Protein AF-A0A8S1EXY4-F1 (afdb_monomer_lite)

Secondary structure (DSSP, 8-state):
---------HHHHHHHHTTS--S-SHHHHHHHHHHHHHHHHHHHHHHTTSS--SSGGGTS-TTSGGGTS---HHHHHHHHHHHHHHHHHHHHHHHHTTT--EEEEET-TT--HHHHHHHTT---SEEEEEE-HHHHHHHHHHHH---SS--GGGGSSSPPEEETTTEEEETTEEEEE--TT-HHHHHHHHHHTT--TTS-EEEEEES-GGGS-HHHHHHHHHHHHHH-SSEEEEEEEE--TTSHHHHHHHHHHHTTT---TTGGGSS-HHHHHHHHHHTT-S--EEEEHHHIIIIIS-HHHHHHHTTTS--S-HHHHHHHHHTEEEEE---TTHHHHHHHHHHHHHHHHHHHHHHHHHH-------------------------TT-EEEEE--TTPPPEEEEE-SS-EEPPHHHHHHHTT-EEEE-TTSS-EEEES-SSPP---SS---TTS--TTGGG--GGGSTTEEEE-BTTSSEEE-SS-SS-EE-HHHHHHHHHHHHHHHHTT--PPP----SSSTTTEEE---TT---EEEEEEETTTEEEEEEE--S-TTS--EEE-----TT--EEEEEE--SSTT-EEEEEEE-SSSS-EEEEEEESS--TT-SEEESTT--SS-------SS-EEEEEEEB---TTS-EEEEEEHHHHHHHHHTTTS------------HHHHHT--TTS---B-S-EEETTTTEEEPTTB--HHHHHHHHHHHHHHHHHH--HHHHHHHHHHTGGGGSBGGGTSSEEEETTEEEE-SS--SS----HHHHHHHHHHHHHHHT---TT--HHHHHHHHHHHHHHHHHHHHHHHHGGGGB-SSSBEEESHHHHTT---EEPPHHHHHHHHHHHHHHHHHHT-HHHHHHHHHHHHHHTT--PPP-

InterPro domains:
  IPR007213 Methyltransferase Ppm1/Ppm2/Tcmp [PF04072] (31-223)
  IPR008928 Six-hairpin glycosidase superfamily [SSF48208] (681-889)
  IPR010598 D-glucuronyl C5-epimerase, C-terminal [PF06662] (687-883)
  IPR029063 S-adenosyl-L-methionine-dependent methyltransferase superfamily [G3DSA:3.40.50.150] (10-330)
  IPR029063 S-adenosyl-L-methionine-dependent methyltransferase superfamily [SSF53335] (30-325)
  IPR039721 D-glucuronyl C5-epimerase [PTHR13174] (680-894)
  IPR059154 D-glucuronyl C5-epimerase, beta-sandwich domain [PF21174] (550-673)

Foldseek 3Di:
DDDDDDDDDVVVVVVVVVQDDDDDDLQQVLVLVVLQVLLLLLVLLCVLPLDDDQQSVLVHDPVDCVNVVDDDLLSSVVSSLLVQVLLVVVLVLCVVVVQQEEEEEEQCQLDDSLLVCLVVVRHHQAYEYEHALVRQLSNVCSQPDDDPTDRSQVSAPAGWDQDPSSWIDRRRYIYHHDDLLSVVRVVVRVVVNVDDLATAYEYEYEQPLQQDALVSSLVSLLVSLVSHPHYKYKYKHFALCPDPVNVVVQVVSVVSSHHRNHVVLRNHPVSVVCSNVSSPQDDKDKAQSVCSLVPVDDVVSSVVSCQSAPDPPVVVSSVVSRGMIIMIRDDPCPCVVVVVVVVVVVVVVVVVVVVVVVDDDDDDDDDDDDDDDDDDDDDDDPDDPAWDWDWDDDPNDDIDIWIDGPPDIGDDVSCVCVVQVKDWDADPVRPDIGIFSAPDDFDAAPDQDD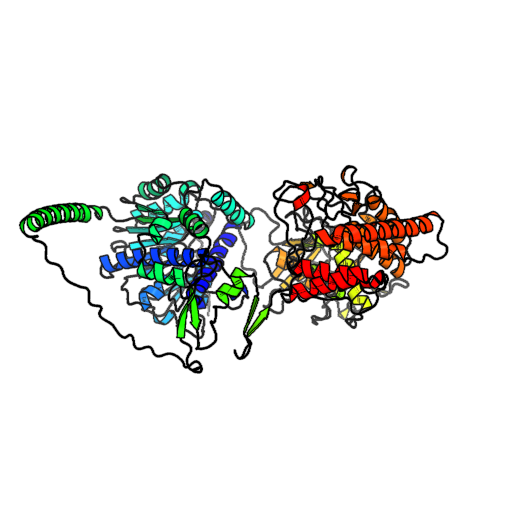LLAQPFPLLPDDLLFPLQFLAQFQAFRFTWGCPPHVQTHDDLLSRLSQQRNQSHVVRVVPDDDDDDDADLDPVQKDFFPDPPWDWDWDWDQDPPPGTDIDIDTDLDPVGPGMDGDDDPDPSPQKDKDKDAAQDQSDWDWDWDADPVDRAIEIEIEHCDDPVSDQKDWPVPPDPDDPDPDPDDDRYTYMYGNHHDDHRDIDIGIDRNFSRVQSNVSNPDDDGDDDDDHRRLVCLLVQQDPQLFNWAQAKDADDNNPWIDHGRAGFLLSLLSNLSSLLNVCVVPVDCSSLVSNLSSCRLLVDALVRRGQWAADPNQIFGARGRTVVGWAFQLSRLSSLNSLVSLLPRDDPPDDPSSVVSSVVSVVSSVSSVVSCVVCVVVQAPQQFGARTDVCVVVVHDTRGDRSVVLSSNLHSLSSVCSNVVDVVSVVVSVSSVVSSRVHGHDDD

Organism: NCBI:txid2654633

Structure (mmCIF, N/CA/C/O backbone):
data_AF-A0A8S1EXY4-F1
#
_entry.id   AF-A0A8S1EXY4-F1
#
loop_
_atom_site.group_PDB
_atom_site.id
_atom_site.type_symbol
_atom_site.label_atom_id
_atom_site.label_alt_id
_atom_site.label_comp_id
_atom_site.label_asym_id
_atom_site.label_entity_id
_atom_site.label_seq_id
_atom_site.pdbx_PDB_ins_code
_atom_site.Cartn_x
_atom_site.Cartn_y
_atom_site.Cartn_z
_atom_site.occupancy
_atom_site.B_iso_or_equiv
_atom_site.auth_seq_id
_atom_site.auth_comp_id
_atom_site.auth_asym_id
_atom_site.auth_atom_id
_atom_site.pdbx_PDB_model_num
ATOM 1 N N . MET A 1 1 ? -16.371 -53.276 -13.896 1.00 28.59 1 MET A N 1
ATOM 2 C CA . MET A 1 1 ? -17.686 -53.850 -14.242 1.00 28.59 1 MET A CA 1
ATOM 3 C C . MET A 1 1 ? -18.201 -53.093 -15.449 1.00 28.59 1 MET A C 1
ATOM 5 O O . MET A 1 1 ? -17.710 -51.994 -15.691 1.00 28.59 1 MET A O 1
ATOM 9 N N . ASP A 1 2 ? -19.076 -53.732 -16.213 1.00 23.34 2 ASP A N 1
ATOM 10 C CA . ASP A 1 2 ? -19.430 -53.358 -17.586 1.00 23.34 2 ASP A CA 1
ATOM 11 C C . ASP A 1 2 ? -20.397 -52.153 -17.701 1.00 23.34 2 ASP A C 1
ATOM 13 O O . ASP A 1 2 ? -20.794 -51.614 -16.664 1.00 23.34 2 ASP A O 1
ATOM 17 N N . PRO A 1 3 ? -20.666 -51.647 -18.929 1.00 52.69 3 PRO A N 1
ATOM 18 C CA . PRO A 1 3 ? -21.204 -50.305 -19.153 1.00 52.69 3 PRO A CA 1
ATOM 19 C C . PRO A 1 3 ? -22.740 -50.308 -19.341 1.00 52.69 3 PRO A C 1
ATOM 21 O O . PRO A 1 3 ? -23.441 -50.926 -18.551 1.00 52.69 3 PRO A O 1
ATOM 24 N N . GLU A 1 4 ? -23.239 -49.615 -20.377 1.00 23.91 4 GLU A N 1
ATOM 25 C CA . GLU A 1 4 ? -24.650 -49.268 -20.649 1.00 23.91 4 GLU A CA 1
ATOM 26 C C . GLU A 1 4 ? -25.223 -48.144 -19.746 1.00 23.91 4 GLU A C 1
ATOM 28 O O . GLU A 1 4 ? -24.930 -48.061 -18.559 1.00 23.91 4 GLU A O 1
ATOM 33 N N . ALA A 1 5 ? -26.016 -47.187 -20.248 1.00 26.75 5 ALA A N 1
ATOM 34 C CA . ALA A 1 5 ? -26.291 -46.833 -21.645 1.00 26.75 5 ALA A CA 1
ATOM 35 C C . ALA A 1 5 ? -26.596 -45.331 -21.819 1.00 26.75 5 ALA A C 1
ATOM 37 O O . ALA A 1 5 ? -26.887 -44.595 -20.877 1.00 26.75 5 ALA A O 1
ATOM 38 N N . LEU A 1 6 ? -26.542 -44.913 -23.083 1.00 37.78 6 LEU A N 1
ATOM 39 C CA . LEU A 1 6 ? -27.040 -43.647 -23.614 1.00 37.78 6 LEU A CA 1
ATOM 40 C C . LEU A 1 6 ? -28.484 -43.344 -23.164 1.00 37.78 6 LEU A C 1
ATOM 42 O O . LEU A 1 6 ? -29.362 -44.191 -23.296 1.00 37.78 6 LEU A O 1
ATOM 46 N N . SER A 1 7 ? -28.758 -42.089 -22.797 1.00 27.55 7 SER A N 1
ATOM 47 C CA . SER A 1 7 ? -30.064 -41.466 -23.061 1.00 27.55 7 SER A CA 1
ATOM 48 C C . SER A 1 7 ? -29.831 -40.135 -23.776 1.00 27.55 7 SER A C 1
ATOM 50 O O . SER A 1 7 ? -29.040 -39.302 -23.334 1.00 27.55 7 SER A O 1
ATOM 52 N N . SER A 1 8 ? -30.439 -39.981 -24.950 1.00 34.66 8 SER A N 1
ATOM 53 C CA . SER A 1 8 ? -30.186 -38.876 -25.875 1.00 34.66 8 SER A CA 1
ATOM 54 C C . SER A 1 8 ? -31.342 -37.876 -25.867 1.00 34.66 8 SER A C 1
ATOM 56 O O . SER A 1 8 ? -32.177 -37.897 -26.767 1.00 34.66 8 SER A O 1
ATOM 58 N N . ASP A 1 9 ? -31.366 -36.985 -24.874 1.00 32.50 9 ASP A N 1
ATOM 59 C CA . ASP A 1 9 ? -32.339 -35.887 -24.778 1.00 32.50 9 ASP A CA 1
ATOM 60 C C . ASP A 1 9 ? -31.664 -34.520 -24.980 1.00 32.50 9 ASP A C 1
ATOM 62 O O . ASP A 1 9 ? -31.332 -33.798 -24.035 1.00 32.50 9 ASP A O 1
ATOM 66 N N . SER A 1 10 ? -31.480 -34.130 -26.245 1.00 36.34 10 SER A N 1
ATOM 67 C CA . SER A 1 10 ? -30.944 -32.810 -26.623 1.00 36.34 10 SER A CA 1
ATOM 68 C C . SER A 1 10 ? -31.797 -31.644 -26.098 1.00 36.34 10 SER A C 1
ATOM 70 O O . SER A 1 10 ? -31.257 -30.594 -25.754 1.00 36.34 10 SER A O 1
ATOM 72 N N . PHE A 1 11 ? -33.107 -31.854 -25.929 1.00 29.30 11 PHE A N 1
ATOM 73 C CA . PHE A 1 11 ? -34.044 -30.877 -25.360 1.00 29.30 11 PHE A CA 1
ATOM 74 C C . PHE A 1 11 ? -33.700 -30.463 -23.917 1.00 29.30 11 PHE A C 1
ATOM 76 O O . PHE A 1 11 ? -33.928 -29.319 -23.509 1.00 29.30 11 PHE A O 1
ATOM 83 N N . VAL A 1 12 ? -33.116 -31.373 -23.129 1.00 35.31 12 VAL A N 1
ATOM 84 C CA . VAL A 1 12 ? -32.694 -31.080 -21.751 1.00 35.31 12 VAL A CA 1
ATOM 85 C C . VAL A 1 12 ? -31.445 -30.191 -21.747 1.00 35.31 12 VAL A C 1
ATOM 87 O O . VAL A 1 12 ? -31.316 -29.332 -20.876 1.00 35.31 12 VAL A O 1
ATOM 90 N N . ALA A 1 13 ? -30.563 -30.314 -22.746 1.00 33.91 13 ALA A N 1
ATOM 91 C CA . ALA A 1 13 ? -29.361 -29.489 -22.856 1.00 33.91 13 ALA A CA 1
ATOM 92 C C . ALA A 1 13 ? -29.685 -28.005 -23.126 1.00 33.91 13 ALA A C 1
ATOM 94 O O . ALA A 1 13 ? -29.167 -27.141 -22.419 1.00 33.91 13 ALA A O 1
ATOM 95 N N . GLU A 1 14 ? -30.587 -27.689 -24.063 1.00 30.53 14 GLU A N 1
ATOM 96 C CA . GLU A 1 14 ? -31.008 -26.296 -24.326 1.00 30.53 14 GLU A CA 1
ATOM 97 C C . GLU A 1 14 ? -31.791 -25.681 -23.150 1.00 30.53 14 GLU A C 1
ATOM 99 O O . GLU A 1 14 ? -31.593 -24.513 -22.794 1.00 30.53 14 GLU A O 1
ATOM 104 N N . THR A 1 15 ? -32.612 -26.487 -22.469 1.00 29.80 15 THR A N 1
ATOM 105 C CA . THR A 1 15 ? -33.349 -26.067 -21.261 1.00 29.80 15 THR A CA 1
ATOM 106 C C . THR A 1 15 ? -32.416 -25.826 -20.056 1.00 29.80 15 THR A C 1
ATOM 108 O O . THR A 1 15 ? -32.739 -25.061 -19.144 1.00 29.80 15 THR A O 1
ATOM 111 N N . ILE A 1 16 ? -31.226 -26.440 -20.044 1.00 34.97 16 ILE A N 1
ATOM 112 C CA . ILE A 1 16 ? -30.160 -26.161 -19.069 1.00 34.97 16 ILE A CA 1
ATOM 113 C C . ILE A 1 16 ? -29.315 -24.949 -19.497 1.00 34.97 16 ILE A C 1
ATOM 115 O O . ILE A 1 16 ? -28.945 -24.144 -18.640 1.00 34.97 16 ILE A O 1
ATOM 119 N N . ALA A 1 17 ? -29.041 -24.775 -20.794 1.00 29.47 17 ALA A N 1
ATOM 120 C CA . ALA A 1 17 ? -28.277 -23.641 -21.320 1.00 29.47 17 ALA A CA 1
ATOM 121 C C . ALA A 1 17 ? -28.959 -22.294 -21.019 1.00 29.47 17 ALA A C 1
ATOM 123 O O . ALA A 1 17 ? -28.324 -21.371 -20.511 1.00 29.47 17 ALA A O 1
ATOM 124 N N . THR A 1 18 ? -30.278 -22.213 -21.212 1.00 27.94 18 THR A N 1
ATOM 125 C CA . THR A 1 18 ? -31.092 -21.024 -20.884 1.00 27.94 18 THR A CA 1
ATOM 126 C C . THR A 1 18 ? -31.191 -20.713 -19.383 1.00 27.94 18 THR A C 1
ATOM 128 O O . THR A 1 18 ? -31.652 -19.635 -19.012 1.00 27.94 18 THR A O 1
ATOM 131 N N . ARG A 1 19 ? -30.721 -21.602 -18.495 1.00 31.19 19 ARG A N 1
ATOM 132 C CA . ARG A 1 19 ? -30.735 -21.410 -17.033 1.00 31.19 19 ARG A CA 1
ATOM 133 C C . ARG A 1 19 ? -29.434 -20.860 -16.436 1.00 31.19 19 ARG A C 1
ATOM 135 O O . ARG A 1 19 ? -29.333 -20.802 -15.211 1.00 31.19 19 ARG A O 1
ATOM 142 N N . ARG A 1 20 ? -28.432 -20.450 -17.232 1.00 32.50 20 ARG A N 1
ATOM 143 C CA . ARG A 1 20 ? -27.153 -19.941 -16.690 1.00 32.50 20 ARG A CA 1
ATOM 144 C C . ARG A 1 20 ? -26.691 -18.582 -17.233 1.00 32.50 20 ARG A C 1
ATOM 146 O O . ARG A 1 20 ? -25.946 -18.506 -18.198 1.00 32.50 20 ARG A O 1
ATOM 153 N N . ARG A 1 21 ? -26.990 -17.558 -16.419 1.00 33.47 21 ARG A N 1
ATOM 154 C CA . ARG A 1 21 ? -26.231 -16.304 -16.215 1.00 33.47 21 ARG A CA 1
ATOM 155 C C . ARG A 1 21 ? -26.119 -15.328 -17.394 1.00 33.47 21 ARG A C 1
ATOM 157 O O . ARG A 1 21 ? -25.139 -15.310 -18.130 1.00 33.47 21 ARG A O 1
ATOM 164 N N . SER A 1 22 ? -27.030 -14.361 -17.410 1.00 30.09 22 SER A N 1
ATOM 165 C CA . SER A 1 22 ? -26.742 -13.010 -17.903 1.00 30.09 22 SER A CA 1
ATOM 166 C C . SER A 1 22 ? -25.924 -12.203 -16.876 1.00 30.09 22 SER A C 1
ATOM 168 O O . SER A 1 22 ? -26.263 -12.223 -15.694 1.00 30.09 22 SER A O 1
ATOM 170 N N . SER A 1 23 ? -24.949 -11.418 -17.358 1.00 29.41 23 SER A N 1
ATOM 171 C CA . SER A 1 23 ? -24.176 -10.353 -16.667 1.00 29.41 23 SER A CA 1
ATOM 172 C C . SER A 1 23 ? -23.249 -10.714 -15.480 1.00 29.41 23 SER A C 1
ATOM 174 O O . SER A 1 23 ? -23.621 -11.476 -14.601 1.00 29.41 23 SER A O 1
ATOM 176 N N . SER A 1 24 ? -22.052 -10.099 -15.534 1.00 33.56 24 SER A N 1
ATOM 177 C CA . SER A 1 24 ? -20.897 -9.991 -14.605 1.00 33.56 24 SER A CA 1
ATOM 178 C C . SER A 1 24 ? -20.463 -11.165 -13.697 1.00 33.56 24 SER A C 1
ATOM 180 O O . SER A 1 24 ? -21.239 -11.889 -13.088 1.00 33.56 24 SER A O 1
ATOM 182 N N . VAL A 1 25 ? -19.134 -11.349 -13.612 1.00 38.47 25 VAL A N 1
ATOM 183 C CA . VAL A 1 25 ? -18.454 -12.399 -12.813 1.00 38.47 25 VAL A CA 1
ATOM 184 C C . VAL A 1 25 ? -17.293 -11.837 -11.969 1.00 38.47 25 VAL A C 1
ATOM 186 O O . VAL A 1 25 ? -16.884 -12.463 -10.994 1.00 38.47 25 VAL A O 1
ATOM 189 N N . SER A 1 26 ? -16.777 -10.646 -12.297 1.00 37.62 26 SER A N 1
ATOM 190 C CA . SER A 1 26 ? -15.794 -9.908 -11.486 1.00 37.62 26 SER A CA 1
ATOM 191 C C . SER A 1 26 ? -16.332 -9.580 -10.094 1.00 37.62 26 SER A C 1
ATOM 193 O O . SER A 1 26 ? -15.683 -9.834 -9.079 1.00 37.62 26 SER A O 1
ATOM 195 N N . ASP A 1 27 ? -17.546 -9.042 -10.077 1.00 56.22 27 ASP A N 1
ATOM 196 C CA . ASP A 1 27 ? -18.149 -8.373 -8.927 1.00 56.22 27 ASP A CA 1
ATOM 197 C C . ASP A 1 27 ? -18.480 -9.408 -7.839 1.00 56.22 27 ASP A C 1
ATOM 199 O O . ASP A 1 27 ? -18.211 -9.190 -6.659 1.00 56.22 27 ASP A O 1
ATOM 203 N N . ASP A 1 28 ? -18.942 -10.593 -8.259 1.00 74.25 28 ASP A N 1
ATOM 204 C CA . ASP A 1 28 ? -19.215 -11.757 -7.410 1.00 74.25 28 ASP A CA 1
ATOM 205 C C . ASP A 1 28 ? -18.019 -12.150 -6.535 1.00 74.25 28 ASP A C 1
ATOM 207 O O . ASP A 1 28 ? -18.210 -12.484 -5.366 1.00 74.25 28 ASP A O 1
ATOM 211 N N . TYR A 1 29 ? -16.787 -12.122 -7.061 1.00 73.25 29 TYR A N 1
ATOM 212 C CA . TYR A 1 29 ? -15.611 -12.493 -6.265 1.00 73.25 29 TYR A CA 1
ATOM 213 C C . TYR A 1 29 ? -15.289 -11.425 -5.217 1.00 73.25 29 TYR A C 1
ATOM 215 O O . TYR A 1 29 ? -15.037 -11.752 -4.057 1.00 73.25 29 TYR A O 1
ATOM 223 N N . SER A 1 30 ? -15.354 -10.147 -5.593 1.00 75.06 30 SER A N 1
ATOM 224 C CA . SER A 1 30 ? -15.135 -9.036 -4.664 1.00 75.06 30 SER A CA 1
ATOM 225 C C . SER A 1 30 ? -16.217 -8.956 -3.579 1.00 75.06 30 SER A C 1
ATOM 227 O O . SER A 1 30 ? -15.886 -8.706 -2.419 1.00 75.06 30 SER A O 1
ATOM 229 N N . VAL A 1 31 ? -17.478 -9.257 -3.912 1.00 77.12 31 VAL A N 1
ATOM 230 C CA . VAL A 1 31 ? -18.577 -9.427 -2.945 1.00 77.12 31 VAL A CA 1
ATOM 231 C C . VAL A 1 31 ? -18.302 -10.611 -2.013 1.00 77.12 31 VAL A C 1
ATOM 233 O O . VAL A 1 31 ? -18.328 -10.445 -0.800 1.00 77.12 31 VAL A O 1
ATOM 236 N N . GLN A 1 32 ? -17.923 -11.783 -2.534 1.00 82.88 32 GLN A N 1
ATOM 237 C CA . GLN A 1 32 ? -17.590 -12.953 -1.702 1.00 82.88 32 GLN A CA 1
ATOM 238 C C . GLN A 1 32 ? -16.401 -12.724 -0.753 1.00 82.88 32 GLN A C 1
ATOM 240 O O . GLN A 1 32 ? -16.276 -13.429 0.246 1.00 82.88 32 GLN A O 1
ATOM 245 N N . ARG A 1 33 ? -15.530 -11.740 -1.015 1.00 80.62 33 ARG A N 1
ATOM 246 C CA . ARG A 1 33 ? -14.445 -11.358 -0.093 1.00 80.62 33 ARG A CA 1
ATOM 247 C C . ARG A 1 33 ? -14.911 -10.516 1.097 1.00 80.62 33 ARG A C 1
ATOM 249 O O . ARG A 1 33 ? -14.178 -10.451 2.082 1.00 80.62 33 ARG A O 1
ATOM 256 N N . THR A 1 34 ? -16.097 -9.900 1.061 1.00 82.50 34 THR A N 1
ATOM 257 C CA . THR A 1 34 ? -16.617 -9.156 2.226 1.00 82.50 34 THR A CA 1
ATOM 258 C C . THR A 1 34 ? -17.014 -10.088 3.371 1.00 82.50 34 THR A C 1
ATOM 260 O O . THR A 1 34 ? -16.920 -9.685 4.528 1.00 82.50 34 THR A O 1
ATOM 263 N N . ASN A 1 35 ? -17.332 -11.355 3.074 1.00 89.25 35 ASN A N 1
ATOM 264 C CA . ASN A 1 35 ? -17.459 -12.424 4.067 1.00 89.25 35 ASN A CA 1
ATOM 265 C C . ASN A 1 35 ? -16.204 -12.556 4.940 1.00 89.25 35 ASN A C 1
ATOM 267 O O . ASN A 1 35 ? -16.295 -12.599 6.166 1.00 89.25 35 ASN A O 1
ATOM 271 N N . ASP A 1 36 ? -15.035 -12.632 4.303 1.00 85.06 36 ASP A N 1
ATOM 272 C CA . ASP A 1 36 ? -13.772 -12.912 4.986 1.00 85.06 36 ASP A CA 1
ATOM 273 C C . ASP A 1 36 ? -13.381 -11.699 5.875 1.00 85.06 36 ASP A C 1
ATOM 275 O O . ASP A 1 36 ? -12.981 -11.877 7.028 1.00 85.06 36 ASP A O 1
ATOM 279 N N . ASP A 1 37 ? -13.626 -10.464 5.402 1.00 83.00 37 ASP A N 1
ATOM 280 C CA . ASP A 1 37 ? -13.520 -9.221 6.195 1.00 83.00 37 ASP A CA 1
ATOM 281 C C . ASP A 1 37 ? -14.490 -9.207 7.399 1.00 83.00 37 ASP A C 1
ATOM 283 O O . ASP A 1 37 ? -14.082 -8.924 8.530 1.00 83.00 37 ASP A O 1
ATOM 287 N N . ALA A 1 38 ? -15.774 -9.509 7.172 1.00 88.81 38 ALA A N 1
ATOM 288 C CA . ALA A 1 38 ? -16.819 -9.475 8.197 1.00 88.81 38 ALA A CA 1
ATOM 289 C C . ALA A 1 38 ? -16.607 -10.544 9.279 1.00 88.81 38 ALA A C 1
ATOM 291 O O . ALA A 1 38 ? -16.761 -10.258 10.467 1.00 88.81 38 ALA A O 1
ATOM 292 N N . THR A 1 39 ? -16.184 -11.747 8.881 1.00 91.81 39 THR A N 1
ATOM 293 C CA . THR A 1 39 ? -15.820 -12.848 9.787 1.00 91.81 39 THR A CA 1
ATOM 294 C C . THR A 1 39 ? -14.647 -12.444 10.679 1.00 91.81 39 THR A C 1
ATOM 296 O O . THR A 1 39 ? -14.706 -12.623 11.895 1.00 91.81 39 THR A O 1
ATOM 299 N N . GLN A 1 40 ? -13.607 -11.820 10.110 1.00 89.38 40 GLN A N 1
ATOM 300 C CA . GLN A 1 40 ? -12.449 -11.361 10.881 1.00 89.38 40 GLN A CA 1
ATOM 301 C C . GLN A 1 40 ? -12.815 -10.236 11.869 1.00 89.38 40 GLN A C 1
ATOM 303 O O . GLN A 1 40 ? -12.287 -10.207 12.980 1.00 89.38 40 GLN A O 1
ATOM 308 N N . CYS A 1 41 ? -13.737 -9.335 11.511 1.00 89.19 41 CYS A N 1
ATOM 309 C CA . CYS A 1 41 ? -14.261 -8.321 12.435 1.00 89.19 41 CYS A CA 1
ATOM 310 C C . CYS A 1 41 ? -15.151 -8.923 13.539 1.00 89.19 41 CYS A C 1
ATOM 312 O O . CYS A 1 41 ? -15.021 -8.525 14.698 1.00 89.19 41 CYS A O 1
ATOM 314 N N . LYS A 1 42 ? -16.002 -9.911 13.217 1.00 92.62 42 LYS A N 1
ATOM 315 C CA . LYS A 1 42 ? -16.802 -10.653 14.208 1.00 92.62 42 LYS A CA 1
ATOM 316 C C . LYS A 1 42 ? -15.901 -11.395 15.206 1.00 92.62 42 LYS A C 1
ATOM 318 O O . LYS A 1 42 ? -16.105 -11.237 16.406 1.00 92.62 42 LYS A O 1
ATOM 323 N N . TYR A 1 43 ? -14.860 -12.090 14.738 1.00 92.00 43 TYR A N 1
ATOM 324 C CA . TYR A 1 43 ? -13.856 -12.749 15.590 1.00 92.00 43 TYR A CA 1
ATOM 325 C C . TYR A 1 43 ? -13.068 -11.760 16.460 1.00 92.00 43 TYR A C 1
ATOM 327 O O . TYR A 1 43 ? -12.944 -11.994 17.658 1.00 92.00 43 TYR A O 1
ATOM 335 N N . TYR A 1 44 ? -12.609 -10.624 15.918 1.00 90.19 44 TYR A N 1
ATOM 336 C CA . TYR A 1 44 ? -11.904 -9.602 16.710 1.00 90.19 44 TYR A CA 1
ATOM 337 C C . TYR A 1 44 ? -12.765 -9.069 17.866 1.00 90.19 44 TYR A C 1
ATOM 339 O O . TYR A 1 44 ? -12.294 -8.958 18.996 1.00 90.19 44 TYR A O 1
ATOM 347 N N . ALA A 1 45 ? -14.051 -8.797 17.616 1.00 91.75 45 ALA A N 1
ATOM 348 C CA . ALA A 1 45 ? -14.979 -8.371 18.663 1.00 91.75 45 ALA A CA 1
ATOM 349 C C . ALA A 1 45 ? -15.164 -9.448 19.758 1.00 91.75 45 ALA A C 1
ATOM 351 O O . ALA A 1 45 ? -15.278 -9.114 20.938 1.00 91.75 45 ALA A O 1
ATOM 352 N N . VAL A 1 46 ? -15.130 -10.734 19.397 1.00 92.69 46 VAL A N 1
ATOM 353 C CA . VAL A 1 46 ? -15.206 -11.859 20.347 1.00 92.69 46 VAL A CA 1
ATOM 354 C C . VAL A 1 46 ? -13.908 -12.017 21.143 1.00 92.69 46 VAL A C 1
ATOM 356 O O . VAL A 1 46 ? -13.969 -12.107 22.365 1.00 92.69 46 VAL A O 1
ATOM 359 N N . GLN A 1 47 ? -12.734 -11.926 20.503 1.00 90.75 47 GLN A N 1
ATOM 360 C CA . GLN A 1 47 ? -11.430 -11.884 21.191 1.00 90.75 47 GLN A CA 1
ATOM 361 C C . GLN A 1 47 ? -11.325 -10.721 22.192 1.00 90.75 47 GLN A C 1
ATOM 363 O O . GLN A 1 47 ? -10.614 -10.813 23.189 1.00 90.75 47 GLN A O 1
ATOM 368 N N . LYS A 1 48 ? -12.037 -9.621 21.931 1.00 89.62 48 LYS A N 1
ATOM 369 C CA . LYS A 1 48 ? -12.152 -8.458 22.821 1.00 89.62 48 LYS A CA 1
ATOM 370 C C . LYS A 1 48 ? -13.230 -8.595 23.902 1.00 89.62 48 LYS A C 1
ATOM 372 O O . LYS A 1 48 ? -13.335 -7.717 24.747 1.00 89.62 48 LYS A O 1
ATOM 377 N N . GLY A 1 49 ? -14.033 -9.659 23.899 1.00 92.81 49 GLY A N 1
ATOM 378 C CA . GLY A 1 49 ? -15.086 -9.881 24.894 1.00 92.81 49 GLY A CA 1
ATOM 379 C C . GLY A 1 49 ? -16.362 -9.052 24.689 1.00 92.81 49 GLY A C 1
ATOM 380 O O . GLY A 1 49 ? -17.179 -8.958 25.609 1.00 92.81 49 GLY A O 1
ATOM 381 N N . TYR A 1 50 ? -16.585 -8.464 23.503 1.00 92.94 50 TYR A N 1
ATOM 382 C CA . TYR A 1 50 ? -17.845 -7.764 23.203 1.00 92.94 50 TYR A CA 1
ATOM 383 C C . TYR A 1 50 ? -19.048 -8.703 23.334 1.00 92.94 50 TYR A C 1
ATOM 385 O O . TYR A 1 50 ? -20.070 -8.338 23.912 1.00 92.94 50 TYR A O 1
ATOM 393 N N . TYR A 1 51 ? -18.917 -9.931 22.838 1.00 93.94 51 TYR A N 1
ATOM 394 C CA . TYR A 1 51 ? -19.878 -11.013 23.025 1.00 93.94 51 TYR A CA 1
ATOM 395 C C . TYR A 1 51 ? -19.157 -12.361 22.986 1.00 93.94 51 TYR A C 1
ATOM 397 O O . TYR A 1 51 ? -18.038 -12.457 22.485 1.00 93.94 51 TYR A O 1
ATOM 405 N N . LYS A 1 52 ? -19.806 -13.399 23.517 1.00 92.94 52 LYS A N 1
ATOM 406 C CA . LYS A 1 52 ? -19.303 -14.773 23.485 1.00 92.94 52 LYS A CA 1
ATOM 407 C C . LYS A 1 52 ? -19.701 -15.472 22.177 1.00 92.94 52 LYS A C 1
ATOM 409 O O . LYS A 1 52 ? -20.872 -15.441 21.798 1.00 92.94 52 LYS A O 1
ATOM 414 N N . ASP A 1 53 ? -18.740 -16.135 21.538 1.00 94.50 53 ASP A N 1
ATOM 415 C CA . ASP A 1 53 ? -18.936 -17.041 20.402 1.00 94.50 53 ASP A CA 1
ATOM 416 C C . ASP A 1 53 ? -17.784 -18.057 20.361 1.00 94.50 53 ASP A C 1
ATOM 418 O O . ASP A 1 53 ? -16.665 -17.718 19.983 1.00 94.50 53 ASP A O 1
ATOM 422 N N . ASP A 1 54 ? -18.053 -19.305 20.744 1.00 93.19 54 ASP A N 1
ATOM 423 C CA . ASP A 1 54 ? -17.011 -20.338 20.818 1.00 93.19 54 ASP A CA 1
ATOM 424 C C . ASP A 1 54 ? -16.717 -21.001 19.450 1.00 93.19 54 ASP A C 1
ATOM 426 O O . ASP A 1 54 ? -15.947 -21.959 19.373 1.00 93.19 54 ASP A O 1
ATOM 430 N N . PHE A 1 55 ? -17.338 -20.526 18.360 1.00 93.06 55 PHE A N 1
ATOM 431 C CA . PHE A 1 55 ? -17.279 -21.146 17.030 1.00 93.06 55 PHE A CA 1
ATOM 432 C C . PHE A 1 55 ? -16.630 -20.252 15.967 1.00 93.06 55 PHE A C 1
ATOM 434 O O . PHE A 1 55 ? -15.999 -20.782 15.053 1.00 93.06 55 PHE A O 1
ATOM 441 N N . ILE A 1 56 ? -16.737 -18.922 16.065 1.00 93.06 56 ILE A N 1
ATOM 442 C CA . ILE A 1 56 ? -16.262 -17.982 15.025 1.00 93.06 56 ILE A CA 1
ATOM 443 C C . ILE A 1 56 ? -14.763 -18.125 14.695 1.00 93.06 56 ILE A C 1
ATOM 445 O O . ILE A 1 56 ? -14.370 -17.985 13.537 1.00 93.06 56 ILE A O 1
ATOM 449 N N . GLU A 1 57 ? -13.926 -18.488 15.673 1.00 90.44 57 GLU A N 1
ATOM 450 C CA . GLU A 1 57 ? -12.481 -18.712 15.488 1.00 90.44 57 GLU A CA 1
ATOM 451 C C . GLU A 1 57 ? -12.171 -19.774 14.422 1.00 90.44 57 GLU A C 1
ATOM 453 O O . GLU A 1 57 ? -11.224 -19.638 13.649 1.00 90.44 57 GLU A O 1
ATOM 458 N N . ARG A 1 58 ? -13.016 -20.805 14.322 1.00 88.56 58 ARG A N 1
ATOM 459 C CA . ARG A 1 58 ? -12.898 -21.892 13.339 1.00 88.56 58 ARG A CA 1
ATOM 460 C C . ARG A 1 58 ? -13.046 -21.406 11.895 1.00 88.56 58 ARG A C 1
ATOM 462 O O . ARG A 1 58 ? -12.550 -22.066 10.978 1.00 88.56 58 ARG A O 1
ATOM 469 N N . PHE A 1 59 ? -13.730 -20.281 11.700 1.00 89.88 59 PHE A N 1
ATOM 470 C CA . PHE A 1 59 ? -14.013 -19.661 10.407 1.00 89.88 59 PHE A CA 1
ATOM 471 C C . PHE A 1 59 ? -13.113 -18.449 10.107 1.00 89.88 59 PHE A C 1
ATOM 473 O O . PHE A 1 59 ? -12.934 -18.095 8.942 1.00 89.88 59 PHE A O 1
ATOM 480 N N . ALA A 1 60 ? -12.518 -17.835 11.133 1.00 86.19 60 ALA A N 1
ATOM 481 C CA . ALA A 1 60 ? -11.555 -16.745 10.999 1.00 86.19 60 ALA A CA 1
ATOM 482 C C . ALA A 1 60 ? -10.173 -17.226 10.508 1.00 86.19 60 ALA A C 1
ATOM 484 O O . ALA A 1 60 ? -9.821 -18.403 10.609 1.00 86.19 60 ALA A O 1
ATOM 485 N N . ASN A 1 61 ? -9.356 -16.308 9.974 1.00 68.62 61 ASN A N 1
ATOM 486 C CA . ASN A 1 61 ? -8.055 -16.652 9.393 1.00 68.62 61 ASN A CA 1
ATOM 487 C C . ASN A 1 61 ? -6.882 -16.315 10.330 1.00 68.62 61 ASN A C 1
ATOM 489 O O . ASN A 1 61 ? -6.162 -15.327 10.145 1.00 68.62 61 ASN A O 1
ATOM 493 N N . THR A 1 62 ? -6.664 -17.192 11.311 1.00 57.06 62 THR A N 1
ATOM 494 C CA . THR A 1 62 ? -5.575 -17.102 12.298 1.00 57.06 62 THR A CA 1
ATOM 495 C C . THR A 1 62 ? -4.165 -17.206 11.705 1.00 57.06 62 THR A C 1
ATOM 497 O O . THR A 1 62 ? -3.213 -16.795 12.361 1.00 57.06 62 THR A O 1
ATOM 500 N N . SER A 1 63 ? -3.991 -17.672 10.458 1.00 42.66 63 SER A N 1
ATOM 501 C CA . SER A 1 63 ? -2.678 -17.679 9.789 1.00 42.66 63 SER A CA 1
ATOM 502 C C . SER A 1 63 ? -2.313 -16.339 9.134 1.00 42.66 63 SER A C 1
ATOM 504 O O . SER A 1 63 ? -1.342 -16.265 8.381 1.00 42.66 63 SER A O 1
ATOM 506 N N . SER A 1 64 ? -3.099 -15.285 9.367 1.00 41.59 64 SER A N 1
ATOM 507 C CA . SER A 1 64 ? -2.817 -13.930 8.897 1.00 41.59 64 SER A CA 1
ATOM 508 C C . SER A 1 64 ? -2.493 -12.999 10.069 1.00 41.59 64 SER A C 1
ATOM 510 O O . SER A 1 64 ? -3.234 -12.932 11.048 1.00 41.59 64 SER A O 1
ATOM 512 N N . ASN A 1 65 ? -1.447 -12.175 9.935 1.00 38.25 65 ASN A N 1
ATOM 513 C CA . ASN A 1 65 ? -1.139 -11.099 10.893 1.00 38.25 65 ASN A CA 1
ATOM 514 C C . ASN A 1 65 ? -2.247 -10.019 10.984 1.00 38.25 65 ASN A C 1
ATOM 516 O O . ASN A 1 65 ? -2.100 -9.047 11.719 1.00 38.25 65 ASN A O 1
ATOM 520 N N . MET A 1 66 ? -3.377 -10.175 10.280 1.00 41.00 66 MET A N 1
ATOM 521 C CA . MET A 1 66 ? -4.560 -9.329 10.456 1.00 41.00 66 MET A CA 1
ATOM 522 C C . MET A 1 66 ? -5.314 -9.605 11.768 1.00 41.00 66 MET A C 1
ATOM 524 O O . MET A 1 66 ? -6.140 -8.790 12.173 1.00 41.00 66 MET A O 1
ATOM 528 N N . ALA A 1 67 ? -5.002 -10.697 12.476 1.00 38.78 67 ALA A N 1
ATOM 529 C CA . ALA A 1 67 ? -5.403 -10.862 13.875 1.00 38.78 67 ALA A CA 1
ATOM 530 C C . ALA A 1 67 ? -4.758 -9.795 14.792 1.00 38.78 67 ALA A C 1
ATOM 532 O O . ALA A 1 67 ? -5.386 -9.334 15.741 1.00 38.78 67 ALA A O 1
ATOM 533 N N . GLU A 1 68 ? -3.541 -9.337 14.470 1.00 39.19 68 GLU A N 1
ATOM 534 C CA . GLU A 1 68 ? -2.829 -8.288 15.220 1.00 39.19 68 GLU A CA 1
ATOM 535 C C . GLU A 1 68 ? -3.135 -6.863 14.715 1.00 39.19 68 GLU A C 1
ATOM 537 O O . GLU A 1 68 ? -2.828 -5.882 15.399 1.00 39.19 68 GLU A O 1
ATOM 542 N N . THR A 1 69 ? -3.760 -6.699 13.539 1.00 47.41 69 THR A N 1
ATOM 543 C CA . THR A 1 69 ? -4.132 -5.363 13.043 1.00 47.41 69 THR A CA 1
ATOM 544 C C . THR A 1 69 ? -5.298 -4.792 13.844 1.00 47.41 69 THR A C 1
ATOM 546 O O . THR A 1 69 ? -6.456 -5.135 13.602 1.00 47.41 69 THR A O 1
ATOM 549 N N . ARG A 1 70 ? -4.973 -3.887 14.778 1.00 53.62 70 ARG A N 1
ATOM 550 C CA . ARG A 1 70 ? -5.906 -3.058 15.561 1.00 53.62 70 ARG A CA 1
ATOM 551 C C . ARG A 1 70 ? -7.072 -2.570 14.692 1.00 53.62 70 ARG A C 1
ATOM 553 O O . ARG A 1 70 ? -6.874 -1.743 13.804 1.00 53.62 70 ARG A O 1
ATOM 560 N N . ARG A 1 71 ? -8.284 -3.052 14.979 1.00 72.50 71 ARG A N 1
ATOM 561 C CA . ARG A 1 71 ? -9.525 -2.434 14.493 1.00 72.50 71 ARG A CA 1
ATOM 562 C C . ARG A 1 71 ? -9.880 -1.255 15.405 1.00 72.50 71 ARG A C 1
ATOM 564 O O . ARG A 1 71 ? -9.419 -1.191 16.545 1.00 72.50 71 ARG A O 1
ATOM 571 N N . PHE A 1 72 ? -10.649 -0.303 14.890 1.00 81.75 72 PHE A N 1
ATOM 572 C CA . PHE A 1 72 ? -11.117 0.832 15.683 1.00 81.75 72 PHE A CA 1
ATOM 573 C C . PHE A 1 72 ? -12.361 0.437 16.516 1.00 81.75 72 PHE A C 1
ATOM 575 O O . PHE A 1 72 ? -13.169 -0.360 16.022 1.00 81.75 72 PHE A O 1
ATOM 582 N N . PRO A 1 73 ? -12.535 0.938 17.759 1.00 86.62 73 PRO A N 1
ATOM 583 C CA . PRO A 1 73 ? -13.597 0.493 18.673 1.00 86.62 73 PRO A CA 1
ATOM 584 C C . PRO A 1 73 ? -15.022 0.632 18.129 1.00 86.62 73 PRO A C 1
ATOM 586 O O . PRO A 1 73 ? -15.882 -0.198 18.419 1.00 86.62 73 PRO A O 1
ATOM 589 N N . GLU A 1 74 ? -15.290 1.656 17.322 1.00 88.00 74 GLU A N 1
ATOM 590 C CA . GLU A 1 74 ? -16.579 1.886 16.674 1.00 88.00 74 GLU A CA 1
ATOM 591 C C . GLU A 1 74 ? -16.926 0.790 15.656 1.00 88.00 74 GLU A C 1
ATOM 593 O O . GLU A 1 74 ? -18.089 0.406 15.543 1.00 88.00 74 GLU A O 1
ATOM 598 N N . ILE A 1 75 ? -15.923 0.187 15.004 1.00 88.25 75 ILE A N 1
ATOM 599 C CA . ILE A 1 75 ? -16.112 -0.995 14.153 1.00 88.25 75 ILE A CA 1
ATOM 600 C C . ILE A 1 75 ? -16.456 -2.215 15.019 1.00 88.25 75 ILE A C 1
ATOM 602 O O . ILE A 1 75 ? -17.425 -2.913 14.717 1.00 88.25 75 ILE A O 1
ATOM 606 N N . SER A 1 76 ? -15.723 -2.450 16.116 1.00 91.06 76 SER A N 1
ATOM 607 C CA . SER A 1 76 ? -16.013 -3.539 17.067 1.00 91.06 76 SER A CA 1
ATOM 608 C C . SER A 1 76 ? -17.444 -3.433 17.625 1.00 91.06 76 SER A C 1
ATOM 610 O O . SER A 1 76 ? -18.195 -4.411 17.615 1.00 91.06 76 SER A O 1
ATOM 612 N N . MET A 1 77 ? -17.857 -2.228 18.035 1.00 91.25 77 MET A N 1
ATOM 613 C CA . MET A 1 77 ? -19.205 -1.938 18.538 1.00 91.25 77 MET A CA 1
ATOM 614 C C . MET A 1 77 ? -20.287 -2.031 17.460 1.00 91.25 77 MET A C 1
ATOM 616 O O . MET A 1 77 ? -21.361 -2.567 17.733 1.00 91.25 77 MET A O 1
ATOM 620 N N . GLY A 1 78 ? -20.012 -1.579 16.234 1.00 91.94 78 GLY A N 1
ATOM 621 C CA . GLY A 1 78 ? -20.918 -1.737 15.097 1.00 91.94 78 GLY A CA 1
ATOM 622 C C . GLY A 1 78 ? -21.192 -3.210 14.780 1.00 91.94 78 GLY A C 1
ATOM 623 O O . GLY A 1 78 ? -22.350 -3.604 14.635 1.00 91.94 78 GLY A O 1
ATOM 624 N N . TYR A 1 79 ? -20.149 -4.050 14.760 1.00 92.31 79 TYR A N 1
ATOM 625 C CA . TYR A 1 79 ? -20.290 -5.498 14.565 1.00 92.31 79 TYR A CA 1
ATOM 626 C C . TYR A 1 79 ? -20.976 -6.202 15.743 1.00 92.31 79 TYR A C 1
ATOM 628 O O . TYR A 1 79 ? -21.797 -7.089 15.509 1.00 92.31 79 TYR A O 1
ATOM 636 N N . TRP A 1 80 ? -20.717 -5.793 16.989 1.00 94.00 80 TRP A N 1
ATOM 637 C CA . TRP A 1 80 ? -21.472 -6.270 18.155 1.00 94.00 80 TRP A CA 1
ATOM 638 C C . TRP A 1 80 ? -22.967 -5.938 18.033 1.00 94.00 80 TRP A C 1
ATOM 640 O O . TRP A 1 80 ? -23.803 -6.835 18.132 1.00 94.00 80 TRP A O 1
ATOM 650 N N . ALA A 1 81 ? -23.309 -4.680 17.736 1.00 93.75 81 ALA A N 1
ATOM 651 C CA . ALA A 1 81 ? -24.693 -4.215 17.646 1.00 93.75 81 ALA A CA 1
ATOM 652 C C . ALA A 1 81 ? -25.466 -4.904 16.508 1.00 93.75 81 ALA A C 1
ATOM 654 O O . ALA A 1 81 ? -26.581 -5.379 16.721 1.00 93.75 81 ALA A O 1
ATOM 655 N N . ARG A 1 82 ? -24.838 -5.015 15.327 1.00 92.75 82 ARG A N 1
ATOM 656 C CA . ARG A 1 82 ? -25.289 -5.800 14.160 1.00 92.75 82 ARG A CA 1
ATOM 657 C C . ARG A 1 82 ? -25.607 -7.245 14.548 1.00 92.75 82 ARG A C 1
ATOM 659 O O . ARG A 1 82 ? -26.721 -7.713 14.329 1.00 92.75 82 ARG A O 1
ATOM 666 N N . THR A 1 83 ? -24.658 -7.921 15.194 1.00 93.69 83 THR A N 1
ATOM 667 C CA . THR A 1 83 ? -24.800 -9.330 15.590 1.00 93.69 83 THR A CA 1
ATOM 668 C C . THR A 1 83 ? -25.915 -9.514 16.624 1.00 93.69 83 THR A C 1
ATOM 670 O O . THR A 1 83 ? -26.730 -10.429 16.496 1.00 93.69 83 THR A O 1
ATOM 673 N N . LYS A 1 84 ? -25.997 -8.624 17.624 1.00 94.19 84 LYS A N 1
ATOM 674 C CA . LYS A 1 84 ? -26.955 -8.738 18.730 1.00 94.19 84 LYS A CA 1
ATOM 675 C C . LYS A 1 84 ? -28.388 -8.360 18.362 1.00 94.19 84 LYS A C 1
ATOM 677 O O . LYS A 1 84 ? -29.300 -8.953 18.932 1.00 94.19 84 LYS A O 1
ATOM 682 N N . ILE A 1 85 ? -28.628 -7.449 17.410 1.00 92.81 85 ILE A N 1
ATOM 683 C CA . ILE A 1 85 ? -30.007 -7.139 16.984 1.00 92.81 85 ILE A CA 1
ATOM 684 C C . ILE A 1 85 ? -30.616 -8.260 16.129 1.00 92.81 85 ILE A C 1
ATOM 686 O O . ILE A 1 85 ? -31.769 -8.633 16.345 1.00 92.81 85 ILE A O 1
ATOM 690 N N . VAL A 1 86 ? -29.827 -8.863 15.230 1.00 93.69 86 VAL A N 1
ATOM 691 C CA . VAL A 1 86 ? -30.255 -10.019 14.421 1.00 93.69 86 VAL A CA 1
ATOM 692 C C . VAL A 1 86 ? -30.533 -11.232 15.313 1.00 93.69 86 VAL A C 1
ATOM 694 O O . VAL A 1 86 ? -31.581 -11.868 15.196 1.00 93.69 86 VAL A O 1
ATOM 697 N N . GLU A 1 87 ? -29.637 -11.515 16.261 1.00 94.56 87 GLU A N 1
ATOM 698 C CA . GLU A 1 87 ? -29.820 -12.556 17.279 1.00 94.56 87 GLU A CA 1
ATOM 699 C C . GLU A 1 87 ? -31.075 -12.304 18.128 1.00 94.56 87 GLU A C 1
ATOM 701 O O . GLU A 1 87 ? -31.899 -13.206 18.266 1.00 94.56 87 GLU A O 1
ATOM 706 N N . LYS A 1 88 ? -31.282 -11.073 18.624 1.00 92.69 88 LYS A N 1
ATOM 707 C CA . LYS A 1 88 ? -32.450 -10.711 19.439 1.00 92.69 88 LYS A CA 1
ATOM 708 C C . LYS A 1 88 ? -33.771 -10.973 18.718 1.00 92.69 88 LYS A C 1
ATOM 710 O O . LYS A 1 88 ? -34.611 -11.688 19.260 1.00 92.69 88 LYS A O 1
ATOM 715 N N . PHE A 1 89 ? -33.959 -10.442 17.508 1.00 91.81 89 PHE A N 1
ATOM 716 C CA . PHE A 1 89 ? -35.211 -10.650 16.771 1.00 91.81 89 PHE A CA 1
ATOM 717 C C . PHE A 1 89 ? -35.424 -12.122 16.386 1.00 91.81 89 PHE A C 1
ATOM 719 O O . PHE A 1 89 ? -36.554 -12.610 16.433 1.00 91.81 89 PHE A O 1
ATOM 726 N N . THR A 1 90 ? -34.350 -12.865 16.101 1.00 93.12 90 THR A N 1
ATOM 727 C CA . THR A 1 90 ? -34.426 -14.314 15.849 1.00 93.12 90 THR A CA 1
ATOM 728 C C . THR A 1 90 ? -34.890 -15.081 17.091 1.00 93.12 90 THR A C 1
ATOM 730 O O . THR A 1 90 ? -35.816 -15.888 17.009 1.00 93.12 90 THR A O 1
ATOM 733 N N . VAL A 1 91 ? -34.310 -14.793 18.260 1.00 93.44 91 VAL A N 1
ATOM 734 C CA . VAL A 1 91 ? -34.679 -15.411 19.545 1.00 93.44 91 VAL A CA 1
ATOM 735 C C . VAL A 1 91 ? -36.110 -15.047 19.957 1.00 93.44 91 VAL A C 1
ATOM 737 O O . VAL A 1 91 ? -36.879 -15.923 20.355 1.00 93.44 91 VAL A O 1
ATOM 740 N N . GLU A 1 92 ? -36.520 -13.784 19.814 1.00 91.44 92 GLU A N 1
ATOM 741 C CA . GLU A 1 92 ? -37.903 -13.363 20.077 1.00 91.44 92 GLU A CA 1
ATOM 742 C C . GLU A 1 92 ? -38.907 -14.068 19.145 1.00 91.44 92 GLU A C 1
ATOM 744 O O . GLU A 1 92 ? -39.990 -14.459 19.591 1.00 91.44 92 GLU A O 1
ATOM 749 N N . TYR A 1 93 ? -38.540 -14.312 17.881 1.00 91.25 93 TYR A N 1
ATOM 750 C CA . TYR A 1 93 ? -39.357 -15.077 16.937 1.00 91.25 93 TYR A CA 1
ATOM 751 C C . TYR A 1 93 ? -39.459 -16.564 17.313 1.00 91.25 93 TYR A C 1
ATOM 753 O O . TYR A 1 93 ? -40.568 -17.101 17.333 1.00 91.25 93 TYR A O 1
ATOM 761 N N . LEU A 1 94 ? -38.348 -17.226 17.662 1.00 92.50 94 LEU A N 1
ATOM 762 C CA . LEU A 1 94 ? -38.356 -18.625 18.116 1.00 92.50 94 LEU A CA 1
ATOM 763 C C . LEU A 1 94 ? -39.220 -18.799 19.373 1.00 92.50 94 LEU A C 1
ATOM 765 O O . LEU A 1 94 ? -40.140 -19.624 19.392 1.00 92.50 94 LEU A O 1
ATOM 769 N N . ARG A 1 95 ? -38.986 -17.976 20.405 1.00 91.62 95 ARG A N 1
ATOM 770 C CA . ARG A 1 95 ? -39.708 -18.035 21.688 1.00 91.62 95 ARG A CA 1
ATOM 771 C C . ARG A 1 95 ? -41.211 -17.799 21.523 1.00 91.62 95 ARG A C 1
ATOM 773 O O . ARG A 1 95 ? -42.009 -18.494 22.150 1.00 91.62 95 ARG A O 1
ATOM 780 N N . LYS A 1 96 ? -41.614 -16.888 20.628 1.00 88.62 96 LYS A N 1
ATOM 781 C CA . LYS A 1 96 ? -43.021 -16.608 20.279 1.00 88.62 96 LYS A CA 1
ATOM 782 C C . LYS A 1 96 ? -43.787 -17.831 19.755 1.00 88.62 96 LYS A C 1
ATOM 784 O O . LYS A 1 96 ? -45.002 -17.889 19.941 1.00 88.62 96 LYS A O 1
ATOM 789 N N . TYR A 1 97 ? -43.103 -18.788 19.128 1.00 91.06 97 TYR A N 1
ATOM 790 C CA . TYR A 1 97 ? -43.684 -20.047 18.642 1.00 91.06 97 TYR A CA 1
ATOM 791 C C . TYR A 1 97 ? -43.192 -21.274 19.429 1.00 91.06 97 TYR A C 1
ATOM 793 O O . TYR A 1 97 ? -43.288 -22.400 18.944 1.00 91.06 97 TYR A O 1
ATOM 801 N N . SER A 1 98 ? -42.654 -21.067 20.638 1.00 89.44 98 SER A N 1
ATOM 802 C CA . SER A 1 98 ? -42.128 -22.123 21.520 1.00 89.44 98 SER A CA 1
ATOM 803 C C . SER A 1 98 ? -41.086 -23.036 20.847 1.00 89.44 98 SER A C 1
ATOM 805 O O . SER A 1 98 ? -40.979 -24.218 21.168 1.00 89.44 98 SER A O 1
ATOM 807 N N . GLY A 1 99 ? -40.331 -22.483 19.895 1.00 83.31 99 GLY A N 1
ATOM 808 C CA . GLY A 1 99 ? -39.337 -23.184 19.084 1.00 83.31 99 GLY A CA 1
ATOM 809 C C . GLY A 1 99 ? -39.881 -23.977 17.892 1.00 83.31 99 GLY A C 1
ATOM 810 O O . GLY A 1 99 ? -39.093 -24.510 17.114 1.00 83.31 99 GLY A O 1
ATOM 811 N N . ASN A 1 100 ? -41.200 -24.020 17.675 1.00 91.88 100 ASN A N 1
ATOM 812 C CA . ASN A 1 100 ? -41.794 -24.603 16.468 1.00 91.88 100 ASN A CA 1
ATOM 813 C C . ASN A 1 100 ? -41.773 -23.599 15.297 1.00 91.88 100 ASN A C 1
ATOM 815 O O . ASN A 1 100 ? -42.812 -23.156 14.805 1.00 91.88 100 ASN A O 1
ATOM 819 N N . ALA A 1 101 ? -40.567 -23.179 14.915 1.00 94.81 101 ALA A N 1
ATOM 820 C CA . ALA A 1 101 ? -40.308 -22.188 13.877 1.00 94.81 101 ALA A CA 1
ATOM 821 C C . ALA A 1 101 ? -39.001 -22.493 13.127 1.00 94.81 101 ALA A C 1
ATOM 823 O O . ALA A 1 101 ? -38.103 -23.150 13.656 1.00 94.81 101 ALA A O 1
ATOM 824 N N . GLN A 1 102 ? -38.900 -22.011 11.890 1.00 96.62 102 GLN A N 1
ATOM 825 C CA . GLN A 1 102 ? -37.762 -22.217 10.992 1.00 96.62 102 GLN A CA 1
ATOM 826 C C . GLN A 1 102 ? -37.006 -20.902 10.761 1.00 96.62 102 GLN A C 1
ATOM 828 O O . GLN A 1 102 ? -37.607 -19.828 10.769 1.00 96.62 102 GLN A O 1
ATOM 833 N N . ILE A 1 103 ? -35.702 -20.987 10.513 1.00 98.00 103 ILE A N 1
ATOM 834 C CA . ILE A 1 103 ? -34.832 -19.849 10.189 1.00 98.00 103 ILE A CA 1
ATOM 835 C C . ILE A 1 103 ? -34.198 -20.092 8.818 1.00 98.00 103 ILE A C 1
ATOM 837 O O . ILE A 1 103 ? -33.737 -21.200 8.545 1.00 98.00 103 ILE A O 1
ATOM 841 N N . VAL A 1 104 ? -34.149 -19.062 7.971 1.00 98.12 104 VAL A N 1
ATOM 842 C CA . VAL A 1 104 ? -33.453 -19.095 6.676 1.00 98.12 104 VAL A CA 1
ATOM 843 C C . VAL A 1 104 ? -32.527 -17.881 6.557 1.00 98.12 104 VAL A C 1
ATOM 845 O O . VAL A 1 104 ? -32.985 -16.753 6.384 1.00 98.12 104 VAL A O 1
ATOM 848 N N . SER A 1 105 ? -31.219 -18.115 6.651 1.00 98.06 105 SER A N 1
ATOM 849 C CA . SER A 1 105 ? -30.170 -17.107 6.487 1.00 98.06 105 SER A CA 1
ATOM 850 C C . SER A 1 105 ? -29.753 -17.011 5.018 1.00 98.06 105 SER A C 1
ATOM 852 O O . SER A 1 105 ? -29.268 -17.984 4.437 1.00 98.06 105 SER A O 1
ATOM 854 N N . LEU A 1 106 ? -29.978 -15.847 4.411 1.00 97.69 106 LEU A N 1
ATOM 855 C CA . LEU A 1 106 ? -29.700 -15.539 3.009 1.00 97.69 106 LEU A CA 1
ATOM 856 C C . LEU A 1 106 ? -28.390 -14.750 2.922 1.00 97.69 106 LEU A C 1
ATOM 858 O O . LEU A 1 106 ? -28.264 -13.719 3.578 1.00 97.69 106 LEU A O 1
ATOM 862 N N . GLY A 1 107 ? -27.440 -15.222 2.110 1.00 95.31 107 GLY A N 1
ATOM 863 C CA . GLY A 1 107 ? -26.062 -14.719 2.069 1.00 95.31 107 GLY A CA 1
ATOM 864 C C . GLY A 1 107 ? -25.375 -14.907 3.421 1.00 95.31 107 GLY A C 1
ATOM 865 O O . GLY A 1 107 ? -24.900 -13.947 4.024 1.00 95.31 107 GLY A O 1
ATOM 866 N N . CYS A 1 108 ? -25.422 -16.136 3.942 1.00 94.25 108 CYS A N 1
ATOM 867 C CA . CYS A 1 108 ? -25.059 -16.445 5.324 1.00 94.25 108 CYS A CA 1
ATOM 868 C C . CYS A 1 108 ? -23.588 -16.179 5.680 1.00 94.25 108 CYS A C 1
ATOM 870 O O . CYS A 1 108 ? -23.248 -16.131 6.866 1.00 94.25 108 CYS A O 1
ATOM 872 N N . GLY A 1 109 ? -22.697 -16.107 4.684 1.00 94.69 109 GLY A N 1
ATOM 873 C CA . GLY A 1 109 ? -21.258 -16.083 4.900 1.00 94.69 109 GLY A CA 1
ATOM 874 C C . GLY A 1 109 ? -20.806 -17.193 5.855 1.00 94.69 109 GLY A C 1
ATOM 875 O O . GLY A 1 109 ? -21.363 -18.296 5.877 1.00 94.69 109 GLY A O 1
ATOM 876 N N . PHE A 1 110 ? -19.838 -16.888 6.715 1.00 94.75 110 PHE A N 1
ATOM 877 C CA . PHE A 1 110 ? -19.431 -17.734 7.835 1.00 94.75 110 PHE A CA 1
ATOM 878 C C . PHE A 1 110 ? -20.073 -17.322 9.169 1.00 94.75 110 PHE A C 1
ATOM 880 O O . PHE A 1 110 ? -19.465 -17.517 10.220 1.00 94.75 110 PHE A O 1
ATOM 887 N N . ASP A 1 111 ? -21.294 -16.771 9.159 1.00 94.38 111 ASP A N 1
ATOM 888 C CA . ASP A 1 111 ? -21.990 -16.487 10.418 1.00 94.38 111 ASP A CA 1
ATOM 889 C C . ASP A 1 111 ? -22.246 -17.767 11.237 1.00 94.38 111 ASP A C 1
ATOM 891 O O . ASP A 1 111 ? -22.344 -18.877 10.703 1.00 94.38 111 ASP A O 1
ATOM 895 N N . THR A 1 112 ? -22.314 -17.597 12.553 1.00 95.88 112 THR A N 1
ATOM 896 C CA . THR A 1 112 ? -22.320 -18.648 13.572 1.00 95.88 112 THR A CA 1
ATOM 897 C C . THR A 1 112 ? -23.656 -18.807 14.297 1.00 95.88 112 THR A C 1
ATOM 899 O O . THR A 1 112 ? -23.755 -19.641 15.201 1.00 95.88 112 THR A O 1
ATOM 902 N N . LEU A 1 113 ? -24.681 -18.013 13.951 1.00 96.31 113 LEU A N 1
ATOM 903 C CA . LEU A 1 113 ? -25.935 -17.902 14.704 1.00 96.31 113 LEU A CA 1
ATOM 904 C C . LEU A 1 113 ? -26.583 -19.260 15.013 1.00 96.31 113 LEU A C 1
ATOM 906 O O . LEU A 1 113 ? -27.058 -19.440 16.130 1.00 96.31 113 LEU A O 1
ATOM 910 N N . PHE A 1 114 ? -26.542 -20.233 14.094 1.00 96.75 114 PHE A N 1
ATOM 911 C CA . PHE A 1 114 ? -27.026 -21.593 14.365 1.00 96.75 114 PHE A CA 1
ATOM 912 C C . PHE A 1 114 ? -26.362 -22.220 15.604 1.00 96.75 114 PHE A C 1
ATOM 914 O O . PHE A 1 114 ? -27.060 -22.634 16.530 1.00 96.75 114 PHE A O 1
ATOM 921 N N . TRP A 1 115 ? -25.026 -22.255 15.660 1.00 95.94 115 TRP A N 1
ATOM 922 C CA . TRP A 1 115 ? -24.303 -22.864 16.780 1.00 95.94 115 TRP A CA 1
ATOM 923 C C . TRP A 1 115 ? -24.454 -22.053 18.068 1.00 95.94 115 TRP A C 1
ATOM 925 O O . TRP A 1 115 ? -24.528 -22.643 19.142 1.00 95.94 115 TRP A O 1
ATOM 935 N N . ARG A 1 116 ? -24.594 -20.721 17.983 1.00 95.25 116 ARG A N 1
ATOM 936 C CA . ARG A 1 116 ? -24.883 -19.869 19.152 1.00 95.25 116 ARG A CA 1
ATOM 937 C C . ARG A 1 116 ? -26.287 -20.104 19.727 1.00 95.25 116 ARG A C 1
ATOM 939 O O . ARG A 1 116 ? -26.435 -20.161 20.947 1.00 95.25 116 ARG A O 1
ATOM 946 N N . LEU A 1 117 ? -27.301 -20.307 18.882 1.00 95.19 117 LEU A N 1
ATOM 947 C CA . LEU A 1 117 ? -28.659 -20.682 19.308 1.00 95.19 117 LEU A CA 1
ATOM 948 C C . LEU A 1 117 ? -28.692 -22.102 19.896 1.00 95.19 117 LEU A C 1
ATOM 950 O O . LEU A 1 117 ? -29.213 -22.308 20.990 1.00 95.19 117 LEU A O 1
ATOM 954 N N . ALA A 1 118 ? -28.068 -23.071 19.221 1.00 93.50 118 ALA A N 1
ATOM 955 C CA . ALA A 1 118 ? -28.006 -24.452 19.693 1.00 93.50 118 ALA A CA 1
ATOM 956 C C . ALA A 1 118 ? -27.240 -24.582 21.027 1.00 93.50 118 ALA A C 1
ATOM 958 O O . ALA A 1 118 ? -27.704 -25.267 21.936 1.00 93.50 118 ALA A O 1
ATOM 959 N N . ALA A 1 119 ? -26.113 -23.877 21.189 1.00 92.25 119 ALA A N 1
ATOM 960 C CA . ALA A 1 119 ? -25.329 -23.872 22.428 1.00 92.25 119 ALA A CA 1
ATOM 961 C C . ALA A 1 119 ? -26.004 -23.119 23.593 1.00 92.25 119 ALA A C 1
ATOM 963 O O . ALA A 1 119 ? -25.682 -23.387 24.748 1.00 92.25 119 ALA A O 1
ATOM 964 N N . SER A 1 120 ? -26.942 -22.206 23.316 1.00 91.19 120 SER A N 1
ATOM 965 C CA . SER A 1 120 ? -27.775 -21.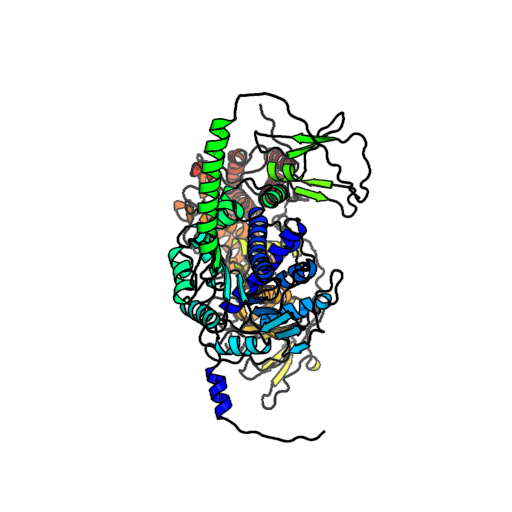551 24.341 1.00 91.19 120 SER A CA 1
ATOM 966 C C . SER A 1 120 ? -29.078 -22.307 24.649 1.00 91.19 120 SER A C 1
ATOM 968 O O . SER A 1 120 ? -29.835 -21.888 25.522 1.00 91.19 120 SER A O 1
ATOM 970 N N . GLY A 1 121 ? -29.328 -23.441 23.983 1.00 91.06 121 GLY A N 1
ATOM 971 C CA . GLY A 1 121 ? -30.501 -24.290 24.213 1.00 91.06 121 GLY A CA 1
ATOM 972 C C . GLY A 1 121 ? -31.800 -23.780 23.579 1.00 91.06 121 GLY A C 1
ATOM 973 O O . GLY A 1 121 ? -32.872 -24.311 23.885 1.00 91.06 121 GLY A O 1
ATOM 974 N N . GLU A 1 122 ? -31.733 -22.779 22.695 1.00 92.06 122 GLU A N 1
ATOM 975 C CA . GLU A 1 122 ? -32.903 -22.290 21.962 1.00 92.06 122 GLU A CA 1
ATOM 976 C C . GLU A 1 122 ? -33.421 -23.359 20.994 1.00 92.06 122 GLU A C 1
ATOM 978 O O . GLU A 1 122 ? -32.685 -23.915 20.174 1.00 92.06 122 GLU A O 1
ATOM 983 N N . LYS A 1 123 ? -34.721 -23.651 21.083 1.00 91.69 123 LYS A N 1
ATOM 984 C CA . LYS A 1 123 ? -35.370 -24.660 20.239 1.00 91.69 123 LYS A CA 1
ATOM 985 C C . LYS A 1 123 ? -35.776 -24.043 18.905 1.00 91.69 123 LYS A C 1
ATOM 987 O O . LYS A 1 123 ? -36.333 -22.950 18.866 1.00 91.69 123 LYS A O 1
ATOM 992 N N . LEU A 1 124 ? -35.533 -24.773 17.822 1.00 94.62 124 LEU A N 1
ATOM 993 C CA . LEU A 1 124 ? -35.902 -24.410 16.455 1.00 94.62 124 LEU A CA 1
ATOM 994 C C . LEU A 1 124 ? -36.195 -25.681 15.648 1.00 94.62 124 LEU A C 1
ATOM 996 O O . LEU A 1 124 ? -35.588 -26.722 15.901 1.00 94.62 124 LEU A O 1
ATOM 1000 N N . ALA A 1 125 ? -37.107 -25.602 14.679 1.00 94.94 125 ALA A N 1
ATOM 1001 C CA . ALA A 1 125 ? -37.487 -26.741 13.845 1.00 94.94 125 ALA A CA 1
ATOM 1002 C C . ALA A 1 125 ? -36.428 -27.028 12.767 1.00 94.94 125 ALA A C 1
ATOM 1004 O O . ALA A 1 125 ? -35.963 -28.159 12.640 1.00 94.94 125 ALA A O 1
ATOM 1005 N N . LYS A 1 126 ? -36.021 -25.993 12.016 1.00 96.25 126 LYS A N 1
ATOM 1006 C CA . LYS A 1 126 ? -34.929 -26.046 11.028 1.00 96.25 126 LYS A CA 1
ATOM 1007 C C . LYS A 1 126 ? -34.185 -24.719 10.927 1.00 96.25 126 LYS A C 1
ATOM 1009 O O . LYS A 1 126 ? -34.802 -23.659 11.011 1.00 96.25 126 LYS A O 1
ATOM 1014 N N . PHE A 1 127 ? -32.883 -24.791 10.680 1.00 98.12 127 PHE A N 1
ATOM 1015 C CA . PHE A 1 127 ? -32.028 -23.671 10.302 1.00 98.12 127 PHE A CA 1
ATOM 1016 C C . PHE A 1 127 ? -31.454 -23.962 8.914 1.00 98.12 127 PHE A C 1
ATOM 1018 O O . PHE A 1 127 ? -30.832 -25.004 8.707 1.00 98.12 127 PHE A O 1
ATOM 1025 N N . VAL A 1 128 ? -31.683 -23.066 7.959 1.00 98.44 128 VAL A N 1
ATOM 1026 C CA . VAL A 1 128 ? -31.169 -23.177 6.591 1.00 98.44 128 VAL A CA 1
ATOM 1027 C C . VAL A 1 128 ? -30.268 -21.992 6.297 1.00 98.44 128 VAL A C 1
ATOM 1029 O O . VAL A 1 128 ? -30.635 -20.848 6.545 1.00 98.44 128 VAL A O 1
ATOM 1032 N N . GLU A 1 129 ? -29.103 -22.263 5.735 1.00 98.25 129 GLU A N 1
ATOM 1033 C CA . GLU A 1 129 ? -28.153 -21.267 5.267 1.00 98.25 129 GLU A CA 1
ATOM 1034 C C . GLU A 1 129 ? -27.992 -21.357 3.751 1.00 98.25 129 GLU A C 1
ATOM 1036 O O . GLU A 1 129 ? -27.864 -22.448 3.192 1.00 98.25 129 GLU A O 1
ATOM 1041 N N . VAL A 1 130 ? -28.007 -20.206 3.081 1.00 97.88 130 VAL A N 1
ATOM 1042 C CA . VAL A 1 130 ? -27.893 -20.106 1.624 1.00 97.88 130 VAL A CA 1
ATOM 1043 C C . VAL A 1 130 ? -26.861 -19.047 1.265 1.00 97.88 130 VAL A C 1
ATOM 1045 O O . VAL A 1 130 ? -26.950 -17.912 1.727 1.00 97.88 130 VAL A O 1
ATOM 1048 N N . ASP A 1 131 ? -25.901 -19.401 0.418 1.00 97.06 131 ASP A N 1
ATOM 1049 C CA . ASP A 1 131 ? -24.889 -18.489 -0.129 1.00 97.06 131 ASP A CA 1
ATOM 1050 C C . ASP A 1 131 ? -24.410 -19.021 -1.491 1.00 97.06 131 ASP A C 1
ATOM 1052 O O . ASP A 1 131 ? -24.795 -20.116 -1.912 1.00 97.06 131 ASP A O 1
ATOM 1056 N N . PHE A 1 132 ? -23.526 -18.298 -2.177 1.00 94.12 132 PHE A N 1
ATOM 1057 C CA . PHE A 1 132 ? -22.839 -18.810 -3.355 1.00 94.12 132 PHE A CA 1
ATOM 1058 C C . PHE A 1 132 ? -22.169 -20.158 -3.055 1.00 94.12 132 PHE A C 1
ATOM 1060 O O . PHE A 1 132 ? -21.491 -20.325 -2.040 1.00 94.12 132 PHE A O 1
ATOM 1067 N N . SER A 1 133 ? -22.267 -21.102 -3.999 1.00 92.38 133 SER A N 1
ATOM 1068 C CA . SER A 1 133 ? -21.683 -22.451 -3.876 1.00 92.38 133 SER A CA 1
ATOM 1069 C C . SER A 1 133 ? -20.192 -22.458 -3.495 1.00 92.38 133 SER A C 1
ATOM 1071 O O . SER A 1 133 ? -19.712 -23.411 -2.887 1.00 92.38 133 SER A O 1
ATOM 1073 N N . SER A 1 134 ? -19.442 -21.412 -3.846 1.00 89.81 134 SER A N 1
ATOM 1074 C CA . SER A 1 134 ? -18.042 -21.190 -3.462 1.00 89.81 134 SER A CA 1
ATOM 1075 C C . SER A 1 134 ? -17.866 -20.857 -1.975 1.00 89.81 134 SER A C 1
ATOM 1077 O O . SER A 1 134 ? -16.935 -21.367 -1.350 1.00 89.81 134 SER A O 1
ATOM 1079 N N . VAL A 1 135 ? -18.754 -20.045 -1.397 1.00 92.81 135 VAL A N 1
ATOM 1080 C CA . VAL A 1 135 ? -18.759 -19.681 0.030 1.00 92.81 135 VAL A CA 1
ATOM 1081 C C . VAL A 1 135 ? -19.230 -20.863 0.869 1.00 92.81 135 VAL A C 1
ATOM 1083 O O . VAL A 1 135 ? -18.544 -21.237 1.821 1.00 92.81 135 VAL A O 1
ATOM 1086 N N . THR A 1 136 ? -20.314 -21.537 0.475 1.00 96.00 136 THR A N 1
ATOM 1087 C CA . THR A 1 136 ? -20.789 -22.732 1.191 1.00 96.00 136 THR A CA 1
ATOM 1088 C C . THR A 1 136 ? -19.753 -23.862 1.149 1.00 96.00 136 THR A C 1
ATOM 1090 O O . THR A 1 136 ? -19.433 -24.431 2.193 1.00 96.00 136 THR A O 1
ATOM 1093 N N . SER A 1 137 ? -19.095 -24.094 0.002 1.00 93.00 137 SER A N 1
ATOM 1094 C CA . SER A 1 137 ? -17.958 -25.030 -0.111 1.00 93.00 137 SER A CA 1
ATOM 1095 C C . SER A 1 137 ? -16.791 -24.684 0.824 1.00 93.00 137 SER A C 1
ATOM 1097 O O . SER A 1 137 ? -16.134 -25.592 1.336 1.00 93.00 137 SER A O 1
ATOM 1099 N N . LYS A 1 138 ? -16.495 -23.392 1.059 1.00 93.19 138 LYS A N 1
ATOM 1100 C CA . LYS A 1 138 ? -15.519 -22.988 2.088 1.00 93.19 138 LYS A CA 1
ATOM 1101 C C . LYS A 1 138 ? -16.068 -23.324 3.485 1.00 93.19 138 LYS A C 1
ATOM 1103 O O . LYS A 1 138 ? -15.392 -24.036 4.225 1.00 93.19 138 LYS A O 1
ATOM 1108 N N . LYS A 1 139 ? -17.285 -22.883 3.835 1.00 95.44 139 LYS A N 1
ATOM 1109 C CA . LYS A 1 139 ? -17.889 -23.070 5.173 1.00 95.44 139 LYS A CA 1
ATOM 1110 C C . LYS A 1 139 ? -17.947 -24.549 5.579 1.00 95.44 139 LYS A C 1
ATOM 1112 O O . LYS A 1 139 ? -17.535 -24.880 6.687 1.00 95.44 139 LYS A O 1
ATOM 1117 N N . ILE A 1 140 ? -18.316 -25.447 4.660 1.00 96.12 140 ILE A N 1
ATOM 1118 C CA . ILE A 1 140 ? -18.291 -26.909 4.859 1.00 96.12 140 ILE A CA 1
ATOM 1119 C C . ILE A 1 140 ? -16.893 -27.401 5.264 1.00 96.12 140 ILE A C 1
ATOM 1121 O O . ILE A 1 140 ? -16.765 -28.176 6.210 1.00 96.12 140 ILE A O 1
ATOM 1125 N N . ARG A 1 141 ? -15.822 -26.925 4.612 1.00 92.75 141 ARG A N 1
ATOM 1126 C CA . ARG A 1 141 ? -14.442 -27.301 4.979 1.00 92.75 141 ARG A CA 1
ATOM 1127 C C . ARG A 1 141 ? -14.067 -26.814 6.379 1.00 92.75 141 ARG A C 1
ATOM 1129 O O . ARG A 1 141 ? -13.379 -27.541 7.084 1.00 92.75 141 ARG A O 1
ATOM 1136 N N . HIS A 1 142 ? -14.524 -25.632 6.799 1.00 92.06 142 HIS A N 1
ATOM 1137 C CA . HIS A 1 142 ? -14.293 -25.122 8.157 1.00 92.06 142 HIS A CA 1
ATOM 1138 C C . HIS A 1 142 ? -15.079 -25.911 9.223 1.00 92.06 142 HIS A C 1
ATOM 1140 O O . HIS A 1 142 ? -14.506 -26.262 10.257 1.00 92.06 142 HIS A O 1
ATOM 1146 N N . ILE A 1 143 ? -16.344 -26.261 8.949 1.00 93.25 143 ILE A N 1
ATOM 1147 C CA . ILE A 1 143 ? -17.180 -27.127 9.805 1.00 93.25 143 ILE A CA 1
ATOM 1148 C C . ILE A 1 143 ? -16.503 -28.490 10.019 1.00 93.25 143 ILE A C 1
ATOM 1150 O O . ILE A 1 143 ? -16.361 -28.933 11.155 1.00 93.25 143 ILE A O 1
ATOM 1154 N N . MET A 1 144 ? -16.051 -29.130 8.936 1.00 90.50 144 MET A N 1
ATOM 1155 C CA . MET A 1 144 ? -15.539 -30.508 8.947 1.00 90.50 144 MET A CA 1
ATOM 1156 C C . MET A 1 144 ? -14.053 -30.641 9.331 1.00 90.50 144 MET A C 1
ATOM 1158 O O . MET A 1 144 ? -13.540 -31.758 9.406 1.00 90.50 144 MET A O 1
ATOM 1162 N N . LYS A 1 145 ? -13.325 -29.536 9.540 1.00 86.12 145 LYS A N 1
ATOM 1163 C CA . LYS A 1 145 ? -11.882 -29.555 9.836 1.00 86.12 145 LYS A CA 1
ATOM 1164 C C . LYS A 1 145 ? -11.605 -30.015 11.280 1.00 86.12 145 LYS A C 1
ATOM 1166 O O . LYS A 1 145 ? -12.069 -29.357 12.211 1.00 86.12 145 LYS A O 1
ATOM 1171 N N . PRO A 1 146 ? -10.766 -31.040 11.521 1.00 78.31 146 PRO A N 1
ATOM 1172 C CA . PRO A 1 146 ? -10.256 -31.325 12.862 1.00 78.31 146 PRO A CA 1
ATOM 1173 C C . PRO A 1 146 ? -9.438 -30.140 13.397 1.00 78.31 146 PRO A C 1
ATOM 1175 O O . PRO A 1 146 ? -8.528 -29.652 12.723 1.00 78.31 146 PRO A O 1
ATOM 1178 N N . ALA A 1 147 ? -9.778 -29.652 14.591 1.00 74.81 147 ALA A N 1
ATOM 1179 C CA . ALA A 1 147 ? -9.099 -28.540 15.257 1.00 74.81 147 ALA A CA 1
ATOM 1180 C C . ALA A 1 147 ? -9.387 -28.559 16.765 1.00 74.81 147 ALA A C 1
ATOM 1182 O O . ALA A 1 147 ? -10.437 -29.052 17.179 1.00 74.81 147 ALA A O 1
ATOM 1183 N N . ASN A 1 148 ? -8.483 -27.976 17.555 1.00 65.12 148 ASN A N 1
ATOM 1184 C CA . ASN A 1 148 ? -8.701 -27.718 18.979 1.00 65.12 148 ASN A CA 1
ATOM 1185 C C . ASN A 1 148 ? -9.821 -26.674 19.155 1.00 65.12 148 ASN A C 1
ATOM 1187 O O . ASN A 1 148 ? -9.920 -25.746 18.355 1.00 65.12 148 ASN A O 1
ATOM 1191 N N . GLY A 1 149 ? -10.644 -26.825 20.195 1.00 75.25 149 GLY A N 1
ATOM 1192 C CA . GLY A 1 149 ? -11.847 -26.014 20.429 1.00 75.25 149 GLY A CA 1
ATOM 1193 C C . GLY A 1 149 ? -13.149 -26.788 20.160 1.00 75.25 149 GLY A C 1
ATOM 1194 O O . GLY A 1 149 ? -13.105 -27.995 19.902 1.00 75.25 149 GLY A O 1
ATOM 1195 N N . PRO A 1 150 ? -14.322 -26.135 20.235 1.00 84.00 150 PRO A N 1
ATOM 1196 C CA . PRO A 1 150 ? -15.606 -26.794 20.022 1.00 84.00 150 PRO A CA 1
ATOM 1197 C C . PRO A 1 150 ? -15.747 -27.378 18.619 1.00 84.00 150 PRO A C 1
ATOM 1199 O O . PRO A 1 150 ? -15.334 -26.788 17.617 1.00 84.00 150 PRO A O 1
ATOM 1202 N N . ASP A 1 151 ? -16.372 -28.547 18.560 1.00 88.81 151 ASP A N 1
ATOM 1203 C CA . ASP A 1 151 ? -16.716 -29.254 17.332 1.00 88.81 151 ASP A CA 1
ATOM 1204 C C . ASP A 1 151 ? -18.151 -28.866 16.922 1.00 88.81 151 ASP A C 1
ATOM 1206 O O . ASP A 1 151 ? -19.094 -29.253 17.621 1.00 88.81 151 ASP A O 1
ATOM 1210 N N . PRO A 1 152 ? -18.353 -28.114 15.819 1.00 90.25 152 PRO A N 1
ATOM 1211 C CA . PRO A 1 152 ? -19.676 -27.644 15.417 1.00 90.25 152 PRO A CA 1
ATOM 1212 C C . PRO A 1 152 ? -20.598 -28.789 14.985 1.00 90.25 152 PRO A C 1
ATOM 1214 O O . PRO A 1 152 ? -21.816 -28.620 14.979 1.00 90.25 152 PRO A O 1
ATOM 1217 N N . THR A 1 153 ? -20.039 -29.955 14.636 1.00 91.44 153 THR A N 1
ATOM 1218 C CA . THR A 1 153 ? -20.823 -31.109 14.180 1.00 91.44 153 THR A CA 1
ATOM 1219 C C . THR A 1 153 ? -21.585 -31.793 15.317 1.00 91.44 153 THR A C 1
ATOM 1221 O O . THR A 1 153 ? -22.594 -32.445 15.067 1.00 91.44 153 THR A O 1
ATOM 1224 N N . LYS A 1 154 ? -21.175 -31.575 16.577 1.00 91.00 154 LYS A N 1
ATOM 1225 C CA . LYS A 1 154 ? -21.842 -32.114 17.778 1.00 91.00 154 LYS A CA 1
ATOM 1226 C C . LYS A 1 154 ? -23.163 -31.422 18.130 1.00 91.00 154 LYS A C 1
ATOM 1228 O O . LYS A 1 154 ? -23.874 -31.912 19.000 1.00 91.00 154 LYS A O 1
ATOM 1233 N N . LEU A 1 155 ? -23.478 -30.294 17.488 1.00 92.25 155 LEU A N 1
ATOM 1234 C CA . LEU A 1 155 ? -24.734 -29.555 17.676 1.00 92.25 155 LEU A CA 1
ATOM 1235 C C . LEU A 1 155 ? -25.767 -29.822 16.565 1.00 92.25 155 LEU A C 1
ATOM 1237 O O . LEU A 1 155 ? -26.862 -29.262 16.599 1.00 92.25 155 LEU A O 1
ATOM 1241 N N . PHE A 1 156 ? -25.442 -30.676 15.592 1.00 94.12 156 PHE A N 1
ATOM 1242 C CA . PHE A 1 156 ? -26.404 -31.175 14.612 1.00 94.12 156 PHE A CA 1
ATOM 1243 C C . PHE A 1 156 ? -27.214 -32.343 15.190 1.00 94.12 156 PHE A C 1
ATOM 1245 O O . PHE A 1 156 ? -26.685 -33.155 15.949 1.00 94.12 156 PHE A O 1
ATOM 1252 N N . THR A 1 157 ? -28.487 -32.473 14.806 1.00 92.25 157 THR A N 1
ATOM 1253 C CA . THR A 1 157 ? -29.322 -33.611 15.244 1.00 92.25 157 THR A CA 1
ATOM 1254 C C . THR A 1 157 ? -29.019 -34.911 14.495 1.00 92.25 157 THR A C 1
ATOM 1256 O O . THR A 1 157 ? -29.404 -35.983 14.953 1.00 92.25 157 THR A O 1
ATOM 1259 N N . GLU A 1 158 ? -28.341 -34.834 13.348 1.00 94.25 158 GLU A N 1
ATOM 1260 C CA . GLU A 1 158 ? -27.942 -35.979 12.523 1.00 94.25 158 GLU A CA 1
ATOM 1261 C C . GLU A 1 158 ? -26.494 -35.815 12.035 1.00 94.25 158 GLU A C 1
ATOM 1263 O O . GLU A 1 158 ? -25.926 -34.722 12.067 1.00 94.25 158 GLU A O 1
ATOM 1268 N N . LYS A 1 159 ? -25.881 -36.901 11.548 1.00 92.19 159 LYS A N 1
ATOM 1269 C CA . LYS A 1 159 ? -24.536 -36.839 10.954 1.00 92.19 159 LYS A CA 1
ATOM 1270 C C . LYS A 1 159 ? -24.565 -36.018 9.652 1.00 92.19 159 LYS A C 1
ATOM 1272 O O . LYS A 1 159 ? -25.445 -36.264 8.829 1.00 92.19 159 LYS A O 1
ATOM 1277 N N . PRO A 1 160 ? -23.601 -35.107 9.417 1.00 94.31 160 PRO A N 1
ATOM 1278 C CA . PRO A 1 160 ? -23.604 -34.253 8.234 1.00 94.31 160 PRO A CA 1
ATOM 1279 C C . PRO A 1 160 ? -23.360 -35.051 6.944 1.00 94.31 160 PRO A C 1
ATOM 1281 O O . PRO A 1 160 ? -22.287 -35.622 6.742 1.00 94.31 160 PRO A O 1
ATOM 1284 N N . ALA A 1 161 ? -24.346 -35.044 6.049 1.00 94.56 161 ALA A N 1
ATOM 1285 C CA . ALA A 1 161 ? -24.252 -35.555 4.688 1.00 94.56 161 ALA A CA 1
ATOM 1286 C C . ALA A 1 161 ? -23.904 -34.409 3.725 1.00 94.56 161 ALA A C 1
ATOM 1288 O O . ALA A 1 161 ? -24.624 -33.414 3.653 1.00 94.56 161 ALA A O 1
ATOM 1289 N N . ILE A 1 162 ? -22.800 -34.544 2.984 1.00 94.12 162 ILE A N 1
ATOM 1290 C CA . ILE A 1 162 ? -22.308 -33.523 2.045 1.00 94.12 162 ILE A CA 1
ATOM 1291 C C . ILE A 1 162 ? -22.705 -33.907 0.619 1.00 94.12 162 ILE A C 1
ATOM 1293 O O . ILE A 1 162 ? -22.377 -34.997 0.152 1.00 94.12 162 ILE A O 1
ATOM 1297 N N . VAL A 1 163 ? -23.361 -32.992 -0.094 1.00 89.38 163 VAL A N 1
ATOM 1298 C CA . VAL A 1 163 ? -23.850 -33.186 -1.465 1.00 89.38 163 VAL A CA 1
ATOM 1299 C C . VAL A 1 163 ? -23.167 -32.182 -2.398 1.00 89.38 163 VAL A C 1
ATOM 1301 O O . VAL A 1 163 ? -23.047 -30.998 -2.090 1.00 89.38 163 VAL A O 1
ATOM 1304 N N . GLN A 1 164 ? -22.649 -32.665 -3.535 1.00 80.75 164 GLN A N 1
ATOM 1305 C CA . GLN A 1 164 ? -21.961 -31.865 -4.574 1.00 80.75 164 GLN A CA 1
ATOM 1306 C C . GLN A 1 164 ? -20.764 -31.004 -4.087 1.00 80.75 164 GLN A C 1
ATOM 1308 O O . GLN A 1 164 ? -20.244 -30.184 -4.842 1.00 80.75 164 GLN A O 1
ATOM 1313 N N . HIS A 1 165 ? -20.292 -31.217 -2.852 1.00 83.44 165 HIS A N 1
ATOM 1314 C CA . HIS A 1 165 ? -19.301 -30.417 -2.108 1.00 83.44 165 HIS A CA 1
ATOM 1315 C C . HIS A 1 165 ? -19.708 -28.971 -1.756 1.00 83.44 165 HIS A C 1
ATOM 1317 O O . HIS A 1 165 ? -18.982 -28.331 -0.995 1.00 83.44 165 HIS A O 1
ATOM 1323 N N . SER A 1 166 ? -20.845 -28.473 -2.256 1.00 89.19 166 SER A N 1
ATOM 1324 C CA . SER A 1 166 ? -21.410 -27.154 -1.931 1.00 89.19 166 SER A CA 1
ATOM 1325 C C . SER A 1 166 ? -22.520 -27.200 -0.885 1.00 89.19 166 SER A C 1
ATOM 1327 O O . SER A 1 166 ? -22.832 -26.160 -0.308 1.00 89.19 166 SER A O 1
ATOM 1329 N N . ASP A 1 167 ? -23.132 -28.364 -0.665 1.00 96.62 167 ASP A N 1
ATOM 1330 C CA . ASP A 1 167 ? -24.317 -28.511 0.174 1.00 96.62 167 ASP A CA 1
ATOM 1331 C C . ASP A 1 167 ? -24.021 -29.470 1.340 1.00 96.62 167 ASP A C 1
ATOM 1333 O O . ASP A 1 167 ? -23.276 -30.441 1.182 1.00 96.62 167 ASP A O 1
ATOM 1337 N N . LEU A 1 168 ? -24.605 -29.215 2.510 1.00 97.19 168 LEU A N 1
ATOM 1338 C CA . LEU A 1 168 ? -24.504 -30.043 3.710 1.00 97.19 168 LEU A CA 1
ATOM 1339 C C . LEU A 1 168 ? -25.864 -30.095 4.410 1.00 97.19 168 LEU A C 1
ATOM 1341 O O . LEU A 1 168 ? -26.465 -29.059 4.686 1.00 97.19 168 LEU A O 1
ATOM 1345 N N . HIS A 1 169 ? -26.317 -31.303 4.739 1.00 97.56 169 HIS A N 1
ATOM 1346 C CA . HIS A 1 169 ? -27.563 -31.562 5.460 1.00 97.56 169 HIS A CA 1
ATOM 1347 C C . HIS A 1 169 ? -27.264 -32.379 6.722 1.00 97.56 169 HIS A C 1
ATOM 1349 O O . HIS A 1 169 ? -26.566 -33.390 6.646 1.00 97.56 169 HIS A O 1
ATOM 1355 N N . ALA A 1 170 ? -27.760 -31.943 7.878 1.00 95.62 170 ALA A N 1
ATOM 1356 C CA . ALA A 1 170 ? -27.475 -32.548 9.180 1.00 95.62 170 ALA A CA 1
ATOM 1357 C C . ALA A 1 170 ? -28.715 -32.484 10.100 1.00 95.62 170 ALA A C 1
ATOM 1359 O O . ALA A 1 170 ? -28.689 -31.919 11.196 1.00 95.62 170 ALA A O 1
ATOM 1360 N N . GLY A 1 171 ? -29.838 -33.025 9.615 1.00 93.62 171 GLY A N 1
ATOM 1361 C CA . GLY A 1 171 ? -31.127 -33.040 10.309 1.00 93.62 171 GLY A CA 1
ATOM 1362 C C . GLY A 1 171 ? -31.781 -31.661 10.407 1.00 93.62 171 GLY A C 1
ATOM 1363 O O . GLY A 1 171 ? -32.478 -31.222 9.485 1.00 93.62 171 GLY A O 1
ATOM 1364 N N . ASN A 1 172 ? -31.586 -30.974 11.535 1.00 93.12 172 ASN A N 1
ATOM 1365 C CA . ASN A 1 172 ? -32.134 -29.637 11.776 1.00 93.12 172 ASN A CA 1
ATOM 1366 C C . ASN A 1 172 ? -31.322 -28.500 11.125 1.00 93.12 172 ASN A C 1
ATOM 1368 O O . ASN A 1 172 ? -31.873 -27.414 10.952 1.00 93.12 172 ASN A O 1
ATOM 1372 N N . TYR A 1 173 ? -30.063 -28.732 10.740 1.00 97.75 173 TYR A N 1
ATOM 1373 C CA . TYR A 1 173 ? -29.221 -27.763 10.028 1.00 97.75 173 TYR A CA 1
ATOM 1374 C C . TYR A 1 173 ? -29.039 -28.146 8.555 1.00 97.75 173 TYR A C 1
ATOM 1376 O O . TYR A 1 173 ? -28.737 -29.299 8.237 1.00 97.75 173 TYR A O 1
ATOM 1384 N N . HIS A 1 174 ? -29.181 -27.165 7.663 1.00 98.19 174 HIS A N 1
ATOM 1385 C CA . HIS A 1 174 ? -28.894 -27.288 6.232 1.00 98.19 174 HIS A CA 1
ATOM 1386 C C . HIS A 1 174 ? -28.096 -26.077 5.749 1.00 98.19 174 HIS A C 1
ATOM 1388 O O . HIS A 1 174 ? -28.380 -24.949 6.138 1.00 98.19 174 HIS A O 1
ATOM 1394 N N . LEU A 1 175 ? -27.150 -26.302 4.848 1.00 98.25 175 LEU A N 1
ATOM 1395 C CA . LEU A 1 175 ? -26.340 -25.283 4.186 1.00 98.25 175 LEU A CA 1
ATOM 1396 C C . LEU A 1 175 ? -26.311 -25.625 2.696 1.00 98.25 175 LEU A C 1
ATOM 1398 O O . LEU A 1 175 ? -25.872 -26.717 2.350 1.00 98.25 175 LEU A O 1
ATOM 1402 N N . VAL A 1 176 ? -26.790 -24.744 1.815 1.00 97.75 176 VAL A N 1
ATOM 1403 C CA . VAL A 1 176 ? -26.946 -25.046 0.377 1.00 97.75 176 VAL A CA 1
ATOM 1404 C C . VAL A 1 176 ? -26.389 -23.945 -0.521 1.00 97.75 176 VAL A C 1
ATOM 1406 O O . VAL A 1 176 ? -26.631 -22.758 -0.308 1.00 97.75 176 VAL A O 1
ATOM 1409 N N . GLY A 1 177 ? -25.643 -24.344 -1.553 1.00 96.56 177 GLY A N 1
ATOM 1410 C CA . GLY A 1 177 ? -25.058 -23.418 -2.521 1.00 96.56 177 GLY A CA 1
ATOM 1411 C C . GLY A 1 177 ? -26.065 -22.975 -3.585 1.00 96.56 177 GLY A C 1
ATOM 1412 O O . GLY A 1 177 ? -26.463 -23.800 -4.408 1.00 96.56 177 GLY A O 1
ATOM 1413 N N . ALA A 1 178 ? -26.433 -21.691 -3.613 1.00 94.81 178 ALA A N 1
ATOM 1414 C CA . ALA A 1 178 ? -27.306 -21.092 -4.628 1.00 94.81 178 ALA A CA 1
ATOM 1415 C C . ALA A 1 178 ? -27.017 -19.594 -4.844 1.00 94.81 178 ALA A C 1
ATOM 1417 O O . ALA A 1 178 ? -26.786 -18.848 -3.895 1.00 94.81 178 ALA A O 1
ATOM 1418 N N . ASP A 1 179 ? -27.096 -19.127 -6.091 1.00 92.69 179 ASP A N 1
ATOM 1419 C CA . ASP A 1 179 ? -27.126 -17.689 -6.395 1.00 92.69 179 ASP A CA 1
ATOM 1420 C C . ASP A 1 179 ? -28.532 -17.119 -6.126 1.00 92.69 179 ASP A C 1
ATOM 1422 O O . ASP A 1 179 ? -29.500 -17.480 -6.798 1.00 92.69 179 ASP A O 1
ATOM 1426 N N . LEU A 1 180 ? -28.654 -16.200 -5.161 1.00 94.38 180 LEU A N 1
ATOM 1427 C CA . LEU A 1 180 ? -29.930 -15.576 -4.781 1.00 94.38 180 LEU A CA 1
ATOM 1428 C C . LEU A 1 180 ? -30.579 -14.750 -5.908 1.00 94.38 180 LEU A C 1
ATOM 1430 O O . LEU A 1 180 ? -31.776 -14.475 -5.856 1.00 94.38 180 LEU A O 1
ATOM 1434 N N . ARG A 1 181 ? -29.819 -14.368 -6.943 1.00 92.12 181 ARG A N 1
ATOM 1435 C CA . ARG A 1 181 ? -30.333 -13.694 -8.150 1.00 92.12 181 ARG A CA 1
ATOM 1436 C C . ARG A 1 181 ? -30.988 -14.679 -9.127 1.00 92.12 181 ARG A C 1
ATOM 1438 O O . ARG A 1 181 ? -31.676 -14.249 -10.045 1.00 92.12 181 ARG A O 1
ATOM 1445 N N . GLN A 1 182 ? -30.771 -15.983 -8.949 1.00 92.12 182 GLN A N 1
ATOM 1446 C CA . GLN A 1 182 ? -31.263 -17.054 -9.813 1.00 92.12 182 GLN A CA 1
ATOM 1447 C C . GLN A 1 182 ? -32.385 -17.822 -9.100 1.00 92.12 182 GLN A C 1
ATOM 1449 O O . GLN A 1 182 ? -32.191 -18.945 -8.639 1.00 92.12 182 GLN A O 1
ATOM 1454 N N . LEU A 1 183 ? -33.583 -17.230 -9.011 1.00 92.38 183 LEU A N 1
ATOM 1455 C CA . LEU A 1 183 ? -34.695 -17.760 -8.195 1.00 92.38 183 LEU A CA 1
ATOM 1456 C C . LEU A 1 183 ? -35.055 -19.230 -8.486 1.00 92.38 183 LEU A C 1
ATOM 1458 O O . LEU A 1 183 ? -35.401 -19.975 -7.573 1.00 92.38 183 LEU A O 1
ATOM 1462 N N . ASN A 1 184 ? -34.906 -19.682 -9.735 1.00 91.75 184 ASN A N 1
ATOM 1463 C CA . ASN A 1 184 ? -35.078 -21.092 -10.103 1.00 91.75 184 ASN A CA 1
ATOM 1464 C C . ASN A 1 184 ? -34.054 -22.022 -9.419 1.00 91.75 184 ASN A C 1
ATOM 1466 O O . ASN A 1 184 ? -34.425 -23.096 -8.952 1.00 91.75 184 ASN A O 1
ATOM 1470 N N . GLU A 1 185 ? -32.780 -21.625 -9.351 1.00 91.38 185 GLU A N 1
ATOM 1471 C CA . GLU A 1 185 ? -31.721 -22.370 -8.652 1.00 91.38 185 GLU A CA 1
ATOM 1472 C C . GLU A 1 185 ? -31.946 -22.316 -7.136 1.00 91.38 185 GLU A C 1
ATOM 1474 O O . GLU A 1 185 ? -31.945 -23.354 -6.471 1.00 91.38 185 GLU A O 1
ATOM 1479 N N . PHE A 1 186 ? -32.242 -21.121 -6.616 1.00 94.56 186 PHE A N 1
ATOM 1480 C CA . PHE A 1 186 ? -32.568 -20.884 -5.212 1.00 94.56 186 PHE A CA 1
ATOM 1481 C C . PHE A 1 186 ? -33.725 -21.762 -4.719 1.00 94.56 186 PHE A C 1
ATOM 1483 O O . PHE A 1 186 ? -33.562 -22.469 -3.731 1.00 94.56 186 PHE A O 1
ATOM 1490 N N . HIS A 1 187 ? -34.870 -21.792 -5.409 1.00 93.62 187 HIS A N 1
ATOM 1491 C CA . HIS A 1 187 ? -36.004 -22.623 -4.995 1.00 93.62 187 HIS A CA 1
ATOM 1492 C C . HIS A 1 187 ? -35.717 -24.125 -5.108 1.00 93.62 187 HIS A C 1
ATOM 1494 O O . HIS A 1 187 ? -36.146 -24.882 -4.238 1.00 93.62 187 HIS A O 1
ATOM 1500 N N . VAL A 1 188 ? -34.983 -24.573 -6.135 1.00 92.81 188 VAL A N 1
ATOM 1501 C CA . VAL A 1 188 ? -34.578 -25.985 -6.259 1.00 92.81 188 VAL A CA 1
ATOM 1502 C C . VAL A 1 188 ? -33.706 -26.400 -5.072 1.00 92.81 188 VAL A C 1
ATOM 1504 O O . VAL A 1 188 ? -33.995 -27.417 -4.446 1.00 92.81 188 VAL A O 1
ATOM 1507 N N . LYS A 1 189 ? -32.703 -25.590 -4.711 1.00 93.62 189 LYS A N 1
ATOM 1508 C CA . LYS A 1 189 ? -31.830 -25.827 -3.550 1.00 93.62 189 LYS A CA 1
ATOM 1509 C C . LYS A 1 189 ? -32.590 -25.711 -2.223 1.00 93.62 189 LYS A C 1
ATOM 1511 O O . LYS A 1 189 ? -32.469 -26.583 -1.376 1.00 93.62 189 LYS A O 1
ATOM 1516 N N . LEU A 1 190 ? -33.451 -24.708 -2.053 1.00 94.25 190 LEU A N 1
ATOM 1517 C CA . LEU A 1 190 ? -34.249 -24.521 -0.834 1.00 94.25 190 LEU A CA 1
ATOM 1518 C C . LEU A 1 190 ? -35.231 -25.682 -0.585 1.00 94.25 190 LEU A C 1
ATOM 1520 O O . LEU A 1 190 ? -35.477 -26.047 0.565 1.00 94.25 190 LEU A O 1
ATOM 1524 N N . ASN A 1 191 ? -35.772 -26.290 -1.647 1.00 93.50 191 ASN A N 1
ATOM 1525 C CA . ASN A 1 191 ? -36.637 -27.463 -1.525 1.00 93.50 191 ASN A CA 1
ATOM 1526 C C . ASN A 1 191 ? -35.875 -28.705 -1.006 1.00 93.50 191 ASN A C 1
ATOM 1528 O O . ASN A 1 191 ? -36.487 -29.504 -0.299 1.00 93.50 191 ASN A O 1
ATOM 1532 N N . THR A 1 192 ? -34.563 -28.871 -1.265 1.00 94.69 192 THR A N 1
ATOM 1533 C CA . THR A 1 192 ? -33.797 -30.030 -0.738 1.00 94.69 192 THR A CA 1
ATOM 1534 C C . THR A 1 192 ? -33.667 -30.006 0.788 1.00 94.69 192 THR A C 1
ATOM 1536 O O . THR A 1 192 ? -33.594 -31.057 1.424 1.00 94.69 192 THR A O 1
ATOM 1539 N N . CYS A 1 193 ? -33.746 -28.822 1.402 1.00 95.31 193 CYS A N 1
ATOM 1540 C CA . CYS A 1 193 ? -33.785 -28.650 2.856 1.00 95.31 193 CYS A CA 1
ATOM 1541 C C . CYS A 1 193 ? -35.090 -29.161 3.499 1.00 95.31 193 CYS A C 1
ATOM 1543 O O . CYS A 1 193 ? -35.179 -29.234 4.728 1.00 95.31 193 CYS A O 1
ATOM 1545 N N . ASN A 1 194 ? -36.108 -29.524 2.703 1.00 93.88 194 ASN A N 1
ATOM 1546 C CA . ASN A 1 194 ? -37.409 -30.026 3.160 1.00 93.88 194 ASN A CA 1
ATOM 1547 C C . ASN A 1 194 ? -38.055 -29.114 4.230 1.00 93.88 194 ASN A C 1
ATOM 1549 O O . ASN A 1 194 ? -38.402 -29.574 5.321 1.00 93.88 194 ASN A O 1
ATOM 1553 N N . LEU A 1 195 ? -38.131 -27.806 3.959 1.00 94.69 195 LEU A N 1
ATOM 1554 C CA . LEU A 1 195 ? -38.802 -26.828 4.826 1.00 94.69 195 LEU A CA 1
ATOM 1555 C C . LEU A 1 195 ? -40.327 -26.997 4.776 1.00 94.69 195 LEU A C 1
ATOM 1557 O O . LEU A 1 195 ? -40.911 -27.085 3.694 1.00 94.69 195 LEU A O 1
ATOM 1561 N N . ASP A 1 196 ? -40.980 -26.959 5.937 1.00 94.44 196 ASP A N 1
ATOM 1562 C CA . ASP A 1 196 ? -42.440 -26.945 6.023 1.00 94.44 196 ASP A CA 1
ATOM 1563 C C . ASP A 1 196 ? -42.959 -25.520 5.773 1.00 94.44 196 ASP A C 1
ATOM 1565 O O . ASP A 1 196 ? -42.762 -24.610 6.579 1.00 94.44 196 ASP A O 1
ATOM 1569 N N . LYS A 1 197 ? -43.644 -25.315 4.645 1.00 92.62 197 LYS A N 1
ATOM 1570 C CA . LYS A 1 197 ? -44.194 -24.011 4.229 1.00 92.62 197 LYS A CA 1
ATOM 1571 C C . LYS A 1 197 ? -45.389 -23.542 5.075 1.00 92.62 197 LYS A C 1
ATOM 1573 O O . LYS A 1 197 ? -45.829 -22.396 4.940 1.00 92.62 197 LYS A O 1
ATOM 1578 N N . SER A 1 198 ? -45.920 -24.405 5.944 1.00 92.56 198 SER A N 1
ATOM 1579 C CA . SER A 1 198 ? -46.967 -24.080 6.914 1.00 92.56 198 SER A CA 1
ATOM 1580 C C . SER A 1 198 ? -46.419 -23.538 8.241 1.00 92.56 198 SER A C 1
ATOM 1582 O O . SER A 1 198 ? -47.134 -22.787 8.914 1.00 92.56 198 SER A O 1
ATOM 1584 N N . LEU A 1 199 ? -45.164 -23.858 8.593 1.00 94.31 199 LEU A N 1
ATOM 1585 C CA . LEU A 1 199 ? -44.532 -23.407 9.834 1.00 94.31 199 LEU A CA 1
ATOM 1586 C C . LEU A 1 199 ? -44.107 -21.927 9.781 1.00 94.31 199 LEU A C 1
ATOM 1588 O O . LEU A 1 199 ? -43.693 -21.428 8.726 1.00 94.31 199 LEU A O 1
ATOM 1592 N N . PRO A 1 200 ? -44.140 -21.217 10.928 1.00 94.75 200 PRO A N 1
ATOM 1593 C CA . PRO A 1 200 ? -43.558 -19.887 11.055 1.00 94.75 200 PRO A CA 1
ATOM 1594 C C . PRO A 1 200 ? -42.084 -19.889 10.649 1.00 94.75 200 PRO A C 1
ATOM 1596 O O . PRO A 1 200 ? -41.287 -20.645 11.201 1.00 94.75 200 PRO A O 1
ATOM 1599 N N . THR A 1 201 ? -41.723 -19.048 9.685 1.00 95.75 201 THR A N 1
ATOM 1600 C CA . THR A 1 201 ? -40.370 -18.970 9.129 1.00 95.75 201 THR A CA 1
ATOM 1601 C C . THR A 1 201 ? -39.857 -17.532 9.179 1.00 95.75 201 THR A C 1
ATOM 1603 O O . THR A 1 201 ? -40.546 -16.608 8.741 1.00 95.75 201 THR A O 1
ATOM 1606 N N . ILE A 1 202 ? -38.655 -17.328 9.720 1.00 95.94 202 ILE A N 1
ATOM 1607 C CA . ILE A 1 202 ? -37.970 -16.030 9.737 1.00 95.94 202 ILE A CA 1
ATOM 1608 C C . ILE A 1 202 ? -36.784 -16.042 8.770 1.00 95.94 202 ILE A C 1
ATOM 1610 O O . ILE A 1 202 ? -35.931 -16.928 8.811 1.00 95.94 202 ILE A O 1
ATOM 1614 N N . PHE A 1 203 ? -36.755 -15.051 7.886 1.00 97.38 203 PHE A N 1
ATOM 1615 C CA . PHE A 1 203 ? -35.678 -14.825 6.930 1.00 97.38 203 PHE A CA 1
ATOM 1616 C C . PHE A 1 203 ? -34.698 -13.793 7.481 1.00 97.38 203 PHE A C 1
ATOM 1618 O O . PHE A 1 203 ? -35.115 -12.809 8.092 1.00 97.38 203 PHE A O 1
ATOM 1625 N N . ILE A 1 204 ? -33.405 -14.010 7.258 1.00 97.50 204 ILE A N 1
ATOM 1626 C CA . ILE A 1 204 ? -32.330 -13.113 7.692 1.00 97.50 204 ILE A CA 1
ATOM 1627 C C . ILE A 1 204 ? -31.505 -12.715 6.467 1.00 97.50 204 ILE A C 1
ATOM 1629 O O . ILE A 1 204 ? -31.154 -13.578 5.664 1.00 97.50 204 ILE A O 1
ATOM 1633 N N . ALA A 1 205 ? -31.172 -11.431 6.340 1.00 95.69 205 ALA A N 1
ATOM 1634 C CA . ALA A 1 205 ? -30.183 -10.928 5.386 1.00 95.69 205 ALA A CA 1
ATOM 1635 C C . ALA A 1 205 ? -29.253 -9.913 6.072 1.00 95.69 205 ALA A C 1
ATOM 1637 O O . ALA A 1 205 ? -29.720 -9.023 6.785 1.00 95.69 205 ALA A O 1
ATOM 1638 N N . GLU A 1 206 ? -27.939 -10.034 5.861 1.00 93.12 206 GLU A N 1
ATOM 1639 C CA . GLU A 1 206 ? -26.930 -9.211 6.547 1.00 93.12 206 GLU A CA 1
ATOM 1640 C C . GLU A 1 206 ? -25.961 -8.569 5.529 1.00 93.12 206 GLU A C 1
ATOM 1642 O O . GLU A 1 206 ? -24.937 -9.136 5.162 1.00 93.12 206 GLU A O 1
ATOM 1647 N N . CYS A 1 207 ? -26.307 -7.371 5.048 1.00 91.94 207 CYS A N 1
ATOM 1648 C CA . CYS A 1 207 ? -25.704 -6.650 3.917 1.00 91.94 207 CYS A CA 1
ATOM 1649 C C . CYS A 1 207 ? -25.843 -7.362 2.557 1.00 91.94 207 CYS A C 1
ATOM 1651 O O . CYS A 1 207 ? -24.982 -7.208 1.700 1.00 91.94 207 CYS A O 1
ATOM 1653 N N . VAL A 1 208 ? -26.917 -8.127 2.332 1.00 93.88 208 VAL A N 1
ATOM 1654 C CA . VAL A 1 208 ? -27.048 -8.988 1.135 1.00 93.88 208 VAL A CA 1
ATOM 1655 C C . VAL A 1 208 ? -27.916 -8.370 0.040 1.00 93.88 208 VAL A C 1
ATOM 1657 O O . VAL A 1 208 ? -27.520 -8.353 -1.126 1.00 93.88 208 VAL A O 1
ATOM 1660 N N . LEU A 1 209 ? -29.077 -7.805 0.392 1.00 94.31 209 LEU A N 1
ATOM 1661 C CA . LEU A 1 209 ? -30.016 -7.253 -0.596 1.00 94.31 209 LEU A CA 1
ATOM 1662 C C . LEU A 1 209 ? -29.462 -6.010 -1.322 1.00 94.31 209 LEU A C 1
ATOM 1664 O O . LEU A 1 209 ? -29.936 -5.676 -2.406 1.00 94.31 209 LEU A O 1
ATOM 1668 N N . VAL A 1 210 ? -28.441 -5.355 -0.767 1.00 92.25 210 VAL A N 1
ATOM 1669 C CA . VAL A 1 210 ? -27.722 -4.214 -1.360 1.00 92.25 210 VAL A CA 1
ATOM 1670 C C . VAL A 1 210 ? -26.794 -4.609 -2.526 1.00 92.25 210 VAL A C 1
ATOM 1672 O O . VAL A 1 210 ? -26.512 -3.780 -3.390 1.00 92.25 210 VAL A O 1
ATOM 1675 N N . TYR A 1 211 ? -26.344 -5.870 -2.602 1.00 90.56 211 TYR A N 1
ATOM 1676 C CA . TYR A 1 211 ? -25.539 -6.385 -3.725 1.00 90.56 211 TYR A CA 1
ATOM 1677 C C . TYR A 1 211 ? -26.394 -6.817 -4.927 1.00 90.56 211 TYR A C 1
ATOM 1679 O O . TYR A 1 211 ? -25.876 -7.054 -6.016 1.00 90.56 211 TYR A O 1
ATOM 1687 N N . MET A 1 212 ? -27.709 -6.935 -4.746 1.00 91.94 212 MET A N 1
ATOM 1688 C CA . MET A 1 212 ? -28.659 -7.324 -5.787 1.00 91.94 212 MET A CA 1
ATOM 1689 C C . MET A 1 212 ? -29.327 -6.084 -6.381 1.00 91.94 212 MET A C 1
ATOM 1691 O O . MET A 1 212 ? -29.557 -5.106 -5.675 1.00 91.94 212 MET A O 1
ATOM 1695 N N . SER A 1 213 ? -29.710 -6.125 -7.661 1.00 92.25 213 SER A N 1
ATOM 1696 C CA . SER A 1 213 ? -30.543 -5.063 -8.238 1.00 92.25 213 SER A CA 1
ATOM 1697 C C . SER A 1 213 ? -31.866 -4.920 -7.467 1.00 92.25 213 SER A C 1
ATOM 1699 O O . SER A 1 213 ? -32.367 -5.877 -6.860 1.00 92.25 213 SER A O 1
ATOM 1701 N N . ALA A 1 214 ? -32.468 -3.728 -7.514 1.00 90.69 214 ALA A N 1
ATOM 1702 C CA . ALA A 1 214 ? -33.776 -3.486 -6.902 1.00 90.69 214 ALA A CA 1
ATOM 1703 C C . ALA A 1 214 ? -34.851 -4.477 -7.400 1.00 90.69 214 ALA A C 1
ATOM 1705 O O . ALA A 1 214 ? -35.672 -4.923 -6.605 1.00 90.69 214 ALA A O 1
ATOM 1706 N N . GLN A 1 215 ? -34.785 -4.884 -8.674 1.00 92.00 215 GLN A N 1
ATOM 1707 C CA . GLN A 1 215 ? -35.672 -5.895 -9.255 1.00 92.00 215 GLN A CA 1
ATOM 1708 C C . GLN A 1 215 ? -35.413 -7.290 -8.664 1.00 92.00 215 GLN A C 1
ATOM 1710 O O . GLN A 1 215 ? -36.294 -7.846 -8.017 1.00 92.00 215 GLN A O 1
ATOM 1715 N N . ASN A 1 216 ? -34.188 -7.820 -8.780 1.00 93.56 216 ASN A N 1
ATOM 1716 C CA . ASN A 1 216 ? -33.867 -9.182 -8.330 1.00 93.56 216 ASN A CA 1
ATOM 1717 C C . ASN A 1 216 ? -34.123 -9.368 -6.823 1.00 93.56 216 ASN A C 1
ATOM 1719 O O . ASN A 1 216 ? -34.507 -10.449 -6.382 1.00 93.56 216 ASN A O 1
ATOM 1723 N N . SER A 1 217 ? -33.903 -8.317 -6.024 1.00 94.69 217 SER A N 1
ATOM 1724 C CA . SER A 1 217 ? -34.202 -8.334 -4.587 1.00 94.69 217 SER A CA 1
ATOM 1725 C C . SER A 1 217 ? -35.702 -8.237 -4.283 1.00 94.69 217 SER A C 1
ATOM 1727 O O . SER A 1 217 ? -36.160 -8.916 -3.367 1.00 94.69 217 SER A O 1
ATOM 1729 N N . ALA A 1 218 ? -36.485 -7.469 -5.049 1.00 93.62 218 ALA A N 1
ATOM 1730 C CA . ALA A 1 218 ? -37.943 -7.451 -4.919 1.00 93.62 218 ALA A CA 1
ATOM 1731 C C . ALA A 1 218 ? -38.572 -8.802 -5.308 1.00 93.62 218 ALA A C 1
ATOM 1733 O O . ALA A 1 218 ? -39.432 -9.301 -4.582 1.00 93.62 218 ALA A O 1
ATOM 1734 N N . ASP A 1 219 ? -38.102 -9.428 -6.391 1.00 95.12 219 ASP A N 1
ATOM 1735 C CA . ASP A 1 219 ? -38.587 -10.740 -6.833 1.00 95.12 219 ASP A CA 1
ATOM 1736 C C . ASP A 1 219 ? -38.227 -11.848 -5.830 1.00 95.12 219 ASP A C 1
ATOM 1738 O O . ASP A 1 219 ? -39.073 -12.685 -5.512 1.00 95.12 219 ASP A O 1
ATOM 1742 N N . LEU A 1 220 ? -37.017 -11.815 -5.248 1.00 96.38 220 LEU A N 1
ATOM 1743 C CA . LEU A 1 220 ? -36.638 -12.704 -4.144 1.00 96.38 220 LEU A CA 1
ATOM 1744 C C . LEU A 1 220 ? -37.580 -12.530 -2.946 1.00 96.38 220 LEU A C 1
ATOM 1746 O O . LEU A 1 220 ? -38.178 -13.507 -2.496 1.00 96.38 220 LEU A O 1
ATOM 1750 N N . LEU A 1 221 ? -37.750 -11.298 -2.454 1.00 95.88 221 LEU A N 1
ATOM 1751 C CA . LEU A 1 221 ? -38.617 -10.999 -1.310 1.00 95.88 221 LEU A CA 1
ATOM 1752 C C . LEU A 1 221 ? -40.065 -11.454 -1.549 1.00 95.88 221 LEU A C 1
ATOM 1754 O O . LEU A 1 221 ? -40.669 -12.060 -0.663 1.00 95.88 221 LEU A O 1
ATOM 1758 N N . LYS A 1 222 ? -40.595 -11.219 -2.753 1.00 95.12 222 LYS A N 1
ATOM 1759 C CA . LYS A 1 222 ? -41.939 -11.644 -3.153 1.00 95.12 222 LYS A CA 1
ATOM 1760 C C . LYS A 1 222 ? -42.057 -13.170 -3.200 1.00 95.12 222 LYS A C 1
ATOM 1762 O O . LYS A 1 222 ? -42.990 -13.728 -2.632 1.00 95.12 222 LYS A O 1
ATOM 1767 N N . SER A 1 223 ? -41.084 -13.857 -3.800 1.00 95.38 223 SER A N 1
ATOM 1768 C CA . SER A 1 223 ? -41.084 -15.324 -3.873 1.00 95.38 223 SER A CA 1
ATOM 1769 C C . SER A 1 223 ? -41.102 -15.989 -2.488 1.00 95.38 223 SER A C 1
ATOM 1771 O O . SER A 1 223 ? -41.667 -17.067 -2.322 1.00 95.38 223 SER A O 1
ATOM 1773 N N . LEU A 1 224 ? -40.523 -15.333 -1.476 1.00 94.12 224 LEU A N 1
ATOM 1774 C CA . LEU A 1 224 ? -40.494 -15.811 -0.095 1.00 94.12 224 LEU A CA 1
ATOM 1775 C C . LEU A 1 224 ? -41.800 -15.540 0.662 1.00 94.12 224 LEU A C 1
ATOM 1777 O O . LEU A 1 224 ? -42.239 -16.405 1.422 1.00 94.12 224 LEU A O 1
ATOM 1781 N N . SER A 1 225 ? -42.438 -14.386 0.448 1.00 92.81 225 SER A N 1
ATOM 1782 C CA . SER A 1 225 ? -43.731 -14.068 1.071 1.00 92.81 225 SER A CA 1
ATOM 1783 C C . SER A 1 225 ? -44.889 -14.873 0.466 1.00 92.81 225 SER A C 1
ATOM 1785 O O . SER A 1 225 ? -45.821 -15.237 1.181 1.00 92.81 225 SER A O 1
ATOM 1787 N N . GLU A 1 226 ? -44.809 -15.220 -0.823 1.00 92.56 226 GLU A N 1
ATOM 1788 C CA . GLU A 1 226 ? -45.774 -16.092 -1.505 1.00 92.56 226 GLU A CA 1
ATOM 1789 C C . GLU A 1 226 ? -45.566 -17.582 -1.164 1.00 92.56 226 GLU A C 1
ATOM 1791 O O . GLU A 1 226 ? -46.532 -18.344 -1.115 1.00 92.56 226 GLU A O 1
ATOM 1796 N N . ALA A 1 227 ? -44.329 -18.017 -0.883 1.00 90.88 227 ALA A N 1
ATOM 1797 C CA . ALA A 1 227 ? -44.019 -19.425 -0.612 1.00 90.88 227 ALA A CA 1
ATOM 1798 C C . ALA A 1 227 ? -44.298 -19.902 0.827 1.00 90.88 227 ALA A C 1
ATOM 1800 O O . ALA A 1 227 ? -44.369 -21.115 1.037 1.00 90.88 227 ALA A O 1
ATOM 1801 N N . PHE A 1 228 ? -44.435 -19.007 1.815 1.00 91.00 228 PHE A N 1
ATOM 1802 C CA . PHE A 1 228 ? -44.572 -19.370 3.234 1.00 91.00 228 PHE A CA 1
ATOM 1803 C C . PHE A 1 228 ? -45.805 -18.732 3.879 1.00 91.00 228 PHE A C 1
ATOM 1805 O O . PHE A 1 228 ? -45.957 -17.514 3.904 1.00 91.00 228 PHE A O 1
ATOM 1812 N N . LYS A 1 229 ? -46.661 -19.554 4.503 1.00 86.38 229 LYS A N 1
ATOM 1813 C CA . LYS A 1 229 ? -47.928 -19.107 5.118 1.00 86.38 229 LYS A CA 1
ATOM 1814 C C . LYS A 1 229 ? -47.737 -18.076 6.241 1.00 86.38 229 LYS A C 1
ATOM 1816 O O . LYS A 1 229 ? -48.633 -17.274 6.499 1.00 86.38 229 LYS A O 1
ATOM 1821 N N . THR A 1 230 ? -46.597 -18.134 6.927 1.00 89.12 230 THR A N 1
ATOM 1822 C CA . THR A 1 230 ? -46.240 -17.256 8.046 1.00 89.12 230 THR A CA 1
ATOM 1823 C C . THR A 1 230 ? -44.760 -16.894 7.953 1.00 89.12 230 THR A C 1
ATOM 1825 O O . THR A 1 230 ? -43.910 -17.601 8.487 1.00 89.12 230 THR A O 1
ATOM 1828 N N . CYS A 1 231 ? -44.446 -15.788 7.280 1.00 89.38 231 CYS A N 1
ATOM 1829 C CA . CYS A 1 231 ? -43.089 -15.258 7.160 1.00 89.38 231 CYS A CA 1
ATOM 1830 C C . CYS A 1 231 ? -42.856 -14.031 8.066 1.00 89.38 231 CYS A C 1
ATOM 1832 O O . CYS A 1 231 ? -43.770 -13.243 8.313 1.00 89.38 231 CYS A O 1
ATOM 1834 N N . ALA A 1 232 ? -41.617 -13.845 8.515 1.00 92.25 232 ALA A N 1
ATOM 1835 C CA . ALA A 1 232 ? -41.062 -12.553 8.932 1.00 92.25 232 ALA A CA 1
ATOM 1836 C C . ALA A 1 232 ? -39.673 -12.377 8.308 1.00 92.25 232 ALA A C 1
ATOM 1838 O O . ALA A 1 232 ? -39.090 -13.346 7.822 1.00 92.25 232 ALA A O 1
ATOM 1839 N N . PHE A 1 233 ? -39.146 -11.157 8.320 1.00 94.62 233 PHE A N 1
ATOM 1840 C CA . PHE A 1 233 ? -37.849 -10.838 7.731 1.00 94.62 233 PHE A CA 1
ATOM 1841 C C . PHE A 1 233 ? -37.077 -9.893 8.657 1.00 94.62 233 PHE A C 1
ATOM 1843 O O . PHE A 1 233 ? -37.651 -8.927 9.154 1.00 94.62 233 PHE A O 1
ATOM 1850 N N . VAL A 1 234 ? -35.789 -10.169 8.864 1.00 95.12 234 VAL A N 1
ATOM 1851 C CA . VAL A 1 234 ? -34.830 -9.281 9.532 1.00 95.12 234 VAL A CA 1
ATOM 1852 C C . VAL A 1 234 ? -33.724 -8.951 8.540 1.00 95.12 234 VAL A C 1
ATOM 1854 O O . VAL A 1 234 ? -32.983 -9.830 8.103 1.00 95.12 234 VAL A O 1
ATOM 1857 N N . ASN A 1 235 ? -33.620 -7.681 8.167 1.00 94.69 235 ASN A N 1
ATOM 1858 C CA . ASN A 1 235 ? -32.644 -7.205 7.191 1.00 94.69 235 ASN A CA 1
ATOM 1859 C C . ASN A 1 235 ? -31.743 -6.155 7.840 1.00 94.69 235 ASN A C 1
ATOM 1861 O O . ASN A 1 235 ? -32.238 -5.133 8.306 1.00 94.69 235 ASN A O 1
ATOM 1865 N N . TYR A 1 236 ? -30.436 -6.396 7.876 1.00 94.50 236 TYR A N 1
ATOM 1866 C CA . TYR A 1 236 ? -29.443 -5.388 8.242 1.00 94.50 236 TYR A CA 1
ATOM 1867 C C . TYR A 1 236 ? -28.736 -4.934 6.965 1.00 94.50 236 TYR A C 1
ATOM 1869 O O . TYR A 1 236 ? -28.051 -5.740 6.345 1.00 94.50 236 TYR A O 1
ATOM 1877 N N . GLU A 1 237 ? -28.871 -3.674 6.554 1.00 92.00 237 GLU A N 1
ATOM 1878 C CA . GLU A 1 237 ? -28.136 -3.136 5.398 1.00 92.00 237 GLU A CA 1
ATOM 1879 C C . GLU A 1 237 ? -27.901 -1.621 5.514 1.00 92.00 237 GLU A C 1
ATOM 1881 O O . GLU A 1 237 ? -28.323 -0.975 6.478 1.00 92.00 237 GLU A O 1
ATOM 1886 N N . GLN A 1 238 ? -27.172 -1.070 4.543 1.00 90.69 238 GLN A N 1
ATOM 1887 C CA . GLN A 1 238 ? -26.849 0.349 4.424 1.00 90.69 238 GLN A CA 1
ATOM 1888 C C . GLN A 1 238 ? -28.112 1.227 4.379 1.00 90.69 238 GLN A C 1
ATOM 1890 O O . GLN A 1 238 ? -29.192 0.783 3.981 1.00 90.69 238 GLN A O 1
ATOM 1895 N N . PHE A 1 239 ? -27.973 2.486 4.792 1.00 87.94 239 PHE A N 1
ATOM 1896 C CA . PHE A 1 239 ? -29.092 3.394 5.029 1.00 87.94 239 PHE A CA 1
ATOM 1897 C C . PHE A 1 239 ? -28.702 4.870 4.833 1.00 87.94 239 PHE A C 1
ATOM 1899 O O . PHE A 1 239 ? -27.537 5.224 4.998 1.00 87.94 239 PHE A O 1
ATOM 1906 N N . ARG A 1 240 ? -29.676 5.722 4.473 1.00 84.62 240 ARG A N 1
ATOM 1907 C CA . ARG A 1 240 ? -29.520 7.169 4.192 1.00 84.62 240 ARG A CA 1
ATOM 1908 C C . ARG A 1 240 ? -28.426 7.492 3.175 1.00 84.62 240 ARG A C 1
ATOM 1910 O O . ARG A 1 240 ? -27.616 8.400 3.344 1.00 84.62 240 ARG A O 1
ATOM 1917 N N . THR A 1 241 ? -28.429 6.734 2.086 1.00 79.75 241 THR A N 1
ATOM 1918 C CA . THR A 1 241 ? -27.328 6.624 1.124 1.00 79.75 241 THR A CA 1
ATOM 1919 C C . THR A 1 241 ? -27.208 7.786 0.124 1.00 79.75 241 THR A C 1
ATOM 1921 O O . THR A 1 241 ? -27.017 7.571 -1.068 1.00 79.75 241 THR A O 1
ATOM 1924 N N . SER A 1 242 ? -27.331 9.029 0.600 1.00 77.38 242 SER A N 1
ATOM 1925 C CA . SER A 1 242 ? -27.292 10.268 -0.202 1.00 77.38 242 SER A CA 1
ATOM 1926 C C . SER A 1 242 ? -26.206 11.268 0.235 1.00 77.38 242 SER A C 1
ATOM 1928 O O . SER A 1 242 ? -26.059 12.343 -0.355 1.00 77.38 242 SER A O 1
ATOM 1930 N N . ASP A 1 243 ? -25.451 10.962 1.289 1.00 80.75 243 ASP A N 1
ATOM 1931 C CA . ASP A 1 243 ? -24.563 11.897 1.986 1.00 80.75 243 ASP A CA 1
ATOM 1932 C C . ASP A 1 243 ? -23.072 11.782 1.561 1.00 80.75 243 ASP A C 1
ATOM 1934 O O . ASP A 1 243 ? -22.718 11.101 0.593 1.00 80.75 243 ASP A O 1
ATOM 1938 N N . SER A 1 244 ? -22.172 12.497 2.248 1.00 78.62 244 SER A N 1
ATOM 1939 C CA . SER A 1 244 ? -20.724 12.425 2.006 1.00 78.62 244 SER A CA 1
ATOM 1940 C C . SER A 1 244 ? -20.079 11.129 2.510 1.00 78.62 244 SER A C 1
ATOM 1942 O O . SER A 1 244 ? -19.189 10.620 1.827 1.00 78.62 244 SER A O 1
ATOM 1944 N N . PHE A 1 245 ? -20.522 10.568 3.640 1.00 80.69 245 PHE A N 1
ATOM 1945 C CA . PHE A 1 245 ? -20.084 9.261 4.141 1.00 80.69 245 PHE A CA 1
ATOM 1946 C C . PHE A 1 245 ? -20.365 8.171 3.107 1.00 80.69 245 PHE A C 1
ATOM 1948 O O . PHE A 1 245 ? -19.482 7.381 2.775 1.00 80.69 245 PHE A O 1
ATOM 1955 N N . THR A 1 246 ? -21.561 8.184 2.521 1.00 80.12 246 THR A N 1
ATOM 1956 C CA . THR A 1 246 ? -21.981 7.226 1.499 1.00 80.12 246 THR A CA 1
ATOM 1957 C C . THR A 1 246 ? -21.131 7.342 0.243 1.00 80.12 246 THR A C 1
ATOM 1959 O O . THR A 1 246 ? -20.592 6.334 -0.199 1.00 80.12 246 THR A O 1
ATOM 1962 N N . ARG A 1 247 ? -20.891 8.553 -0.280 1.00 82.81 247 ARG A N 1
ATOM 1963 C CA . ARG A 1 247 ? -20.003 8.738 -1.446 1.00 82.81 247 ARG A CA 1
ATOM 1964 C C . ARG A 1 247 ? -18.573 8.243 -1.190 1.00 82.81 247 ARG A C 1
ATOM 1966 O O . ARG A 1 247 ? -17.929 7.730 -2.104 1.00 82.81 247 ARG A O 1
ATOM 1973 N N . VAL A 1 248 ? -18.073 8.364 0.043 1.00 80.88 248 VAL A N 1
ATOM 1974 C CA . VAL A 1 248 ? -16.775 7.797 0.448 1.00 80.88 248 VAL A CA 1
ATOM 1975 C C . VAL A 1 248 ? -16.843 6.268 0.553 1.00 80.88 248 VAL A C 1
ATOM 1977 O O . VAL A 1 248 ? -15.942 5.591 0.063 1.00 80.88 248 VAL A O 1
ATOM 1980 N N . MET A 1 249 ? -17.910 5.705 1.125 1.00 82.88 249 MET A N 1
ATOM 1981 C CA . MET A 1 249 ? -18.143 4.258 1.206 1.00 82.88 249 MET A CA 1
ATOM 1982 C C . MET A 1 249 ? -18.259 3.617 -0.185 1.00 82.88 249 MET A C 1
ATOM 1984 O O . MET A 1 249 ? -17.560 2.644 -0.458 1.00 82.88 249 MET A O 1
ATOM 1988 N N . GLU A 1 250 ? -19.095 4.165 -1.069 1.00 82.50 250 GLU A N 1
ATOM 1989 C CA . GLU A 1 250 ? -19.255 3.715 -2.455 1.00 82.50 250 GLU A CA 1
ATOM 1990 C C . GLU A 1 250 ? -17.932 3.746 -3.206 1.00 82.50 250 GLU A C 1
ATOM 1992 O O . GLU A 1 250 ? -17.581 2.762 -3.851 1.00 82.50 250 GLU A O 1
ATOM 1997 N N . LYS A 1 251 ? -17.162 4.835 -3.083 1.00 79.56 251 LYS A N 1
ATOM 1998 C CA . LYS A 1 251 ? -15.840 4.916 -3.702 1.00 79.56 251 LYS A CA 1
ATOM 1999 C C . LYS A 1 251 ? -14.895 3.850 -3.142 1.00 79.56 251 LYS A C 1
ATOM 2001 O O . LYS A 1 251 ? -14.302 3.109 -3.915 1.00 79.56 251 LYS A O 1
ATOM 2006 N N . ASN A 1 252 ? -14.793 3.720 -1.819 1.00 75.81 252 ASN A N 1
ATOM 2007 C CA . ASN A 1 252 ? -13.914 2.740 -1.170 1.00 75.81 252 ASN A CA 1
ATOM 2008 C C . ASN A 1 252 ? -14.285 1.280 -1.505 1.00 75.81 252 ASN A C 1
ATOM 2010 O O . ASN A 1 252 ? -13.431 0.396 -1.434 1.00 75.81 252 ASN A O 1
ATOM 2014 N N . LEU A 1 253 ? -15.548 1.011 -1.848 1.00 77.94 253 LEU A N 1
ATOM 2015 C CA . LEU A 1 253 ? -16.027 -0.291 -2.316 1.00 77.94 253 LEU A CA 1
ATOM 2016 C C . LEU A 1 253 ? -15.818 -0.467 -3.830 1.00 77.94 253 LEU A C 1
ATOM 2018 O O . LEU A 1 253 ? -15.336 -1.516 -4.254 1.00 77.94 253 LEU A O 1
ATOM 2022 N N . GLY A 1 254 ? -16.065 0.566 -4.638 1.00 76.06 254 GLY A N 1
ATOM 2023 C CA . GLY A 1 254 ? -15.803 0.583 -6.080 1.00 76.06 254 GLY A CA 1
ATOM 2024 C C . GLY A 1 254 ? -14.317 0.443 -6.423 1.00 76.06 254 GLY A C 1
ATOM 2025 O O . GLY A 1 254 ? -13.967 -0.355 -7.289 1.00 76.06 254 GLY A O 1
ATOM 2026 N N . ASP A 1 255 ? -13.431 1.092 -5.662 1.00 68.75 255 ASP A N 1
ATOM 2027 C CA . ASP A 1 255 ? -11.967 0.933 -5.734 1.00 68.75 255 ASP A CA 1
ATOM 2028 C C . ASP A 1 255 ? -11.517 -0.512 -5.381 1.00 68.75 255 ASP A C 1
ATOM 2030 O O . ASP A 1 255 ? -10.390 -0.910 -5.679 1.00 68.75 255 ASP A O 1
ATOM 2034 N N . ARG A 1 256 ? -12.404 -1.327 -4.780 1.00 67.62 256 ARG A N 1
ATOM 2035 C CA . ARG A 1 256 ? -12.239 -2.773 -4.514 1.00 67.62 256 ARG A CA 1
ATOM 2036 C C . ARG A 1 256 ? -13.020 -3.677 -5.492 1.00 67.62 256 ARG A C 1
ATOM 2038 O O . ARG A 1 256 ? -13.024 -4.898 -5.316 1.00 67.62 256 ARG A O 1
ATOM 2045 N N . GLY A 1 257 ? -13.704 -3.116 -6.492 1.00 74.94 257 GLY A N 1
ATOM 2046 C CA . GLY A 1 257 ? -14.576 -3.854 -7.417 1.00 74.94 257 GLY A CA 1
ATOM 2047 C C . GLY A 1 257 ? -15.872 -4.383 -6.784 1.00 74.94 257 GLY A C 1
ATOM 2048 O O . GLY A 1 257 ? -16.391 -5.404 -7.221 1.00 74.94 257 GLY A O 1
ATOM 2049 N N . ILE A 1 258 ? -16.368 -3.743 -5.720 1.00 80.44 258 ILE A N 1
ATOM 2050 C CA . ILE A 1 258 ? -17.623 -4.095 -5.042 1.00 80.44 258 ILE A CA 1
ATOM 2051 C C . ILE A 1 258 ? -18.689 -3.072 -5.446 1.00 80.44 258 ILE A C 1
ATOM 2053 O O . ILE A 1 258 ? -18.621 -1.911 -5.045 1.00 80.44 258 ILE A O 1
ATOM 2057 N N . HIS A 1 259 ? -19.690 -3.508 -6.210 1.00 84.50 259 HIS A N 1
ATOM 2058 C CA . HIS A 1 259 ? -20.783 -2.654 -6.677 1.00 84.50 259 HIS A CA 1
ATOM 2059 C C . HIS A 1 259 ? -22.078 -2.909 -5.892 1.00 84.50 259 HIS A C 1
ATOM 2061 O O . HIS A 1 259 ? -22.520 -4.044 -5.719 1.00 84.50 259 HIS A O 1
ATOM 2067 N N . LEU A 1 260 ? -22.692 -1.832 -5.395 1.00 88.62 260 LEU A N 1
ATOM 2068 C CA . LEU A 1 260 ? -23.895 -1.873 -4.561 1.00 88.62 260 LEU A CA 1
ATOM 2069 C C . LEU A 1 260 ? -25.157 -1.668 -5.417 1.00 88.62 260 LEU A C 1
ATOM 2071 O O . LEU A 1 260 ? -25.811 -0.631 -5.356 1.00 88.62 260 LEU A O 1
ATOM 2075 N N . HIS A 1 261 ? -25.497 -2.657 -6.249 1.00 88.56 261 HIS A N 1
ATOM 2076 C CA . HIS A 1 261 ? -26.601 -2.573 -7.223 1.00 88.56 261 HIS A CA 1
ATOM 2077 C C . HIS A 1 261 ? -27.994 -2.284 -6.619 1.00 88.56 261 HIS A C 1
ATOM 2079 O O . HIS A 1 261 ? -28.910 -1.893 -7.346 1.00 88.56 261 HIS A O 1
ATOM 2085 N N . GLY A 1 262 ? -28.166 -2.478 -5.311 1.00 89.31 262 GLY A N 1
ATOM 2086 C CA . GLY A 1 262 ? -29.399 -2.208 -4.572 1.00 89.31 262 GLY A CA 1
ATOM 2087 C C . GLY A 1 262 ? -29.422 -0.863 -3.842 1.00 89.31 262 GLY A C 1
ATOM 2088 O O . GLY A 1 262 ? -30.459 -0.526 -3.274 1.00 89.31 262 GLY A O 1
ATOM 2089 N N . LEU A 1 263 ? -28.328 -0.086 -3.853 1.00 88.81 263 LEU A N 1
ATOM 2090 C CA . LEU A 1 263 ? -28.141 1.084 -2.977 1.00 88.81 263 LEU A CA 1
ATOM 2091 C C . LEU A 1 263 ? -29.231 2.155 -3.122 1.00 88.81 263 LEU A C 1
ATOM 2093 O O . LEU A 1 263 ? -29.593 2.798 -2.144 1.00 88.81 263 LEU A O 1
ATOM 2097 N N . GLN A 1 264 ? -29.831 2.289 -4.307 1.00 87.94 264 GLN A N 1
ATOM 2098 C CA . GLN A 1 264 ? -30.953 3.206 -4.535 1.00 87.94 264 GLN A CA 1
ATOM 2099 C C . GLN A 1 264 ? -32.193 2.914 -3.664 1.00 87.94 264 GLN A C 1
ATOM 2101 O O . GLN A 1 264 ? -33.074 3.762 -3.542 1.00 87.94 264 GLN A O 1
ATOM 2106 N N . MET A 1 265 ? -32.294 1.716 -3.070 1.00 89.50 265 MET A N 1
ATOM 2107 C CA . MET A 1 265 ? -33.355 1.342 -2.123 1.00 89.50 265 MET A CA 1
ATOM 2108 C C . MET A 1 265 ? -33.019 1.721 -0.673 1.00 89.50 265 MET A C 1
ATOM 2110 O O . MET A 1 265 ? -33.923 1.789 0.154 1.00 89.50 265 MET A O 1
ATOM 2114 N N . CYS A 1 266 ? -31.747 1.998 -0.375 1.00 89.94 266 CYS A N 1
ATOM 2115 C CA . CYS A 1 266 ? -31.228 2.338 0.952 1.00 89.94 266 CYS A CA 1
ATOM 2116 C C . CYS A 1 266 ? -31.336 3.837 1.295 1.00 89.94 266 CYS A C 1
ATOM 2118 O O . CYS A 1 266 ? -31.061 4.223 2.431 1.00 89.94 266 CYS A O 1
ATOM 2120 N N . GLU A 1 267 ? -31.729 4.689 0.341 1.00 88.00 267 GLU A N 1
ATOM 2121 C CA . GLU A 1 267 ? -31.706 6.154 0.496 1.00 88.00 267 GLU A CA 1
ATOM 2122 C C . GLU A 1 267 ? -32.612 6.682 1.619 1.00 88.00 267 GLU A C 1
ATOM 2124 O O . GLU A 1 267 ? -32.282 7.699 2.225 1.00 88.00 267 GLU A O 1
ATOM 2129 N N . SER A 1 268 ? -33.740 6.024 1.916 1.00 88.56 268 SER A N 1
ATOM 2130 C CA . SER A 1 268 ? -34.677 6.485 2.950 1.00 88.56 268 SER A CA 1
ATOM 2131 C C . SER A 1 268 ? -35.532 5.367 3.556 1.00 88.56 268 SER A C 1
ATOM 2133 O O . SER A 1 268 ? -35.656 4.272 2.994 1.00 88.56 268 SER A O 1
ATOM 2135 N N . ASP A 1 269 ? -36.162 5.668 4.698 1.00 87.31 269 ASP A N 1
ATOM 2136 C CA . ASP A 1 269 ? -37.141 4.802 5.362 1.00 87.31 269 ASP A CA 1
ATOM 2137 C C . ASP A 1 269 ? -38.288 4.410 4.413 1.00 87.31 269 ASP A C 1
ATOM 2139 O O . ASP A 1 269 ? -38.695 3.249 4.365 1.00 87.31 269 ASP A O 1
ATOM 2143 N N . GLU A 1 270 ? -38.792 5.352 3.608 1.00 91.00 270 GLU A N 1
ATOM 2144 C CA . GLU A 1 270 ? -39.908 5.128 2.685 1.00 91.00 270 GLU A CA 1
ATOM 2145 C C . GLU A 1 270 ? -39.552 4.128 1.587 1.00 91.00 270 GLU A C 1
ATOM 2147 O O . GLU A 1 270 ? -40.367 3.253 1.286 1.00 91.00 270 GLU A O 1
ATOM 2152 N N . LYS A 1 271 ? -38.347 4.216 1.003 1.00 91.00 271 LYS A N 1
ATOM 2153 C CA . LYS A 1 271 ? -37.909 3.274 -0.040 1.00 91.00 271 LYS A CA 1
ATOM 2154 C C . LYS A 1 271 ? -37.765 1.857 0.505 1.00 91.00 271 LYS A C 1
ATOM 2156 O O . LYS A 1 271 ? -38.217 0.913 -0.145 1.00 91.00 271 LYS A O 1
ATOM 2161 N N . GLN A 1 272 ? -37.220 1.710 1.712 1.00 90.00 272 GLN A N 1
ATOM 2162 C CA . GLN A 1 272 ? -37.119 0.413 2.378 1.00 90.00 272 GLN A CA 1
ATOM 2163 C C . GLN A 1 272 ? -38.495 -0.156 2.754 1.00 90.00 272 GLN A C 1
ATOM 2165 O O . GLN A 1 272 ? -38.800 -1.310 2.454 1.00 90.00 272 GLN A O 1
ATOM 2170 N N . ILE A 1 273 ? -39.383 0.662 3.326 1.00 91.31 273 ILE A N 1
ATOM 2171 C CA . ILE A 1 273 ? -40.766 0.261 3.624 1.00 91.31 273 ILE A CA 1
ATOM 2172 C C . ILE A 1 273 ? -41.508 -0.147 2.343 1.00 91.31 273 ILE A C 1
ATOM 2174 O O . ILE A 1 273 ? -42.253 -1.130 2.357 1.00 91.31 273 ILE A O 1
ATOM 2178 N N . LEU A 1 274 ? -41.300 0.570 1.235 1.00 91.69 274 LEU A N 1
ATOM 2179 C CA . LEU A 1 274 ? -41.896 0.257 -0.061 1.00 91.69 274 LEU A CA 1
ATOM 2180 C C . LEU A 1 274 ? -41.375 -1.076 -0.614 1.00 91.69 274 LEU A C 1
ATOM 2182 O O . LEU A 1 274 ? -42.197 -1.895 -1.011 1.00 91.69 274 LEU A O 1
ATOM 2186 N N . ARG A 1 275 ? -40.055 -1.323 -0.564 1.00 92.00 275 ARG A N 1
ATOM 2187 C CA . ARG A 1 275 ? -39.385 -2.564 -1.014 1.00 92.00 275 ARG A CA 1
ATOM 2188 C C . ARG A 1 275 ? -40.045 -3.822 -0.444 1.00 92.00 275 ARG A C 1
ATOM 2190 O O . ARG A 1 275 ? -40.355 -4.751 -1.182 1.00 92.00 275 ARG A O 1
ATOM 2197 N N . PHE A 1 276 ? -40.290 -3.836 0.865 1.00 93.00 276 PHE A N 1
ATOM 2198 C CA . PHE A 1 276 ? -40.922 -4.973 1.537 1.00 93.00 276 PHE A CA 1
ATOM 2199 C C . PHE A 1 276 ? -42.449 -4.994 1.348 1.00 93.00 276 PHE A C 1
ATOM 2201 O O . PHE A 1 276 ? -43.022 -6.067 1.158 1.00 93.00 276 PHE A O 1
ATOM 2208 N N . LYS A 1 277 ? -43.130 -3.839 1.328 1.00 90.88 277 LYS A N 1
ATOM 2209 C CA . LYS A 1 277 ? -44.592 -3.797 1.127 1.00 90.88 277 LYS A CA 1
ATOM 2210 C C . LYS A 1 277 ? -45.039 -4.215 -0.271 1.00 90.88 277 LYS A C 1
ATOM 2212 O O . LYS A 1 277 ? -46.041 -4.918 -0.387 1.00 90.88 277 LYS A O 1
ATOM 2217 N N . THR A 1 278 ? -44.322 -3.824 -1.326 1.00 91.75 278 THR A N 1
ATOM 2218 C CA . THR A 1 278 ? -44.628 -4.273 -2.698 1.00 91.75 278 THR A CA 1
ATOM 2219 C C . THR A 1 278 ? -44.350 -5.764 -2.878 1.00 91.75 278 THR A C 1
ATOM 2221 O O . THR A 1 278 ? -45.089 -6.437 -3.591 1.00 91.75 278 THR A O 1
ATOM 2224 N N . ALA A 1 279 ? -43.373 -6.305 -2.145 1.00 92.12 279 ALA A N 1
ATOM 2225 C CA . ALA A 1 279 ? -43.116 -7.737 -2.014 1.00 92.12 279 ALA A CA 1
ATOM 2226 C C . ALA A 1 279 ? -44.104 -8.483 -1.081 1.00 92.12 279 ALA A C 1
ATOM 2228 O O . ALA A 1 279 ? -43.839 -9.615 -0.685 1.00 92.12 279 ALA A O 1
ATOM 2229 N N . GLY A 1 280 ? -45.242 -7.882 -0.710 1.00 88.69 280 GLY A N 1
ATOM 2230 C CA . GLY A 1 280 ? -46.343 -8.545 0.006 1.00 88.69 280 GLY A CA 1
ATOM 2231 C C . GLY A 1 280 ? -46.269 -8.525 1.539 1.00 88.69 280 GLY A C 1
ATOM 2232 O O . GLY A 1 280 ? -47.225 -8.947 2.200 1.00 88.69 280 GLY A O 1
ATOM 2233 N N . PHE A 1 281 ? -45.191 -8.006 2.134 1.00 88.56 281 PHE A N 1
ATOM 2234 C CA . PHE A 1 281 ? -45.063 -7.917 3.590 1.00 88.56 281 PHE A CA 1
ATOM 2235 C C . PHE A 1 281 ? -45.907 -6.767 4.171 1.00 88.56 281 PHE A C 1
ATOM 2237 O O . PHE A 1 281 ? -45.953 -5.661 3.641 1.00 88.56 281 PHE A O 1
ATOM 2244 N N . SER A 1 282 ? -46.614 -7.012 5.277 1.00 81.12 282 SER A N 1
ATOM 2245 C CA . SER A 1 282 ? -47.717 -6.138 5.714 1.00 81.12 282 SER A CA 1
ATOM 2246 C C . SER A 1 282 ? -47.351 -5.014 6.682 1.00 81.12 282 SER A C 1
ATOM 2248 O O . SER A 1 282 ? -47.847 -3.895 6.550 1.00 81.12 282 SER A O 1
ATOM 2250 N N . GLU A 1 283 ? -46.537 -5.320 7.691 1.00 83.62 283 GLU A N 1
ATOM 2251 C CA . GLU A 1 283 ? -46.026 -4.358 8.666 1.00 83.62 283 GLU A CA 1
ATOM 2252 C C . GLU A 1 283 ? -44.504 -4.373 8.503 1.00 83.62 283 GLU A C 1
ATOM 2254 O O . GLU A 1 283 ? -43.906 -5.441 8.428 1.00 83.62 283 GLU A O 1
ATOM 2259 N N . VAL A 1 284 ? -43.896 -3.195 8.374 1.00 88.06 284 VAL A N 1
ATOM 2260 C CA . VAL A 1 284 ? -42.454 -3.020 8.162 1.00 88.06 284 VAL A CA 1
ATOM 2261 C C . VAL A 1 284 ? -42.020 -1.885 9.078 1.00 88.06 284 VAL A C 1
ATOM 2263 O O . VAL A 1 284 ? -42.588 -0.792 8.999 1.00 88.06 284 VAL A O 1
ATOM 2266 N N . GLY A 1 285 ? -41.074 -2.158 9.970 1.00 87.81 285 GLY A N 1
ATOM 2267 C CA . GLY A 1 285 ? -40.430 -1.179 10.836 1.00 87.81 285 GLY A CA 1
ATOM 2268 C C . GLY A 1 285 ? -38.964 -1.046 10.450 1.00 87.81 285 GLY A C 1
ATOM 2269 O O . GLY A 1 285 ? -38.251 -2.043 10.411 1.00 87.81 285 GLY A O 1
ATOM 2270 N N . VAL A 1 286 ? -38.520 0.176 10.168 1.00 89.50 286 VAL A N 1
ATOM 2271 C CA . VAL A 1 286 ? -37.112 0.491 9.900 1.00 89.50 286 VAL A CA 1
ATOM 2272 C C . VAL A 1 286 ? -36.534 1.164 11.142 1.00 89.50 286 VAL A C 1
ATOM 2274 O O . VAL A 1 286 ? -37.166 2.039 11.740 1.00 89.50 286 VAL A O 1
ATOM 2277 N N . TYR A 1 287 ? -35.348 0.724 11.555 1.00 89.75 287 TYR A N 1
ATOM 2278 C CA . TYR A 1 287 ? -34.650 1.210 12.737 1.00 89.75 287 TYR A CA 1
ATOM 2279 C C . TYR A 1 287 ? -33.205 1.568 12.382 1.00 89.75 287 TYR A C 1
ATOM 2281 O O . TYR A 1 287 ? -32.365 0.693 12.186 1.00 89.75 287 TYR A O 1
ATOM 2289 N N . ASP A 1 288 ? -32.915 2.868 12.346 1.00 88.38 288 ASP A N 1
ATOM 2290 C CA . ASP A 1 288 ? -31.560 3.435 12.414 1.00 88.38 288 ASP A CA 1
ATOM 2291 C C . ASP A 1 288 ? -30.745 2.738 13.519 1.00 88.38 288 ASP A C 1
ATOM 2293 O O . ASP A 1 288 ? -31.243 2.565 14.641 1.00 88.38 288 ASP A O 1
ATOM 2297 N N . MET A 1 289 ? -29.504 2.326 13.244 1.00 93.19 289 MET A N 1
ATOM 2298 C CA . MET A 1 289 ? -28.742 1.554 14.228 1.00 93.19 289 MET A CA 1
ATOM 2299 C C . MET A 1 289 ? -28.374 2.359 15.491 1.00 93.19 289 MET A C 1
ATOM 2301 O O . MET A 1 289 ? -28.098 1.748 16.524 1.00 93.19 289 MET A O 1
ATOM 2305 N N . ASN A 1 290 ? -28.475 3.696 15.494 1.00 92.06 290 ASN A N 1
ATOM 2306 C CA . ASN A 1 290 ? -28.441 4.494 16.728 1.00 92.06 290 ASN A CA 1
ATOM 2307 C C . ASN A 1 290 ? -29.665 4.234 17.608 1.00 92.06 290 ASN A C 1
ATOM 2309 O O . ASN A 1 290 ? -29.545 4.154 18.829 1.00 92.06 290 ASN A O 1
ATOM 2313 N N . VAL A 1 291 ? -30.852 4.093 17.010 1.00 91.12 291 VAL A N 1
ATOM 2314 C CA . VAL A 1 291 ? -32.082 3.737 17.733 1.00 91.12 291 VAL A CA 1
ATOM 2315 C C . VAL A 1 291 ? -31.981 2.304 18.252 1.00 91.12 291 VAL A C 1
ATOM 2317 O O . VAL A 1 291 ? -32.370 2.044 19.390 1.00 91.12 291 VAL A O 1
ATOM 2320 N N . VAL A 1 292 ? -31.390 1.397 17.470 1.00 90.25 292 VAL A N 1
ATOM 2321 C CA . VAL A 1 292 ? -31.086 0.030 17.917 1.00 90.25 292 VAL A CA 1
ATOM 2322 C C . VAL A 1 292 ? -30.173 0.048 19.147 1.00 90.25 292 VAL A C 1
ATOM 2324 O O . VAL A 1 292 ? -30.548 -0.476 20.197 1.00 90.25 292 VAL A O 1
ATOM 2327 N N . PHE A 1 293 ? -29.017 0.709 19.049 1.00 91.00 293 PHE A N 1
ATOM 2328 C CA . PHE A 1 293 ? -28.003 0.779 20.104 1.00 91.00 293 PHE A CA 1
ATOM 2329 C C . PHE A 1 293 ? -28.522 1.465 21.378 1.00 91.00 293 PHE A C 1
ATOM 2331 O O . PHE A 1 293 ? -28.366 0.936 22.475 1.00 91.00 293 PHE A O 1
ATOM 2338 N N . LYS A 1 294 ? -29.199 2.613 21.241 1.00 89.88 294 LYS A N 1
ATOM 2339 C CA . LYS A 1 294 ? -29.656 3.445 22.369 1.00 89.88 294 LYS A CA 1
ATOM 2340 C C . LYS A 1 294 ? -31.002 3.011 22.979 1.00 89.88 294 LYS A C 1
ATOM 2342 O O . LYS A 1 294 ? -31.389 3.582 23.996 1.00 89.88 294 LYS A O 1
ATOM 2347 N N . LYS A 1 295 ? -31.776 2.107 22.345 1.00 89.69 295 LYS A N 1
ATOM 2348 C CA . LYS A 1 295 ? -33.156 1.772 22.791 1.00 89.69 295 LYS A CA 1
ATOM 2349 C C . LYS A 1 295 ? -33.624 0.321 22.614 1.00 89.69 295 LYS A C 1
ATOM 2351 O O . LYS A 1 295 ? -34.579 -0.052 23.291 1.00 89.69 295 LYS A O 1
ATOM 2356 N N . LEU A 1 296 ? -33.049 -0.480 21.708 1.00 88.19 296 LEU A N 1
ATOM 2357 C CA . LEU A 1 296 ? -33.527 -1.854 21.440 1.00 88.19 296 LEU A CA 1
ATOM 2358 C C . LEU A 1 296 ? -32.594 -2.945 21.975 1.00 88.19 296 LEU A C 1
ATOM 2360 O O . LEU A 1 296 ? -33.078 -4.018 22.343 1.00 88.19 296 LEU A O 1
ATOM 2364 N N . LEU A 1 297 ? -31.287 -2.689 22.036 1.00 92.12 297 LEU A N 1
ATOM 2365 C CA . LEU A 1 297 ? -30.329 -3.563 22.716 1.00 92.12 297 LEU A CA 1
ATOM 2366 C C . LEU A 1 297 ? -30.420 -3.395 24.240 1.00 92.12 297 LEU A C 1
ATOM 2368 O O . LEU A 1 297 ? -30.887 -2.368 24.738 1.00 92.12 297 LEU A O 1
ATOM 2372 N N . ASP A 1 298 ? -29.988 -4.416 24.978 1.00 90.31 298 ASP A N 1
ATOM 2373 C CA . ASP A 1 298 ? -29.936 -4.372 26.441 1.00 90.31 298 ASP A CA 1
ATOM 2374 C C . ASP A 1 298 ? -28.949 -3.288 26.892 1.00 90.31 298 ASP A C 1
ATOM 2376 O O . ASP A 1 298 ? -27.774 -3.314 26.524 1.00 90.31 298 ASP A O 1
ATOM 2380 N N . GLN A 1 299 ? -29.431 -2.310 27.659 1.00 92.56 299 GLN A N 1
ATOM 2381 C CA . GLN A 1 299 ? -28.610 -1.168 28.051 1.00 92.56 299 GLN A CA 1
ATOM 2382 C C . GLN A 1 299 ? -27.562 -1.529 29.117 1.00 92.56 299 GLN A C 1
ATOM 2384 O O . GLN A 1 299 ? -26.541 -0.852 29.195 1.00 92.56 299 GLN A O 1
ATOM 2389 N N . SER A 1 300 ? -27.742 -2.618 29.875 1.00 92.25 300 SER A N 1
ATOM 2390 C CA . SER A 1 300 ? -26.690 -3.136 30.763 1.00 92.25 300 SER A CA 1
ATOM 2391 C C . SER A 1 300 ? -25.500 -3.661 29.952 1.00 92.25 300 SER A C 1
ATOM 2393 O O . SER A 1 300 ? -24.354 -3.305 30.230 1.00 92.25 300 SER A O 1
ATOM 2395 N N . GLU A 1 301 ? -25.771 -4.388 28.865 1.00 91.06 301 GLU A N 1
ATOM 2396 C CA . GLU A 1 301 ? -24.757 -4.838 27.910 1.00 91.06 301 GLU A CA 1
ATOM 2397 C C . GLU A 1 301 ? -24.145 -3.676 27.117 1.00 91.06 301 GLU A C 1
ATOM 2399 O O . GLU A 1 301 ? -22.935 -3.674 26.904 1.00 91.06 301 GLU A O 1
ATOM 2404 N N . VAL A 1 302 ? -24.922 -2.652 26.734 1.00 90.19 302 VAL A N 1
ATOM 2405 C CA . VAL A 1 302 ? -24.382 -1.416 26.127 1.00 90.19 302 VAL A CA 1
ATOM 2406 C C . VAL A 1 302 ? -23.397 -0.726 27.080 1.00 90.19 302 VAL A C 1
ATOM 2408 O O . VAL A 1 302 ? -22.307 -0.334 26.661 1.00 90.19 302 VAL A O 1
ATOM 2411 N N . GLU A 1 303 ? -23.726 -0.611 28.368 1.00 88.94 303 GLU A N 1
ATOM 2412 C CA . GLU A 1 303 ? -22.813 -0.048 29.368 1.00 88.94 303 GLU A CA 1
ATOM 2413 C C . GLU A 1 303 ? -21.677 -0.999 29.773 1.00 88.94 303 GLU A C 1
ATOM 2415 O O . GLU A 1 303 ? -20.683 -0.535 30.332 1.00 88.94 303 GLU A O 1
ATOM 2420 N N . ARG A 1 304 ? -21.760 -2.306 29.492 1.00 92.81 304 ARG A N 1
ATOM 2421 C CA . ARG A 1 304 ? -20.611 -3.221 29.583 1.00 92.81 304 ARG A CA 1
ATOM 2422 C C . ARG A 1 304 ? -19.674 -3.019 28.395 1.00 92.81 304 ARG A C 1
ATOM 2424 O O . ARG A 1 304 ? -18.487 -2.778 28.594 1.00 92.81 304 ARG A O 1
ATOM 2431 N N . ILE A 1 305 ? -20.185 -3.058 27.165 1.00 90.06 305 ILE A N 1
ATOM 2432 C CA . ILE A 1 305 ? -19.351 -3.009 25.955 1.00 90.06 305 ILE A CA 1
ATOM 2433 C C . ILE A 1 305 ? -18.703 -1.641 25.705 1.00 90.06 305 ILE A C 1
ATOM 2435 O O . ILE A 1 305 ? -17.575 -1.594 25.215 1.00 90.06 305 ILE A O 1
ATOM 2439 N N . LYS A 1 306 ? -19.326 -0.538 26.148 1.00 84.94 306 LYS A N 1
ATOM 2440 C CA . LYS A 1 306 ? -18.694 0.798 26.200 1.00 84.94 306 LYS A CA 1
ATOM 2441 C C . LYS A 1 306 ? -17.435 0.863 27.080 1.00 84.94 306 LYS A C 1
ATOM 2443 O O . LYS A 1 306 ? -16.644 1.789 26.920 1.00 84.94 306 LYS A O 1
ATOM 2448 N N . LYS A 1 307 ? -17.250 -0.081 28.013 1.00 86.12 307 LYS A N 1
ATOM 2449 C CA . LYS A 1 307 ? -16.097 -0.140 28.933 1.00 86.12 307 LYS A CA 1
ATOM 2450 C C . LYS A 1 307 ? -14.962 -1.043 28.430 1.00 86.12 307 LYS A C 1
ATOM 2452 O O . LYS A 1 307 ? -13.901 -1.045 29.042 1.00 86.12 307 LYS A O 1
ATOM 2457 N N . ILE A 1 308 ? -15.165 -1.793 27.340 1.00 86.75 308 ILE A N 1
ATOM 2458 C CA . ILE A 1 308 ? -14.174 -2.748 26.808 1.00 86.75 308 ILE A CA 1
ATOM 2459 C C . ILE A 1 308 ? -13.046 -2.025 26.065 1.00 86.75 308 ILE A C 1
ATOM 2461 O O . ILE A 1 308 ? -11.872 -2.214 26.377 1.00 86.75 308 ILE A O 1
ATOM 2465 N N . GLU A 1 309 ? -13.388 -1.184 25.087 1.00 81.50 309 GLU A N 1
ATOM 2466 C CA . GLU A 1 309 ? -12.422 -0.357 24.360 1.00 81.50 309 GLU A CA 1
ATOM 2467 C C . GLU A 1 309 ? -12.873 1.108 24.404 1.00 81.50 309 GLU A C 1
ATOM 2469 O O . GLU A 1 309 ? -13.984 1.439 23.989 1.00 81.50 309 GLU A O 1
ATOM 2474 N N . LEU A 1 310 ? -12.008 1.995 24.910 1.00 69.44 310 LEU A N 1
ATOM 2475 C CA . LEU A 1 310 ? -12.308 3.422 25.047 1.00 69.44 310 LEU A CA 1
ATOM 2476 C C . LEU A 1 310 ? -12.496 4.082 23.672 1.00 69.44 310 LEU A C 1
ATOM 2478 O O . LEU A 1 310 ? -11.524 4.275 22.930 1.00 69.44 310 LEU A O 1
ATOM 2482 N N . LEU A 1 311 ? -13.738 4.463 23.371 1.00 71.19 311 LEU A N 1
ATOM 2483 C CA . LEU A 1 311 ? -14.097 5.347 22.265 1.00 71.19 311 LEU A CA 1
ATOM 2484 C C . L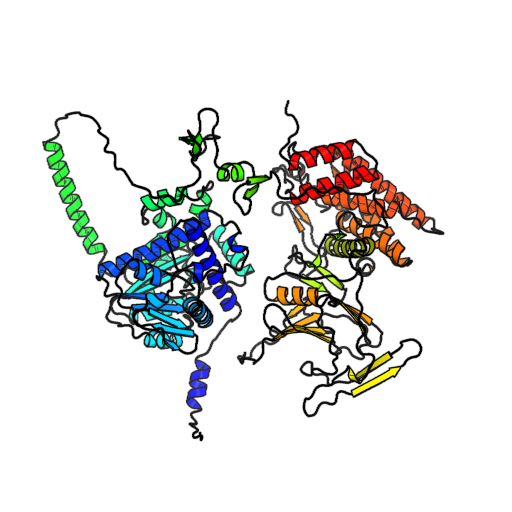EU A 1 311 ? -14.129 6.806 22.749 1.00 71.19 311 LEU A C 1
ATOM 2486 O O . LEU A 1 311 ? -14.846 7.151 23.700 1.00 71.19 311 LEU A O 1
ATOM 2490 N N . ASP A 1 312 ? -13.357 7.649 22.065 1.00 50.75 312 ASP A N 1
ATOM 2491 C CA . ASP A 1 312 ? -13.255 9.082 22.369 1.00 50.75 312 ASP A CA 1
ATOM 2492 C C . ASP A 1 312 ? -14.223 9.853 21.466 1.00 50.75 312 ASP A C 1
ATOM 2494 O O . ASP A 1 312 ? -15.066 10.587 21.970 1.00 50.75 312 ASP A O 1
ATOM 2498 N N . GLU A 1 313 ? -14.166 9.578 20.159 1.00 70.62 313 GLU A N 1
ATOM 2499 C CA . GLU A 1 313 ? -15.045 10.116 19.116 1.00 70.62 313 GLU A CA 1
ATOM 2500 C C . GLU A 1 313 ? -16.337 9.284 19.034 1.00 70.62 313 GLU A C 1
ATOM 2502 O O . GLU A 1 313 ? -16.471 8.358 18.229 1.00 70.62 313 GLU A O 1
ATOM 2507 N N . ILE A 1 314 ? -17.300 9.590 19.909 1.00 78.44 314 ILE A N 1
ATOM 2508 C CA . ILE A 1 314 ? -18.637 8.968 19.895 1.00 78.44 314 ILE A CA 1
ATOM 2509 C C . ILE A 1 314 ? -19.346 9.275 18.569 1.00 78.44 314 ILE A C 1
ATOM 2511 O O . ILE A 1 314 ? -20.056 8.433 18.027 1.00 78.44 314 ILE A O 1
ATOM 2515 N N . GLU A 1 315 ? -19.074 10.448 18.014 1.00 82.00 315 GLU A N 1
ATOM 2516 C CA . GLU A 1 315 ? -19.576 10.985 16.758 1.00 82.00 315 GLU A CA 1
ATOM 2517 C C . GLU A 1 315 ? -19.276 10.056 15.571 1.00 82.00 315 GLU A C 1
ATOM 2519 O O . GLU A 1 315 ? -20.138 9.891 14.710 1.00 82.00 315 GLU A O 1
ATOM 2524 N N . LEU A 1 316 ? -18.117 9.378 15.547 1.00 79.81 316 LEU A N 1
ATOM 2525 C CA . LEU A 1 316 ? -17.802 8.380 14.515 1.00 79.81 316 LEU A CA 1
ATOM 2526 C C . LEU A 1 316 ? -18.660 7.118 14.641 1.00 79.81 316 LEU A C 1
ATOM 2528 O O . LEU A 1 316 ? -19.100 6.578 13.627 1.00 79.81 316 LEU A O 1
ATOM 2532 N N . LEU A 1 317 ? -18.940 6.654 15.865 1.00 85.19 317 LEU A N 1
ATOM 2533 C CA . LEU A 1 317 ? -19.868 5.540 16.075 1.00 85.19 317 LEU A CA 1
ATOM 2534 C C . LEU A 1 317 ? -21.298 5.952 15.713 1.00 85.19 317 LEU A C 1
ATOM 2536 O O . LEU A 1 317 ? -21.990 5.188 15.049 1.00 85.19 317 LEU A O 1
ATOM 2540 N N . GLU A 1 318 ? -21.743 7.149 16.092 1.00 87.81 318 GLU A N 1
ATOM 2541 C CA . GLU A 1 318 ? -23.089 7.619 15.753 1.00 87.81 318 GLU A CA 1
ATOM 2542 C C . GLU A 1 318 ? -23.259 7.838 14.244 1.00 87.81 318 GLU A C 1
ATOM 2544 O O . GLU A 1 318 ? -24.285 7.439 13.688 1.00 87.81 318 GLU A O 1
ATOM 2549 N N . GLN A 1 319 ? -22.237 8.362 13.555 1.00 85.50 319 GLN A N 1
ATOM 2550 C CA . GLN A 1 319 ? -22.211 8.461 12.095 1.00 85.50 319 GLN A CA 1
ATOM 2551 C C . GLN A 1 319 ? -22.191 7.076 11.434 1.00 85.50 319 GLN A C 1
ATOM 2553 O O . GLN A 1 319 ? -22.954 6.846 10.497 1.00 85.50 319 GLN A O 1
ATOM 2558 N N . LEU A 1 320 ? -21.375 6.134 11.921 1.00 86.81 320 LEU A N 1
ATOM 2559 C CA . LEU A 1 320 ? -21.349 4.761 11.412 1.00 86.81 320 LEU A CA 1
ATOM 2560 C C . LEU A 1 320 ? -22.721 4.091 11.564 1.00 86.81 320 LEU A C 1
ATOM 2562 O O . LEU A 1 320 ? -23.229 3.513 10.608 1.00 86.81 320 LEU A O 1
ATOM 2566 N N . LEU A 1 321 ? -23.344 4.195 12.740 1.00 89.69 321 LEU A N 1
ATOM 2567 C CA . LEU A 1 321 ? -24.659 3.614 13.009 1.00 89.69 321 LEU A CA 1
ATOM 2568 C C . LEU A 1 321 ? -25.791 4.333 12.247 1.00 89.69 321 LEU A C 1
ATOM 2570 O O . LEU A 1 321 ? -26.779 3.692 11.909 1.00 89.69 321 LEU A O 1
ATOM 2574 N N . ALA A 1 322 ? -25.655 5.620 11.912 1.00 86.81 322 ALA A N 1
ATOM 2575 C CA . ALA A 1 322 ? -26.669 6.357 11.146 1.00 86.81 322 ALA A CA 1
ATOM 2576 C C . ALA A 1 322 ? -26.777 5.899 9.678 1.00 86.81 322 ALA A C 1
ATOM 2578 O O . ALA A 1 322 ? -27.822 6.098 9.057 1.00 86.81 322 ALA A O 1
ATOM 2579 N N . HIS A 1 323 ? -25.724 5.269 9.143 1.00 85.75 323 HIS A N 1
ATOM 2580 C CA . HIS A 1 323 ? -25.658 4.769 7.763 1.00 85.75 323 HIS A CA 1
ATOM 2581 C C . HIS A 1 323 ? -25.944 3.266 7.631 1.00 85.75 323 HIS A C 1
ATOM 2583 O O . HIS A 1 323 ? -25.731 2.682 6.568 1.00 85.75 323 HIS A O 1
ATOM 2589 N N . TYR A 1 324 ? -26.467 2.639 8.689 1.00 86.44 324 TYR A N 1
ATOM 2590 C CA . TYR A 1 324 ? -27.034 1.292 8.650 1.00 86.44 324 TYR A CA 1
ATOM 2591 C C . TYR A 1 324 ? -28.398 1.273 9.340 1.00 86.44 324 TYR A C 1
ATOM 2593 O O . TYR A 1 324 ? -28.634 1.972 10.327 1.00 86.44 324 TYR A O 1
ATOM 2601 N N . CYS A 1 325 ? -29.294 0.429 8.844 1.00 85.25 325 CYS A N 1
ATOM 2602 C CA . CYS A 1 325 ? -30.580 0.162 9.472 1.00 85.25 325 CYS A CA 1
ATOM 2603 C C . CYS A 1 325 ? -30.732 -1.329 9.771 1.00 85.25 325 CYS A C 1
ATOM 2605 O O . CYS A 1 325 ? -30.134 -2.180 9.110 1.00 85.25 325 CYS A O 1
ATOM 2607 N N . ASN A 1 326 ? -31.568 -1.639 10.757 1.00 82.62 326 ASN A N 1
ATOM 2608 C CA . ASN A 1 326 ? -32.217 -2.934 10.849 1.00 82.62 326 ASN A CA 1
ATOM 2609 C C . ASN A 1 326 ? -33.702 -2.769 10.501 1.00 82.62 326 ASN A C 1
ATOM 2611 O O . ASN A 1 326 ? -34.372 -1.877 11.023 1.00 82.62 326 ASN A O 1
ATOM 2615 N N . ILE A 1 327 ? -34.204 -3.617 9.612 1.00 76.38 327 ILE A N 1
ATOM 2616 C CA . ILE A 1 327 ? -35.611 -3.681 9.232 1.00 76.38 327 ILE A CA 1
ATOM 2617 C C . ILE A 1 327 ? -36.200 -4.939 9.863 1.00 76.38 327 ILE A C 1
ATOM 2619 O O . ILE A 1 327 ? -35.783 -6.044 9.513 1.00 76.38 327 ILE A O 1
ATOM 2623 N N . ASP A 1 328 ? -37.175 -4.757 10.753 1.00 76.25 328 ASP A N 1
ATOM 2624 C CA . ASP A 1 328 ? -38.046 -5.823 11.254 1.00 76.25 328 ASP A CA 1
ATOM 2625 C C . ASP A 1 328 ? -39.359 -5.809 10.464 1.00 76.25 328 ASP A C 1
ATOM 2627 O O . ASP A 1 328 ? -39.944 -4.757 10.180 1.00 76.25 328 ASP A O 1
ATOM 2631 N N . VAL A 1 329 ? -39.835 -6.997 10.113 1.00 71.25 329 VAL A N 1
ATOM 2632 C CA . VAL A 1 329 ? -41.042 -7.201 9.315 1.00 71.25 329 VAL A CA 1
ATOM 2633 C C . VAL A 1 329 ? -42.026 -8.073 10.105 1.00 71.25 329 VAL A C 1
ATOM 2635 O O . VAL A 1 329 ? -42.134 -9.284 9.867 1.00 71.25 329 VAL A O 1
ATOM 2638 N N . PRO A 1 330 ? -42.739 -7.488 11.089 1.00 64.75 330 PRO A N 1
ATOM 2639 C CA . PRO A 1 330 ? -43.654 -8.226 11.946 1.00 64.75 330 PRO A CA 1
ATOM 2640 C C . PRO A 1 330 ? -44.968 -8.594 11.233 1.00 64.75 330 PRO A C 1
ATOM 2642 O O . PRO A 1 330 ? -45.393 -8.003 10.241 1.00 64.75 330 PRO A O 1
ATOM 2645 N N . MET A 1 331 ? -45.675 -9.588 11.777 1.00 51.97 331 MET A N 1
ATOM 2646 C CA . MET A 1 331 ? -46.993 -9.988 11.262 1.00 51.97 331 MET A CA 1
ATOM 2647 C C . MET A 1 331 ? -48.083 -8.933 11.514 1.00 51.97 331 MET A C 1
ATOM 2649 O O . MET A 1 331 ? -48.050 -8.291 12.564 1.00 51.97 331 MET A O 1
ATOM 2653 N N . LYS A 1 332 ? -49.114 -8.943 10.639 1.00 43.59 332 LYS A N 1
ATOM 2654 C CA . LYS A 1 332 ? -50.431 -8.228 10.589 1.00 43.59 332 LYS A CA 1
ATOM 2655 C C . LYS A 1 332 ? -51.230 -7.992 11.898 1.00 43.59 332 LYS A C 1
ATOM 2657 O O . LYS A 1 332 ? -52.414 -7.648 11.848 1.00 43.59 332 LYS A O 1
ATOM 2662 N N . TRP A 1 333 ? -50.683 -8.297 13.067 1.00 40.97 333 TRP A N 1
ATOM 2663 C CA . TRP A 1 333 ? -51.401 -8.354 14.340 1.00 40.97 333 TRP A CA 1
ATOM 2664 C C . TRP A 1 333 ? -50.637 -7.741 15.520 1.00 40.97 333 TRP A C 1
ATOM 2666 O O . TRP A 1 333 ? -51.234 -7.561 16.587 1.00 40.97 333 TRP A O 1
ATOM 2676 N N . LEU A 1 334 ? -49.342 -7.415 15.381 1.00 40.81 334 LEU A N 1
ATOM 2677 C CA . LEU A 1 334 ? -48.500 -7.085 16.540 1.00 40.81 334 LEU A CA 1
ATOM 2678 C C . LEU A 1 334 ? -48.981 -5.824 17.284 1.00 40.81 334 LEU A C 1
ATOM 2680 O O . LEU A 1 334 ? -49.004 -5.799 18.520 1.00 40.81 334 LEU A O 1
ATOM 2684 N N . ARG A 1 335 ? -49.481 -4.806 16.568 1.00 39.22 335 ARG A N 1
ATOM 2685 C CA . ARG A 1 335 ? -50.016 -3.587 17.205 1.00 39.22 335 ARG A CA 1
ATOM 2686 C C . ARG A 1 335 ? -51.360 -3.763 17.930 1.00 39.22 335 ARG A C 1
ATOM 2688 O O . ARG A 1 335 ? -51.641 -2.968 18.831 1.00 39.22 335 ARG A O 1
ATOM 2695 N N . ARG A 1 336 ? -52.167 -4.803 17.656 1.00 37.34 336 ARG A N 1
ATOM 2696 C CA . ARG A 1 336 ? -53.473 -4.991 18.340 1.00 37.34 336 ARG A CA 1
ATOM 2697 C C . ARG A 1 336 ? -53.343 -5.328 19.831 1.00 37.34 336 ARG A C 1
ATOM 2699 O O . ARG A 1 336 ? -54.197 -4.905 20.610 1.00 37.34 336 ARG A O 1
ATOM 2706 N N . ARG A 1 337 ? -52.261 -5.996 20.262 1.00 38.94 337 ARG A N 1
ATOM 2707 C CA . ARG A 1 337 ? -51.951 -6.146 21.701 1.00 38.94 337 ARG A CA 1
ATOM 2708 C C . ARG A 1 337 ? -51.493 -4.829 22.333 1.00 38.94 337 ARG A C 1
ATOM 2710 O O . ARG A 1 337 ? -51.924 -4.535 23.447 1.00 38.94 337 ARG A O 1
ATOM 2717 N N . SER A 1 338 ? -50.692 -4.031 21.618 1.00 44.47 338 SER A N 1
ATOM 2718 C CA . SER A 1 338 ? -50.143 -2.763 22.125 1.00 44.47 338 SER A CA 1
ATOM 2719 C C . SER A 1 338 ? -51.230 -1.727 22.427 1.00 44.47 338 SER A C 1
ATOM 2721 O O . SER A 1 338 ? -51.204 -1.136 23.498 1.00 44.47 338 SER A O 1
ATOM 2723 N N . VAL A 1 339 ? -52.228 -1.544 21.550 1.00 47.31 339 VAL A N 1
ATOM 2724 C CA . VAL A 1 339 ? -53.303 -0.556 21.790 1.00 47.31 339 VAL A CA 1
ATOM 2725 C C . VAL A 1 339 ? -54.184 -0.951 22.981 1.00 47.31 339 VAL A C 1
ATOM 2727 O O . VAL A 1 339 ? -54.466 -0.105 23.824 1.00 47.31 339 VAL A O 1
ATOM 2730 N N . ARG A 1 340 ? -54.560 -2.233 23.120 1.00 47.56 340 ARG A N 1
ATOM 2731 C CA . ARG A 1 340 ? -55.326 -2.701 24.292 1.00 47.56 340 ARG A CA 1
ATOM 2732 C C . ARG A 1 340 ? -54.530 -2.599 25.594 1.00 47.56 340 ARG A C 1
ATOM 2734 O O . ARG A 1 340 ? -55.086 -2.133 26.580 1.00 47.56 340 ARG A O 1
ATOM 2741 N N . HIS A 1 341 ? -53.244 -2.961 25.600 1.00 50.28 341 HIS A N 1
ATOM 2742 C CA . HIS A 1 341 ? -52.413 -2.796 26.798 1.00 50.28 341 HIS A CA 1
ATOM 2743 C C . HIS A 1 341 ? -52.152 -1.327 27.123 1.00 50.28 341 HIS A C 1
ATOM 2745 O O . HIS A 1 341 ? -52.188 -0.981 28.290 1.00 50.28 341 HIS A O 1
ATOM 2751 N N . LYS A 1 342 ? -51.971 -0.443 26.133 1.00 48.88 342 LYS A N 1
ATOM 2752 C CA . LYS A 1 342 ? -51.838 1.002 26.377 1.00 48.88 342 LYS A CA 1
ATOM 2753 C C . LYS A 1 342 ? -53.129 1.626 26.899 1.00 48.88 342 LYS A C 1
ATOM 2755 O O . LYS A 1 342 ? -53.049 2.439 27.803 1.00 48.88 342 LYS A O 1
ATOM 2760 N N . LEU A 1 343 ? -54.302 1.219 26.411 1.00 56.94 343 LEU A N 1
ATOM 2761 C CA . LEU A 1 343 ? -55.582 1.650 26.986 1.00 56.94 343 LEU A CA 1
ATOM 2762 C C . LEU A 1 343 ? -55.767 1.137 28.422 1.00 56.94 343 LEU A C 1
ATOM 2764 O O . LEU A 1 343 ? -56.179 1.909 29.279 1.00 56.94 343 LEU A O 1
ATOM 2768 N N . LEU A 1 344 ? -55.407 -0.119 28.706 1.00 59.31 344 LEU A N 1
ATOM 2769 C CA . LEU A 1 344 ? -55.452 -0.674 30.065 1.00 59.31 344 LEU A CA 1
ATOM 2770 C C . LEU A 1 344 ? -54.417 -0.036 31.003 1.00 59.31 344 LEU A C 1
ATOM 2772 O O . LEU A 1 344 ? -54.748 0.215 32.152 1.00 59.31 344 LEU A O 1
ATOM 2776 N N . LEU A 1 345 ? -53.209 0.284 30.528 1.00 56.28 345 LEU A N 1
ATOM 2777 C CA . LEU A 1 345 ? -52.194 1.019 31.291 1.00 56.28 345 LEU A CA 1
ATOM 2778 C C . LEU A 1 345 ? -52.586 2.479 31.502 1.00 56.28 345 LEU A C 1
ATOM 2780 O O . LEU A 1 345 ? -52.407 2.973 32.600 1.00 56.28 345 LEU A O 1
ATOM 2784 N N . ILE A 1 346 ? -53.168 3.166 30.516 1.00 68.56 346 ILE A N 1
ATOM 2785 C CA . ILE A 1 346 ? -53.688 4.529 30.705 1.00 68.56 346 ILE A CA 1
ATOM 2786 C C . ILE A 1 346 ? -54.844 4.510 31.711 1.00 68.56 346 ILE A C 1
ATOM 2788 O O . ILE A 1 346 ? -54.860 5.333 32.618 1.00 68.56 346 ILE A O 1
ATOM 2792 N N . LEU A 1 347 ? -55.763 3.543 31.620 1.00 69.88 347 LEU A N 1
ATOM 2793 C CA . LEU A 1 347 ? -56.850 3.386 32.588 1.00 69.88 347 LEU A CA 1
ATOM 2794 C C . LEU A 1 347 ? -56.315 3.051 33.991 1.00 69.88 347 LEU A C 1
ATOM 2796 O O . LEU A 1 347 ? -56.731 3.675 34.960 1.00 69.88 347 LEU A O 1
ATOM 2800 N N . ALA A 1 348 ? -55.351 2.133 34.102 1.00 69.81 348 ALA A N 1
ATOM 2801 C CA . ALA A 1 348 ? -54.700 1.787 35.363 1.00 69.81 348 ALA A CA 1
ATOM 2802 C C . ALA A 1 348 ? -53.895 2.960 35.940 1.00 69.81 348 ALA A C 1
ATOM 2804 O O . ALA A 1 348 ? -53.967 3.194 37.137 1.00 69.81 348 ALA A O 1
ATOM 2805 N N . CYS A 1 349 ? -53.192 3.743 35.119 1.00 67.44 349 CYS A N 1
ATOM 2806 C CA . CYS A 1 349 ? -52.494 4.953 35.548 1.00 67.44 349 CYS A CA 1
ATOM 2807 C C . CYS A 1 349 ? -53.469 6.058 35.967 1.00 67.44 349 CYS A C 1
ATOM 2809 O O . CYS A 1 349 ? -53.182 6.749 36.932 1.00 67.44 349 CYS A O 1
ATOM 2811 N N . VAL A 1 350 ? -54.628 6.214 35.316 1.00 76.56 350 VAL A N 1
ATOM 2812 C CA . VAL A 1 350 ? -55.676 7.158 35.750 1.00 76.56 350 VAL A CA 1
ATOM 2813 C C . VAL A 1 350 ? -56.307 6.711 37.073 1.00 76.56 350 VAL A C 1
ATOM 2815 O O . VAL A 1 350 ? -56.488 7.537 37.963 1.00 76.56 350 VAL A O 1
ATOM 2818 N N . ILE A 1 351 ? -56.573 5.412 37.245 1.00 74.50 351 ILE A N 1
ATOM 2819 C CA . ILE A 1 351 ? -57.062 4.834 38.507 1.00 74.50 351 ILE A CA 1
ATOM 2820 C C . ILE A 1 351 ? -56.013 4.994 39.617 1.00 74.50 351 ILE A C 1
ATOM 2822 O O . ILE A 1 351 ? -56.336 5.488 40.693 1.00 74.50 351 ILE A O 1
ATOM 2826 N N . LEU A 1 352 ? -54.747 4.662 39.354 1.00 64.25 352 LEU A N 1
ATOM 2827 C CA . LEU A 1 352 ? -53.643 4.845 40.299 1.00 64.25 352 LEU A CA 1
ATOM 2828 C C . LEU A 1 352 ? -53.407 6.323 40.621 1.00 64.25 352 LEU A C 1
ATOM 2830 O O . LEU A 1 352 ? -53.165 6.639 41.774 1.00 64.25 352 LEU A O 1
ATOM 2834 N N . PHE A 1 353 ? -53.532 7.243 39.662 1.00 65.19 353 PHE A N 1
ATOM 2835 C CA . PHE A 1 353 ? -53.409 8.682 39.915 1.00 65.19 353 PHE A CA 1
ATOM 2836 C C . PHE A 1 353 ? -54.578 9.213 40.759 1.00 65.19 353 PHE A C 1
ATOM 2838 O O . PHE A 1 353 ? -54.366 10.047 41.637 1.00 65.19 353 PHE A O 1
ATOM 2845 N N . ALA A 1 354 ? -55.794 8.692 40.559 1.00 61.88 354 ALA A N 1
ATOM 2846 C CA . ALA A 1 354 ? -56.950 9.000 41.400 1.00 61.88 354 ALA A CA 1
ATOM 2847 C C . ALA A 1 354 ? -56.798 8.451 42.833 1.00 61.88 354 ALA A C 1
ATOM 2849 O O . ALA A 1 354 ? -57.093 9.169 43.785 1.00 61.88 354 ALA A O 1
ATOM 2850 N N . ILE A 1 355 ? -56.288 7.222 42.994 1.00 63.59 355 ILE A N 1
ATOM 2851 C CA . ILE A 1 355 ? -56.011 6.602 44.302 1.00 63.59 355 ILE A CA 1
ATOM 2852 C C . ILE A 1 355 ? -54.856 7.320 45.016 1.00 63.59 355 ILE A C 1
ATOM 2854 O O . ILE A 1 355 ? -54.979 7.655 46.190 1.00 63.59 355 ILE A O 1
ATOM 2858 N N . ASN A 1 356 ? -53.761 7.618 44.312 1.00 49.97 356 ASN A N 1
ATOM 2859 C CA . ASN A 1 356 ? -52.590 8.308 44.858 1.00 49.97 356 ASN A CA 1
ATOM 2860 C C . ASN A 1 356 ? -52.968 9.711 45.365 1.00 49.97 356 ASN A C 1
ATOM 2862 O O . ASN A 1 356 ? -52.663 10.068 46.501 1.00 49.97 356 ASN A O 1
ATOM 2866 N N . LYS A 1 357 ? -53.767 10.456 44.582 1.00 52.62 357 LYS A N 1
ATOM 2867 C CA . LYS A 1 357 ? -54.346 11.752 44.983 1.00 52.62 357 LYS A CA 1
ATOM 2868 C C . LYS A 1 357 ? -55.270 11.665 46.214 1.00 52.62 357 LYS A C 1
ATOM 2870 O O . LYS A 1 357 ? -55.561 12.697 46.812 1.00 52.62 357 LYS A O 1
ATOM 2875 N N . TYR A 1 358 ? -55.730 10.472 46.593 1.00 51.38 358 TYR A N 1
ATOM 2876 C CA . TYR A 1 358 ? -56.596 10.248 47.754 1.00 51.38 358 TYR A CA 1
ATOM 2877 C C . TYR A 1 358 ? -55.835 9.807 49.021 1.00 51.38 358 TYR A C 1
ATOM 2879 O O . TYR A 1 358 ? -56.411 9.862 50.104 1.00 51.38 358 TYR A O 1
ATOM 2887 N N . TYR A 1 359 ? -54.566 9.378 48.915 1.00 48.59 359 TYR A N 1
ATOM 2888 C CA . TYR A 1 359 ? -53.871 8.679 50.012 1.00 48.59 359 TYR A CA 1
ATOM 2889 C C . TYR A 1 359 ? -52.518 9.250 50.465 1.00 48.59 359 TYR A C 1
ATOM 2891 O O . TYR A 1 359 ? -52.078 8.902 51.560 1.00 48.59 359 TYR A O 1
ATOM 2899 N N . THR A 1 360 ? -51.850 10.129 49.711 1.00 40.25 360 THR A N 1
ATOM 2900 C CA . THR A 1 360 ? -50.548 10.676 50.144 1.00 40.25 360 THR A CA 1
ATOM 2901 C C . THR A 1 360 ? -50.680 11.883 51.078 1.00 40.25 360 THR A C 1
ATOM 2903 O O . THR A 1 360 ? -50.712 13.028 50.624 1.00 40.25 360 THR A O 1
ATOM 2906 N N . GLN A 1 361 ? -50.663 11.634 52.390 1.00 35.78 361 GLN A N 1
ATOM 2907 C CA . GLN A 1 361 ? -49.954 12.527 53.319 1.00 35.78 361 GLN A CA 1
ATOM 2908 C C . GLN A 1 361 ? -48.451 12.174 53.318 1.00 35.78 361 GLN A C 1
ATOM 2910 O O . GLN A 1 361 ? -48.107 11.028 53.019 1.00 35.78 361 GLN A O 1
ATOM 2915 N N . PRO A 1 362 ? -47.546 13.130 53.597 1.00 35.31 362 PRO A N 1
ATOM 2916 C CA . PRO A 1 362 ? -46.108 12.888 53.547 1.00 35.31 362 PRO A CA 1
ATOM 2917 C C . PRO A 1 362 ? -45.594 12.200 54.819 1.00 35.31 362 PRO A C 1
ATOM 2919 O O . PRO A 1 362 ? -45.930 12.606 55.929 1.00 35.31 362 PRO A O 1
ATOM 2922 N N . VAL A 1 363 ? -44.721 11.209 54.639 1.00 30.27 363 VAL A N 1
ATOM 2923 C CA . VAL A 1 363 ? -43.843 10.653 55.679 1.00 30.27 363 VAL A CA 1
ATOM 2924 C C . VAL A 1 363 ? -42.465 10.462 55.048 1.00 30.27 363 VAL A C 1
ATOM 2926 O O . VAL A 1 363 ? -42.356 9.921 53.948 1.00 30.27 363 VAL A O 1
ATOM 2929 N N . GLU A 1 364 ? -41.426 10.939 55.723 1.00 36.81 364 GLU A N 1
ATOM 2930 C CA . GLU A 1 364 ? -40.026 10.721 55.353 1.00 36.81 364 GLU A CA 1
ATOM 2931 C C . GLU A 1 364 ? -39.533 9.402 55.963 1.00 36.81 364 GLU A C 1
ATOM 2933 O O . GLU A 1 364 ? -39.891 9.113 57.100 1.00 36.81 364 GLU A O 1
ATOM 2938 N N . GLN A 1 365 ? -38.676 8.647 55.263 1.00 28.59 365 GLN A N 1
ATOM 2939 C CA . GLN A 1 365 ? -37.409 8.157 55.837 1.00 28.59 365 GLN A CA 1
ATOM 2940 C C . GLN A 1 365 ? -36.527 7.425 54.810 1.00 28.59 365 GLN A C 1
ATOM 2942 O O . GLN A 1 365 ? -36.995 6.592 54.043 1.00 28.59 365 GLN A O 1
ATOM 2947 N N . GLU A 1 366 ? -35.246 7.795 54.862 1.00 27.86 366 GLU A N 1
ATOM 2948 C CA . GLU A 1 366 ? -34.017 6.985 54.808 1.00 27.86 366 GLU A CA 1
ATOM 2949 C C . GLU A 1 366 ? -33.802 5.856 53.780 1.00 27.86 366 GLU A C 1
ATOM 2951 O O . GLU A 1 366 ? -34.661 5.078 53.381 1.00 27.86 366 GLU A O 1
ATOM 2956 N N . SER A 1 367 ? -32.533 5.752 53.392 1.00 33.41 367 SER A N 1
ATOM 2957 C CA . SER A 1 367 ? -31.981 4.788 52.447 1.00 33.41 367 SER A CA 1
ATOM 2958 C C . SER A 1 367 ? -31.184 3.704 53.169 1.00 33.41 367 SER A C 1
ATOM 2960 O O . SER A 1 367 ? -30.422 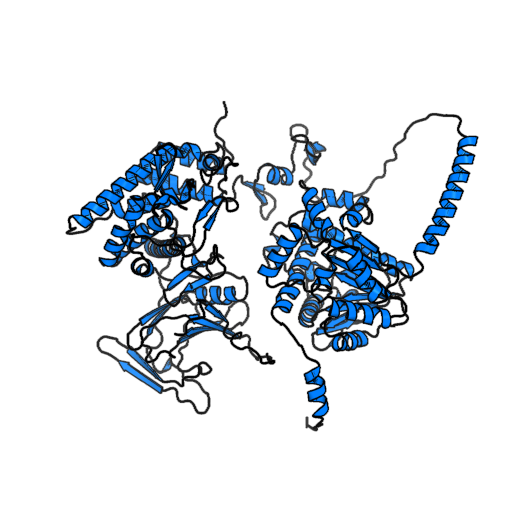4.018 54.082 1.00 33.41 367 SER A O 1
ATOM 2962 N N . ALA A 1 368 ? -31.270 2.464 52.690 1.00 27.72 368 ALA A N 1
ATOM 2963 C CA . ALA A 1 368 ? -30.423 1.354 53.118 1.00 27.72 368 ALA A CA 1
ATOM 2964 C C . ALA A 1 368 ? -29.903 0.598 51.887 1.00 27.72 368 ALA A C 1
ATOM 2966 O O . ALA A 1 368 ? -30.677 0.250 50.993 1.00 27.72 368 ALA A O 1
ATOM 2967 N N . GLU A 1 369 ? -28.594 0.358 51.836 1.00 26.80 369 GLU A N 1
ATOM 2968 C CA . GLU A 1 369 ? -27.960 -0.470 50.807 1.00 26.80 369 GLU A CA 1
ATOM 2969 C C . GLU A 1 369 ? -28.088 -1.960 51.158 1.00 26.80 369 GLU A C 1
ATOM 2971 O O . GLU A 1 369 ? -28.128 -2.333 52.331 1.00 26.80 369 GLU A O 1
ATOM 2976 N N . ILE A 1 370 ? -28.114 -2.827 50.142 1.00 27.55 370 ILE A N 1
ATOM 2977 C CA . ILE A 1 370 ? -27.985 -4.280 50.314 1.00 27.55 370 ILE A CA 1
ATOM 2978 C C . ILE A 1 370 ? -26.850 -4.761 49.413 1.00 27.55 370 ILE A C 1
ATOM 2980 O O . ILE A 1 370 ? -26.895 -4.603 48.193 1.00 27.55 370 ILE A O 1
ATOM 2984 N N . VAL A 1 371 ? -25.829 -5.340 50.041 1.00 27.22 371 VAL A N 1
ATOM 2985 C CA . VAL A 1 371 ? -24.663 -5.943 49.386 1.00 27.22 371 VAL A CA 1
ATOM 2986 C C . VAL A 1 371 ? -25.037 -7.331 48.860 1.00 27.22 371 VAL A C 1
ATOM 2988 O O . VAL A 1 371 ? -25.776 -8.068 49.512 1.00 27.22 371 VAL A O 1
ATOM 2991 N N . VAL A 1 372 ? -24.496 -7.704 47.699 1.00 28.72 372 VAL A N 1
ATOM 2992 C CA . VAL A 1 372 ? -24.529 -9.076 47.175 1.00 28.72 372 VAL A CA 1
ATOM 2993 C C . VAL A 1 372 ? -23.104 -9.466 46.795 1.00 28.72 372 VAL A C 1
ATOM 2995 O O . VAL A 1 372 ? -22.455 -8.763 46.024 1.00 28.72 372 VAL A O 1
ATOM 2998 N N . GLU A 1 373 ? -22.613 -10.567 47.358 1.00 24.59 373 GLU A N 1
ATOM 2999 C CA . GLU A 1 373 ? -21.279 -11.102 47.080 1.00 24.59 373 GLU A CA 1
ATOM 3000 C C . GLU A 1 373 ? -21.300 -11.985 45.820 1.00 24.59 373 GLU A C 1
ATOM 3002 O O . GLU A 1 373 ? -22.105 -12.911 45.718 1.00 24.59 373 GLU A O 1
ATOM 3007 N N . GLU A 1 374 ? -20.380 -11.745 44.881 1.00 28.80 374 GLU A N 1
ATOM 3008 C CA . GLU A 1 374 ? -20.091 -12.665 43.774 1.00 28.80 374 GLU A CA 1
ATOM 3009 C C . GLU A 1 374 ? -18.746 -13.361 44.019 1.00 28.80 374 GLU A C 1
ATOM 3011 O O . GLU A 1 374 ? -17.687 -12.730 44.016 1.00 28.80 374 GLU A O 1
ATOM 3016 N N . THR A 1 375 ? -18.771 -14.681 44.216 1.00 26.56 375 THR A N 1
ATOM 3017 C CA . THR A 1 375 ? -17.558 -15.488 44.397 1.00 26.56 375 THR A CA 1
ATOM 3018 C C . THR A 1 375 ? -16.881 -15.766 43.054 1.00 26.56 375 THR A C 1
ATOM 3020 O O . THR A 1 375 ? -17.324 -16.590 42.254 1.00 26.56 375 THR A O 1
ATOM 3023 N N . LYS A 1 376 ? -15.765 -15.076 42.807 1.00 33.59 376 LYS A N 1
ATOM 3024 C CA . LYS A 1 376 ? -14.842 -15.386 41.710 1.00 33.59 376 LYS A CA 1
ATOM 3025 C C . LYS A 1 376 ? -14.017 -16.640 42.017 1.00 33.59 376 LYS A C 1
ATOM 3027 O O . LYS A 1 376 ? -13.540 -16.797 43.134 1.00 33.59 376 LYS A O 1
ATOM 3032 N N . ASN A 1 377 ? -13.714 -17.418 40.978 1.00 29.22 377 ASN A N 1
ATOM 3033 C CA . ASN A 1 377 ? -12.489 -18.219 40.906 1.00 29.22 377 ASN A CA 1
ATOM 3034 C C . ASN A 1 377 ? -11.616 -17.625 39.791 1.00 29.22 377 ASN A C 1
ATOM 3036 O O . ASN A 1 377 ? -11.972 -17.726 38.616 1.00 29.22 377 ASN A O 1
ATOM 3040 N N . GLU A 1 378 ? -10.503 -16.987 40.151 1.00 33.09 378 GLU A N 1
ATOM 3041 C CA . GLU A 1 378 ? -9.511 -16.466 39.199 1.00 33.09 378 GLU A CA 1
ATOM 3042 C C . GLU A 1 378 ? -8.332 -17.440 39.060 1.00 33.09 378 GLU A C 1
ATOM 3044 O O . GLU A 1 378 ? -8.053 -18.229 39.961 1.00 33.09 378 GLU A O 1
ATOM 3049 N N . CYS A 1 379 ? -7.630 -17.402 37.923 1.00 30.45 379 CYS A N 1
ATOM 3050 C CA . CYS A 1 379 ? -6.290 -17.985 37.852 1.00 30.45 379 CYS A CA 1
ATOM 3051 C C . CYS A 1 379 ? -5.309 -17.018 38.516 1.00 30.45 379 CYS A C 1
ATOM 3053 O O . CYS A 1 379 ? -5.271 -15.843 38.154 1.00 30.45 379 CYS A O 1
ATOM 3055 N N . GLU A 1 380 ? -4.518 -17.531 39.453 1.00 31.70 380 GLU A N 1
ATOM 3056 C CA . GLU A 1 380 ? -3.590 -16.762 40.283 1.00 31.70 380 GLU A CA 1
ATOM 3057 C C . GLU A 1 380 ? -2.567 -15.980 39.438 1.00 31.70 380 GLU A C 1
ATOM 3059 O O . GLU A 1 380 ? -1.634 -16.538 38.857 1.00 31.70 380 GLU A O 1
ATOM 3064 N N . THR A 1 381 ? -2.719 -14.656 39.397 1.00 36.91 381 THR A N 1
ATOM 3065 C CA . THR A 1 381 ? -1.587 -13.742 39.203 1.00 36.91 381 THR A CA 1
ATOM 3066 C C . THR A 1 381 ? -0.849 -13.574 40.533 1.00 36.91 381 THR A C 1
ATOM 3068 O O . THR A 1 381 ? -1.510 -13.620 41.569 1.00 36.91 381 THR A O 1
ATOM 3071 N N . PRO A 1 382 ? 0.475 -13.326 40.548 1.00 37.69 382 PRO A N 1
ATOM 3072 C CA . PRO A 1 382 ? 1.206 -13.119 41.796 1.00 37.69 382 PRO A CA 1
ATOM 3073 C C . PRO A 1 382 ? 0.608 -11.964 42.607 1.00 37.69 382 PRO A C 1
ATOM 3075 O O . PRO A 1 382 ? 0.503 -10.846 42.097 1.00 37.69 382 PRO A O 1
ATOM 3078 N N . GLU A 1 383 ? 0.236 -12.225 43.859 1.00 39.44 383 GLU A N 1
ATOM 3079 C CA . GLU A 1 383 ? -0.213 -11.179 44.776 1.00 39.44 383 GLU A CA 1
ATOM 3080 C C . GLU A 1 383 ? 0.955 -10.235 45.084 1.00 39.44 383 GLU A C 1
ATOM 3082 O O . GLU A 1 383 ? 1.924 -10.606 45.747 1.00 39.44 383 GLU A O 1
ATOM 3087 N N . ILE A 1 384 ? 0.857 -8.998 44.598 1.00 53.12 384 ILE A N 1
ATOM 3088 C CA . ILE A 1 384 ? 1.634 -7.877 45.124 1.00 53.12 384 ILE A CA 1
ATOM 3089 C C . ILE A 1 384 ? 0.771 -7.259 46.231 1.00 53.12 384 ILE A C 1
ATOM 3091 O O . ILE A 1 384 ? -0.334 -6.802 45.918 1.00 53.12 384 ILE A O 1
ATOM 3095 N N . PRO A 1 385 ? 1.223 -7.249 47.499 1.00 53.84 385 PRO A N 1
ATOM 3096 C CA . PRO A 1 385 ? 0.463 -6.652 48.590 1.00 53.84 385 PRO A CA 1
ATOM 3097 C C . PRO A 1 385 ? 0.089 -5.184 48.335 1.00 53.84 385 PRO A C 1
ATOM 3099 O O . PRO A 1 385 ? 0.767 -4.458 47.606 1.00 53.84 385 PRO A O 1
ATOM 3102 N N . ASP A 1 386 ? -1.010 -4.767 48.962 1.00 66.50 386 ASP A N 1
ATOM 3103 C CA . ASP A 1 386 ? -1.459 -3.375 49.092 1.00 66.50 386 ASP A CA 1
ATOM 3104 C C . ASP A 1 386 ? -1.838 -2.624 47.797 1.00 66.50 386 ASP A C 1
ATOM 3106 O O . ASP A 1 386 ? -2.071 -1.416 47.831 1.00 66.50 386 ASP A O 1
ATOM 3110 N N . ILE A 1 387 ? -2.013 -3.312 46.658 1.00 77.62 387 ILE A N 1
ATOM 3111 C CA . ILE A 1 387 ? -2.535 -2.693 45.423 1.00 77.62 387 ILE A CA 1
ATOM 3112 C C . ILE A 1 387 ? -4.077 -2.607 45.428 1.00 77.62 387 ILE A C 1
ATOM 3114 O O . ILE A 1 387 ? -4.792 -3.543 45.069 1.00 77.62 387 ILE A O 1
ATOM 3118 N N . GLN A 1 388 ? -4.603 -1.427 45.753 1.00 86.50 388 GLN A N 1
ATOM 3119 C CA . GLN A 1 388 ? -6.022 -1.064 45.671 1.00 86.50 388 GLN A CA 1
ATOM 3120 C C . GLN A 1 388 ? -6.419 -0.595 44.257 1.00 86.50 388 GLN A C 1
ATOM 3122 O O . GLN A 1 388 ? -5.618 -0.011 43.529 1.00 86.50 388 GLN A O 1
ATOM 3127 N N . THR A 1 389 ? -7.685 -0.778 43.863 1.00 89.50 389 THR A N 1
ATOM 3128 C CA . THR A 1 389 ? -8.233 -0.206 42.612 1.00 89.50 389 THR A CA 1
ATOM 3129 C C . THR A 1 389 ? -8.917 1.134 42.888 1.00 89.50 389 THR A C 1
ATOM 3131 O O . THR A 1 389 ? -9.807 1.210 43.733 1.00 89.50 389 THR A O 1
ATOM 3134 N N . ILE A 1 390 ? -8.557 2.185 42.144 1.00 91.56 390 ILE A N 1
ATOM 3135 C CA . ILE A 1 390 ? -9.110 3.543 42.288 1.00 91.56 390 ILE A CA 1
ATOM 3136 C C . ILE A 1 390 ? -9.640 4.097 40.954 1.00 91.56 390 ILE A C 1
ATOM 3138 O O . ILE A 1 390 ? -9.379 3.553 39.881 1.00 91.56 390 ILE A O 1
ATOM 3142 N N . LYS A 1 391 ? -10.383 5.209 41.002 1.00 91.19 391 LYS A N 1
ATOM 3143 C CA . LYS A 1 391 ? -10.837 5.946 39.809 1.00 91.19 391 LYS A CA 1
ATOM 3144 C C . LYS A 1 391 ? -9.944 7.167 39.578 1.00 91.19 391 LYS A C 1
ATOM 3146 O O . LYS A 1 391 ? -9.961 8.091 40.384 1.00 91.19 391 LYS A O 1
ATOM 3151 N N . CYS A 1 392 ? -9.217 7.189 38.465 1.00 89.31 392 CYS A N 1
ATOM 3152 C CA . CYS A 1 392 ? -8.510 8.373 37.973 1.00 89.31 392 CYS A CA 1
ATOM 3153 C C . CYS A 1 392 ? -9.392 9.188 37.018 1.00 89.31 392 CYS A C 1
ATOM 3155 O O . CYS A 1 392 ? -10.219 8.629 36.301 1.00 89.31 392 CYS A O 1
ATOM 3157 N N . SER A 1 393 ? -9.114 10.485 36.896 1.00 85.75 393 SER A N 1
ATOM 3158 C CA . SER A 1 393 ? -9.521 11.326 35.762 1.00 85.75 393 SER A CA 1
ATOM 3159 C C . SER A 1 393 ? -8.370 12.265 35.399 1.00 85.75 393 SER A C 1
ATOM 3161 O O . SER A 1 393 ? -7.726 12.802 36.296 1.00 85.75 393 SER A O 1
ATOM 3163 N N . ALA A 1 394 ? -8.125 12.479 34.108 1.00 82.56 394 ALA A N 1
ATOM 3164 C CA . ALA A 1 394 ? -7.076 13.364 33.599 1.00 82.56 394 ALA A CA 1
ATOM 3165 C C . ALA A 1 394 ? -7.660 14.308 32.539 1.00 82.56 394 ALA A C 1
ATOM 3167 O O . ALA A 1 394 ? -8.566 13.908 31.811 1.00 82.56 394 ALA A O 1
ATOM 3168 N N . ASP A 1 395 ? -7.159 15.543 32.460 1.00 76.81 395 ASP A N 1
ATOM 3169 C CA . ASP A 1 395 ? -7.555 16.565 31.471 1.00 76.81 395 ASP A CA 1
ATOM 3170 C C . ASP A 1 395 ? -9.081 16.816 31.366 1.00 76.81 395 ASP A C 1
ATOM 3172 O O . ASP A 1 395 ? -9.601 17.096 30.288 1.00 76.81 395 ASP A O 1
ATOM 3176 N N . ASN A 1 396 ? -9.820 16.684 32.478 1.00 74.12 396 ASN A N 1
ATOM 3177 C CA . ASN A 1 396 ? -11.297 16.677 32.542 1.00 74.12 396 ASN A CA 1
ATOM 3178 C C . ASN A 1 396 ? -11.987 15.585 31.687 1.00 74.12 396 ASN A C 1
ATOM 3180 O O . ASN A 1 396 ? -13.194 15.641 31.447 1.00 74.12 396 ASN A O 1
ATOM 3184 N N . GLY A 1 397 ? -11.239 14.574 31.241 1.00 69.69 397 GLY A N 1
ATOM 3185 C CA . GLY A 1 397 ? -11.740 13.412 30.514 1.00 69.69 397 GLY A CA 1
ATOM 3186 C C . GLY A 1 397 ? -12.507 12.411 31.387 1.00 69.69 397 GLY A C 1
ATOM 3187 O O . GLY A 1 397 ? -12.551 12.503 32.616 1.00 69.69 397 GLY A O 1
ATOM 3188 N N . LYS A 1 398 ? -13.111 11.414 30.724 1.00 78.94 398 LYS A N 1
ATOM 3189 C CA . LYS A 1 398 ? -13.900 10.346 31.365 1.00 78.94 398 LYS A CA 1
ATOM 3190 C C . LYS A 1 398 ? -13.067 9.603 32.431 1.00 78.94 398 LYS A C 1
ATOM 3192 O O . LYS A 1 398 ? -11.900 9.306 32.164 1.00 78.94 398 LYS A O 1
ATOM 3197 N N . PRO A 1 399 ? -13.649 9.239 33.592 1.00 83.94 399 PRO A N 1
ATOM 3198 C CA . PRO A 1 399 ? -12.943 8.453 34.598 1.00 83.94 399 PRO A CA 1
ATOM 3199 C C . PRO A 1 399 ? -12.472 7.093 34.071 1.00 83.94 399 PRO A C 1
ATOM 3201 O O . PRO A 1 399 ? -13.191 6.423 33.328 1.00 83.94 399 PRO A O 1
ATOM 3204 N N . MET A 1 400 ? -11.289 6.668 34.508 1.00 87.50 400 MET A N 1
ATOM 3205 C CA . MET A 1 400 ? -10.678 5.377 34.184 1.00 87.50 400 MET A CA 1
ATOM 3206 C C . MET A 1 400 ? -10.307 4.618 35.461 1.00 87.50 400 MET A C 1
ATOM 3208 O O . MET A 1 400 ? -9.980 5.232 36.479 1.00 87.50 400 MET A O 1
ATOM 3212 N N . SER A 1 401 ? -10.323 3.287 35.401 1.00 91.56 401 SER A N 1
ATOM 3213 C CA . SER A 1 401 ? -9.748 2.462 36.464 1.00 91.56 401 SER A CA 1
ATOM 3214 C C . SER A 1 401 ? -8.227 2.611 36.471 1.00 91.56 401 SER A C 1
ATOM 3216 O O . SER A 1 401 ? -7.575 2.463 35.438 1.00 91.56 401 SER A O 1
ATOM 3218 N N . CYS A 1 402 ? -7.697 2.899 37.649 1.00 92.44 402 CYS A N 1
ATOM 3219 C CA . CYS A 1 402 ? -6.285 2.930 37.998 1.00 92.44 402 CYS A CA 1
ATOM 3220 C C . CYS A 1 402 ? -6.052 1.967 39.162 1.00 92.44 402 CYS A C 1
ATOM 3222 O O . CYS A 1 402 ? -6.998 1.546 39.832 1.00 92.44 402 CYS A O 1
ATOM 3224 N N . TRP A 1 403 ? -4.788 1.707 39.463 1.00 93.38 403 TRP A N 1
ATOM 3225 C CA . TRP A 1 403 ? -4.386 1.022 40.685 1.00 93.38 403 TRP A CA 1
ATOM 3226 C C . TRP A 1 403 ? -3.545 1.959 41.550 1.00 93.38 403 TRP A C 1
ATOM 3228 O O . TRP A 1 403 ? -2.964 2.915 41.039 1.00 93.38 403 TRP A O 1
ATOM 3238 N N . LYS A 1 404 ? -3.505 1.722 42.856 1.00 91.06 404 LYS A N 1
ATOM 3239 C CA . LYS A 1 404 ? -2.738 2.502 43.829 1.00 91.06 404 LYS A CA 1
ATOM 3240 C C . LYS A 1 404 ? -2.192 1.564 44.907 1.00 91.06 404 LYS A C 1
ATOM 3242 O O . LYS A 1 404 ? -2.961 0.749 45.400 1.00 91.06 404 LYS A O 1
ATOM 3247 N N . ASN A 1 405 ? -0.938 1.729 45.318 1.00 89.12 405 ASN A N 1
ATOM 3248 C CA . ASN A 1 405 ? -0.454 1.249 46.622 1.00 89.12 405 ASN A CA 1
ATOM 3249 C C . ASN A 1 405 ? -0.156 2.451 47.540 1.00 89.12 405 ASN A C 1
ATOM 3251 O O . ASN A 1 405 ? -0.497 3.581 47.196 1.00 89.12 405 ASN A O 1
ATOM 3255 N N . ASP A 1 406 ? 0.440 2.254 48.714 1.00 83.50 406 ASP A N 1
ATOM 3256 C CA . ASP A 1 406 ? 0.645 3.361 49.662 1.00 83.50 406 ASP A CA 1
ATOM 3257 C C . ASP A 1 406 ? 1.501 4.523 49.113 1.00 83.50 406 ASP A C 1
ATOM 3259 O O . ASP A 1 406 ? 1.285 5.670 49.516 1.00 83.50 406 ASP A O 1
ATOM 3263 N N . GLU A 1 407 ? 2.389 4.260 48.147 1.00 86.88 407 GLU A N 1
ATOM 3264 C CA . GLU A 1 407 ? 3.319 5.244 47.573 1.00 86.88 407 GLU A CA 1
ATOM 3265 C C . GLU A 1 407 ? 2.889 5.769 46.185 1.00 86.88 407 GLU A C 1
ATOM 3267 O O . GLU A 1 407 ? 2.925 6.978 45.947 1.00 86.88 407 GLU A O 1
ATOM 3272 N N . ASP A 1 408 ? 2.446 4.887 45.282 1.00 91.50 408 ASP A N 1
ATOM 3273 C CA . ASP A 1 408 ? 2.333 5.131 43.835 1.00 91.50 408 ASP A CA 1
ATOM 3274 C C . ASP A 1 408 ? 0.909 4.962 43.271 1.00 91.50 408 ASP A C 1
ATOM 3276 O O . ASP A 1 408 ? 0.076 4.218 43.795 1.00 91.50 408 ASP A O 1
ATOM 3280 N N . VAL A 1 409 ? 0.642 5.611 42.127 1.00 91.25 409 VAL A N 1
ATOM 3281 C CA . VAL A 1 409 ? -0.596 5.449 41.338 1.00 91.25 409 VAL A CA 1
ATOM 3282 C C . VAL A 1 409 ? -0.280 4.973 39.919 1.00 91.25 409 VAL A C 1
ATOM 3284 O O . VAL A 1 409 ? 0.334 5.676 39.116 1.00 91.25 409 VAL A O 1
ATOM 3287 N N . PHE A 1 410 ? -0.782 3.790 39.579 1.00 90.69 410 PHE A N 1
ATOM 3288 C CA . PHE A 1 410 ? -0.550 3.101 38.315 1.00 90.69 410 PHE A CA 1
ATOM 3289 C C . PHE A 1 410 ? -1.690 3.366 37.322 1.00 90.69 410 PHE A C 1
ATOM 3291 O O . PHE A 1 410 ? -2.840 2.960 37.522 1.00 90.69 410 PHE A O 1
ATOM 3298 N N . LEU A 1 411 ? -1.352 4.026 36.213 1.00 90.56 411 LEU A N 1
ATOM 3299 C CA . LEU A 1 411 ? -2.254 4.298 35.091 1.00 90.56 411 LEU A CA 1
ATOM 3300 C C . LEU A 1 411 ? -2.222 3.147 34.064 1.00 90.56 411 LEU A C 1
ATOM 3302 O O . LEU A 1 411 ? -1.142 2.644 33.745 1.00 90.56 411 LEU A O 1
ATOM 3306 N N . PRO A 1 412 ? -3.364 2.750 33.472 1.00 89.94 412 PRO A N 1
ATOM 3307 C CA . PRO A 1 412 ? -3.395 1.677 32.481 1.00 89.94 412 PRO A CA 1
ATOM 3308 C C . PRO A 1 412 ? -2.618 2.063 31.214 1.00 89.94 412 PRO A C 1
ATOM 3310 O O . PRO A 1 412 ? -2.879 3.100 30.597 1.00 89.94 412 PRO A O 1
ATOM 3313 N N . PHE A 1 413 ? -1.711 1.194 30.747 1.00 89.62 413 PHE A N 1
ATOM 3314 C CA . PHE A 1 413 ? -0.916 1.484 29.545 1.00 89.62 413 PHE A CA 1
ATOM 3315 C C . PHE A 1 413 ? -1.774 1.699 28.286 1.00 89.62 413 PHE A C 1
ATOM 3317 O O . PHE A 1 413 ? -1.367 2.422 27.382 1.00 89.62 413 PHE A O 1
ATOM 3324 N N . SER A 1 414 ? -2.991 1.149 28.220 1.00 86.12 414 SER A N 1
ATOM 3325 C CA . SER A 1 414 ? -3.944 1.427 27.135 1.00 86.12 414 SER A CA 1
ATOM 3326 C C . SER A 1 414 ? -4.312 2.915 27.021 1.00 86.12 414 SER A C 1
ATOM 3328 O O . SER A 1 414 ? -4.458 3.409 25.901 1.00 86.12 414 SER A O 1
ATOM 3330 N N . TYR A 1 415 ? -4.397 3.637 28.146 1.00 87.69 415 TYR A N 1
ATOM 3331 C CA . TYR A 1 415 ? -4.555 5.092 28.173 1.00 87.69 415 TYR A CA 1
ATOM 3332 C C . TYR A 1 415 ? -3.263 5.792 27.739 1.00 87.69 415 TYR A C 1
ATOM 3334 O O . TYR A 1 415 ? -3.293 6.575 26.793 1.00 87.69 415 TYR A O 1
ATOM 3342 N N . ILE A 1 416 ? -2.121 5.452 28.353 1.00 88.12 416 ILE A N 1
ATOM 3343 C CA . ILE A 1 416 ? -0.801 6.047 28.056 1.00 88.12 416 ILE A CA 1
ATOM 3344 C C . ILE A 1 416 ? -0.483 5.951 26.553 1.00 88.12 416 ILE A C 1
ATOM 3346 O O . ILE A 1 416 ? -0.197 6.955 25.899 1.00 88.12 416 ILE A O 1
ATOM 3350 N N . ARG A 1 417 ? -0.638 4.751 25.980 1.00 85.00 417 ARG A N 1
ATOM 3351 C CA . ARG A 1 417 ? -0.462 4.453 24.553 1.00 85.00 417 ARG A CA 1
ATOM 3352 C C . ARG A 1 417 ? -1.286 5.378 23.653 1.00 85.00 417 ARG A C 1
ATOM 3354 O O . ARG A 1 417 ? -0.801 5.799 22.610 1.00 85.00 417 ARG A O 1
ATOM 3361 N N . LYS A 1 418 ? -2.533 5.671 24.037 1.00 81.31 418 LYS A N 1
ATOM 3362 C CA . LYS A 1 418 ? -3.467 6.489 23.250 1.00 81.31 418 LYS A CA 1
ATOM 3363 C C . LYS A 1 418 ? -3.227 7.990 23.446 1.00 81.31 418 LYS A C 1
ATOM 3365 O O . LYS A 1 418 ? -3.235 8.732 22.473 1.00 81.31 418 LYS A O 1
ATOM 3370 N N . ARG A 1 419 ? -2.980 8.425 24.686 1.00 85.50 419 ARG A N 1
ATOM 3371 C CA . ARG A 1 419 ? -2.812 9.835 25.079 1.00 85.50 419 ARG A CA 1
ATOM 3372 C C . ARG A 1 419 ? -1.518 10.466 24.556 1.00 85.50 419 ARG A C 1
ATOM 3374 O O . ARG A 1 419 ? -1.493 11.683 24.361 1.00 85.50 419 ARG A O 1
ATOM 3381 N N . PHE A 1 420 ? -0.477 9.653 24.352 1.00 85.25 420 PHE A N 1
ATOM 3382 C CA . PHE A 1 420 ? 0.886 10.090 24.020 1.00 85.25 420 PHE A CA 1
ATOM 3383 C C . PHE A 1 420 ? 1.474 9.443 22.742 1.00 85.25 420 PHE A C 1
ATOM 3385 O O . PHE A 1 420 ? 2.675 9.551 22.520 1.00 85.25 420 PHE A O 1
ATOM 3392 N N . ASP A 1 421 ? 0.658 8.753 21.929 1.00 81.88 421 ASP A N 1
ATOM 3393 C CA . ASP A 1 421 ? 1.053 7.986 20.718 1.00 81.88 421 ASP A CA 1
ATOM 3394 C C . ASP A 1 421 ? 2.263 7.042 20.912 1.00 81.88 421 ASP A C 1
ATOM 3396 O O . ASP A 1 421 ? 3.115 6.849 20.043 1.00 81.88 421 ASP A O 1
ATOM 3400 N N . MET A 1 422 ? 2.348 6.436 22.097 1.00 85.81 422 MET A N 1
ATOM 3401 C CA . MET A 1 422 ? 3.416 5.498 22.439 1.00 85.81 422 MET A CA 1
ATOM 3402 C C . MET A 1 422 ? 3.118 4.096 21.889 1.00 85.81 422 MET A C 1
ATOM 3404 O O . MET A 1 422 ? 1.989 3.734 21.553 1.00 85.81 422 MET A O 1
ATOM 3408 N N . SER A 1 423 ? 4.142 3.254 21.840 1.00 84.50 423 SER A N 1
ATOM 3409 C CA . SER A 1 423 ? 4.029 1.816 21.592 1.00 84.50 423 SER A CA 1
ATOM 3410 C C . SER A 1 423 ? 4.579 1.031 22.778 1.00 84.50 423 SER A C 1
ATOM 3412 O O . SER A 1 423 ? 5.349 1.549 23.580 1.00 84.50 423 SER A O 1
ATOM 3414 N N . GLY A 1 424 ? 4.168 -0.224 22.920 1.00 84.75 424 GLY A N 1
ATOM 3415 C CA . GLY A 1 424 ? 4.640 -1.088 23.996 1.00 84.75 424 GLY A CA 1
ATOM 3416 C C . GLY A 1 424 ? 4.449 -2.553 23.642 1.00 84.75 424 GLY A C 1
ATOM 3417 O O . GLY A 1 424 ? 3.579 -2.884 22.829 1.00 84.75 424 GLY A O 1
ATOM 3418 N N . LYS A 1 425 ? 5.289 -3.415 24.209 1.00 85.00 425 LYS A N 1
ATOM 3419 C CA . LYS A 1 425 ? 5.363 -4.835 23.877 1.00 85.00 425 LYS A CA 1
ATOM 3420 C C . LYS A 1 425 ? 5.717 -5.649 25.117 1.00 85.00 425 LYS A C 1
ATOM 3422 O O . LYS A 1 425 ? 6.718 -5.388 25.774 1.00 85.00 425 LYS A O 1
ATOM 3427 N N . LEU A 1 426 ? 4.920 -6.674 25.387 1.00 86.25 426 LEU A N 1
ATOM 3428 C CA . LEU A 1 426 ? 5.216 -7.664 26.415 1.00 86.25 426 LEU A CA 1
ATOM 3429 C C . LEU A 1 426 ? 6.198 -8.718 25.873 1.00 86.25 426 LEU A C 1
ATOM 3431 O O . LEU A 1 426 ? 6.137 -9.096 24.696 1.00 86.25 426 LEU A O 1
ATOM 3435 N N . SER A 1 427 ? 7.108 -9.189 26.722 1.00 84.62 427 SER A N 1
ATOM 3436 C CA . SER A 1 427 ? 7.971 -10.334 26.441 1.00 84.62 427 SER A CA 1
ATOM 3437 C C . SER A 1 427 ? 7.155 -11.633 26.316 1.00 84.62 427 SER A C 1
ATOM 3439 O O . SER A 1 427 ? 5.998 -11.707 26.732 1.00 84.62 427 SER A O 1
ATOM 3441 N N . LYS A 1 428 ? 7.729 -12.678 25.700 1.00 80.81 428 LYS A N 1
ATOM 3442 C CA . LYS A 1 428 ? 7.010 -13.949 25.444 1.00 80.81 428 LYS A CA 1
ATOM 3443 C C . LYS A 1 428 ? 6.631 -14.709 26.720 1.00 80.81 428 LYS A C 1
ATOM 3445 O O . LYS A 1 428 ? 5.725 -15.531 26.696 1.00 80.81 428 LYS A O 1
ATOM 3450 N N . ASP A 1 429 ? 7.375 -14.449 27.779 1.00 84.25 429 ASP A N 1
ATOM 3451 C CA . ASP A 1 429 ? 7.304 -15.000 29.127 1.00 84.25 429 ASP A CA 1
ATOM 3452 C C . ASP A 1 429 ? 6.591 -14.055 30.116 1.00 84.25 429 ASP A C 1
ATOM 3454 O O . ASP A 1 429 ? 6.518 -14.357 31.300 1.00 84.25 429 ASP A O 1
ATOM 3458 N N . ALA A 1 430 ? 6.065 -12.918 29.638 1.00 79.19 430 ALA A N 1
ATOM 3459 C CA . ALA A 1 430 ? 5.343 -11.900 30.409 1.00 79.19 430 ALA A CA 1
ATOM 3460 C C . ALA A 1 430 ? 6.111 -11.205 31.557 1.00 79.19 430 ALA A C 1
ATOM 3462 O O . ALA A 1 430 ? 5.531 -10.375 32.252 1.00 79.19 430 ALA A O 1
ATOM 3463 N N . THR A 1 431 ? 7.409 -11.471 31.722 1.00 86.38 431 THR A N 1
ATOM 3464 C CA . THR A 1 431 ? 8.258 -10.893 32.782 1.00 86.38 431 THR A CA 1
ATOM 3465 C C . THR A 1 431 ? 8.656 -9.433 32.543 1.00 86.38 431 THR A C 1
ATOM 3467 O O . THR A 1 431 ? 8.885 -8.697 33.500 1.00 86.38 431 THR A O 1
ATOM 3470 N N . LEU A 1 432 ? 8.745 -9.001 31.279 1.00 89.00 432 LEU A N 1
ATOM 3471 C CA . LEU A 1 432 ? 9.219 -7.673 30.886 1.00 89.00 432 LEU A CA 1
ATOM 3472 C C . LEU A 1 432 ? 8.222 -6.993 29.942 1.00 89.00 432 LEU A C 1
ATOM 3474 O O . LEU A 1 432 ? 7.820 -7.564 28.927 1.00 89.00 432 LEU A O 1
ATOM 3478 N N . PHE A 1 433 ? 7.885 -5.735 30.230 1.00 89.12 433 PHE A N 1
ATOM 3479 C CA . PHE A 1 433 ? 7.105 -4.879 29.337 1.00 89.12 433 PHE A CA 1
ATOM 3480 C C . PHE A 1 433 ? 7.973 -3.740 28.784 1.00 89.12 433 PHE A C 1
ATOM 3482 O O . PHE A 1 433 ? 8.326 -2.800 29.493 1.00 89.12 433 PHE A O 1
ATOM 3489 N N . GLU A 1 434 ? 8.328 -3.831 27.503 1.00 86.94 434 GLU A N 1
ATOM 3490 C CA . GLU A 1 434 ? 9.111 -2.822 26.789 1.00 86.94 434 GLU A CA 1
ATOM 3491 C C . GLU A 1 434 ? 8.190 -1.665 26.355 1.00 86.94 434 GLU A C 1
ATOM 3493 O O . GLU A 1 434 ? 7.194 -1.897 25.664 1.00 86.94 434 GLU A O 1
ATOM 3498 N N . ILE A 1 435 ? 8.520 -0.418 26.710 1.00 87.25 435 ILE A N 1
ATOM 3499 C CA . ILE A 1 435 ? 7.795 0.792 26.278 1.00 87.25 435 ILE A CA 1
ATOM 3500 C C . ILE A 1 435 ? 8.657 1.587 25.292 1.00 87.25 435 ILE A C 1
ATOM 3502 O O . ILE A 1 435 ? 9.849 1.790 25.512 1.00 87.25 435 ILE A O 1
ATOM 3506 N N . PHE A 1 436 ? 8.038 2.069 24.214 1.00 85.88 436 PHE A N 1
ATOM 3507 C CA . PHE A 1 436 ? 8.690 2.793 23.127 1.00 85.88 436 PHE A CA 1
ATOM 3508 C C . PHE A 1 436 ? 7.945 4.096 22.821 1.00 85.88 436 PHE A C 1
ATOM 3510 O O . PHE A 1 436 ? 6.763 4.087 22.480 1.00 85.88 436 PHE A O 1
ATOM 3517 N N . THR A 1 437 ? 8.642 5.228 22.871 1.00 86.94 437 THR A N 1
ATOM 3518 C CA . THR A 1 437 ? 8.119 6.536 22.430 1.00 86.94 437 THR A CA 1
ATOM 3519 C C . THR A 1 437 ? 8.107 6.715 20.914 1.00 86.94 437 THR A C 1
ATOM 3521 O O . THR A 1 437 ? 7.442 7.612 20.412 1.00 86.94 437 THR A O 1
ATOM 3524 N N . SER A 1 438 ? 8.800 5.848 20.173 1.00 87.19 438 SER A N 1
ATOM 3525 C CA . SER A 1 438 ? 8.804 5.819 18.710 1.00 87.19 438 SER A CA 1
ATOM 3526 C C . SER A 1 438 ? 8.848 4.374 18.199 1.00 87.19 438 SER A C 1
ATOM 3528 O O . SER A 1 438 ? 9.427 3.496 18.835 1.00 87.19 438 SER A O 1
ATOM 3530 N N . TYR A 1 439 ? 8.223 4.098 17.048 1.00 83.00 439 TYR A N 1
ATOM 3531 C CA . TYR A 1 439 ? 8.220 2.753 16.440 1.00 83.00 439 TYR A CA 1
ATOM 3532 C C . TYR A 1 439 ? 9.378 2.514 15.454 1.00 83.00 439 TYR A C 1
ATOM 3534 O O . TYR A 1 439 ? 9.576 1.393 14.981 1.00 83.00 439 TYR A O 1
ATOM 3542 N N . SER A 1 440 ? 10.136 3.560 15.122 1.00 84.19 440 SER A N 1
ATOM 3543 C CA . SER A 1 440 ? 11.232 3.518 14.151 1.00 84.19 440 SER A CA 1
ATOM 3544 C C . SER A 1 440 ? 12.579 3.477 14.856 1.00 84.19 440 SER A C 1
ATOM 3546 O O . SER A 1 440 ? 12.881 4.335 15.679 1.00 84.19 440 SER A O 1
ATOM 3548 N N . LYS A 1 441 ? 13.433 2.515 14.492 1.00 85.62 441 LYS A N 1
ATOM 3549 C CA . LYS A 1 441 ? 14.815 2.481 14.982 1.00 85.62 441 LYS A CA 1
ATOM 3550 C C . LYS A 1 441 ? 15.608 3.634 14.376 1.00 85.62 441 LYS A C 1
ATOM 3552 O O . LYS A 1 441 ? 15.825 3.648 13.163 1.00 85.62 441 LYS A O 1
ATOM 3557 N N . MET A 1 442 ? 16.074 4.550 15.221 1.00 89.12 442 MET A N 1
ATOM 3558 C CA . MET A 1 442 ? 17.034 5.572 14.814 1.00 89.12 442 MET A CA 1
ATOM 3559 C C . MET A 1 442 ? 18.323 4.892 14.346 1.00 89.12 442 MET A C 1
ATOM 3561 O O . MET A 1 442 ? 18.853 4.008 15.019 1.00 89.12 442 MET A O 1
ATOM 3565 N N . ARG A 1 443 ? 18.794 5.279 13.161 1.00 87.62 443 ARG A N 1
ATOM 3566 C CA . ARG A 1 443 ? 20.058 4.829 12.573 1.00 87.62 443 ARG A CA 1
ATOM 3567 C C . ARG A 1 443 ? 20.945 6.042 12.346 1.00 87.62 443 ARG A C 1
ATOM 3569 O O . ARG A 1 443 ? 20.446 7.106 11.988 1.00 87.62 443 ARG A O 1
ATOM 3576 N N . VAL A 1 444 ? 22.247 5.841 12.467 1.00 89.62 444 VAL A N 1
ATOM 3577 C CA . VAL A 1 444 ? 23.282 6.802 12.072 1.00 89.62 444 VAL A CA 1
ATOM 3578 C C . VAL A 1 444 ? 24.177 6.152 11.006 1.00 89.62 444 VAL A C 1
ATOM 3580 O O . VAL A 1 444 ? 24.113 4.932 10.854 1.00 89.62 444 VAL A O 1
ATOM 3583 N N . PRO A 1 445 ? 24.958 6.914 10.223 1.00 88.12 445 PRO A N 1
ATOM 3584 C CA . PRO A 1 445 ? 25.983 6.343 9.353 1.00 88.12 445 PRO A CA 1
ATOM 3585 C C . PRO A 1 445 ? 27.163 5.828 10.188 1.00 88.12 445 PRO A C 1
ATOM 3587 O O . PRO A 1 445 ? 27.692 6.574 11.012 1.00 88.12 445 PRO A O 1
ATOM 3590 N N . ASP A 1 446 ? 27.583 4.585 9.952 1.00 74.88 446 ASP A N 1
ATOM 3591 C CA . ASP A 1 446 ? 28.649 3.923 10.722 1.00 74.88 446 ASP A CA 1
ATOM 3592 C C . ASP A 1 446 ? 30.074 4.368 10.319 1.00 74.88 446 ASP A C 1
ATOM 3594 O O . ASP A 1 446 ? 31.013 4.244 11.102 1.00 74.88 446 ASP A O 1
ATOM 3598 N N . GLU A 1 447 ? 30.244 4.912 9.108 1.00 76.38 447 GLU A N 1
ATOM 3599 C CA . GLU A 1 447 ? 31.537 5.302 8.524 1.00 76.38 447 GLU A CA 1
ATOM 3600 C C . GLU A 1 447 ? 31.509 6.720 7.919 1.00 76.38 447 GLU A C 1
ATOM 3602 O O . GLU A 1 447 ? 30.446 7.308 7.680 1.00 76.38 447 GLU A O 1
ATOM 3607 N N . LYS A 1 448 ? 32.694 7.275 7.616 1.00 84.75 448 LYS A N 1
ATOM 3608 C CA . LYS A 1 448 ? 32.809 8.499 6.807 1.00 84.75 448 LYS A CA 1
ATOM 3609 C C . LYS A 1 448 ? 32.316 8.218 5.387 1.00 84.75 448 LYS A C 1
ATOM 3611 O O . LYS A 1 448 ? 32.713 7.237 4.764 1.00 84.75 448 LYS A O 1
ATOM 3616 N N . TYR A 1 449 ? 31.477 9.105 4.857 1.00 90.88 449 TYR A N 1
ATOM 3617 C CA . TYR A 1 449 ? 30.863 8.890 3.553 1.00 90.88 449 TYR A CA 1
ATOM 3618 C C . TYR A 1 449 ? 31.873 8.877 2.394 1.00 90.88 449 TYR A C 1
ATOM 3620 O O . TYR A 1 449 ? 32.774 9.711 2.318 1.00 90.88 449 TYR A O 1
ATOM 3628 N N . ASN A 1 450 ? 31.656 7.948 1.462 1.00 91.25 450 ASN A N 1
ATOM 3629 C CA . ASN A 1 450 ? 32.361 7.827 0.194 1.00 91.25 450 ASN A CA 1
ATOM 3630 C C . ASN A 1 450 ? 31.332 7.908 -0.959 1.00 91.25 450 ASN A C 1
ATOM 3632 O O . ASN A 1 450 ? 30.528 6.980 -1.094 1.00 91.25 450 ASN A O 1
ATOM 3636 N N . PRO A 1 451 ? 31.372 8.947 -1.818 1.00 91.12 451 PRO A N 1
ATOM 3637 C CA . PRO A 1 451 ? 30.506 9.090 -2.998 1.00 91.12 451 PRO A CA 1
ATOM 3638 C C . PRO A 1 451 ? 30.507 7.911 -3.978 1.00 91.12 451 PRO A C 1
ATOM 3640 O O . PRO A 1 451 ? 29.539 7.704 -4.702 1.00 91.12 451 PRO A O 1
ATOM 3643 N N . LEU A 1 452 ? 31.568 7.098 -4.003 1.00 90.31 452 LEU A N 1
ATOM 3644 C CA . LEU A 1 452 ? 31.657 5.889 -4.833 1.00 90.31 452 LEU A CA 1
ATOM 3645 C C . LEU A 1 452 ? 31.385 4.601 -4.033 1.00 90.31 452 LEU A C 1
ATOM 3647 O O . LEU A 1 452 ? 31.368 3.503 -4.596 1.00 90.31 452 LEU A O 1
ATOM 3651 N N . GLY A 1 453 ? 31.139 4.725 -2.729 1.00 89.94 453 GLY A N 1
ATOM 3652 C CA . GLY A 1 453 ? 30.724 3.653 -1.832 1.00 89.94 453 GLY A CA 1
ATOM 3653 C C . GLY A 1 453 ? 29.203 3.484 -1.744 1.00 89.94 453 GLY A C 1
ATOM 3654 O O . GLY A 1 453 ? 28.431 3.980 -2.574 1.00 89.94 453 GLY A O 1
ATOM 3655 N N . VAL A 1 454 ? 28.789 2.752 -0.707 1.00 90.88 454 VAL A N 1
ATOM 3656 C CA . VAL A 1 454 ? 27.391 2.480 -0.338 1.00 90.88 454 VAL A CA 1
ATOM 3657 C C . VAL A 1 454 ? 26.611 3.796 -0.197 1.00 90.88 454 VAL A C 1
ATOM 3659 O O . VAL A 1 454 ? 27.079 4.736 0.445 1.00 90.88 454 VAL A O 1
ATOM 3662 N N . PHE A 1 455 ? 25.414 3.880 -0.785 1.00 92.88 455 PHE A N 1
ATOM 3663 C CA . PHE A 1 455 ? 24.571 5.073 -0.679 1.00 92.88 455 PHE A CA 1
ATOM 3664 C C . PHE A 1 455 ? 23.800 5.063 0.648 1.00 92.88 455 PHE A C 1
ATOM 3666 O O . PHE A 1 455 ? 22.684 4.543 0.755 1.00 92.88 455 PHE A O 1
ATOM 3673 N N . GLY A 1 456 ? 24.438 5.590 1.692 1.00 89.88 456 GLY A N 1
ATOM 3674 C CA . GLY A 1 456 ? 23.900 5.585 3.048 1.00 89.88 456 GLY A CA 1
ATOM 3675 C C . GLY A 1 456 ? 23.529 4.167 3.501 1.00 89.88 456 GLY A C 1
ATOM 3676 O O . GLY A 1 456 ? 24.322 3.241 3.381 1.00 89.88 456 GLY A O 1
ATOM 3677 N N . HIS A 1 457 ? 22.296 3.969 3.971 1.00 87.88 457 HIS A N 1
ATOM 3678 C CA . HIS A 1 457 ? 21.810 2.658 4.419 1.00 87.88 457 HIS A CA 1
ATOM 3679 C C . HIS A 1 457 ? 21.012 1.874 3.349 1.00 87.88 457 HIS A C 1
ATOM 3681 O O . HIS A 1 457 ? 20.320 0.902 3.682 1.00 87.88 457 HIS A O 1
ATOM 3687 N N . PHE A 1 458 ? 21.080 2.264 2.066 1.00 89.62 458 PHE A N 1
ATOM 3688 C CA . PHE A 1 458 ? 20.238 1.692 1.001 1.00 89.62 458 PHE A CA 1
ATOM 3689 C C . PHE A 1 458 ? 20.532 0.219 0.690 1.00 89.62 458 PHE A C 1
ATOM 3691 O O . PHE A 1 458 ? 19.663 -0.445 0.132 1.00 89.62 458 PHE A O 1
ATOM 3698 N N . ALA A 1 459 ? 21.668 -0.347 1.115 1.00 86.62 459 ALA A N 1
ATOM 3699 C CA . ALA A 1 459 ? 21.883 -1.797 1.032 1.00 86.62 459 ALA A CA 1
ATOM 3700 C C . ALA A 1 459 ? 20.739 -2.596 1.706 1.00 86.62 459 ALA A C 1
ATOM 3702 O O . ALA A 1 459 ? 20.350 -3.669 1.241 1.00 86.62 459 ALA A O 1
ATOM 3703 N N . THR A 1 460 ? 20.145 -2.019 2.761 1.00 86.12 460 THR A N 1
ATOM 3704 C CA . THR A 1 460 ? 19.018 -2.588 3.521 1.00 86.12 460 THR A CA 1
ATOM 3705 C C . THR A 1 460 ? 17.630 -2.289 2.932 1.00 86.12 460 THR A C 1
ATOM 3707 O O . THR A 1 460 ? 16.631 -2.821 3.424 1.00 86.12 460 THR A O 1
ATOM 3710 N N . TYR A 1 461 ? 17.529 -1.444 1.899 1.00 84.69 461 TYR A N 1
ATOM 3711 C CA . TYR A 1 461 ? 16.254 -1.160 1.233 1.00 84.69 461 TYR A CA 1
ATOM 3712 C C . TYR A 1 461 ? 15.801 -2.340 0.375 1.00 84.69 461 TYR A C 1
ATOM 3714 O O . TYR A 1 461 ? 16.586 -3.222 0.043 1.00 84.69 461 TYR A O 1
ATOM 3722 N N . ASN A 1 462 ? 14.500 -2.370 0.087 1.00 84.38 462 ASN A N 1
ATOM 3723 C CA . ASN A 1 462 ? 13.843 -3.328 -0.801 1.00 84.38 462 ASN A CA 1
ATOM 3724 C C . ASN A 1 462 ? 12.736 -2.585 -1.572 1.00 84.38 462 ASN A C 1
ATOM 3726 O O . ASN A 1 462 ? 11.543 -2.722 -1.282 1.00 84.38 462 ASN A O 1
ATOM 3730 N N . VAL A 1 463 ? 13.144 -1.684 -2.469 1.00 87.12 463 VAL A N 1
ATOM 3731 C CA . VAL A 1 463 ? 12.265 -0.794 -3.244 1.00 87.12 463 VAL A CA 1
ATOM 3732 C C . VAL A 1 463 ? 11.203 -1.591 -4.002 1.00 87.12 463 VAL A C 1
ATOM 3734 O O . VAL A 1 463 ? 10.027 -1.244 -3.929 1.00 87.12 463 VAL A O 1
ATOM 3737 N N . GLU A 1 464 ? 11.596 -2.700 -4.627 1.00 81.81 464 GLU A N 1
ATOM 3738 C CA . GLU A 1 464 ? 10.771 -3.613 -5.424 1.00 81.81 464 GLU A CA 1
ATOM 3739 C C . GLU A 1 464 ? 9.597 -4.249 -4.659 1.00 81.81 464 GLU A C 1
ATOM 3741 O O . GLU A 1 464 ? 8.602 -4.651 -5.258 1.00 81.81 464 GLU A O 1
ATOM 3746 N N . ARG A 1 465 ? 9.680 -4.304 -3.321 1.00 80.00 465 ARG A N 1
ATOM 3747 C CA . ARG A 1 465 ? 8.656 -4.908 -2.447 1.00 80.00 465 ARG A CA 1
ATOM 3748 C C . ARG A 1 465 ? 7.621 -3.911 -1.934 1.00 80.00 465 ARG A C 1
ATOM 3750 O O . ARG A 1 465 ? 6.651 -4.320 -1.287 1.00 80.00 465 ARG A O 1
ATOM 3757 N N . ARG A 1 466 ? 7.834 -2.610 -2.161 1.00 81.81 466 ARG A N 1
ATOM 3758 C CA . ARG A 1 466 ? 6.890 -1.554 -1.772 1.00 81.81 466 ARG A CA 1
ATOM 3759 C C . ARG A 1 466 ? 5.583 -1.762 -2.546 1.00 81.81 466 ARG A C 1
ATOM 3761 O O . ARG A 1 466 ? 5.609 -2.057 -3.734 1.00 81.81 466 ARG A O 1
ATOM 3768 N N . GLU A 1 467 ? 4.435 -1.581 -1.896 1.00 74.62 467 GLU A N 1
ATOM 3769 C CA . GLU A 1 467 ? 3.108 -1.818 -2.512 1.00 74.62 467 GLU A CA 1
ATOM 3770 C C . GLU A 1 467 ? 2.850 -0.931 -3.736 1.00 74.62 467 GLU A C 1
ATOM 3772 O O . GLU A 1 467 ? 2.196 -1.347 -4.684 1.00 74.62 467 GLU A O 1
ATOM 3777 N N . ARG A 1 468 ? 3.455 0.261 -3.746 1.00 82.19 468 ARG A N 1
ATOM 3778 C CA . ARG A 1 468 ? 3.458 1.184 -4.883 1.00 82.19 468 ARG A CA 1
ATOM 3779 C C . ARG A 1 468 ? 4.300 0.739 -6.086 1.00 82.19 468 ARG A C 1
ATOM 3781 O O . ARG A 1 468 ? 4.304 1.467 -7.067 1.00 82.19 468 ARG A O 1
ATOM 3788 N N . VAL A 1 469 ? 5.027 -0.383 -6.035 1.00 86.56 469 VAL A N 1
ATOM 3789 C CA . VAL A 1 469 ? 5.743 -0.944 -7.197 1.00 86.56 469 VAL A CA 1
ATOM 3790 C C . VAL A 1 469 ? 4.888 -2.024 -7.845 1.00 86.56 469 VAL A C 1
ATOM 3792 O O . VAL A 1 469 ? 4.745 -3.125 -7.303 1.00 86.56 469 VAL A O 1
ATOM 3795 N N . ARG A 1 470 ? 4.356 -1.719 -9.035 1.00 84.31 470 ARG A N 1
ATOM 3796 C CA . ARG A 1 470 ? 3.514 -2.643 -9.807 1.00 84.31 470 ARG A CA 1
ATOM 3797 C C . ARG A 1 470 ? 4.292 -3.875 -10.262 1.00 84.31 470 ARG A C 1
ATOM 3799 O O . ARG A 1 470 ? 3.790 -4.989 -10.174 1.00 84.31 470 ARG A O 1
ATOM 3806 N N . CYS A 1 471 ? 5.480 -3.625 -10.793 1.00 85.81 471 CYS A N 1
ATOM 3807 C CA . CYS A 1 471 ? 6.300 -4.528 -11.589 1.00 85.81 471 CYS A CA 1
ATOM 3808 C C . CYS A 1 471 ? 7.717 -3.946 -11.671 1.00 85.81 471 CYS A C 1
ATOM 3810 O O . CYS A 1 471 ? 7.892 -2.733 -11.514 1.00 85.81 471 CYS A O 1
ATOM 3812 N N . ILE A 1 472 ? 8.700 -4.782 -11.994 1.00 88.56 472 ILE A N 1
ATOM 3813 C CA . ILE A 1 472 ? 9.877 -4.318 -12.732 1.00 88.56 472 ILE A CA 1
ATOM 3814 C C . ILE A 1 472 ? 9.497 -4.442 -14.206 1.00 88.56 472 ILE A C 1
ATOM 3816 O O . ILE A 1 472 ? 9.110 -5.534 -14.625 1.00 88.56 472 ILE A O 1
ATOM 3820 N N . SER A 1 473 ? 9.517 -3.348 -14.975 1.00 86.62 473 SER A N 1
ATOM 3821 C CA . SER A 1 473 ? 9.194 -3.432 -16.408 1.00 86.62 473 SER A CA 1
ATOM 3822 C C . SER A 1 473 ? 10.160 -4.399 -17.091 1.00 86.62 473 SER A C 1
ATOM 3824 O O . SER A 1 473 ? 11.325 -4.441 -16.705 1.00 86.62 473 SER A O 1
ATOM 3826 N N . ALA A 1 474 ? 9.700 -5.190 -18.059 1.00 84.00 474 ALA A N 1
ATOM 3827 C CA . ALA A 1 474 ? 10.588 -6.039 -18.859 1.00 84.00 474 ALA A CA 1
ATOM 3828 C C . ALA A 1 474 ? 11.048 -5.334 -20.150 1.00 84.00 474 ALA A C 1
ATOM 3830 O O . ALA A 1 474 ? 12.008 -5.752 -20.772 1.00 84.00 474 ALA A O 1
ATOM 3831 N N . GLU A 1 475 ? 10.433 -4.205 -20.503 1.00 81.56 475 GLU A N 1
ATOM 3832 C CA . GLU A 1 475 ? 10.889 -3.300 -21.565 1.00 81.56 475 GLU A CA 1
ATOM 3833 C C . GLU A 1 475 ? 12.086 -2.427 -21.140 1.00 81.56 475 GLU A C 1
ATOM 3835 O O . GLU A 1 475 ? 12.839 -1.977 -21.993 1.00 81.56 475 GLU A O 1
ATOM 3840 N N . THR A 1 476 ? 12.268 -2.170 -19.835 1.00 81.06 476 THR A N 1
ATOM 3841 C CA . THR A 1 476 ? 13.286 -1.216 -19.338 1.00 81.06 476 THR A CA 1
ATOM 3842 C C . THR A 1 476 ? 13.996 -1.624 -18.037 1.00 81.06 476 THR A C 1
ATOM 3844 O O . THR A 1 476 ? 14.680 -0.793 -17.447 1.00 81.06 476 THR A O 1
ATOM 3847 N N . ASP A 1 477 ? 13.752 -2.829 -17.509 1.00 81.56 477 ASP A N 1
ATOM 3848 C CA . ASP A 1 477 ? 14.321 -3.376 -16.255 1.00 81.56 477 ASP A CA 1
ATOM 3849 C C . ASP A 1 477 ? 14.273 -2.463 -15.000 1.00 81.56 477 ASP A C 1
ATOM 3851 O O . ASP A 1 477 ? 15.005 -2.652 -14.027 1.00 81.56 477 ASP A O 1
ATOM 3855 N N . VAL A 1 478 ? 13.353 -1.490 -14.963 1.00 87.50 478 VAL A N 1
ATOM 3856 C CA . VAL A 1 478 ? 13.183 -0.546 -13.839 1.00 87.50 478 VAL A CA 1
ATOM 3857 C C . VAL A 1 478 ? 11.749 -0.536 -13.275 1.00 87.50 478 VAL A C 1
ATOM 3859 O O . VAL A 1 478 ? 10.789 -0.846 -13.991 1.00 87.50 478 VAL A O 1
ATOM 3862 N N . PRO A 1 479 ? 11.558 -0.213 -11.976 1.00 90.88 479 PRO A N 1
ATOM 3863 C CA . PRO A 1 479 ? 10.272 -0.360 -11.292 1.00 90.88 479 PRO A CA 1
ATOM 3864 C C . PRO A 1 479 ? 9.240 0.703 -11.685 1.00 90.88 479 PRO A C 1
ATOM 3866 O O . PRO A 1 479 ? 9.404 1.886 -11.364 1.00 90.88 479 PRO A O 1
ATOM 3869 N N . MET A 1 480 ? 8.105 0.278 -12.247 1.00 88.56 480 MET A N 1
ATOM 3870 C CA . MET A 1 480 ? 6.958 1.171 -12.464 1.00 88.56 480 MET A CA 1
ATOM 3871 C C . MET A 1 480 ? 6.170 1.380 -11.167 1.00 88.56 480 MET A C 1
ATOM 3873 O O . MET A 1 480 ? 5.930 0.448 -10.393 1.00 88.56 480 MET A O 1
ATOM 3877 N N . SER A 1 481 ? 5.764 2.623 -10.924 1.00 88.12 481 SER A N 1
ATOM 3878 C CA . SER A 1 481 ? 5.010 3.047 -9.749 1.00 88.12 481 SER A CA 1
ATOM 3879 C C . SER A 1 481 ? 3.506 3.112 -10.006 1.00 88.12 481 SER A C 1
ATOM 3881 O O . SER A 1 481 ? 3.066 3.322 -11.133 1.00 88.12 481 SER A O 1
ATOM 3883 N N . THR A 1 482 ? 2.727 2.989 -8.936 1.00 84.44 482 THR A N 1
ATOM 3884 C CA . THR A 1 482 ? 1.292 3.319 -8.870 1.00 84.44 482 THR A CA 1
ATOM 3885 C C . THR A 1 482 ? 0.979 4.285 -7.717 1.00 84.44 482 THR A C 1
ATOM 3887 O O . THR A 1 482 ? -0.161 4.390 -7.273 1.00 84.44 482 THR A O 1
ATOM 3890 N N . GLN A 1 483 ? 1.988 5.004 -7.198 1.00 85.25 483 GLN A N 1
ATOM 3891 C CA . GLN A 1 483 ? 1.885 5.785 -5.952 1.00 85.25 483 GLN A CA 1
ATOM 3892 C C . GLN A 1 483 ? 0.790 6.870 -5.963 1.00 85.25 483 GLN A C 1
ATOM 3894 O O . GLN A 1 483 ? 0.201 7.135 -4.915 1.00 85.25 483 GLN A O 1
ATOM 3899 N N . TRP A 1 484 ? 0.519 7.487 -7.117 1.00 85.62 484 TRP A N 1
ATOM 3900 C CA . TRP A 1 484 ? -0.511 8.526 -7.287 1.00 85.62 484 TRP A CA 1
ATOM 3901 C C . TRP A 1 484 ? -1.480 8.266 -8.452 1.00 85.62 484 TRP A C 1
ATOM 3903 O O . TRP A 1 484 ? -2.360 9.082 -8.710 1.00 85.62 484 TRP A O 1
ATOM 3913 N N . ASN A 1 485 ? -1.337 7.143 -9.161 1.00 80.12 485 ASN A N 1
ATOM 3914 C CA . ASN A 1 485 ? -2.178 6.777 -10.303 1.00 80.12 485 ASN A CA 1
ATOM 3915 C C . ASN A 1 485 ? -2.281 5.240 -10.392 1.00 80.12 485 ASN A C 1
ATOM 3917 O O . ASN A 1 485 ? -1.243 4.580 -10.324 1.00 80.12 485 ASN A O 1
ATOM 3921 N N . PRO A 1 486 ? -3.483 4.646 -10.541 1.00 74.00 486 PRO A N 1
ATOM 3922 C CA . PRO A 1 486 ? -3.633 3.197 -10.699 1.00 74.00 486 PRO A CA 1
ATOM 3923 C C . PRO A 1 486 ? -3.072 2.662 -12.029 1.00 74.00 486 PRO A C 1
ATOM 3925 O O . PRO A 1 486 ? -2.707 1.487 -12.099 1.00 74.00 486 PRO A O 1
ATOM 3928 N N . LYS A 1 487 ? -2.960 3.495 -13.077 1.00 78.56 487 LYS A N 1
ATOM 3929 C CA . LYS A 1 487 ? -2.194 3.146 -14.282 1.00 78.56 487 LYS A CA 1
ATOM 3930 C C . LYS A 1 487 ? -0.696 3.211 -13.942 1.00 78.56 487 LYS A C 1
ATOM 3932 O O . LYS A 1 487 ? -0.255 4.264 -13.483 1.00 78.56 487 LYS A O 1
ATOM 3937 N N . PRO A 1 488 ? 0.096 2.147 -14.179 1.00 84.06 488 PRO A N 1
ATOM 3938 C CA . PRO A 1 488 ? 1.526 2.160 -13.882 1.00 84.06 488 PRO A CA 1
ATOM 3939 C C . PRO A 1 488 ? 2.271 3.248 -14.661 1.00 84.06 488 PRO A C 1
ATOM 3941 O O . PRO A 1 488 ? 2.026 3.441 -15.852 1.00 84.06 488 PRO A O 1
ATOM 3944 N N . TYR A 1 489 ? 3.205 3.926 -13.998 1.00 87.00 489 TYR A N 1
ATOM 3945 C CA . TYR A 1 489 ? 4.030 4.983 -14.583 1.00 87.00 489 TYR A CA 1
ATOM 3946 C C . TYR A 1 489 ? 5.469 4.920 -14.068 1.00 87.00 489 TYR A C 1
ATOM 3948 O O . TYR A 1 489 ? 5.724 4.490 -12.943 1.00 87.00 489 TYR A O 1
ATOM 3956 N N . TYR A 1 490 ? 6.432 5.364 -14.870 1.00 92.44 490 TYR A N 1
ATOM 3957 C CA . TYR A 1 490 ? 7.810 5.506 -14.410 1.00 92.44 490 TYR A CA 1
ATOM 3958 C C . TYR A 1 490 ? 7.921 6.682 -13.430 1.00 92.44 490 TYR A C 1
ATOM 3960 O O . TYR A 1 490 ? 7.428 7.775 -13.700 1.00 92.44 490 TYR A O 1
ATOM 3968 N N . TYR A 1 491 ? 8.536 6.449 -12.266 1.00 95.81 491 TYR A N 1
ATOM 3969 C CA . TYR A 1 491 ? 8.712 7.467 -11.226 1.00 95.81 491 TYR A CA 1
ATOM 3970 C C . TYR A 1 491 ? 10.206 7.594 -10.879 1.00 95.81 491 TYR A C 1
ATOM 3972 O O . TYR A 1 491 ? 10.747 6.693 -10.231 1.00 95.81 491 TYR A O 1
ATOM 3980 N N . PRO A 1 492 ? 10.885 8.687 -11.278 1.00 95.81 492 PRO A N 1
ATOM 3981 C CA . PRO A 1 492 ? 12.348 8.788 -11.233 1.00 95.81 492 PRO A CA 1
ATOM 3982 C C . PRO A 1 492 ? 12.976 8.524 -9.859 1.00 95.81 492 PRO A C 1
ATOM 3984 O O . PRO A 1 492 ? 13.948 7.781 -9.767 1.00 95.81 492 PRO A O 1
ATOM 3987 N N . ILE A 1 493 ? 12.379 9.026 -8.770 1.00 95.88 493 ILE A N 1
ATOM 3988 C CA . ILE A 1 493 ? 12.861 8.772 -7.396 1.00 95.88 493 ILE A CA 1
ATOM 3989 C C . ILE A 1 493 ? 12.831 7.276 -7.065 1.00 95.88 493 ILE A C 1
ATOM 3991 O O . ILE A 1 493 ? 13.754 6.754 -6.449 1.00 95.88 493 ILE A O 1
ATOM 3995 N N . GLN A 1 494 ? 11.789 6.557 -7.485 1.00 94.12 494 GLN A N 1
ATOM 3996 C CA . GLN A 1 494 ? 11.676 5.117 -7.253 1.00 94.12 494 GLN A CA 1
ATOM 3997 C C . GLN A 1 494 ? 12.725 4.331 -8.052 1.00 94.12 494 GLN A C 1
ATOM 3999 O O . GLN A 1 494 ? 13.289 3.372 -7.529 1.00 94.12 494 GLN A O 1
ATOM 4004 N N . ILE A 1 495 ? 13.005 4.758 -9.283 1.00 93.38 495 ILE A N 1
ATOM 4005 C CA . ILE A 1 495 ? 13.977 4.133 -10.190 1.00 93.38 495 ILE A CA 1
ATOM 4006 C C . ILE A 1 495 ? 15.411 4.383 -9.703 1.00 93.38 495 ILE A C 1
ATOM 4008 O O . ILE A 1 495 ? 16.191 3.444 -9.561 1.00 93.38 495 ILE A O 1
ATOM 4012 N N . ALA A 1 496 ? 15.743 5.618 -9.333 1.00 95.31 496 ALA A N 1
ATOM 4013 C CA . ALA A 1 496 ? 17.065 5.948 -8.817 1.00 95.31 496 ALA A CA 1
ATOM 4014 C C . ALA A 1 496 ? 17.325 5.318 -7.432 1.00 95.31 496 ALA A C 1
ATOM 4016 O O . ALA A 1 496 ? 18.401 4.771 -7.198 1.00 95.31 496 ALA A O 1
ATOM 4017 N N . GLN A 1 497 ? 16.327 5.272 -6.534 1.00 94.81 497 GLN A N 1
ATOM 4018 C CA . GLN A 1 497 ? 16.444 4.516 -5.274 1.00 94.81 497 GLN A CA 1
ATOM 4019 C C . GLN A 1 497 ? 16.646 3.009 -5.503 1.00 94.81 497 GLN A C 1
ATOM 4021 O O . GLN A 1 497 ? 17.360 2.371 -4.730 1.00 94.81 497 GLN A O 1
ATOM 4026 N N . TYR A 1 498 ? 16.038 2.442 -6.550 1.00 91.56 498 TYR A N 1
ATOM 4027 C CA . TYR A 1 498 ? 16.224 1.044 -6.942 1.00 91.56 498 TYR A CA 1
ATOM 4028 C C . TYR A 1 498 ? 17.657 0.782 -7.431 1.00 91.56 498 TYR A C 1
ATOM 4030 O O . TYR A 1 498 ? 18.316 -0.126 -6.928 1.00 91.56 498 TYR A O 1
ATOM 4038 N N . GLY A 1 499 ? 18.203 1.641 -8.296 1.00 89.81 499 GLY A N 1
ATOM 4039 C CA . GLY A 1 499 ? 19.618 1.568 -8.671 1.00 89.81 499 GLY A CA 1
ATOM 4040 C C . GLY A 1 499 ? 20.556 1.664 -7.458 1.00 89.81 499 GLY A C 1
ATOM 4041 O O . GLY A 1 499 ? 21.423 0.810 -7.260 1.00 89.81 499 GLY A O 1
ATOM 4042 N N . LEU A 1 500 ? 20.339 2.655 -6.587 1.00 92.81 500 LEU A N 1
ATOM 4043 C CA . LEU A 1 500 ? 21.201 2.907 -5.427 1.00 92.81 500 LEU A CA 1
ATOM 4044 C C . LEU A 1 500 ? 21.180 1.775 -4.389 1.00 92.81 500 LEU A C 1
ATOM 4046 O O . LEU A 1 500 ? 22.229 1.504 -3.804 1.00 92.81 500 LEU A O 1
ATOM 4050 N N . GLN A 1 501 ? 20.062 1.062 -4.178 1.00 91.25 501 GLN A N 1
ATOM 4051 C CA . GLN A 1 501 ? 20.069 -0.129 -3.309 1.00 91.25 501 GLN A CA 1
ATOM 4052 C C . GLN A 1 501 ? 20.889 -1.283 -3.903 1.00 91.25 501 GLN A C 1
ATOM 4054 O O . GLN A 1 501 ? 21.619 -1.948 -3.168 1.00 91.25 501 GLN A O 1
ATOM 4059 N N . HIS A 1 502 ? 20.825 -1.507 -5.220 1.00 85.06 502 HIS A N 1
ATOM 4060 C CA . HIS A 1 502 ? 21.532 -2.613 -5.865 1.00 85.06 502 HIS A CA 1
ATOM 4061 C C . HIS A 1 502 ? 23.036 -2.334 -5.962 1.00 85.06 502 HIS A C 1
ATOM 4063 O O . HIS A 1 502 ? 23.827 -3.181 -5.547 1.00 85.06 502 HIS A O 1
ATOM 4069 N N . TYR A 1 503 ? 23.436 -1.110 -6.332 1.00 87.06 503 TYR A N 1
ATOM 4070 C CA . TYR A 1 503 ? 24.828 -0.656 -6.214 1.00 87.06 503 TYR A CA 1
ATOM 4071 C C . TYR A 1 503 ? 25.365 -0.826 -4.784 1.00 87.06 503 TYR A C 1
ATOM 4073 O O . TYR A 1 503 ? 26.448 -1.371 -4.574 1.00 87.06 503 TYR A O 1
ATOM 4081 N N . SER A 1 504 ? 24.578 -0.404 -3.788 1.00 89.62 504 SER A N 1
ATOM 4082 C CA . SER A 1 504 ? 24.947 -0.496 -2.373 1.00 89.62 504 SER A CA 1
ATOM 4083 C C . SER A 1 504 ? 25.194 -1.938 -1.925 1.00 89.62 504 SER A C 1
ATOM 4085 O O . SER A 1 504 ? 26.220 -2.197 -1.308 1.00 89.62 504 SER A O 1
ATOM 4087 N N . ARG A 1 505 ? 24.307 -2.879 -2.282 1.00 85.94 505 ARG A N 1
ATOM 4088 C CA . ARG A 1 505 ? 24.432 -4.316 -1.956 1.00 85.94 505 ARG A CA 1
ATOM 4089 C C . ARG A 1 505 ? 25.656 -4.976 -2.592 1.00 85.94 505 ARG A C 1
ATOM 4091 O O . ARG A 1 505 ? 26.274 -5.837 -1.968 1.00 85.94 505 ARG A O 1
ATOM 4098 N N . ILE A 1 506 ? 25.997 -4.570 -3.818 1.00 82.06 506 ILE A N 1
ATOM 4099 C CA . ILE A 1 506 ? 27.199 -5.029 -4.526 1.00 82.06 506 ILE A CA 1
ATOM 4100 C C . ILE A 1 506 ? 28.452 -4.516 -3.801 1.00 82.06 506 ILE A C 1
ATOM 4102 O O . ILE A 1 506 ? 29.342 -5.302 -3.483 1.00 82.06 506 ILE A O 1
ATOM 4106 N N . LYS A 1 507 ? 28.510 -3.217 -3.469 1.00 84.62 507 LYS A N 1
ATOM 4107 C CA . LYS A 1 507 ? 29.656 -2.630 -2.752 1.00 84.62 507 LYS A CA 1
ATOM 4108 C C . LYS A 1 507 ? 29.805 -3.128 -1.310 1.00 84.62 507 LYS A C 1
ATOM 4110 O O . LYS A 1 507 ? 30.933 -3.229 -0.847 1.00 84.62 507 LYS A O 1
ATOM 4115 N N . SER A 1 508 ? 28.719 -3.489 -0.624 1.00 82.44 508 SER A N 1
ATOM 4116 C CA . SER A 1 508 ? 28.766 -4.086 0.721 1.00 82.44 508 SER A CA 1
ATOM 4117 C C . SER A 1 508 ? 29.043 -5.601 0.728 1.00 82.44 508 SER A C 1
ATOM 4119 O O . SER A 1 508 ? 28.891 -6.241 1.769 1.00 82.44 508 SER A O 1
ATOM 4121 N N . GLY A 1 509 ? 29.402 -6.200 -0.419 1.00 67.56 509 GLY A N 1
ATOM 4122 C CA . GLY A 1 509 ? 29.856 -7.595 -0.536 1.00 67.56 509 GLY A CA 1
ATOM 4123 C C . GLY A 1 509 ? 28.853 -8.654 -0.058 1.00 67.56 509 GLY A C 1
ATOM 4124 O O . GLY A 1 509 ? 29.238 -9.779 0.250 1.00 67.56 509 GLY A O 1
ATOM 4125 N N . SER A 1 510 ? 27.569 -8.305 0.068 1.00 56.78 510 SER A N 1
ATOM 4126 C CA . SER A 1 510 ? 26.658 -8.969 1.017 1.00 56.78 510 SER A CA 1
ATOM 4127 C C . SER A 1 510 ? 26.051 -10.297 0.541 1.00 56.78 510 SER A C 1
ATOM 4129 O O . SER A 1 510 ? 25.140 -10.822 1.182 1.00 56.78 510 SER A O 1
ATOM 4131 N N . ARG A 1 511 ? 26.528 -10.852 -0.578 1.00 56.09 511 ARG A N 1
ATOM 4132 C CA . ARG A 1 511 ? 26.205 -12.207 -1.045 1.00 56.09 511 ARG A CA 1
ATOM 4133 C C . ARG A 1 511 ? 27.314 -12.674 -1.988 1.00 56.09 511 ARG A C 1
ATOM 4135 O O . ARG A 1 511 ? 27.649 -11.963 -2.932 1.00 56.09 511 ARG A O 1
ATOM 4142 N N . LYS A 1 512 ? 27.863 -13.871 -1.768 1.00 58.31 512 LYS A N 1
ATOM 4143 C CA . LYS A 1 512 ? 28.693 -14.537 -2.781 1.00 58.31 512 LYS A CA 1
ATOM 4144 C C . LYS A 1 512 ? 27.747 -15.020 -3.879 1.00 58.31 512 LYS A C 1
ATOM 4146 O O . LYS A 1 512 ? 26.834 -15.783 -3.574 1.00 58.31 512 LYS A O 1
ATOM 4151 N N . MET A 1 513 ? 27.918 -14.549 -5.114 1.00 63.84 513 MET A N 1
ATOM 4152 C CA . MET A 1 513 ? 27.112 -15.047 -6.230 1.00 63.84 513 MET A CA 1
ATOM 4153 C C . MET A 1 513 ? 27.412 -16.532 -6.444 1.00 63.84 513 MET A C 1
ATOM 4155 O O . MET A 1 513 ? 28.571 -16.933 -6.561 1.00 63.84 513 MET A O 1
ATOM 4159 N N . LEU A 1 514 ? 26.352 -17.336 -6.437 1.00 74.12 514 LEU A N 1
ATOM 4160 C CA . LEU A 1 514 ? 26.359 -18.693 -6.960 1.00 74.12 514 LEU A CA 1
ATOM 4161 C C . LEU A 1 514 ? 25.866 -18.603 -8.402 1.00 74.12 514 LEU A C 1
ATOM 4163 O O . LEU A 1 514 ? 24.866 -17.941 -8.668 1.00 74.12 514 LEU A O 1
ATOM 4167 N N . GLU A 1 515 ? 26.573 -19.259 -9.310 1.00 81.75 515 GLU A N 1
ATOM 4168 C CA . GLU A 1 515 ? 26.295 -19.237 -10.741 1.00 81.75 515 GLU A CA 1
ATOM 4169 C C . GLU A 1 515 ? 26.301 -20.678 -11.253 1.00 81.75 515 GLU A C 1
ATOM 4171 O O . GLU A 1 515 ? 27.162 -21.476 -10.872 1.00 81.75 515 GLU A O 1
ATOM 4176 N N . VAL A 1 516 ? 25.306 -21.035 -12.067 1.00 87.31 516 VAL A N 1
ATOM 4177 C CA . VAL A 1 516 ? 25.135 -22.386 -12.614 1.00 87.31 516 VAL A CA 1
ATOM 4178 C C . VAL A 1 516 ? 24.720 -22.264 -14.073 1.00 87.31 516 VAL A C 1
ATOM 4180 O O . VAL A 1 516 ? 23.567 -21.960 -14.376 1.00 87.31 516 VAL A O 1
ATOM 4183 N N . LEU A 1 517 ? 25.665 -22.520 -14.976 1.00 87.44 517 LEU A N 1
ATOM 4184 C CA . LEU A 1 517 ? 25.428 -22.474 -16.414 1.00 87.44 517 LEU A CA 1
ATOM 4185 C C . LEU A 1 517 ? 24.524 -23.639 -16.862 1.00 87.44 517 LEU A C 1
ATOM 4187 O O . LEU A 1 517 ? 24.640 -24.768 -16.369 1.00 87.44 517 LEU A O 1
ATOM 4191 N N . LYS A 1 518 ? 23.607 -23.354 -17.793 1.00 87.88 518 LYS A N 1
ATOM 4192 C CA . LYS A 1 518 ? 22.617 -24.295 -18.339 1.00 87.88 518 LYS A CA 1
ATOM 4193 C C . LYS A 1 518 ? 22.397 -24.043 -19.825 1.00 87.88 518 LYS A C 1
ATOM 4195 O O . LYS A 1 518 ? 22.304 -22.895 -20.239 1.00 87.88 518 LYS A O 1
ATOM 4200 N N . GLY A 1 519 ? 22.239 -25.113 -20.603 1.00 83.25 519 GLY A N 1
ATOM 4201 C CA . GLY A 1 519 ? 21.823 -25.041 -22.006 1.00 83.25 519 GLY A CA 1
ATOM 4202 C C . GLY A 1 519 ? 22.943 -25.203 -23.039 1.00 83.25 519 GLY A C 1
ATOM 4203 O O . GLY A 1 519 ? 22.638 -25.288 -24.224 1.00 83.25 519 GLY A O 1
ATOM 4204 N N . GLU A 1 520 ? 24.210 -25.339 -22.639 1.00 83.38 520 GLU A N 1
ATOM 4205 C CA . GLU A 1 520 ? 25.314 -25.609 -23.583 1.00 83.38 520 GLU A CA 1
ATOM 4206 C C . GLU A 1 520 ? 25.174 -26.963 -24.303 1.00 83.38 520 GLU A C 1
ATOM 4208 O O . GLU A 1 520 ? 25.704 -27.164 -25.395 1.00 83.38 520 GLU A O 1
ATOM 4213 N N . LYS A 1 521 ? 24.516 -27.938 -23.662 1.00 82.31 521 LYS A N 1
ATOM 4214 C CA . LYS A 1 521 ? 24.540 -29.348 -24.074 1.00 82.31 521 LYS A CA 1
ATOM 4215 C C . LYS A 1 521 ? 23.173 -29.784 -24.581 1.00 82.31 521 LYS A C 1
ATOM 4217 O O . LYS A 1 521 ? 22.166 -29.626 -23.894 1.00 82.31 521 LYS A O 1
ATOM 4222 N N . SER A 1 522 ? 23.146 -30.437 -25.741 1.00 79.44 522 SER A N 1
ATOM 4223 C CA . SER A 1 522 ? 21.916 -30.929 -26.382 1.00 79.44 522 SER A CA 1
ATOM 4224 C C . SER A 1 522 ? 21.065 -31.846 -25.493 1.00 79.44 522 SER A C 1
ATOM 4226 O O . SER A 1 522 ? 19.842 -31.830 -25.599 1.00 79.44 522 SER A O 1
ATOM 4228 N N . VAL A 1 523 ? 21.691 -32.586 -24.569 1.00 82.69 523 VAL A N 1
ATOM 4229 C CA . VAL A 1 523 ? 21.019 -33.451 -23.579 1.00 82.69 523 VAL A CA 1
ATOM 4230 C C . VAL A 1 523 ? 20.281 -32.697 -22.463 1.00 82.69 523 VAL A C 1
ATOM 4232 O O . VAL A 1 523 ? 19.446 -33.294 -21.786 1.00 82.69 523 VAL A O 1
ATOM 4235 N N . GLU A 1 524 ? 20.563 -31.407 -22.247 1.00 85.75 524 GLU A N 1
ATOM 4236 C CA . GLU A 1 524 ? 19.833 -30.580 -21.272 1.00 85.75 524 GLU A CA 1
ATOM 4237 C C . GLU A 1 524 ? 18.520 -30.026 -21.848 1.00 85.75 524 GLU A C 1
ATOM 4239 O O . GLU A 1 524 ? 17.574 -29.768 -21.098 1.00 85.75 524 GLU A O 1
ATOM 4244 N N . TRP A 1 525 ? 18.443 -29.891 -23.175 1.00 83.44 525 TRP A N 1
ATOM 4245 C CA . TRP A 1 525 ? 17.276 -29.382 -23.886 1.00 83.44 525 TRP A CA 1
ATOM 4246 C C . TRP A 1 525 ? 16.275 -30.483 -24.233 1.00 83.44 525 TRP A C 1
ATOM 4248 O O . TRP A 1 525 ? 16.615 -31.522 -24.807 1.00 83.44 525 TRP A O 1
ATOM 4258 N N . LYS A 1 526 ? 14.994 -30.187 -24.038 1.00 80.94 526 LYS A N 1
ATOM 4259 C CA . LYS A 1 526 ? 13.868 -30.995 -24.516 1.00 80.94 526 LYS A CA 1
ATOM 4260 C C . LYS A 1 526 ? 13.045 -30.218 -25.542 1.00 80.94 526 LYS A C 1
ATOM 4262 O O . LYS A 1 526 ? 13.128 -28.995 -25.615 1.00 80.94 526 LYS A O 1
ATOM 4267 N N . GLY A 1 527 ? 12.293 -30.954 -26.353 1.00 67.94 527 GLY A N 1
ATOM 4268 C CA . GLY A 1 527 ? 11.246 -30.421 -27.225 1.00 67.94 527 GLY A CA 1
ATOM 4269 C C . GLY A 1 527 ? 9.874 -30.892 -26.745 1.00 67.94 527 GLY A C 1
ATOM 4270 O O . GLY A 1 527 ? 9.788 -31.816 -25.930 1.00 67.94 527 GLY A O 1
ATOM 4271 N N . ALA A 1 528 ? 8.809 -30.265 -27.233 1.00 60.88 528 ALA A N 1
ATOM 4272 C CA . ALA A 1 528 ? 7.446 -30.679 -26.923 1.00 60.88 528 ALA A CA 1
ATOM 4273 C C . ALA A 1 528 ? 7.091 -32.057 -27.515 1.00 60.88 528 ALA A C 1
ATOM 4275 O O . ALA A 1 528 ? 7.582 -32.450 -28.570 1.00 60.88 528 ALA A O 1
ATOM 4276 N N . ALA A 1 529 ? 6.206 -32.783 -26.827 1.00 50.00 529 ALA A N 1
ATOM 4277 C CA . ALA A 1 529 ? 5.745 -34.124 -27.204 1.00 50.00 529 ALA A CA 1
ATOM 4278 C C . ALA A 1 529 ? 4.336 -34.119 -27.841 1.00 50.00 529 ALA A C 1
ATOM 4280 O O . ALA A 1 529 ? 3.599 -35.099 -27.737 1.00 50.00 529 ALA A O 1
ATOM 4281 N N . GLY A 1 530 ? 3.937 -32.999 -28.451 1.00 47.50 530 GLY A N 1
ATOM 4282 C CA . GLY A 1 530 ? 2.675 -32.877 -29.184 1.00 47.50 530 GLY A CA 1
ATOM 4283 C C . GLY A 1 530 ? 2.774 -33.515 -30.570 1.00 47.50 530 GLY A C 1
ATOM 4284 O O . GLY A 1 530 ? 3.783 -33.369 -31.255 1.00 47.50 530 GLY A O 1
ATOM 4285 N N . MET A 1 531 ? 1.732 -34.227 -31.000 1.00 42.44 531 MET A N 1
ATOM 4286 C CA . MET A 1 531 ? 1.698 -34.798 -32.348 1.00 42.44 531 MET A CA 1
ATOM 4287 C C . MET A 1 531 ? 1.571 -33.667 -33.386 1.00 42.44 531 MET A C 1
ATOM 4289 O O . MET A 1 531 ? 0.676 -32.836 -33.270 1.00 42.44 531 MET A O 1
ATOM 4293 N N . HIS A 1 532 ? 2.430 -33.701 -34.412 1.00 45.78 532 HIS A N 1
ATOM 4294 C CA . HIS A 1 532 ? 2.452 -32.842 -35.614 1.00 45.78 532 HIS A CA 1
ATOM 4295 C C . HIS A 1 532 ? 3.173 -31.474 -35.576 1.00 45.78 532 HIS A C 1
ATOM 4297 O O . HIS A 1 532 ? 3.219 -30.835 -36.623 1.00 45.78 532 HIS A O 1
ATOM 4303 N N . GLU A 1 533 ? 3.838 -31.061 -34.489 1.00 51.06 533 GLU A N 1
ATOM 4304 C CA . GLU A 1 533 ? 4.725 -29.874 -34.512 1.00 51.06 533 GLU A CA 1
ATOM 4305 C C . GLU A 1 533 ? 6.193 -30.238 -34.225 1.00 51.06 533 GLU A C 1
ATOM 4307 O O . GLU A 1 533 ? 6.517 -30.834 -33.198 1.00 51.06 533 GLU A O 1
ATOM 4312 N N . THR A 1 534 ? 7.100 -29.880 -35.140 1.00 53.56 534 THR A N 1
ATOM 4313 C CA . THR A 1 534 ? 8.535 -30.203 -35.061 1.00 53.56 534 THR A CA 1
ATOM 4314 C C . THR A 1 534 ? 9.358 -29.045 -34.498 1.00 53.56 534 THR A C 1
ATOM 4316 O O . THR A 1 534 ? 9.615 -28.070 -35.201 1.00 53.56 534 THR A O 1
ATOM 4319 N N . THR A 1 535 ? 9.839 -29.177 -33.260 1.00 63.00 535 THR A N 1
ATOM 4320 C CA . THR A 1 535 ? 10.839 -28.263 -32.680 1.00 63.00 535 THR A CA 1
ATOM 4321 C C . THR A 1 535 ? 12.245 -28.594 -33.200 1.00 63.00 535 THR A C 1
ATOM 4323 O O . THR A 1 535 ? 12.885 -29.530 -32.702 1.00 63.00 535 THR A O 1
ATOM 4326 N N . GLU A 1 536 ? 12.761 -27.822 -34.158 1.00 69.19 536 GLU A N 1
ATOM 4327 C CA . GLU A 1 536 ? 14.156 -27.935 -34.610 1.00 69.19 536 GLU A CA 1
ATOM 4328 C C . GLU A 1 536 ? 15.105 -27.165 -33.675 1.00 69.19 536 GLU A C 1
ATOM 4330 O O . GLU A 1 536 ? 14.776 -26.092 -33.164 1.00 69.19 536 GLU A O 1
ATOM 4335 N N . ARG A 1 537 ? 16.281 -27.750 -33.405 1.00 77.75 537 ARG A N 1
ATOM 4336 C CA . ARG A 1 537 ? 17.301 -27.208 -32.495 1.00 77.75 537 ARG A CA 1
ATOM 4337 C C . ARG A 1 537 ? 18.693 -27.472 -33.062 1.00 77.75 537 ARG A C 1
ATOM 4339 O O . ARG A 1 537 ? 19.158 -28.612 -33.028 1.00 77.75 537 ARG A O 1
ATOM 4346 N N . LEU A 1 538 ? 19.350 -26.430 -33.562 1.00 74.88 538 LEU A N 1
ATOM 4347 C CA . LEU A 1 538 ? 20.689 -26.510 -34.146 1.00 74.88 538 LEU A CA 1
ATOM 4348 C C . LEU A 1 538 ? 21.718 -25.971 -33.149 1.00 74.88 538 LEU A C 1
ATOM 4350 O O . LEU A 1 538 ? 21.711 -24.789 -32.807 1.00 74.88 538 LEU A O 1
ATOM 4354 N N . PHE A 1 539 ? 22.594 -26.861 -32.687 1.00 81.62 539 PHE A N 1
ATOM 4355 C CA . PHE A 1 539 ? 23.676 -26.565 -31.751 1.00 81.62 539 PHE A CA 1
ATOM 4356 C C . PHE A 1 539 ? 24.968 -26.343 -32.530 1.00 81.62 539 PHE A C 1
ATOM 4358 O O . PHE A 1 539 ? 25.402 -27.236 -33.259 1.00 81.62 539 PHE A O 1
ATOM 4365 N N . TYR A 1 540 ? 25.601 -25.188 -32.355 1.00 80.50 540 TYR A N 1
ATOM 4366 C CA . TYR A 1 540 ? 26.909 -24.904 -32.938 1.00 80.50 540 TYR A CA 1
ATOM 4367 C C . TYR A 1 540 ? 27.753 -24.053 -31.991 1.00 80.50 540 TYR A C 1
ATOM 4369 O O . TYR A 1 540 ? 27.254 -23.494 -31.013 1.00 80.50 540 TYR A O 1
ATOM 4377 N N . LYS A 1 541 ? 29.060 -23.999 -32.254 1.00 78.94 541 LYS A N 1
ATOM 4378 C CA . LYS A 1 541 ? 29.977 -23.128 -31.527 1.00 78.94 541 LYS A CA 1
ATOM 4379 C C . LYS A 1 541 ? 30.480 -22.046 -32.473 1.00 78.94 541 LYS A C 1
ATOM 4381 O O . LYS A 1 541 ? 31.080 -22.359 -33.496 1.00 78.94 541 LYS A O 1
ATOM 4386 N N . ASP A 1 542 ? 30.193 -20.811 -32.111 1.00 81.38 542 ASP A N 1
ATOM 4387 C CA . ASP A 1 542 ? 30.681 -19.590 -32.731 1.00 81.38 542 ASP A CA 1
ATOM 4388 C C . ASP A 1 542 ? 32.045 -19.204 -32.123 1.00 81.38 542 ASP A C 1
ATOM 4390 O O . ASP A 1 542 ? 32.340 -19.550 -30.971 1.00 81.38 542 ASP A O 1
ATOM 4394 N N . GLU A 1 543 ? 32.899 -18.532 -32.897 1.00 75.19 543 GLU A N 1
ATOM 4395 C CA . GLU A 1 543 ? 34.253 -18.167 -32.456 1.00 75.19 543 GLU A CA 1
ATOM 4396 C C . GLU A 1 543 ? 34.267 -16.933 -31.539 1.00 75.19 543 GLU A C 1
ATOM 4398 O O . GLU A 1 543 ? 35.107 -16.866 -30.641 1.00 75.19 543 GLU A O 1
ATOM 4403 N N . GLU A 1 544 ? 33.314 -16.007 -31.700 1.00 76.19 544 GLU A N 1
ATOM 4404 C CA . GLU A 1 544 ? 33.173 -14.811 -30.857 1.00 76.19 544 GLU A CA 1
ATOM 4405 C C . GLU A 1 544 ? 32.084 -14.990 -29.788 1.00 76.19 544 GLU A C 1
ATOM 4407 O O . GLU A 1 544 ? 32.259 -14.579 -28.641 1.00 76.19 544 GLU A O 1
ATOM 4412 N N . LEU A 1 545 ? 30.963 -15.628 -30.147 1.00 72.44 545 LEU A N 1
ATOM 4413 C CA . LEU A 1 545 ? 29.758 -15.724 -29.309 1.00 72.44 545 LEU A CA 1
ATOM 4414 C C . LEU A 1 545 ? 29.659 -17.025 -28.490 1.00 72.44 545 LEU A C 1
ATOM 4416 O O . LEU A 1 545 ? 28.758 -17.172 -27.665 1.00 72.44 545 LEU A O 1
ATOM 4420 N N . GLY A 1 546 ? 30.575 -17.979 -28.680 1.00 81.88 546 GLY A N 1
ATOM 4421 C CA . GLY A 1 546 ? 30.622 -19.216 -27.898 1.00 81.88 546 GLY A CA 1
ATOM 4422 C C . GLY A 1 546 ? 29.548 -20.239 -28.288 1.00 81.88 546 GLY A C 1
ATOM 4423 O O . GLY A 1 546 ? 29.344 -20.522 -29.465 1.00 81.88 546 GLY A O 1
ATOM 4424 N N . PHE A 1 547 ? 28.912 -20.892 -27.311 1.00 83.50 547 PHE A N 1
ATOM 4425 C CA . PHE A 1 547 ? 27.925 -21.945 -27.586 1.00 83.50 547 PHE A CA 1
ATOM 4426 C C . PHE A 1 547 ? 26.555 -21.354 -27.930 1.00 83.50 547 PHE A C 1
ATOM 4428 O O . PHE A 1 547 ? 25.899 -20.765 -27.074 1.00 83.50 547 PHE A O 1
ATOM 4435 N N . LEU A 1 548 ? 26.102 -21.569 -29.167 1.00 84.56 548 LEU A N 1
ATOM 4436 C CA . LEU A 1 548 ? 24.824 -21.076 -29.672 1.00 84.56 548 LEU A CA 1
ATOM 4437 C C . LEU A 1 548 ? 23.837 -22.219 -29.940 1.00 84.56 548 LEU A C 1
ATOM 4439 O O . LEU A 1 548 ? 24.195 -23.303 -30.412 1.00 84.56 548 LEU A O 1
ATOM 4443 N N . VAL A 1 549 ? 22.563 -21.944 -29.655 1.00 85.94 549 VAL A N 1
ATOM 4444 C CA . VAL A 1 549 ? 21.435 -22.849 -29.901 1.00 85.94 549 VAL A CA 1
ATOM 4445 C C . VAL A 1 549 ? 20.383 -22.091 -30.702 1.00 85.94 549 VAL A C 1
ATOM 4447 O O . VAL A 1 549 ? 19.658 -21.262 -30.156 1.00 85.94 549 VAL A O 1
ATOM 4450 N N . ASN A 1 550 ? 20.297 -22.363 -32.003 1.00 85.88 550 ASN A N 1
ATOM 4451 C CA . ASN A 1 550 ? 19.199 -21.861 -32.825 1.00 85.88 550 ASN A CA 1
ATOM 4452 C C . ASN A 1 550 ? 17.968 -22.757 -32.609 1.00 85.88 550 ASN A C 1
ATOM 4454 O O . ASN A 1 550 ? 18.086 -23.984 -32.631 1.00 85.88 550 ASN A O 1
ATOM 4458 N N . ILE A 1 551 ? 16.804 -22.151 -32.378 1.00 84.06 551 ILE A N 1
ATOM 4459 C CA . ILE A 1 551 ? 15.553 -22.818 -32.004 1.00 84.06 551 ILE A CA 1
ATOM 4460 C C . ILE A 1 551 ? 14.470 -22.393 -32.995 1.00 84.06 551 ILE A C 1
ATOM 4462 O O . ILE A 1 551 ? 14.228 -21.202 -33.168 1.00 84.06 551 ILE A O 1
ATOM 4466 N N . SER A 1 552 ? 13.795 -23.360 -33.616 1.00 78.38 552 SER A N 1
ATOM 4467 C CA . SER A 1 552 ? 12.631 -23.116 -34.476 1.00 78.38 552 SER A CA 1
ATOM 4468 C C . SER A 1 552 ? 11.416 -23.893 -33.967 1.00 78.38 552 SER A C 1
ATOM 4470 O O . SER A 1 552 ? 11.489 -25.097 -33.719 1.00 78.38 552 SER A O 1
ATOM 4472 N N . THR A 1 553 ? 10.304 -23.181 -33.788 1.00 73.31 553 THR A N 1
ATOM 4473 C CA . THR A 1 553 ? 9.022 -23.660 -33.244 1.00 73.31 553 THR A CA 1
ATOM 4474 C C . THR A 1 553 ? 7.866 -23.044 -34.036 1.00 73.31 553 THR A C 1
ATOM 4476 O O . THR A 1 553 ? 8.055 -22.024 -34.695 1.00 73.31 553 THR A O 1
ATOM 4479 N N . GLY A 1 554 ? 6.664 -23.623 -33.951 1.00 65.19 554 GLY A N 1
ATOM 4480 C CA . GLY A 1 554 ? 5.449 -22.985 -34.474 1.00 65.19 554 GLY A CA 1
ATOM 4481 C C . GLY A 1 554 ? 5.077 -21.703 -33.713 1.00 65.19 554 GLY A C 1
ATOM 4482 O O . GLY A 1 554 ? 5.493 -21.512 -32.570 1.00 65.19 554 GLY A O 1
ATOM 4483 N N . ASP A 1 555 ? 4.262 -20.844 -34.333 1.00 57.97 555 ASP A N 1
ATOM 4484 C CA . ASP A 1 555 ? 3.839 -19.535 -33.794 1.00 57.97 555 ASP A CA 1
ATOM 4485 C C . ASP A 1 555 ? 2.899 -19.608 -32.566 1.00 57.97 555 ASP A C 1
ATOM 4487 O O . ASP A 1 555 ? 2.509 -18.581 -32.006 1.00 57.97 555 ASP A O 1
ATOM 4491 N N . ALA A 1 556 ? 2.482 -20.805 -32.143 1.00 56.38 556 ALA A N 1
ATOM 4492 C CA . ALA A 1 556 ? 1.469 -20.990 -31.110 1.00 56.38 556 ALA A CA 1
ATOM 4493 C C . ALA A 1 556 ? 2.068 -21.050 -29.690 1.00 56.38 556 ALA A C 1
ATOM 4495 O O . ALA A 1 556 ? 2.666 -22.049 -29.294 1.00 56.38 556 ALA A O 1
ATOM 4496 N N . ILE A 1 557 ? 1.790 -20.026 -28.871 1.00 54.44 557 ILE A N 1
ATOM 4497 C CA . ILE A 1 557 ? 2.187 -19.924 -27.443 1.00 54.44 557 ILE A CA 1
ATOM 4498 C C . ILE A 1 557 ? 1.692 -21.121 -26.593 1.00 54.44 557 ILE A C 1
ATOM 4500 O O . ILE A 1 557 ? 2.222 -21.402 -25.521 1.00 54.44 557 ILE A O 1
ATOM 4504 N N . SER A 1 558 ? 0.699 -21.880 -27.072 1.00 53.28 558 SER A N 1
ATOM 4505 C CA . SER A 1 558 ? 0.246 -23.135 -26.455 1.00 53.28 558 SER A CA 1
ATOM 4506 C C . SER A 1 558 ? 1.260 -24.288 -26.521 1.00 53.28 558 SER A C 1
ATOM 4508 O O . SER A 1 558 ? 1.063 -25.295 -25.840 1.00 53.28 558 SER A O 1
ATOM 4510 N N . ASN A 1 559 ? 2.318 -24.179 -27.330 1.00 59.12 559 ASN A N 1
ATOM 4511 C CA . ASN A 1 559 ? 3.388 -25.167 -27.418 1.00 59.12 559 ASN A CA 1
ATOM 4512 C C . ASN A 1 559 ? 4.568 -24.774 -26.501 1.00 59.12 559 ASN A C 1
ATOM 4514 O O . ASN A 1 559 ? 5.076 -23.660 -26.560 1.00 59.12 559 ASN A O 1
ATOM 4518 N N . ALA A 1 560 ? 5.055 -25.717 -25.685 1.00 59.16 560 ALA A N 1
ATOM 4519 C CA . ALA A 1 560 ? 6.235 -25.536 -24.827 1.00 59.16 560 ALA A CA 1
ATOM 4520 C C . ALA A 1 560 ? 7.576 -25.433 -25.596 1.00 59.16 560 ALA A C 1
ATOM 4522 O O . ALA A 1 560 ? 8.624 -25.238 -24.981 1.00 59.16 560 ALA A O 1
ATOM 4523 N N . GLY A 1 561 ? 7.559 -25.590 -26.924 1.00 74.19 561 GLY A N 1
ATOM 4524 C CA . GLY A 1 561 ? 8.663 -25.266 -27.823 1.00 74.19 561 GLY A CA 1
ATOM 4525 C C . GLY A 1 561 ? 9.925 -26.092 -27.577 1.00 74.19 561 GLY A C 1
ATOM 4526 O O . GLY A 1 561 ? 9.898 -27.327 -27.657 1.00 74.19 561 GLY A O 1
ATOM 4527 N N . ALA A 1 562 ? 11.035 -25.400 -27.310 1.00 81.56 562 ALA A N 1
ATOM 4528 C CA . ALA A 1 562 ? 12.275 -25.961 -26.778 1.00 81.56 562 ALA A CA 1
ATOM 4529 C C . ALA A 1 562 ? 12.507 -25.421 -25.363 1.00 81.56 562 ALA A C 1
ATOM 4531 O O . ALA A 1 562 ? 12.412 -24.216 -25.144 1.00 81.56 562 ALA A O 1
ATOM 4532 N N . TYR A 1 563 ? 12.855 -26.290 -24.413 1.00 85.88 563 TYR A N 1
ATOM 4533 C CA . TYR A 1 563 ? 13.022 -25.889 -23.015 1.00 85.88 563 TYR A CA 1
ATOM 4534 C C . TYR A 1 563 ? 14.148 -26.646 -22.302 1.00 85.88 563 TYR A C 1
ATOM 4536 O O . TYR A 1 563 ? 14.494 -27.773 -22.663 1.00 85.88 563 TYR A O 1
ATOM 4544 N N . VAL A 1 564 ? 14.698 -26.027 -21.256 1.00 88.94 564 VAL A N 1
ATOM 4545 C CA . VAL A 1 564 ? 15.736 -26.574 -20.370 1.00 88.94 564 VAL A CA 1
ATOM 4546 C C . VAL A 1 564 ? 15.236 -26.553 -18.922 1.00 88.94 564 VAL A C 1
ATOM 4548 O O . VAL A 1 564 ? 14.468 -25.672 -18.537 1.00 88.94 564 VAL A O 1
ATOM 4551 N N . TYR A 1 565 ? 15.649 -27.522 -18.101 1.00 87.62 565 TYR A N 1
ATOM 4552 C CA . TYR A 1 565 ? 15.377 -27.476 -16.661 1.00 87.62 565 TYR A CA 1
ATOM 4553 C C . TYR A 1 565 ? 16.451 -26.654 -15.947 1.00 87.62 565 TYR A C 1
ATOM 4555 O O . TYR A 1 565 ? 17.611 -27.065 -15.882 1.00 87.62 565 TYR A O 1
ATOM 4563 N N . LEU A 1 566 ? 16.039 -25.516 -15.390 1.00 88.75 566 LEU A N 1
ATOM 4564 C CA . LEU A 1 566 ? 16.846 -24.713 -14.471 1.00 88.75 566 LEU A CA 1
ATOM 4565 C C . LEU A 1 566 ? 17.035 -25.435 -13.123 1.00 88.75 566 LEU A C 1
ATOM 4567 O O . LEU A 1 566 ? 16.378 -26.443 -12.834 1.00 88.75 566 LEU A O 1
ATOM 4571 N N . ASP A 1 567 ? 17.942 -24.918 -12.293 1.00 86.25 567 ASP A N 1
ATOM 4572 C CA . ASP A 1 567 ? 18.137 -25.427 -10.935 1.00 86.25 567 ASP A CA 1
ATOM 4573 C C . ASP A 1 567 ? 16.905 -25.161 -10.039 1.00 86.25 567 ASP A C 1
ATOM 4575 O O . ASP A 1 567 ? 16.068 -24.305 -10.324 1.00 86.25 567 ASP A O 1
ATOM 4579 N N . LYS A 1 568 ? 16.767 -25.924 -8.948 1.00 81.75 568 LYS A N 1
ATOM 4580 C CA . LYS A 1 568 ? 15.633 -25.839 -8.007 1.00 81.75 568 LYS A CA 1
ATOM 4581 C C . LYS A 1 568 ? 15.952 -25.019 -6.750 1.00 81.75 568 LYS A C 1
ATOM 4583 O O . LYS A 1 568 ? 15.080 -24.847 -5.890 1.00 81.75 568 LYS A O 1
ATOM 4588 N N . SER A 1 569 ? 17.188 -24.545 -6.602 1.00 82.88 569 SER A N 1
ATOM 4589 C CA . SER A 1 569 ? 17.603 -23.700 -5.489 1.00 82.88 569 SER A CA 1
ATOM 4590 C C . SER A 1 569 ? 16.909 -22.341 -5.536 1.00 82.88 569 SER A C 1
ATOM 4592 O O . SER A 1 569 ? 16.978 -21.611 -6.519 1.00 82.88 569 SER A O 1
ATOM 4594 N N . SER A 1 570 ? 16.321 -21.937 -4.408 1.00 74.12 570 SER A N 1
ATOM 4595 C CA . SER A 1 570 ? 15.785 -20.579 -4.220 1.00 74.12 570 SER A CA 1
ATOM 4596 C C . SER A 1 570 ? 16.870 -19.497 -4.167 1.00 74.12 570 SER A C 1
ATOM 4598 O O . SER A 1 570 ? 16.548 -18.321 -4.032 1.00 74.12 570 SER A O 1
ATOM 4600 N N . GLU A 1 571 ? 18.146 -19.873 -4.228 1.00 78.12 571 GLU A N 1
ATOM 4601 C CA . GLU A 1 571 ? 19.281 -18.948 -4.287 1.00 78.12 571 GLU A CA 1
ATOM 4602 C C . GLU A 1 571 ? 19.694 -18.620 -5.731 1.00 78.12 571 GLU A C 1
ATOM 4604 O O . GLU A 1 571 ? 20.377 -17.624 -5.943 1.00 78.12 571 GLU A O 1
ATOM 4609 N N . LEU A 1 572 ? 19.218 -19.401 -6.710 1.00 82.81 572 LEU A N 1
ATOM 4610 C CA . LEU A 1 572 ? 19.466 -19.249 -8.148 1.00 82.81 572 LEU A CA 1
ATOM 4611 C C . LEU A 1 572 ? 18.198 -18.731 -8.855 1.00 82.81 572 LEU A C 1
ATOM 4613 O O . LEU A 1 572 ? 17.663 -19.353 -9.767 1.00 82.81 572 LEU A O 1
ATOM 4617 N N . HIS A 1 573 ? 17.670 -17.610 -8.358 1.00 82.81 573 HIS A N 1
ATOM 4618 C CA . HIS A 1 573 ? 16.412 -16.994 -8.810 1.00 82.81 573 HIS A CA 1
ATOM 4619 C C . HIS A 1 573 ? 16.584 -15.957 -9.929 1.00 82.81 573 HIS A C 1
ATOM 4621 O O . HIS A 1 573 ? 15.598 -15.606 -10.574 1.00 82.81 573 HIS A O 1
ATOM 4627 N N . VAL A 1 574 ? 17.808 -15.477 -10.171 1.00 86.00 574 VAL A N 1
ATOM 4628 C CA . VAL A 1 574 ? 18.119 -14.592 -11.301 1.00 86.00 574 VAL A CA 1
ATOM 4629 C C . VAL A 1 574 ? 18.493 -15.442 -12.511 1.00 86.00 574 VAL A C 1
ATOM 4631 O O . VAL A 1 574 ? 19.457 -16.203 -12.464 1.00 86.00 574 VAL A O 1
ATOM 4634 N N . LEU A 1 575 ? 17.733 -15.297 -13.593 1.00 89.44 575 LEU A N 1
ATOM 4635 C CA . LEU A 1 575 ? 18.012 -15.875 -14.903 1.00 89.44 575 LEU A CA 1
ATOM 4636 C C . LEU A 1 575 ? 18.683 -14.814 -15.782 1.00 89.44 575 LEU A C 1
ATOM 4638 O O . LEU A 1 575 ? 18.178 -13.694 -15.865 1.00 89.44 575 LEU A O 1
ATOM 4642 N N . SER A 1 576 ? 19.783 -15.165 -16.451 1.00 88.56 576 SER A N 1
ATOM 4643 C CA . SER A 1 576 ? 20.488 -14.290 -17.396 1.00 88.56 576 SER A CA 1
ATOM 4644 C C . SER A 1 576 ? 20.941 -15.074 -18.632 1.00 88.56 576 SER A C 1
ATOM 4646 O O . SER A 1 576 ? 21.377 -16.217 -18.487 1.00 88.56 576 SER A O 1
ATOM 4648 N N . PHE A 1 577 ? 20.765 -14.506 -19.830 1.00 89.75 577 PHE A N 1
ATOM 4649 C CA . PHE A 1 577 ? 21.159 -15.096 -21.121 1.00 89.75 577 PHE A CA 1
ATOM 4650 C C . PHE A 1 577 ? 21.100 -14.062 -22.261 1.00 89.75 577 PHE A C 1
ATOM 4652 O O . PHE A 1 577 ? 20.336 -13.102 -22.193 1.00 89.75 577 PHE A O 1
ATOM 4659 N N . GLU A 1 578 ? 21.851 -14.289 -23.340 1.00 89.12 578 GLU A N 1
ATOM 4660 C CA . GLU A 1 578 ? 21.742 -13.502 -24.578 1.00 89.12 578 GLU A CA 1
ATOM 4661 C C . GLU A 1 578 ? 20.658 -14.067 -25.506 1.00 89.12 578 GLU A C 1
ATOM 4663 O O . GLU A 1 578 ? 20.555 -15.282 -25.699 1.00 89.12 578 GLU A O 1
ATOM 4668 N N . TRP A 1 579 ? 19.849 -13.191 -26.107 1.00 90.38 579 TRP A N 1
ATOM 4669 C CA . TRP A 1 579 ? 18.706 -13.576 -26.937 1.00 90.38 579 TRP A CA 1
ATOM 4670 C C . TRP A 1 579 ? 18.612 -12.777 -28.240 1.00 90.38 579 TRP A C 1
ATOM 4672 O O . TRP A 1 579 ? 18.707 -11.549 -28.257 1.00 90.38 579 TRP A O 1
ATOM 4682 N N . LYS A 1 580 ? 18.370 -13.485 -29.347 1.00 90.81 580 LYS A N 1
ATOM 4683 C CA . LYS A 1 580 ? 18.212 -12.912 -30.688 1.00 90.81 580 LYS A CA 1
ATOM 4684 C C . LYS A 1 580 ? 16.849 -13.295 -31.281 1.00 90.81 580 LYS A C 1
ATOM 4686 O O . LYS A 1 580 ? 16.734 -14.347 -31.910 1.00 90.81 580 LYS A O 1
ATOM 4691 N N . PRO A 1 581 ? 15.796 -12.482 -31.077 1.00 89.38 581 PRO A N 1
ATOM 4692 C CA . PRO A 1 581 ? 14.485 -12.740 -31.657 1.00 89.38 581 PRO A CA 1
ATOM 4693 C C . PRO A 1 581 ? 14.511 -12.500 -33.171 1.00 89.38 581 PRO A C 1
ATOM 4695 O O . PRO A 1 581 ? 14.808 -11.400 -33.634 1.00 89.38 581 PRO A O 1
ATOM 4698 N N . MET A 1 582 ? 14.175 -13.528 -33.953 1.00 86.50 582 MET A N 1
ATOM 4699 C CA . MET A 1 582 ? 14.174 -13.463 -35.425 1.00 86.50 582 MET A CA 1
ATOM 4700 C C . MET A 1 582 ? 12.908 -12.807 -36.010 1.00 86.50 582 MET A C 1
ATOM 4702 O O . MET A 1 582 ? 12.886 -12.430 -37.180 1.00 86.50 582 MET A O 1
ATOM 4706 N N . ASN A 1 583 ? 11.845 -12.661 -35.212 1.00 84.62 583 ASN A N 1
ATOM 4707 C CA . ASN A 1 583 ? 10.602 -11.978 -35.579 1.00 84.62 583 ASN A CA 1
ATOM 4708 C C . ASN A 1 583 ? 9.939 -11.340 -34.336 1.00 84.62 583 ASN A C 1
ATOM 4710 O O . ASN A 1 583 ? 10.371 -11.576 -33.210 1.00 84.62 583 ASN A O 1
ATOM 4714 N N . ALA A 1 584 ? 8.882 -10.545 -34.535 1.00 80.31 584 ALA A N 1
ATOM 4715 C CA . ALA A 1 584 ? 8.172 -9.838 -33.459 1.00 80.31 584 ALA A CA 1
ATOM 4716 C C . ALA A 1 584 ? 7.129 -10.687 -32.688 1.00 80.31 584 ALA A C 1
ATOM 4718 O O . ALA A 1 584 ? 6.517 -10.184 -31.749 1.00 80.31 584 ALA A O 1
ATOM 4719 N N . ASN A 1 585 ? 6.928 -11.957 -33.061 1.00 79.81 585 ASN A N 1
ATOM 4720 C CA . ASN A 1 585 ? 6.124 -12.924 -32.299 1.00 79.81 585 ASN A CA 1
ATOM 4721 C C . ASN A 1 585 ? 6.985 -13.733 -31.310 1.00 79.81 585 ASN A C 1
ATOM 4723 O O . ASN A 1 585 ? 6.450 -14.464 -30.474 1.00 79.81 585 ASN A O 1
ATOM 4727 N N . ALA A 1 586 ? 8.315 -13.621 -31.403 1.00 84.81 586 ALA A N 1
ATOM 4728 C CA . ALA A 1 586 ? 9.247 -14.326 -30.542 1.00 84.81 586 ALA A CA 1
ATOM 4729 C C . ALA A 1 586 ? 9.003 -13.990 -29.061 1.00 84.81 586 ALA A C 1
ATOM 4731 O O . ALA A 1 586 ? 8.746 -12.846 -28.676 1.00 84.81 586 ALA A O 1
ATOM 4732 N N . SER A 1 587 ? 9.089 -15.013 -28.218 1.00 87.25 587 SER A N 1
ATOM 4733 C CA . SER A 1 587 ? 8.905 -14.907 -26.773 1.00 87.25 587 SER A CA 1
ATOM 4734 C C . SER A 1 587 ? 9.732 -15.965 -26.053 1.00 87.25 587 SER A C 1
ATOM 4736 O O . SER A 1 587 ? 10.155 -16.955 -26.653 1.00 87.25 587 SER A O 1
ATOM 4738 N N . PHE A 1 588 ? 9.957 -15.763 -24.758 1.00 89.31 588 PHE A N 1
ATOM 4739 C CA . PHE A 1 588 ? 10.501 -16.785 -23.868 1.00 89.31 588 PHE A CA 1
ATOM 4740 C C . PHE A 1 588 ? 9.616 -16.901 -22.627 1.00 89.31 588 PHE A C 1
ATOM 4742 O O . PHE A 1 588 ? 9.028 -15.918 -22.179 1.00 89.31 588 PHE A O 1
ATOM 4749 N N . THR A 1 589 ? 9.489 -18.108 -22.076 1.00 88.62 589 THR A N 1
ATOM 4750 C CA . THR A 1 589 ? 8.583 -18.378 -20.951 1.00 88.62 589 THR A CA 1
ATOM 4751 C C . THR A 1 589 ? 9.324 -19.062 -19.815 1.00 88.62 589 THR A C 1
ATOM 4753 O O . THR A 1 589 ? 10.036 -20.040 -20.034 1.00 88.62 589 THR A O 1
ATOM 4756 N N . VAL A 1 590 ? 9.125 -18.575 -18.589 1.00 90.69 590 VAL A N 1
ATOM 4757 C CA . VAL A 1 590 ? 9.668 -19.192 -17.375 1.00 90.69 590 VAL A CA 1
ATOM 4758 C C . VAL A 1 590 ? 8.536 -19.824 -16.571 1.00 90.69 590 VAL A C 1
ATOM 4760 O O . VAL A 1 590 ? 7.587 -19.150 -16.174 1.00 90.69 590 VAL A O 1
ATOM 4763 N N . LEU A 1 591 ? 8.650 -21.129 -16.317 1.00 88.12 591 LEU A N 1
ATOM 4764 C CA . LEU A 1 591 ? 7.739 -21.885 -15.461 1.00 88.12 591 LEU A CA 1
ATOM 4765 C C . LEU A 1 591 ? 8.306 -21.961 -14.040 1.00 88.12 591 LEU A C 1
ATOM 4767 O O . LEU A 1 591 ? 9.244 -22.715 -13.775 1.00 88.12 591 LEU A O 1
ATOM 4771 N N . ALA A 1 592 ? 7.710 -21.215 -13.116 1.00 88.00 592 ALA A N 1
ATOM 4772 C CA . ALA A 1 592 ? 8.035 -21.269 -11.697 1.00 88.00 592 ALA A CA 1
ATOM 4773 C C . ALA A 1 592 ? 7.033 -22.149 -10.934 1.00 88.00 592 ALA A C 1
ATOM 4775 O O . ALA A 1 592 ? 5.842 -22.172 -11.245 1.00 88.00 592 ALA A O 1
ATOM 4776 N N . LYS A 1 593 ? 7.502 -22.844 -9.892 1.00 83.06 593 LYS A N 1
ATOM 4777 C CA . LYS A 1 593 ? 6.643 -23.569 -8.945 1.00 83.06 593 LYS A CA 1
ATOM 4778 C C . LYS A 1 593 ? 6.763 -22.961 -7.551 1.00 83.06 593 LYS A C 1
ATOM 4780 O O . LYS A 1 593 ? 7.869 -22.805 -7.034 1.00 83.06 593 LYS A O 1
ATOM 4785 N N . MET A 1 594 ? 5.625 -22.656 -6.935 1.00 78.38 594 MET A N 1
ATOM 4786 C CA . MET A 1 594 ? 5.565 -22.182 -5.554 1.00 78.38 594 MET A CA 1
ATOM 4787 C C . MET A 1 594 ? 5.940 -23.297 -4.564 1.00 78.38 594 MET A C 1
ATOM 4789 O O . MET A 1 594 ? 5.713 -24.480 -4.813 1.00 78.38 594 MET A O 1
ATOM 4793 N N . ARG A 1 595 ? 6.530 -22.919 -3.422 1.00 70.62 595 ARG A N 1
ATOM 4794 C CA . ARG A 1 595 ? 6.739 -23.840 -2.285 1.00 70.62 595 ARG A CA 1
ATOM 4795 C C . ARG A 1 595 ? 5.488 -23.969 -1.415 1.00 70.62 595 ARG A C 1
ATOM 4797 O O . ARG A 1 595 ? 5.193 -25.052 -0.922 1.00 70.62 595 ARG A O 1
ATOM 4804 N N . ASP A 1 596 ? 4.758 -22.869 -1.251 1.00 57.47 596 ASP A N 1
ATOM 4805 C CA . ASP A 1 596 ? 3.590 -22.777 -0.373 1.00 57.47 596 ASP A CA 1
ATOM 4806 C C . ASP A 1 596 ? 2.314 -23.159 -1.144 1.00 57.47 596 ASP A C 1
ATOM 4808 O O . ASP A 1 596 ? 1.510 -22.303 -1.522 1.00 57.47 596 ASP A O 1
ATOM 4812 N N . GLY A 1 597 ? 2.164 -24.462 -1.396 1.00 58.03 597 GLY A N 1
ATOM 4813 C CA . GLY A 1 597 ? 1.159 -25.041 -2.294 1.00 58.03 597 GLY A CA 1
ATOM 4814 C C . GLY A 1 597 ? 1.707 -25.243 -3.709 1.00 58.03 597 GLY A C 1
ATOM 4815 O O . GLY A 1 597 ? 2.532 -24.462 -4.177 1.00 58.03 597 GLY A O 1
ATOM 4816 N N . ASP A 1 598 ? 1.249 -26.290 -4.399 1.00 66.44 598 ASP A N 1
ATOM 4817 C CA . ASP A 1 598 ? 1.839 -26.789 -5.654 1.00 66.44 598 ASP A CA 1
ATOM 4818 C C . ASP A 1 598 ? 1.636 -25.899 -6.904 1.00 66.44 598 ASP A C 1
ATOM 4820 O O . ASP A 1 598 ? 1.936 -26.335 -8.017 1.00 66.44 598 ASP A O 1
ATOM 4824 N N . LEU A 1 599 ? 1.186 -24.651 -6.720 1.00 79.25 599 LEU A N 1
ATOM 4825 C CA . LEU A 1 599 ? 0.858 -23.686 -7.770 1.00 79.25 599 LEU A CA 1
ATOM 4826 C C . LEU A 1 599 ? 2.018 -23.469 -8.756 1.00 79.25 599 LEU A C 1
ATOM 4828 O O . LEU A 1 599 ? 3.124 -23.064 -8.380 1.00 79.25 599 LEU A O 1
ATOM 4832 N N . LEU A 1 600 ? 1.713 -23.673 -10.033 1.00 83.12 600 LEU A N 1
ATOM 4833 C CA . LEU A 1 600 ? 2.558 -23.372 -11.178 1.00 83.12 600 LEU A CA 1
ATOM 4834 C C . LEU A 1 600 ? 2.233 -21.977 -11.723 1.00 83.12 600 LEU A C 1
ATOM 4836 O O . LEU A 1 600 ? 1.077 -21.655 -11.993 1.00 83.12 600 LEU A O 1
ATOM 4840 N N . VAL A 1 601 ? 3.264 -21.160 -11.920 1.00 86.44 601 VAL A N 1
ATOM 4841 C CA . VAL A 1 601 ? 3.162 -19.803 -12.464 1.00 86.44 601 VAL A CA 1
ATOM 4842 C C . VAL A 1 601 ? 3.975 -19.739 -13.751 1.00 86.44 601 VAL A C 1
ATOM 4844 O O . VAL A 1 601 ? 5.187 -19.954 -13.723 1.00 86.44 601 VAL A O 1
ATOM 4847 N N . LEU A 1 602 ? 3.315 -19.450 -14.872 1.00 88.31 602 LEU A N 1
ATOM 4848 C CA . LEU A 1 602 ? 3.984 -19.133 -16.132 1.00 88.31 602 LEU A CA 1
ATOM 4849 C C . LEU A 1 602 ? 4.201 -17.621 -16.216 1.00 88.31 602 LEU A C 1
ATOM 4851 O O . LEU A 1 602 ? 3.262 -16.846 -16.024 1.00 88.31 602 LEU A O 1
ATOM 4855 N N . LEU A 1 603 ? 5.436 -17.233 -16.522 1.00 90.56 603 LEU A N 1
ATOM 4856 C CA . LEU A 1 603 ? 5.834 -15.873 -16.867 1.00 90.56 603 LEU A CA 1
ATOM 4857 C C . LEU A 1 603 ? 6.215 -15.843 -18.350 1.00 90.56 603 LEU A C 1
ATOM 4859 O O . LEU A 1 603 ? 7.301 -16.297 -18.712 1.00 90.56 603 LEU A O 1
ATOM 4863 N N . ASN A 1 604 ? 5.321 -15.339 -19.197 1.00 89.62 604 ASN A N 1
ATOM 4864 C CA . ASN A 1 604 ? 5.513 -15.245 -20.643 1.00 89.62 604 ASN A CA 1
ATOM 4865 C C . ASN A 1 604 ? 6.099 -13.859 -20.979 1.00 89.62 604 ASN A C 1
ATOM 4867 O O . ASN A 1 604 ? 5.404 -12.845 -20.876 1.00 89.62 604 ASN A O 1
ATOM 4871 N N . TYR A 1 605 ? 7.355 -13.777 -21.399 1.00 90.94 605 TYR A N 1
ATOM 4872 C CA . TYR A 1 605 ? 7.984 -12.519 -21.807 1.00 90.94 605 TYR A CA 1
ATOM 4873 C C . TYR A 1 605 ? 7.767 -12.333 -23.311 1.00 90.94 605 TYR A C 1
ATOM 4875 O O . TYR A 1 605 ? 8.366 -13.034 -24.128 1.00 90.94 605 TYR A O 1
ATOM 4883 N N . VAL A 1 606 ? 6.845 -11.434 -23.669 1.00 87.69 606 VAL A N 1
ATOM 4884 C CA . VAL A 1 606 ? 6.309 -11.291 -25.032 1.00 87.69 606 VAL A CA 1
ATOM 4885 C C . VAL A 1 606 ? 6.585 -9.900 -25.591 1.00 87.69 606 VAL A C 1
ATOM 4887 O O . VAL A 1 606 ? 6.469 -8.905 -24.879 1.00 87.69 606 VAL A O 1
ATOM 4890 N N . MET A 1 607 ? 6.867 -9.816 -26.892 1.00 84.06 607 MET A N 1
ATOM 4891 C CA . MET A 1 607 ? 7.114 -8.550 -27.601 1.00 84.06 607 MET A CA 1
ATOM 4892 C C . MET A 1 607 ? 5.826 -7.751 -27.921 1.00 84.06 607 MET A C 1
ATOM 4894 O O . MET A 1 607 ? 5.848 -6.788 -28.686 1.00 84.06 607 MET A O 1
ATOM 4898 N N . GLN A 1 608 ? 4.680 -8.132 -27.338 1.00 74.25 608 GLN A N 1
ATOM 4899 C CA . GLN A 1 608 ? 3.399 -7.433 -27.479 1.00 74.25 608 GLN A CA 1
ATOM 4900 C C . GLN A 1 608 ? 3.212 -6.393 -26.365 1.00 74.25 608 GLN A C 1
ATOM 4902 O O . GLN A 1 608 ? 3.238 -6.733 -25.182 1.00 74.25 608 GLN A O 1
ATOM 4907 N N . SER A 1 609 ? 2.881 -5.152 -26.740 1.00 66.31 609 SER A N 1
ATOM 4908 C CA . SER A 1 609 ? 2.502 -4.108 -25.778 1.00 66.31 609 SER A CA 1
ATOM 4909 C C . SER A 1 609 ? 1.263 -4.506 -24.964 1.00 66.31 609 SER A C 1
ATOM 4911 O O . SER A 1 609 ? 0.184 -4.745 -25.510 1.00 66.31 609 SER A O 1
ATOM 4913 N N . GLY A 1 610 ? 1.394 -4.523 -23.636 1.00 60.09 610 GLY A N 1
ATOM 4914 C CA . GLY A 1 610 ? 0.356 -4.958 -22.691 1.00 60.09 610 GLY A CA 1
ATOM 4915 C C . GLY A 1 610 ? -0.847 -4.025 -22.508 1.00 60.09 610 GLY A C 1
ATOM 4916 O O . GLY A 1 610 ? -1.379 -3.935 -21.400 1.00 60.09 610 GLY A O 1
ATOM 4917 N N . ASN A 1 611 ? -1.254 -3.266 -23.532 1.00 64.06 611 ASN A N 1
ATOM 4918 C CA . ASN A 1 611 ? -2.267 -2.200 -23.442 1.00 64.06 611 ASN A CA 1
ATOM 4919 C C . ASN A 1 611 ? -1.981 -1.202 -22.294 1.00 64.06 611 ASN A C 1
ATOM 4921 O O . ASN A 1 611 ? -2.874 -0.805 -21.542 1.00 64.06 611 ASN A O 1
ATOM 4925 N N . GLY A 1 612 ? -0.709 -0.824 -22.122 1.00 64.00 612 GLY A N 1
ATOM 4926 C CA . GLY A 1 612 ? -0.261 0.062 -21.040 1.00 64.00 612 GLY A CA 1
ATOM 4927 C C . GLY A 1 612 ? -0.146 -0.599 -19.659 1.00 64.00 612 GLY A C 1
ATOM 4928 O O . GLY A 1 612 ? -0.067 0.112 -18.656 1.00 64.00 612 GLY A O 1
ATOM 4929 N N . LYS A 1 613 ? -0.136 -1.936 -19.588 1.00 69.00 613 LYS A N 1
ATOM 4930 C CA . LYS A 1 613 ? 0.251 -2.722 -18.408 1.00 69.00 613 LYS A CA 1
ATOM 4931 C C . LYS A 1 613 ? 1.621 -3.362 -18.659 1.00 69.00 613 LYS A C 1
ATOM 4933 O O . LYS A 1 613 ? 1.805 -4.014 -19.678 1.00 69.00 613 LYS A O 1
ATOM 4938 N N . CYS A 1 614 ? 2.548 -3.243 -17.711 1.00 76.94 614 CYS A N 1
ATOM 4939 C CA . CYS A 1 614 ? 3.830 -3.965 -17.747 1.00 76.94 614 CYS A CA 1
ATOM 4940 C C . CYS A 1 614 ? 3.683 -5.478 -17.520 1.00 76.94 614 CYS A C 1
ATOM 4942 O O . CYS A 1 614 ? 4.446 -6.252 -18.087 1.00 76.94 614 CYS A O 1
ATOM 4944 N N . VAL A 1 615 ? 2.710 -5.878 -16.692 1.00 84.12 615 VAL A N 1
ATOM 4945 C CA . VAL A 1 615 ? 2.352 -7.269 -16.388 1.00 84.12 615 VAL A CA 1
ATOM 4946 C C . VAL A 1 615 ? 0.831 -7.413 -16.354 1.00 84.12 615 VAL A C 1
ATOM 4948 O O . VAL A 1 615 ? 0.125 -6.538 -15.831 1.00 84.12 615 VAL A O 1
ATOM 4951 N N . TRP A 1 616 ? 0.314 -8.504 -16.913 1.00 82.00 616 TRP A N 1
ATOM 4952 C CA . TRP A 1 616 ? -1.105 -8.860 -16.888 1.00 82.00 616 TRP A CA 1
ATOM 4953 C C . TRP A 1 616 ? -1.278 -10.384 -16.863 1.00 82.00 616 TRP A C 1
ATOM 4955 O O . TRP A 1 616 ? -0.383 -11.120 -17.255 1.00 82.00 616 TRP A O 1
ATOM 4965 N N . ASN A 1 617 ? -2.431 -10.866 -16.396 1.00 82.12 617 ASN A N 1
ATOM 4966 C CA . ASN A 1 617 ? -2.792 -12.282 -16.488 1.00 82.12 617 ASN A CA 1
ATOM 4967 C C . ASN A 1 617 ? -3.383 -12.577 -17.878 1.00 82.12 617 ASN A C 1
ATOM 4969 O O . ASN A 1 617 ? -4.248 -11.824 -18.337 1.00 82.12 617 ASN A O 1
ATOM 4973 N N . ASP A 1 618 ? -2.922 -13.638 -18.542 1.00 67.75 618 ASP A N 1
ATOM 4974 C CA . ASP A 1 618 ? -3.401 -14.016 -19.880 1.00 67.75 618 ASP A CA 1
ATOM 4975 C C . ASP A 1 618 ? -4.691 -14.845 -19.832 1.00 67.75 618 ASP A C 1
ATOM 4977 O O . ASP A 1 618 ? -5.504 -14.740 -20.747 1.00 67.75 618 ASP A O 1
ATOM 4981 N N . ASP A 1 619 ? -4.982 -15.536 -18.718 1.00 64.44 619 ASP A N 1
ATOM 4982 C CA . ASP A 1 619 ? -6.247 -16.261 -18.471 1.00 64.44 619 ASP A CA 1
ATOM 4983 C C . ASP A 1 619 ? -7.486 -15.333 -18.304 1.00 64.44 619 ASP A C 1
ATOM 4985 O O . ASP A 1 619 ? -8.528 -15.753 -17.779 1.00 64.44 619 ASP A O 1
ATOM 4989 N N . VAL A 1 620 ? -7.348 -14.064 -18.716 1.00 57.75 620 VAL A N 1
ATOM 4990 C CA . VAL A 1 620 ? -8.340 -12.971 -18.748 1.00 57.75 620 VAL A CA 1
ATOM 4991 C C . VAL A 1 620 ? -8.479 -12.367 -20.168 1.00 57.75 620 VAL A C 1
ATOM 4993 O O . VAL A 1 620 ? -9.374 -11.555 -20.403 1.00 57.75 620 VAL A O 1
ATOM 4996 N N . LYS A 1 621 ? -7.638 -12.749 -21.145 1.00 39.69 621 LYS A N 1
ATOM 4997 C CA . LYS A 1 621 ? -7.680 -12.247 -22.536 1.00 39.69 621 LYS A CA 1
ATOM 4998 C C . LYS A 1 621 ? -8.687 -12.997 -23.430 1.00 39.69 621 LYS A C 1
ATOM 5000 O O . LYS A 1 621 ? -8.325 -13.475 -24.495 1.00 39.69 621 LYS A O 1
ATOM 5005 N N . GLU A 1 622 ? -9.966 -13.004 -23.063 1.00 33.66 622 GLU A N 1
ATOM 5006 C CA . GLU A 1 622 ? -11.040 -13.070 -24.069 1.00 33.66 622 GLU A CA 1
ATOM 5007 C C . GLU A 1 622 ? -12.364 -12.529 -23.515 1.00 33.66 622 GLU A C 1
ATOM 5009 O O . GLU A 1 622 ? -12.697 -12.721 -22.344 1.00 33.66 622 GLU A O 1
ATOM 5014 N N . LYS A 1 623 ? -13.116 -11.811 -24.358 1.00 36.22 623 LYS A N 1
ATOM 5015 C CA . LYS A 1 623 ? -14.523 -11.483 -24.093 1.00 36.22 623 LYS A CA 1
ATOM 5016 C C . LYS A 1 623 ? -15.393 -12.574 -24.709 1.00 36.22 623 LYS A C 1
ATOM 5018 O O . LYS A 1 623 ? -15.064 -13.085 -25.769 1.00 36.22 623 LYS A O 1
ATOM 5023 N N . ASP A 1 624 ? -16.516 -12.860 -24.059 1.00 31.78 624 ASP A N 1
ATOM 5024 C CA . ASP A 1 624 ? -17.588 -13.713 -24.575 1.00 31.78 624 ASP A CA 1
ATOM 5025 C C . ASP A 1 624 ? -17.185 -15.144 -24.978 1.00 31.78 624 ASP A C 1
ATOM 5027 O O . ASP A 1 624 ? -17.397 -15.593 -26.101 1.00 31.78 624 ASP A O 1
ATOM 5031 N N . THR A 1 625 ? -16.757 -15.947 -23.996 1.00 28.16 625 THR A N 1
ATOM 5032 C CA . THR A 1 625 ? -17.196 -17.357 -23.975 1.00 28.16 625 THR A CA 1
ATOM 5033 C C . THR A 1 625 ? -17.345 -17.935 -22.568 1.00 28.16 625 THR A C 1
ATOM 5035 O O . THR A 1 625 ? -16.438 -17.922 -21.736 1.00 28.16 625 THR A O 1
ATOM 5038 N N . PHE A 1 626 ? -18.518 -18.513 -22.302 1.00 37.59 626 PHE A N 1
ATOM 5039 C CA . PHE A 1 626 ? -18.808 -19.245 -21.072 1.00 37.59 626 PHE A CA 1
ATOM 5040 C C . PHE A 1 626 ? -18.216 -20.663 -21.121 1.00 37.59 626 PHE A C 1
ATOM 5042 O O . PHE A 1 626 ? -18.919 -21.602 -21.492 1.00 37.59 626 PHE A O 1
ATOM 5049 N N . GLN A 1 627 ? -16.957 -20.839 -20.688 1.00 31.95 627 GLN A N 1
ATOM 5050 C CA . GLN A 1 627 ? -16.484 -22.104 -20.089 1.00 31.95 627 GLN A CA 1
ATOM 5051 C C . GLN A 1 627 ? -15.081 -22.017 -19.451 1.00 31.95 627 GLN A C 1
ATOM 5053 O O . GLN A 1 627 ? -14.085 -22.462 -20.016 1.00 31.95 627 GLN A O 1
ATOM 5058 N N . ARG A 1 628 ? -15.001 -21.609 -18.172 1.00 33.81 628 ARG A N 1
ATOM 5059 C CA . ARG A 1 628 ? -13.939 -22.144 -17.296 1.00 33.81 628 ARG A CA 1
ATOM 5060 C C . ARG A 1 628 ? -14.287 -23.592 -16.942 1.00 33.81 628 ARG A C 1
ATOM 5062 O O . ARG A 1 628 ? -14.850 -23.874 -15.885 1.00 33.81 628 ARG A O 1
ATOM 5069 N N . MET A 1 629 ? -13.958 -24.512 -17.852 1.00 28.38 629 MET A N 1
ATOM 5070 C CA . MET A 1 629 ? -13.812 -25.925 -17.500 1.00 28.38 629 MET A CA 1
ATOM 5071 C C . MET A 1 629 ? -12.827 -26.047 -16.329 1.00 28.38 629 MET A C 1
ATOM 5073 O O . MET A 1 629 ? -11.881 -25.262 -16.219 1.00 28.38 629 MET A O 1
ATOM 5077 N N . ARG A 1 630 ? -13.011 -27.054 -15.468 1.00 34.12 630 ARG A N 1
ATOM 5078 C CA . ARG A 1 630 ? -11.997 -27.414 -14.469 1.00 34.12 630 ARG A CA 1
ATOM 5079 C C . ARG A 1 630 ? -10.743 -27.908 -15.204 1.00 34.12 630 ARG A C 1
ATOM 5081 O O . ARG A 1 630 ? -10.689 -29.078 -15.578 1.00 34.12 630 ARG A O 1
ATOM 5088 N N . ARG A 1 631 ? -9.749 -27.036 -15.417 1.00 40.91 631 ARG A N 1
ATOM 5089 C CA . ARG A 1 631 ? -8.382 -27.485 -15.729 1.00 40.91 631 ARG A CA 1
ATOM 5090 C C . ARG A 1 631 ? -7.861 -28.296 -14.537 1.00 40.91 631 ARG A C 1
ATOM 5092 O O . ARG A 1 631 ? -8.312 -28.106 -13.408 1.00 40.91 631 ARG A O 1
ATOM 5099 N N . LYS A 1 632 ? -7.020 -29.287 -14.827 1.00 39.50 632 LYS A N 1
ATOM 5100 C CA . LYS A 1 632 ? -6.788 -30.441 -13.944 1.00 39.50 632 LYS A CA 1
ATOM 5101 C C . LYS A 1 632 ? -5.619 -30.250 -12.968 1.00 39.50 632 LYS A C 1
ATOM 5103 O O . LYS A 1 632 ? -5.415 -31.096 -12.104 1.00 39.50 632 LYS A O 1
ATOM 5108 N N . ASP A 1 633 ? -4.911 -29.132 -13.102 1.00 48.09 633 ASP A N 1
ATOM 5109 C CA . ASP A 1 633 ? -3.629 -28.830 -12.475 1.00 48.09 633 ASP A CA 1
ATOM 5110 C C . ASP A 1 633 ? -3.630 -27.357 -12.024 1.00 48.09 633 ASP A C 1
ATOM 5112 O O . ASP A 1 633 ? -4.158 -26.494 -12.733 1.00 48.09 633 ASP A O 1
ATOM 5116 N N . ASP A 1 634 ? -3.050 -27.058 -10.857 1.00 65.19 634 ASP A N 1
ATOM 5117 C CA . ASP A 1 634 ? -2.993 -25.700 -10.294 1.00 65.19 634 ASP A CA 1
ATOM 5118 C C . ASP A 1 634 ? -1.986 -24.827 -11.063 1.00 65.19 634 ASP A C 1
ATOM 5120 O O . ASP A 1 634 ? -0.818 -24.721 -10.690 1.00 65.19 634 ASP A O 1
ATOM 5124 N N . GLN A 1 635 ? -2.430 -24.207 -12.158 1.00 75.12 635 GLN A N 1
ATOM 5125 C CA . GLN A 1 635 ? -1.596 -23.405 -13.057 1.00 75.12 635 GLN A CA 1
ATOM 5126 C C . GLN A 1 635 ? -2.238 -22.047 -13.393 1.00 75.12 635 GLN A C 1
ATOM 5128 O O . GLN A 1 635 ? -3.438 -21.970 -13.655 1.00 75.12 635 GLN A O 1
ATOM 5133 N N . VAL A 1 636 ? -1.426 -20.984 -13.411 1.00 81.88 636 VAL A N 1
ATOM 5134 C CA . VAL A 1 636 ? -1.810 -19.608 -13.788 1.00 81.88 636 VAL A CA 1
ATOM 5135 C C . VAL A 1 636 ? -0.781 -18.984 -14.737 1.00 81.88 636 VAL A C 1
ATOM 5137 O O . VAL A 1 636 ? 0.417 -19.232 -14.590 1.00 81.88 636 VAL A O 1
ATOM 5140 N N . SER A 1 637 ? -1.228 -18.166 -15.697 1.00 85.00 637 SER A N 1
ATOM 5141 C CA . SER A 1 637 ? -0.364 -17.584 -16.735 1.00 85.00 637 SER A CA 1
ATOM 5142 C C . SER A 1 637 ? -0.375 -16.053 -16.740 1.00 85.00 637 SER A C 1
ATOM 5144 O O . SER A 1 637 ? -1.433 -15.419 -16.710 1.00 85.00 637 SER A O 1
ATOM 5146 N N . TYR A 1 638 ? 0.808 -15.441 -16.778 1.00 87.75 638 TYR A N 1
ATOM 5147 C CA . TYR A 1 638 ? 0.980 -13.992 -16.831 1.00 87.75 638 TYR A CA 1
ATOM 5148 C C . TYR A 1 638 ? 1.987 -13.603 -17.905 1.00 87.75 638 TYR A C 1
ATOM 5150 O O . TYR A 1 638 ? 3.094 -14.138 -17.935 1.00 87.75 638 TYR A O 1
ATOM 5158 N N . SER A 1 639 ? 1.652 -12.595 -18.703 1.00 87.94 639 SER A N 1
ATOM 5159 C CA . SER A 1 639 ? 2.582 -11.993 -19.647 1.00 87.94 639 SER A CA 1
ATOM 5160 C C . SER A 1 639 ? 3.212 -10.724 -19.091 1.00 87.94 639 SER A C 1
ATOM 5162 O O . SER A 1 639 ? 2.577 -9.933 -18.387 1.00 87.94 639 SER A O 1
ATOM 5164 N N . TYR A 1 640 ? 4.459 -10.519 -19.498 1.00 89.12 640 TYR A N 1
ATOM 5165 C CA . TYR A 1 640 ? 5.219 -9.289 -19.358 1.00 89.12 640 TYR A CA 1
ATOM 5166 C C . TYR A 1 640 ? 5.452 -8.659 -20.730 1.00 89.12 640 TYR A C 1
ATOM 5168 O O . TYR A 1 640 ? 5.819 -9.358 -21.675 1.00 89.12 640 TYR A O 1
ATOM 5176 N N . SER A 1 641 ? 5.297 -7.336 -20.815 1.00 85.31 641 SER A N 1
ATOM 5177 C CA . SER A 1 641 ? 5.697 -6.560 -21.995 1.00 85.31 641 SER A CA 1
ATOM 5178 C C . SER A 1 641 ? 7.224 -6.496 -22.023 1.00 85.31 641 SER A C 1
ATOM 5180 O O . SER A 1 641 ? 7.817 -5.748 -21.243 1.00 85.31 641 SER A O 1
ATOM 5182 N N . TYR A 1 642 ? 7.849 -7.312 -22.870 1.00 84.06 642 TYR A N 1
ATOM 5183 C CA . TYR A 1 642 ? 9.282 -7.266 -23.158 1.00 84.06 642 TYR A CA 1
ATOM 5184 C C . TYR A 1 642 ? 9.511 -6.426 -24.418 1.00 84.06 642 TYR A C 1
ATOM 5186 O O . TYR A 1 642 ? 8.655 -6.390 -25.302 1.00 84.06 642 TYR A O 1
ATOM 5194 N N . SER A 1 643 ? 10.653 -5.751 -24.513 1.00 78.06 643 SER A N 1
ATOM 5195 C CA . SER A 1 643 ? 11.035 -5.014 -25.718 1.00 78.06 643 SER A CA 1
ATOM 5196 C C . SER A 1 643 ? 12.426 -5.449 -26.130 1.00 78.06 643 SER A C 1
ATOM 5198 O O . SER A 1 643 ? 13.353 -5.446 -25.326 1.00 78.06 643 SER A O 1
ATOM 5200 N N . ALA A 1 644 ? 12.538 -5.882 -27.379 1.00 80.38 644 ALA A N 1
ATOM 5201 C CA . ALA A 1 644 ? 13.753 -6.433 -27.942 1.00 80.38 644 ALA A CA 1
ATOM 5202 C C . ALA A 1 644 ? 13.882 -5.979 -29.387 1.00 80.38 644 ALA A C 1
ATOM 5204 O O . ALA A 1 644 ? 12.894 -5.853 -30.117 1.00 80.38 644 ALA A O 1
ATOM 5205 N N . LYS A 1 645 ? 15.115 -5.776 -29.822 1.00 83.50 645 LYS A N 1
ATOM 5206 C CA . LYS A 1 645 ? 15.406 -5.494 -31.215 1.00 83.50 645 LYS A CA 1
ATOM 5207 C C . LYS A 1 645 ? 15.434 -6.797 -32.008 1.00 83.50 645 LYS A C 1
ATOM 5209 O O . LYS A 1 645 ? 16.263 -7.674 -31.757 1.00 83.50 645 LYS A O 1
ATOM 5214 N N . VAL A 1 646 ? 14.530 -6.909 -32.977 1.00 87.38 646 VAL A N 1
ATOM 5215 C CA . VAL A 1 646 ? 14.461 -8.047 -33.903 1.00 87.38 646 VAL A CA 1
ATOM 5216 C C . VAL A 1 646 ? 15.751 -8.118 -34.731 1.00 87.38 646 VAL A C 1
ATOM 5218 O O . VAL A 1 646 ? 16.209 -7.105 -35.252 1.00 87.38 646 VAL A O 1
ATOM 5221 N N . ASN A 1 647 ? 16.321 -9.317 -34.868 1.00 87.62 647 ASN A N 1
ATOM 5222 C CA . ASN A 1 647 ? 17.594 -9.620 -35.540 1.00 87.62 647 ASN A CA 1
ATOM 5223 C C . ASN A 1 647 ? 18.880 -9.022 -34.915 1.00 87.62 647 ASN A C 1
ATOM 5225 O O . ASN A 1 647 ? 19.970 -9.277 -35.438 1.00 87.62 647 ASN A O 1
ATOM 5229 N N . GLU A 1 648 ? 18.804 -8.338 -33.771 1.00 89.56 648 GLU A N 1
ATOM 5230 C CA . GLU A 1 648 ? 19.967 -7.968 -32.944 1.00 89.56 648 GLU A CA 1
ATOM 5231 C C . GLU A 1 648 ? 20.084 -8.888 -31.709 1.00 89.56 648 GLU A C 1
ATOM 5233 O O . GLU A 1 648 ? 19.157 -9.632 -31.385 1.00 89.56 648 GLU A O 1
ATOM 5238 N N . TRP A 1 649 ? 21.238 -8.871 -31.034 1.00 87.56 649 TRP A N 1
ATOM 5239 C CA . TRP A 1 649 ? 21.419 -9.533 -29.736 1.00 87.56 649 TRP A CA 1
ATOM 5240 C C . TRP A 1 649 ? 20.904 -8.633 -28.606 1.00 87.56 649 TRP A C 1
ATOM 5242 O O . TRP A 1 649 ? 21.162 -7.430 -28.600 1.00 87.56 649 TRP A O 1
ATOM 5252 N N . ASN A 1 650 ? 20.170 -9.221 -27.663 1.00 87.06 650 ASN A N 1
ATOM 5253 C CA . ASN A 1 650 ? 19.561 -8.548 -26.521 1.00 87.06 650 ASN A CA 1
ATOM 5254 C C . ASN A 1 650 ? 19.925 -9.326 -25.249 1.00 87.06 650 ASN A C 1
ATOM 5256 O O . ASN A 1 650 ? 19.606 -10.513 -25.146 1.00 87.06 650 ASN A O 1
ATOM 5260 N N . SER A 1 651 ? 20.543 -8.655 -24.278 1.00 85.38 651 SER A N 1
ATOM 5261 C CA . SER A 1 651 ? 20.892 -9.267 -22.995 1.00 85.38 651 SER A CA 1
ATOM 5262 C C . SER A 1 651 ? 19.663 -9.321 -22.088 1.00 85.38 651 SER A C 1
ATOM 5264 O O . SER A 1 651 ? 19.069 -8.289 -21.769 1.00 85.38 651 SER A O 1
ATOM 5266 N N . VAL A 1 652 ? 19.258 -10.520 -21.676 1.00 87.25 652 VAL A N 1
ATOM 5267 C CA . VAL A 1 652 ? 18.118 -10.752 -20.782 1.00 87.25 652 VAL A CA 1
ATOM 5268 C C . VAL A 1 652 ? 18.641 -10.959 -19.365 1.00 87.25 652 VAL A C 1
ATOM 5270 O O . VAL A 1 652 ? 19.524 -11.784 -19.160 1.00 87.25 652 VAL A O 1
ATOM 5273 N N . THR A 1 653 ? 18.091 -10.265 -18.361 1.00 86.94 653 THR A N 1
ATOM 5274 C CA . THR A 1 653 ? 18.371 -10.547 -16.937 1.00 86.94 653 THR A CA 1
ATOM 5275 C C . THR A 1 653 ? 17.133 -10.303 -16.069 1.00 86.94 653 THR A C 1
ATOM 5277 O O . THR A 1 653 ? 16.738 -9.160 -15.865 1.00 86.94 653 THR A O 1
ATOM 5280 N N . ARG A 1 654 ? 16.512 -11.364 -15.530 1.00 88.25 654 ARG A N 1
ATOM 5281 C CA . ARG A 1 654 ? 15.254 -11.295 -14.751 1.00 88.25 654 ARG A CA 1
ATOM 5282 C C . ARG A 1 654 ? 15.342 -12.074 -13.436 1.00 88.25 654 ARG A C 1
ATOM 5284 O O . ARG A 1 654 ? 15.789 -13.217 -13.426 1.00 88.25 654 ARG A O 1
ATOM 5291 N N . ASP A 1 655 ? 14.849 -11.493 -12.340 1.00 85.38 655 ASP A N 1
ATOM 5292 C CA . ASP A 1 655 ? 14.573 -12.228 -11.093 1.00 85.38 655 ASP A CA 1
ATOM 5293 C C . ASP A 1 655 ? 13.182 -12.848 -11.161 1.00 85.38 655 ASP A C 1
ATOM 5295 O O . ASP A 1 655 ? 12.158 -12.157 -11.143 1.00 85.38 655 ASP A O 1
ATOM 5299 N N . ILE A 1 656 ? 13.165 -14.173 -11.202 1.00 87.69 656 ILE A N 1
ATOM 5300 C CA . ILE A 1 656 ? 11.955 -14.974 -11.310 1.00 87.69 656 ILE A CA 1
ATOM 5301 C C . ILE A 1 656 ? 11.148 -14.925 -10.004 1.00 87.69 656 ILE A C 1
ATOM 5303 O O . ILE A 1 656 ? 9.924 -15.016 -10.050 1.00 87.69 656 ILE A O 1
ATOM 5307 N N . LEU A 1 657 ? 11.774 -14.709 -8.839 1.00 83.31 657 LEU A N 1
ATOM 5308 C CA . LEU A 1 657 ? 11.041 -14.516 -7.584 1.00 83.31 657 LEU A CA 1
ATOM 5309 C C . LEU A 1 657 ? 10.365 -13.143 -7.532 1.00 83.31 657 LEU A C 1
ATOM 5311 O O . LEU A 1 657 ? 9.194 -13.090 -7.148 1.00 83.31 657 LEU A O 1
ATOM 5315 N N . VAL A 1 658 ? 11.032 -12.053 -7.940 1.00 82.69 658 VAL A N 1
ATOM 5316 C CA . VAL A 1 658 ? 10.379 -10.735 -8.031 1.00 82.69 658 VAL A CA 1
ATOM 5317 C C . VAL A 1 658 ? 9.282 -10.773 -9.079 1.00 82.69 658 VAL A C 1
ATOM 5319 O O . VAL A 1 658 ? 8.180 -10.322 -8.771 1.00 82.69 658 VAL A O 1
ATOM 5322 N N . ASP A 1 659 ? 9.513 -11.343 -10.262 1.00 88.25 659 ASP A N 1
ATOM 5323 C CA . ASP A 1 659 ? 8.477 -11.369 -11.292 1.00 88.25 659 ASP A CA 1
ATOM 5324 C C . ASP A 1 659 ? 7.291 -12.263 -10.910 1.00 88.25 659 ASP A C 1
ATOM 5326 O O . ASP A 1 659 ? 6.156 -11.802 -11.005 1.00 88.25 659 ASP A O 1
ATOM 5330 N N . VAL A 1 660 ? 7.492 -13.450 -10.320 1.00 84.75 660 VAL A N 1
ATOM 5331 C CA . VAL A 1 660 ? 6.382 -14.213 -9.710 1.00 84.75 660 VAL A CA 1
ATOM 5332 C C . VAL A 1 660 ? 5.696 -13.397 -8.607 1.00 84.75 660 VAL A C 1
ATOM 5334 O O . VAL A 1 660 ? 4.468 -13.353 -8.546 1.00 84.75 660 VAL A O 1
ATOM 5337 N N . SER A 1 661 ? 6.448 -12.696 -7.753 1.00 79.56 661 SER A N 1
ATOM 5338 C CA . SER A 1 661 ? 5.886 -11.863 -6.680 1.00 79.56 661 SER A CA 1
ATOM 5339 C C . SER A 1 661 ? 5.021 -10.723 -7.226 1.00 79.56 661 SER A C 1
ATOM 5341 O O . SER A 1 661 ? 3.956 -10.445 -6.673 1.00 79.56 661 SER A O 1
ATOM 5343 N N . ARG A 1 662 ? 5.452 -10.052 -8.302 1.00 83.56 662 ARG A N 1
ATOM 5344 C CA . ARG A 1 662 ? 4.730 -8.949 -8.962 1.00 83.56 662 ARG A CA 1
ATOM 5345 C C . ARG A 1 662 ? 3.553 -9.453 -9.806 1.00 83.56 662 ARG A C 1
ATOM 5347 O O . ARG A 1 662 ? 2.483 -8.852 -9.741 1.00 83.56 662 ARG A O 1
ATOM 5354 N N . ALA A 1 663 ? 3.705 -10.574 -10.511 1.00 81.56 663 ALA A N 1
ATOM 5355 C CA . ALA A 1 663 ? 2.649 -11.250 -11.261 1.00 81.56 663 ALA A CA 1
ATOM 5356 C C . ALA A 1 663 ? 1.529 -11.755 -10.340 1.00 81.56 663 ALA A C 1
ATOM 5358 O O . ALA A 1 663 ? 0.364 -11.424 -10.559 1.00 81.56 663 ALA A O 1
ATOM 5359 N N . LEU A 1 664 ? 1.854 -12.438 -9.239 1.00 76.31 664 LEU A N 1
ATOM 5360 C CA . LEU A 1 664 ? 0.857 -12.831 -8.238 1.00 76.31 664 LEU A CA 1
ATOM 5361 C C . LEU A 1 664 ? 0.243 -11.599 -7.549 1.00 76.31 664 LEU A C 1
ATOM 5363 O O . LEU A 1 664 ? -0.980 -11.524 -7.460 1.00 76.31 664 LEU A O 1
ATOM 5367 N N . SER A 1 665 ? 1.037 -10.564 -7.221 1.00 67.50 665 SER A N 1
ATOM 5368 C CA . SER A 1 665 ? 0.527 -9.235 -6.799 1.00 67.50 665 SER A CA 1
ATOM 5369 C C . SER A 1 665 ? -0.320 -8.520 -7.867 1.00 67.50 665 SER A C 1
ATOM 5371 O O . SER A 1 665 ? -0.897 -7.461 -7.606 1.00 67.50 665 SER A O 1
ATOM 5373 N N . SER A 1 666 ? -0.391 -9.040 -9.096 1.00 61.56 666 SER A N 1
ATOM 5374 C CA . SER A 1 666 ? -1.280 -8.528 -10.138 1.00 61.56 666 SER A CA 1
ATOM 5375 C C . SER A 1 666 ? -2.690 -9.113 -10.075 1.00 61.56 666 SER A C 1
ATOM 5377 O O . SER A 1 666 ? -3.598 -8.471 -10.603 1.00 61.56 666 SER A O 1
ATOM 5379 N N . ALA A 1 667 ? -2.871 -10.238 -9.369 1.00 50.69 667 ALA A N 1
ATOM 5380 C CA . ALA A 1 667 ? -4.157 -10.879 -9.099 1.00 50.69 667 ALA A CA 1
ATOM 5381 C C . ALA A 1 667 ? -4.579 -10.803 -7.614 1.00 50.69 667 ALA A C 1
ATOM 5383 O O . ALA A 1 667 ? -5.733 -10.486 -7.342 1.00 50.69 667 ALA A O 1
ATOM 5384 N N . GLU A 1 668 ? -3.674 -11.042 -6.650 1.00 34.59 668 GLU A N 1
ATOM 5385 C CA . GLU A 1 668 ? -3.957 -10.953 -5.206 1.00 34.59 668 GLU A CA 1
ATOM 5386 C C . GLU A 1 668 ? -2.771 -10.442 -4.359 1.00 34.59 668 GLU A C 1
ATOM 5388 O O . GLU A 1 668 ? -1.608 -10.756 -4.598 1.00 34.59 668 GLU A O 1
ATOM 5393 N N . ASN A 1 669 ? -3.072 -9.694 -3.291 1.00 35.06 669 ASN A N 1
ATOM 5394 C CA . ASN A 1 669 ? -2.079 -9.062 -2.412 1.00 35.06 669 ASN A CA 1
ATOM 5395 C C . ASN A 1 669 ? -1.261 -10.066 -1.559 1.00 35.06 669 ASN A C 1
ATOM 5397 O O . ASN A 1 669 ? -1.665 -10.404 -0.444 1.00 35.06 669 ASN A O 1
ATOM 5401 N N . ARG A 1 670 ? -0.068 -10.479 -2.023 1.00 33.34 670 ARG A N 1
ATOM 5402 C CA . ARG A 1 670 ? 0.984 -11.171 -1.230 1.00 33.34 670 ARG A CA 1
ATOM 5403 C C . ARG A 1 670 ? 2.400 -10.638 -1.571 1.00 33.34 670 ARG A C 1
ATOM 5405 O O . ARG A 1 670 ? 2.572 -9.937 -2.559 1.00 33.34 670 ARG A O 1
ATOM 5412 N N . LYS A 1 671 ? 3.419 -10.893 -0.728 1.00 33.22 671 LYS A N 1
ATOM 5413 C CA . LYS A 1 671 ? 4.790 -10.302 -0.807 1.00 33.22 671 LYS A CA 1
ATOM 5414 C C . LYS A 1 671 ? 5.916 -11.333 -0.559 1.00 33.22 671 LYS A C 1
ATOM 5416 O O . LYS A 1 671 ? 5.620 -12.387 -0.003 1.00 33.22 671 LYS A O 1
ATOM 5421 N N . LYS A 1 672 ? 7.188 -10.925 -0.817 1.00 36.69 672 LYS A N 1
ATOM 5422 C CA . LYS A 1 672 ? 8.483 -11.695 -0.870 1.00 36.69 672 LYS A CA 1
ATOM 5423 C C . LYS A 1 672 ? 8.711 -12.286 -2.282 1.00 36.69 672 LYS A C 1
ATOM 5425 O O . LYS A 1 672 ? 7.699 -12.602 -2.900 1.00 36.69 672 LYS A O 1
ATOM 5430 N N . ASN A 1 673 ? 9.897 -12.416 -2.909 1.00 29.80 673 ASN A N 1
ATOM 5431 C CA . ASN A 1 673 ? 11.361 -12.142 -2.699 1.00 29.80 673 ASN A CA 1
ATOM 5432 C C . ASN A 1 673 ? 11.975 -11.879 -4.143 1.00 29.80 673 ASN A C 1
ATOM 5434 O O . ASN A 1 673 ? 11.129 -11.741 -5.014 1.00 29.80 673 ASN A O 1
ATOM 5438 N N . ASP A 1 674 ? 13.262 -11.787 -4.574 1.00 32.72 674 ASP A N 1
ATOM 5439 C CA . ASP A 1 674 ? 14.611 -11.455 -4.024 1.00 32.72 674 ASP A CA 1
ATOM 5440 C C . ASP A 1 674 ? 15.579 -10.960 -5.175 1.00 32.72 674 ASP A C 1
ATOM 5442 O O . ASP A 1 674 ? 16.174 -11.777 -5.851 1.00 32.72 674 ASP A O 1
ATOM 5446 N N . ASN A 1 675 ? 15.870 -9.652 -5.324 1.00 29.77 675 ASN A N 1
ATOM 5447 C CA . ASN A 1 675 ? 17.029 -9.065 -6.078 1.00 29.77 675 ASN A CA 1
ATOM 5448 C C . ASN A 1 675 ? 17.138 -9.125 -7.640 1.00 29.77 675 ASN A C 1
ATOM 5450 O O . ASN A 1 675 ? 17.369 -10.179 -8.211 1.00 29.77 675 ASN A O 1
ATOM 5454 N N . ILE A 1 676 ? 17.264 -7.952 -8.303 1.00 38.44 676 ILE A N 1
ATOM 5455 C CA . ILE A 1 676 ? 17.829 -7.770 -9.680 1.00 38.44 676 ILE A CA 1
ATOM 5456 C C . ILE A 1 676 ? 19.083 -6.847 -9.622 1.00 38.44 676 ILE A C 1
ATOM 5458 O O . ILE A 1 676 ? 19.592 -6.544 -8.538 1.00 38.44 676 ILE A O 1
ATOM 5462 N N . VAL A 1 677 ? 19.617 -6.458 -10.783 1.00 38.25 677 VAL A N 1
ATOM 5463 C CA . VAL A 1 677 ? 20.821 -5.657 -11.072 1.00 38.25 677 VAL A CA 1
ATOM 5464 C C . VAL A 1 677 ? 20.518 -4.137 -11.140 1.00 38.25 677 VAL A C 1
ATOM 5466 O O . VAL A 1 677 ? 19.381 -3.689 -11.007 1.00 38.25 677 VAL A O 1
ATOM 5469 N N . LEU A 1 678 ? 21.565 -3.318 -11.280 1.00 36.00 678 LEU A N 1
ATOM 5470 C CA . LEU A 1 678 ? 21.533 -1.863 -11.474 1.00 36.00 678 LEU A CA 1
ATOM 5471 C C . LEU A 1 678 ? 21.365 -1.498 -12.964 1.00 36.00 678 LEU A C 1
ATOM 5473 O O . LEU A 1 678 ? 22.264 -1.772 -13.753 1.00 36.00 678 LEU A O 1
ATOM 5477 N N . HIS A 1 679 ? 20.291 -0.782 -13.315 1.00 60.69 679 HIS A N 1
ATOM 5478 C CA . HIS A 1 679 ? 20.049 -0.262 -14.671 1.00 60.69 679 HIS A CA 1
ATOM 5479 C C . HIS A 1 679 ? 20.058 1.283 -14.666 1.00 60.69 679 HIS A C 1
ATOM 5481 O O . HIS A 1 679 ? 19.049 1.898 -14.314 1.00 60.69 679 HIS A O 1
ATOM 5487 N N . PRO A 1 680 ? 21.191 1.939 -14.996 1.00 71.06 680 PRO A N 1
ATOM 5488 C CA . PRO A 1 680 ? 21.294 3.402 -15.017 1.00 71.06 680 PRO A CA 1
ATOM 5489 C C . PRO A 1 680 ? 20.788 4.020 -16.329 1.00 71.06 680 PRO A C 1
ATOM 5491 O O . PRO A 1 680 ? 20.463 5.203 -16.354 1.00 71.06 680 PRO A O 1
ATOM 5494 N N . ASP A 1 681 ? 20.711 3.235 -17.408 1.00 78.94 681 ASP A N 1
ATOM 5495 C CA . ASP A 1 681 ? 20.467 3.736 -18.766 1.00 78.94 681 ASP A CA 1
ATOM 5496 C C . ASP A 1 681 ? 19.094 4.381 -18.956 1.00 78.94 681 ASP A C 1
ATOM 5498 O O . ASP A 1 681 ? 18.998 5.407 -19.630 1.00 78.94 681 ASP A O 1
ATOM 5502 N N . TRP A 1 682 ? 18.076 3.916 -18.224 1.00 87.75 682 TRP A N 1
ATOM 5503 C CA . TRP A 1 682 ? 16.766 4.570 -18.195 1.00 87.75 682 TRP A CA 1
ATOM 5504 C C . TRP A 1 682 ? 16.863 6.066 -17.843 1.00 87.75 682 TRP A C 1
ATOM 5506 O O . TRP A 1 682 ? 16.143 6.877 -18.423 1.00 87.75 682 TRP A O 1
ATOM 5516 N N . LEU A 1 683 ? 17.773 6.460 -16.937 1.00 87.69 683 LEU A N 1
ATOM 5517 C CA . LEU A 1 683 ? 17.982 7.869 -16.574 1.00 87.69 683 LEU A CA 1
ATOM 5518 C C . LEU A 1 683 ? 18.662 8.673 -17.690 1.00 87.69 683 LEU A C 1
ATOM 5520 O O . LEU A 1 683 ? 18.436 9.873 -17.773 1.00 87.69 683 LEU A O 1
ATOM 5524 N N . VAL A 1 684 ? 19.471 8.053 -18.550 1.00 89.69 684 VAL A N 1
ATOM 5525 C CA . VAL A 1 684 ? 20.069 8.741 -19.708 1.00 89.69 684 VAL A CA 1
ATOM 5526 C C . VAL A 1 684 ? 19.019 8.933 -20.806 1.00 89.69 684 VAL A C 1
ATOM 5528 O O . VAL A 1 684 ? 18.932 10.005 -21.399 1.00 89.69 684 VAL A O 1
ATOM 5531 N N . GLU A 1 685 ? 18.200 7.908 -21.042 1.00 89.12 685 GLU A N 1
ATOM 5532 C CA . GLU A 1 685 ? 17.208 7.843 -22.124 1.00 89.12 685 GLU A CA 1
ATOM 5533 C C . GLU A 1 685 ? 15.927 8.642 -21.838 1.00 89.12 685 GLU A C 1
ATOM 5535 O O . GLU A 1 685 ? 15.282 9.121 -22.766 1.00 89.12 685 GLU A O 1
ATOM 5540 N N . ASN A 1 686 ? 15.554 8.799 -20.562 1.00 92.00 686 ASN A N 1
ATOM 5541 C CA . ASN A 1 686 ? 14.317 9.469 -20.133 1.00 92.00 686 ASN A CA 1
ATOM 5542 C C . ASN A 1 686 ? 14.583 10.833 -19.464 1.00 92.00 686 ASN A C 1
ATOM 5544 O O . ASN A 1 686 ? 13.717 11.354 -18.757 1.00 92.00 686 ASN A O 1
ATOM 5548 N N . GLN A 1 687 ? 15.778 11.403 -19.656 1.00 95.69 687 GLN A N 1
ATOM 5549 C CA . GLN A 1 687 ? 16.061 12.794 -19.299 1.00 95.69 687 GLN A CA 1
ATOM 5550 C C . GLN A 1 687 ? 15.531 13.728 -20.394 1.00 95.69 687 GLN A C 1
ATOM 5552 O O . GLN A 1 687 ? 15.795 13.519 -21.577 1.00 95.69 687 GLN A O 1
ATOM 5557 N N . ASP A 1 688 ? 14.802 14.771 -20.007 1.00 94.06 688 ASP A N 1
ATOM 5558 C CA . ASP A 1 688 ? 14.266 15.755 -20.945 1.00 94.06 688 ASP A CA 1
ATOM 5559 C C . ASP A 1 688 ? 15.285 16.845 -21.335 1.00 94.06 688 ASP A C 1
ATOM 5561 O O . ASP A 1 688 ? 16.397 16.942 -20.806 1.00 94.06 688 ASP A O 1
ATOM 5565 N N . SER A 1 689 ? 14.888 17.714 -22.270 1.00 93.06 689 SER A N 1
ATOM 5566 C CA . SER A 1 689 ? 15.707 18.826 -22.770 1.00 93.06 689 SER A CA 1
ATOM 5567 C C . SER A 1 689 ? 15.979 19.943 -21.751 1.00 93.06 689 SER A C 1
ATOM 5569 O O . SER A 1 689 ? 16.665 20.904 -22.085 1.00 93.06 689 SER A O 1
ATOM 5571 N N . THR A 1 690 ? 15.437 19.854 -20.533 1.00 91.88 690 THR A N 1
ATOM 5572 C CA . THR A 1 690 ? 15.749 20.742 -19.398 1.00 91.88 690 THR A CA 1
ATOM 5573 C C . THR A 1 690 ? 16.726 20.106 -18.401 1.00 91.88 690 THR A C 1
ATOM 5575 O O . THR A 1 690 ? 17.023 20.705 -17.370 1.00 91.88 690 THR A O 1
ATOM 5578 N N . GLY A 1 691 ? 17.218 18.893 -18.693 1.00 92.69 691 GLY A N 1
ATOM 5579 C CA . GLY A 1 691 ? 18.036 18.095 -17.778 1.00 92.69 691 GLY A CA 1
ATOM 5580 C C . GLY A 1 691 ? 17.223 17.366 -16.702 1.00 92.69 691 GLY A C 1
ATOM 5581 O O . GLY A 1 691 ? 17.791 16.725 -15.811 1.00 92.69 691 GLY A O 1
ATOM 5582 N N . GLY A 1 692 ? 15.896 17.445 -16.776 1.00 94.00 692 GLY A N 1
ATOM 5583 C CA . GLY A 1 692 ? 14.981 16.909 -15.784 1.00 94.00 692 GLY A CA 1
ATOM 5584 C C . GLY A 1 692 ? 14.554 15.472 -16.035 1.00 94.00 692 GLY A C 1
ATOM 5585 O O . GLY A 1 692 ? 14.580 14.978 -17.159 1.00 94.00 692 GLY A O 1
ATOM 5586 N N . TRP A 1 693 ? 14.076 14.823 -14.973 1.00 96.88 693 TRP A N 1
ATOM 5587 C CA . TRP A 1 693 ? 13.249 13.621 -15.079 1.00 96.88 693 TRP A CA 1
ATOM 5588 C C . TRP A 1 693 ? 11.794 13.963 -14.711 1.00 96.88 693 TRP A C 1
ATOM 5590 O O . TRP A 1 693 ? 11.470 14.025 -13.519 1.00 96.88 693 TRP A O 1
ATOM 5600 N N . PRO A 1 694 ? 10.919 14.238 -15.697 1.00 96.25 694 PRO A N 1
ATOM 5601 C CA . PRO A 1 694 ? 9.572 14.743 -15.448 1.00 96.25 694 PRO A CA 1
ATOM 5602 C C . PRO A 1 694 ? 8.650 13.642 -14.909 1.00 96.25 694 PRO A C 1
ATOM 5604 O O . PRO A 1 694 ? 8.663 12.502 -15.375 1.00 96.25 694 PRO A O 1
ATOM 5607 N N . VAL A 1 695 ? 7.809 13.973 -13.928 1.00 96.06 695 VAL A N 1
ATOM 5608 C CA . VAL A 1 695 ? 6.852 13.032 -13.333 1.00 96.06 695 VAL A CA 1
ATOM 5609 C C . VAL A 1 695 ? 5.539 13.047 -14.136 1.00 96.06 695 VAL A C 1
ATOM 5611 O O . VAL A 1 695 ? 4.832 14.057 -14.137 1.00 96.06 695 VAL A O 1
ATOM 5614 N N . PRO A 1 696 ? 5.137 11.939 -14.788 1.00 94.06 696 PRO A N 1
ATOM 5615 C CA . PRO A 1 696 ? 4.051 11.931 -15.779 1.00 94.06 696 PRO A CA 1
ATOM 5616 C C . PRO A 1 696 ? 2.628 11.895 -15.177 1.00 94.06 696 PRO A C 1
ATOM 5618 O O . PRO A 1 696 ? 1.685 11.467 -15.841 1.00 94.06 696 PRO A O 1
ATOM 5621 N N . VAL A 1 697 ? 2.443 12.302 -13.914 1.00 93.62 697 VAL A N 1
ATOM 5622 C CA . VAL A 1 697 ? 1.151 12.249 -13.199 1.00 93.62 697 VAL A CA 1
ATOM 5623 C C . VAL A 1 697 ? 0.940 13.467 -12.298 1.00 93.62 697 VAL A C 1
ATOM 5625 O O . VAL A 1 697 ? 1.902 14.038 -11.785 1.00 93.62 697 VAL A O 1
ATOM 5628 N N . GLU A 1 698 ? -0.323 13.841 -12.068 1.00 95.50 698 GLU A N 1
ATOM 5629 C CA . GLU A 1 698 ? -0.688 14.921 -11.142 1.00 95.50 698 GLU A CA 1
ATOM 5630 C C . GLU A 1 698 ? -0.246 14.591 -9.704 1.00 95.50 698 GLU A C 1
ATOM 5632 O O . GLU A 1 698 ? -0.390 13.457 -9.235 1.00 95.50 698 GLU A O 1
ATOM 5637 N N . ARG A 1 699 ? 0.242 15.597 -8.970 1.00 93.31 699 ARG A N 1
ATOM 5638 C CA . ARG A 1 699 ? 0.538 15.499 -7.537 1.00 93.31 699 ARG A CA 1
ATOM 5639 C C . ARG A 1 699 ? -0.287 16.516 -6.748 1.00 93.31 699 ARG A C 1
ATOM 5641 O O . ARG A 1 699 ? 0.034 17.697 -6.718 1.00 93.31 699 ARG A O 1
ATOM 5648 N N . SER A 1 700 ? -1.304 16.028 -6.040 1.00 90.62 700 SER A N 1
ATOM 5649 C CA . SER A 1 700 ? -2.106 16.814 -5.089 1.00 90.62 700 SER A CA 1
ATOM 5650 C C . SER A 1 700 ? -1.549 16.745 -3.658 1.00 90.62 700 SER A C 1
ATOM 5652 O O . SER A 1 700 ? -1.400 15.662 -3.080 1.00 90.62 700 SER A O 1
ATOM 5654 N N . ILE A 1 701 ? -1.307 17.906 -3.056 1.00 88.38 701 ILE A N 1
ATOM 5655 C CA . ILE A 1 701 ? -0.808 18.126 -1.694 1.00 88.38 701 ILE A CA 1
ATOM 5656 C C . ILE A 1 701 ? -1.816 19.005 -0.930 1.00 88.38 701 ILE A C 1
ATOM 5658 O O . ILE A 1 701 ? -2.553 19.785 -1.529 1.00 88.38 701 ILE A O 1
ATOM 5662 N N . ALA A 1 702 ? -1.874 18.837 0.398 1.00 85.62 702 ALA A N 1
ATOM 5663 C CA . ALA A 1 702 ? -2.724 19.614 1.307 1.00 85.62 702 ALA A CA 1
ATOM 5664 C C . ALA A 1 702 ? -4.184 19.758 0.818 1.00 85.62 702 ALA A C 1
ATOM 5666 O O . ALA A 1 702 ? -4.643 20.861 0.557 1.00 85.62 702 ALA A O 1
ATOM 5667 N N . GLU A 1 703 ? -4.909 18.643 0.657 1.00 83.81 703 GLU A N 1
ATOM 5668 C CA . GLU A 1 703 ? -6.340 18.652 0.270 1.00 83.81 703 GLU A CA 1
ATOM 5669 C C . GLU A 1 703 ? -6.620 19.352 -1.081 1.00 83.81 703 GLU A C 1
ATOM 5671 O O . GLU A 1 703 ? -7.624 20.037 -1.242 1.00 83.81 703 GLU A O 1
ATOM 5676 N N . ARG A 1 704 ? -5.719 19.187 -2.063 1.00 88.81 704 ARG A N 1
ATOM 5677 C CA . ARG A 1 704 ? -5.703 19.904 -3.357 1.00 88.81 704 ARG A CA 1
ATOM 5678 C C . ARG A 1 704 ? -5.455 21.422 -3.264 1.00 88.81 704 ARG A C 1
ATOM 5680 O O . ARG A 1 704 ? -5.565 22.091 -4.285 1.00 88.81 704 ARG A O 1
ATOM 5687 N N . LYS A 1 705 ? -5.057 21.976 -2.109 1.00 87.12 705 LYS A N 1
ATOM 5688 C CA . LYS A 1 705 ? -4.615 23.387 -1.999 1.00 87.12 705 LYS A CA 1
ATOM 5689 C C . LYS A 1 705 ? -3.310 23.650 -2.757 1.00 87.12 705 LYS A C 1
ATOM 5691 O O . LYS A 1 705 ? -3.074 24.771 -3.184 1.00 87.12 705 LYS A O 1
ATOM 5696 N N . LEU A 1 706 ? -2.483 22.617 -2.942 1.00 89.62 706 LEU A N 1
ATOM 5697 C CA . LEU A 1 706 ? -1.280 22.645 -3.773 1.00 89.62 706 LEU A CA 1
ATOM 5698 C C . LEU A 1 706 ? -1.368 21.500 -4.793 1.00 89.62 706 LEU A C 1
ATOM 5700 O O . LEU A 1 706 ? -1.499 20.339 -4.404 1.00 89.62 706 LEU A O 1
ATOM 5704 N N . VAL A 1 707 ? -1.312 21.801 -6.092 1.00 93.12 707 VAL A N 1
ATOM 5705 C CA . VAL A 1 707 ? -1.412 20.798 -7.168 1.00 93.12 707 VAL A CA 1
ATOM 5706 C C . VAL A 1 707 ? -0.314 21.031 -8.197 1.00 93.12 707 VAL A C 1
ATOM 5708 O O . VAL A 1 707 ? -0.173 22.138 -8.706 1.00 93.12 707 VAL A O 1
ATOM 5711 N N . LEU A 1 708 ? 0.431 19.974 -8.527 1.00 95.06 708 LEU A N 1
ATOM 5712 C CA . LEU A 1 708 ? 1.363 19.958 -9.653 1.00 95.06 708 LEU A CA 1
ATOM 5713 C C . LEU A 1 708 ? 0.737 19.179 -10.822 1.00 95.06 708 LEU A C 1
ATOM 5715 O O . LEU A 1 708 ? 0.363 18.017 -10.618 1.00 95.06 708 LEU A O 1
ATOM 5719 N N . PRO A 1 709 ? 0.611 19.770 -12.025 1.00 94.19 709 PRO A N 1
ATOM 5720 C CA . PRO A 1 709 ? 0.164 19.053 -13.217 1.00 94.19 709 PRO A CA 1
ATOM 5721 C C . PRO A 1 709 ? 1.249 18.074 -13.708 1.00 94.19 709 PRO A C 1
ATOM 5723 O O . PRO A 1 709 ? 2.423 18.275 -13.397 1.00 94.19 709 PRO A O 1
ATOM 5726 N N . PRO A 1 710 ? 0.897 17.029 -14.484 1.00 95.75 710 PRO A N 1
ATOM 5727 C CA . PRO A 1 710 ? 1.870 16.122 -15.099 1.00 95.75 710 PRO A CA 1
ATOM 5728 C C . PRO A 1 710 ? 2.999 16.865 -15.831 1.00 95.75 710 PRO A C 1
ATOM 5730 O O . PRO A 1 710 ? 2.740 17.830 -16.544 1.00 95.75 710 PRO A O 1
ATOM 5733 N N . GLY A 1 711 ? 4.236 16.387 -15.673 1.00 94.94 711 GLY A N 1
ATOM 5734 C CA . GLY A 1 711 ? 5.450 17.009 -16.220 1.00 94.94 711 GLY A CA 1
ATOM 5735 C C . GLY A 1 711 ? 6.355 17.672 -15.173 1.00 94.94 711 GLY A C 1
ATOM 5736 O O . GLY A 1 711 ? 7.465 18.064 -15.508 1.00 94.94 711 GLY A O 1
ATOM 5737 N N . TRP A 1 712 ? 5.918 17.773 -13.912 1.00 96.06 712 TRP A N 1
ATOM 5738 C CA . TRP A 1 712 ? 6.688 18.389 -12.824 1.00 96.06 712 TRP A CA 1
ATOM 5739 C C . TRP A 1 712 ? 7.975 17.627 -12.463 1.00 96.06 712 TRP A C 1
ATOM 5741 O O . TRP A 1 712 ? 8.008 16.395 -12.469 1.00 96.06 712 TRP A O 1
ATOM 5751 N N . HIS A 1 713 ? 9.023 18.363 -12.085 1.00 97.44 713 HIS A N 1
ATOM 5752 C CA . HIS A 1 713 ? 10.317 17.827 -11.637 1.00 97.44 713 HIS A CA 1
ATOM 5753 C C . HIS A 1 713 ? 10.463 17.849 -10.113 1.00 97.44 713 HIS A C 1
ATOM 5755 O O . HIS A 1 713 ? 9.659 18.446 -9.407 1.00 97.44 713 HIS A O 1
ATOM 5761 N N . SER A 1 714 ? 11.507 17.215 -9.576 1.00 98.31 714 SER A N 1
ATOM 5762 C CA . SER A 1 714 ? 11.753 17.160 -8.129 1.00 98.31 714 SER A CA 1
ATOM 5763 C C . SER A 1 714 ? 13.244 17.221 -7.823 1.00 98.31 714 SER A C 1
ATOM 5765 O O . SER A 1 714 ? 14.013 16.443 -8.386 1.00 98.31 714 SER A O 1
ATOM 5767 N N . ALA A 1 715 ? 13.668 18.061 -6.878 1.00 98.56 715 ALA A N 1
ATOM 5768 C CA . ALA A 1 715 ? 15.058 18.106 -6.417 1.00 98.56 715 ALA A CA 1
ATOM 5769 C C . ALA A 1 715 ? 15.523 16.749 -5.859 1.00 98.56 715 ALA A C 1
ATOM 5771 O O . ALA A 1 715 ? 16.673 16.351 -6.042 1.00 98.56 715 ALA A O 1
ATOM 5772 N N . MET A 1 716 ? 14.609 15.987 -5.246 1.00 98.44 716 MET A N 1
ATOM 5773 C CA . MET A 1 716 ? 14.872 14.624 -4.781 1.00 98.44 716 MET A CA 1
ATOM 5774 C C . MET A 1 716 ? 14.994 13.625 -5.944 1.00 98.44 716 MET A C 1
ATOM 5776 O O . MET A 1 716 ? 15.711 12.635 -5.805 1.00 98.44 716 MET A O 1
ATOM 5780 N N . ALA A 1 717 ? 14.338 13.861 -7.089 1.00 97.56 717 ALA A N 1
ATOM 5781 C CA . ALA A 1 717 ? 14.572 13.081 -8.309 1.00 97.56 717 ALA A CA 1
ATOM 5782 C C . ALA A 1 717 ? 15.956 13.387 -8.881 1.00 97.56 717 ALA A C 1
ATOM 5784 O O . ALA A 1 717 ? 16.743 12.462 -9.074 1.00 97.56 717 ALA A O 1
ATOM 5785 N N . GLN A 1 718 ? 16.266 14.676 -9.062 1.00 98.19 718 GLN A N 1
ATOM 5786 C CA . GLN A 1 718 ? 17.554 15.109 -9.595 1.00 98.19 718 GLN A CA 1
ATOM 5787 C C . GLN A 1 718 ? 18.712 14.598 -8.726 1.00 98.19 718 GLN A C 1
ATOM 5789 O O . GLN A 1 718 ? 19.618 13.957 -9.244 1.00 98.19 718 GLN A O 1
ATOM 5794 N N . GLY A 1 719 ? 18.637 14.770 -7.401 1.00 98.19 719 GLY A N 1
ATOM 5795 C CA . GLY A 1 719 ? 19.668 14.324 -6.460 1.00 98.19 719 GLY A CA 1
ATOM 5796 C C . GLY A 1 719 ? 19.987 12.830 -6.544 1.00 98.19 719 GLY A C 1
ATOM 5797 O O . GLY A 1 719 ? 21.139 12.460 -6.758 1.00 98.19 719 GLY A O 1
ATOM 5798 N N . HIS A 1 720 ? 18.978 11.954 -6.446 1.00 97.88 720 HIS A N 1
ATOM 5799 C CA . HIS A 1 720 ? 19.224 10.514 -6.603 1.00 97.88 720 HIS A CA 1
ATOM 5800 C C . HIS A 1 720 ? 19.703 10.167 -8.027 1.00 97.88 720 HIS A C 1
ATOM 5802 O O . HIS A 1 720 ? 20.498 9.242 -8.178 1.00 97.88 720 HIS A O 1
ATOM 5808 N N . GLY A 1 721 ? 19.253 10.895 -9.058 1.00 96.88 721 GLY A N 1
ATOM 5809 C CA . GLY A 1 721 ? 19.736 10.750 -10.434 1.00 96.88 721 GLY A CA 1
ATOM 5810 C C . GLY A 1 721 ? 21.237 11.024 -10.554 1.00 96.88 721 GLY A C 1
ATOM 5811 O O . GLY A 1 721 ? 21.972 10.166 -11.041 1.00 96.88 721 GLY A O 1
ATOM 5812 N N . LEU A 1 722 ? 21.714 12.150 -10.011 1.00 97.81 722 LEU A N 1
ATOM 5813 C CA . LEU A 1 722 ? 23.141 12.488 -9.917 1.00 97.81 722 LEU A CA 1
ATOM 5814 C C . LEU A 1 722 ? 23.928 11.401 -9.167 1.00 97.81 722 LEU A C 1
ATOM 5816 O O . LEU A 1 722 ? 24.948 10.922 -9.667 1.00 97.81 722 LEU A O 1
ATOM 5820 N N . SER A 1 723 ? 23.426 10.933 -8.020 1.00 97.62 723 SER A N 1
ATOM 5821 C CA . SER A 1 723 ? 24.053 9.856 -7.239 1.00 97.62 723 SER A CA 1
ATOM 5822 C C . SER A 1 723 ? 24.132 8.513 -7.978 1.00 97.62 723 SER A C 1
ATOM 5824 O O . SER A 1 723 ? 25.054 7.740 -7.710 1.00 97.62 723 SER A O 1
ATOM 5826 N N . VAL A 1 724 ? 23.199 8.209 -8.892 1.00 95.44 724 VAL A N 1
ATOM 5827 C CA . VAL A 1 724 ? 23.272 7.023 -9.770 1.00 95.44 724 VAL A CA 1
ATOM 5828 C C . VAL A 1 724 ? 24.255 7.248 -10.913 1.00 95.44 724 VAL A C 1
ATOM 5830 O O . VAL A 1 724 ? 25.097 6.390 -11.160 1.00 95.44 724 VAL A O 1
ATOM 5833 N N . LEU A 1 725 ? 24.161 8.380 -11.611 1.00 95.94 725 LEU A N 1
ATOM 5834 C CA . LEU A 1 725 ? 24.915 8.641 -12.838 1.00 95.94 725 LEU A CA 1
ATOM 5835 C C . LEU A 1 725 ? 26.415 8.826 -12.583 1.00 95.94 725 LEU A C 1
ATOM 5837 O O . LEU A 1 725 ? 27.230 8.270 -13.312 1.00 95.94 725 LEU A O 1
ATOM 5841 N N . THR A 1 726 ? 26.793 9.500 -11.496 1.00 94.81 726 THR A N 1
ATOM 5842 C CA . THR A 1 726 ? 28.197 9.619 -11.047 1.00 94.81 726 THR A CA 1
ATOM 5843 C C . THR A 1 726 ? 28.820 8.251 -10.741 1.00 94.81 726 THR A C 1
ATOM 5845 O O . THR A 1 726 ? 29.939 7.956 -11.172 1.00 94.81 726 THR A O 1
ATOM 5848 N N . ARG A 1 727 ? 28.068 7.370 -10.065 1.00 93.88 727 ARG A N 1
ATOM 5849 C CA . ARG A 1 727 ? 28.451 5.973 -9.804 1.00 93.88 727 ARG A CA 1
ATOM 5850 C C . ARG A 1 727 ? 28.491 5.125 -11.076 1.00 93.88 727 ARG A C 1
ATOM 5852 O O . ARG A 1 727 ? 29.394 4.306 -11.209 1.00 93.88 727 ARG A O 1
ATOM 5859 N N . ALA A 1 728 ? 27.556 5.316 -12.006 1.00 88.69 728 ALA A N 1
ATOM 5860 C CA . ALA A 1 728 ? 27.519 4.607 -13.285 1.00 88.69 728 ALA A CA 1
ATOM 5861 C C . ALA A 1 728 ? 28.709 4.994 -14.176 1.00 88.69 728 ALA A C 1
ATOM 5863 O O . ALA A 1 728 ? 29.406 4.111 -14.671 1.00 88.69 728 ALA A O 1
ATOM 5864 N N . TYR A 1 729 ? 29.011 6.291 -14.292 1.00 92.62 729 TYR A N 1
ATOM 5865 C CA . TYR A 1 729 ? 30.222 6.786 -14.947 1.00 92.62 729 TYR A CA 1
ATOM 5866 C C . TYR A 1 729 ? 31.475 6.119 -14.359 1.00 92.62 729 TYR A C 1
ATOM 5868 O O . TYR A 1 729 ? 32.235 5.496 -15.092 1.00 92.62 729 TYR A O 1
ATOM 5876 N N . LYS A 1 730 ? 31.639 6.120 -13.027 1.00 89.88 730 LYS A N 1
ATOM 5877 C CA . LYS A 1 730 ? 32.794 5.487 -12.359 1.00 89.88 730 LYS A CA 1
ATOM 5878 C C . LYS A 1 730 ? 32.813 3.959 -12.325 1.00 89.88 730 LYS A C 1
ATOM 5880 O O . LYS A 1 730 ? 33.833 3.397 -11.932 1.00 89.88 730 LYS A O 1
ATOM 5885 N N . LEU A 1 731 ? 31.731 3.288 -12.713 1.00 85.56 731 LEU A N 1
ATOM 5886 C CA . LEU A 1 731 ? 31.676 1.828 -12.817 1.00 85.56 731 LEU A CA 1
ATOM 5887 C C . LEU A 1 731 ? 31.907 1.333 -14.252 1.00 85.56 731 LEU A C 1
ATOM 5889 O O . LEU A 1 731 ? 32.388 0.217 -14.428 1.00 85.56 731 LEU A O 1
ATOM 5893 N N . PHE A 1 732 ? 31.556 2.141 -15.256 1.00 83.38 732 PHE A N 1
ATOM 5894 C CA . PHE A 1 732 ? 31.509 1.719 -16.659 1.00 83.38 732 PHE A CA 1
ATOM 5895 C C . PHE A 1 732 ? 32.393 2.532 -17.614 1.00 83.38 732 PHE A C 1
ATOM 5897 O O . PHE A 1 732 ? 32.542 2.103 -18.753 1.00 83.38 732 PHE A O 1
ATOM 5904 N N . ASP A 1 733 ? 32.928 3.679 -17.182 1.00 84.50 733 ASP A N 1
ATOM 5905 C CA . ASP A 1 733 ? 33.779 4.594 -17.966 1.00 84.50 733 ASP A CA 1
ATOM 5906 C C . ASP A 1 733 ? 33.127 5.036 -19.299 1.00 84.50 733 ASP A C 1
ATOM 5908 O O . ASP A 1 733 ? 33.708 4.976 -20.380 1.00 84.50 733 ASP A O 1
ATOM 5912 N N . LYS A 1 734 ? 31.844 5.434 -19.226 1.00 84.06 734 LYS A N 1
ATOM 5913 C CA . LYS A 1 734 ? 31.031 5.869 -20.379 1.00 84.06 734 LYS A CA 1
ATOM 5914 C C . LYS A 1 734 ? 30.529 7.300 -20.196 1.00 84.06 734 LYS A C 1
ATOM 5916 O O . LYS A 1 734 ? 29.675 7.546 -19.341 1.00 84.06 734 LYS A O 1
ATOM 5921 N N . GLU A 1 735 ? 30.985 8.202 -21.064 1.00 91.00 735 GLU A N 1
ATOM 5922 C CA . GLU A 1 735 ? 30.674 9.643 -21.035 1.00 91.00 735 GLU A CA 1
ATOM 5923 C C . GLU A 1 735 ? 29.172 9.961 -20.993 1.00 91.00 735 GLU A C 1
ATOM 5925 O O . GLU A 1 735 ? 28.766 10.872 -20.279 1.00 91.00 735 GLU A O 1
ATOM 5930 N N . LYS A 1 736 ? 28.315 9.140 -21.625 1.00 93.19 736 LYS A N 1
ATOM 5931 C CA . LYS A 1 736 ? 26.848 9.333 -21.613 1.00 93.19 736 LYS A CA 1
ATOM 5932 C C . LYS A 1 736 ? 26.236 9.481 -20.209 1.00 93.19 736 LYS A C 1
ATOM 5934 O O . LYS A 1 736 ? 25.191 10.111 -20.061 1.00 93.19 736 LYS A O 1
ATOM 5939 N N . TYR A 1 737 ? 26.866 8.907 -19.179 1.00 93.06 737 TYR A N 1
ATOM 5940 C CA . TYR A 1 737 ? 26.434 9.069 -17.788 1.00 93.06 737 TYR A CA 1
ATOM 5941 C C . TYR A 1 737 ? 26.890 10.404 -17.182 1.00 93.06 737 TYR A C 1
ATOM 5943 O O . TYR A 1 737 ? 26.154 10.994 -16.391 1.00 93.06 737 TYR A O 1
ATOM 5951 N N . LEU A 1 738 ? 28.074 10.893 -17.562 1.00 93.81 738 LEU A N 1
ATOM 5952 C CA . LEU A 1 738 ? 28.594 12.198 -17.160 1.00 93.81 738 LEU A CA 1
ATOM 5953 C C . LEU A 1 738 ? 27.804 13.329 -17.833 1.00 93.81 738 LEU A C 1
ATOM 5955 O O . LEU A 1 738 ? 27.346 14.228 -17.135 1.00 93.81 738 LEU A O 1
ATOM 5959 N N . ASP A 1 739 ? 27.537 13.231 -19.138 1.00 94.69 739 ASP A N 1
ATOM 5960 C CA . ASP A 1 739 ? 26.689 14.179 -19.878 1.00 94.69 739 ASP A CA 1
ATOM 5961 C C . ASP A 1 739 ? 25.298 14.324 -19.236 1.00 94.69 739 ASP A C 1
ATOM 5963 O O . ASP A 1 739 ? 24.804 15.433 -19.012 1.00 94.69 739 ASP A O 1
ATOM 5967 N N . ALA A 1 740 ? 24.668 13.196 -18.891 1.00 96.19 740 ALA A N 1
ATOM 5968 C CA . ALA A 1 740 ? 23.368 13.186 -18.228 1.00 96.19 740 ALA A CA 1
ATOM 5969 C C . ALA A 1 740 ? 23.427 13.782 -16.807 1.00 96.19 740 ALA A C 1
ATOM 5971 O O . ALA A 1 740 ? 22.499 14.484 -16.400 1.00 96.19 740 ALA A O 1
ATOM 5972 N N . ALA A 1 741 ? 24.515 13.558 -16.060 1.00 95.94 741 ALA A N 1
ATOM 5973 C CA . ALA A 1 741 ? 24.716 14.184 -14.752 1.00 95.94 741 ALA A CA 1
ATOM 5974 C C . ALA A 1 741 ? 24.915 15.707 -14.868 1.00 95.94 741 ALA A C 1
ATOM 5976 O O . ALA A 1 741 ? 24.321 16.458 -14.098 1.00 95.94 741 ALA A O 1
ATOM 5977 N N . ILE A 1 742 ? 25.670 16.166 -15.872 1.00 96.38 742 ILE A N 1
ATOM 5978 C CA . ILE A 1 742 ? 25.927 17.589 -16.136 1.00 96.38 742 ILE A CA 1
ATOM 5979 C C . ILE A 1 742 ? 24.631 18.339 -16.457 1.00 96.38 742 ILE A C 1
ATOM 5981 O O . ILE A 1 742 ? 24.362 19.364 -15.838 1.00 96.38 742 ILE A O 1
ATOM 5985 N N . ARG A 1 743 ? 23.767 17.802 -17.329 1.00 96.31 743 ARG A N 1
ATOM 5986 C CA . ARG A 1 743 ? 22.421 18.376 -17.541 1.00 96.31 743 ARG A CA 1
ATOM 5987 C C . ARG A 1 743 ? 21.555 18.288 -16.277 1.00 96.31 743 ARG A C 1
ATOM 5989 O O . ARG A 1 743 ? 20.732 19.157 -16.008 1.00 96.31 743 ARG A O 1
ATOM 5996 N N . GLY A 1 744 ? 21.761 17.252 -15.462 1.00 95.06 744 GLY A N 1
ATOM 5997 C CA . GLY A 1 744 ? 20.999 16.985 -14.240 1.00 95.06 744 GLY A CA 1
ATOM 5998 C C . GLY A 1 744 ? 21.033 18.101 -13.188 1.00 95.06 744 GLY A C 1
ATOM 5999 O O . GLY A 1 744 ? 20.103 18.170 -12.376 1.00 95.06 744 GLY A O 1
ATOM 6000 N N . ILE A 1 745 ? 22.046 18.983 -13.208 1.00 96.94 745 ILE A N 1
ATOM 6001 C CA . ILE A 1 745 ? 22.141 20.121 -12.276 1.00 96.94 745 ILE A CA 1
ATOM 6002 C C . ILE A 1 745 ? 21.387 21.385 -12.725 1.00 96.94 745 ILE A C 1
ATOM 6004 O O . ILE A 1 745 ? 21.194 22.284 -11.907 1.00 96.94 745 ILE A O 1
ATOM 6008 N N . ASP A 1 746 ? 20.925 21.489 -13.975 1.00 95.81 746 ASP A N 1
ATOM 6009 C CA . ASP A 1 746 ? 20.399 22.761 -14.501 1.00 95.81 746 ASP A CA 1
ATOM 6010 C C . ASP A 1 746 ? 19.076 23.205 -13.855 1.00 95.81 746 ASP A C 1
ATOM 6012 O O . ASP A 1 746 ? 18.866 24.396 -13.618 1.00 95.81 746 ASP A O 1
ATOM 6016 N N . LEU A 1 747 ? 18.214 22.268 -13.446 1.00 96.50 747 LEU A N 1
ATOM 6017 C CA . LEU A 1 747 ? 16.970 22.595 -12.732 1.00 96.50 747 LEU A CA 1
ATOM 6018 C C . LEU A 1 747 ? 17.196 23.243 -11.354 1.00 96.50 747 LEU A C 1
ATOM 6020 O O . LEU A 1 747 ? 16.330 23.984 -10.885 1.00 96.50 747 LEU A O 1
ATOM 6024 N N . PHE A 1 748 ? 18.352 23.017 -10.717 1.00 98.19 748 PHE A N 1
ATOM 6025 C CA . PHE A 1 748 ? 18.728 23.669 -9.452 1.00 98.19 748 PHE A CA 1
ATOM 6026 C C . PHE A 1 748 ? 19.118 25.147 -9.625 1.00 98.19 748 PHE A C 1
ATOM 6028 O O . PHE A 1 748 ? 19.315 25.848 -8.635 1.00 98.19 748 PHE A O 1
ATOM 6035 N N . LYS A 1 749 ? 19.216 25.629 -10.871 1.00 95.50 749 LYS A N 1
ATOM 6036 C CA . LYS A 1 749 ? 19.507 27.026 -11.228 1.00 95.50 749 LYS A CA 1
ATOM 6037 C C . LYS A 1 749 ? 18.231 27.824 -11.552 1.00 95.50 749 LYS A C 1
ATOM 6039 O O . LYS A 1 749 ? 18.321 28.984 -11.942 1.00 95.50 749 LYS A O 1
ATOM 6044 N N . LYS A 1 750 ? 17.046 27.203 -11.445 1.00 96.00 750 LYS A N 1
ATOM 6045 C CA . LYS A 1 750 ? 15.778 27.688 -12.016 1.00 96.00 750 LYS A CA 1
ATOM 6046 C C . LYS A 1 750 ? 14.631 27.636 -10.998 1.00 96.00 750 LYS A C 1
ATOM 6048 O O . LYS A 1 750 ? 14.506 26.657 -10.261 1.00 96.00 750 LYS A O 1
ATOM 6053 N N . ASN A 1 751 ? 13.769 28.657 -10.963 1.00 95.62 751 ASN A N 1
ATOM 6054 C CA . ASN A 1 751 ? 12.656 28.705 -10.006 1.00 95.62 751 ASN A CA 1
ATOM 6055 C C . ASN A 1 751 ? 11.543 27.709 -10.348 1.00 95.62 751 ASN A C 1
ATOM 6057 O O . ASN A 1 751 ? 11.284 27.406 -11.511 1.00 95.62 751 ASN A O 1
ATOM 6061 N N . SER A 1 752 ? 10.821 27.274 -9.320 1.00 93.56 752 SER A N 1
ATOM 6062 C CA . SER A 1 752 ? 9.649 26.394 -9.402 1.00 93.56 752 SER A CA 1
ATOM 6063 C C . SER A 1 752 ? 8.547 26.970 -10.301 1.00 93.56 752 SER A C 1
ATOM 6065 O O . SER A 1 752 ? 7.944 26.234 -11.077 1.00 93.56 752 SER A O 1
ATOM 6067 N N . SER A 1 753 ? 8.346 28.295 -10.270 1.00 89.44 753 SER A N 1
ATOM 6068 C CA . SER A 1 753 ? 7.438 29.033 -11.167 1.00 89.44 753 SER A CA 1
ATOM 6069 C C . SER A 1 753 ? 7.758 28.843 -12.649 1.00 89.44 753 SER A C 1
ATOM 6071 O O . SER A 1 753 ? 6.863 28.860 -13.489 1.00 89.44 753 SER A O 1
ATOM 6073 N N . ASP A 1 754 ? 9.037 28.639 -12.959 1.00 91.44 754 ASP A N 1
ATOM 6074 C CA . ASP A 1 754 ? 9.569 28.626 -14.317 1.00 91.44 754 ASP A CA 1
ATOM 6075 C C . ASP A 1 754 ? 9.747 27.175 -14.816 1.00 91.44 754 ASP A C 1
ATOM 6077 O O . ASP A 1 754 ? 10.346 26.938 -15.867 1.00 91.44 754 ASP A O 1
ATOM 6081 N N . GLY A 1 755 ? 9.281 26.179 -14.050 1.00 90.62 755 GLY A N 1
ATOM 6082 C CA . GLY A 1 755 ? 9.546 24.757 -14.288 1.00 90.62 755 GLY A CA 1
ATOM 6083 C C . GLY A 1 755 ? 10.969 24.336 -13.905 1.00 90.62 755 GLY A C 1
ATOM 6084 O O . GLY A 1 755 ? 11.596 23.567 -14.625 1.00 90.62 755 GLY A O 1
ATOM 6085 N N . GLY A 1 756 ? 11.518 24.920 -12.839 1.00 95.31 756 GLY A N 1
ATOM 6086 C CA . GLY A 1 756 ? 12.723 24.468 -12.140 1.00 95.31 756 GLY A CA 1
ATOM 6087 C C . GLY A 1 756 ? 12.393 23.779 -10.812 1.00 95.31 756 GLY A C 1
ATOM 6088 O O . GLY A 1 756 ? 11.259 23.355 -10.595 1.00 95.31 756 GLY A O 1
ATOM 6089 N N . VAL A 1 757 ? 13.370 23.689 -9.900 1.00 97.75 757 VAL A N 1
ATOM 6090 C CA . VAL A 1 757 ? 13.153 23.136 -8.542 1.00 97.75 757 VAL A CA 1
ATOM 6091 C C . VAL A 1 757 ? 13.537 24.084 -7.399 1.00 97.75 757 VAL A C 1
ATOM 6093 O O . VAL A 1 757 ? 13.477 23.680 -6.240 1.00 97.75 757 VAL A O 1
ATOM 6096 N N . VAL A 1 758 ? 13.920 25.335 -7.681 1.00 98.00 758 VAL A N 1
ATOM 6097 C CA . VAL A 1 758 ? 14.232 26.325 -6.634 1.00 98.00 758 VAL A CA 1
ATOM 6098 C C . VAL A 1 758 ? 12.954 26.990 -6.113 1.00 98.00 758 VAL A C 1
ATOM 6100 O O . VAL A 1 758 ? 12.108 27.436 -6.888 1.00 98.00 758 VAL A O 1
ATOM 6103 N N . ALA A 1 759 ? 12.814 27.101 -4.798 1.00 96.88 759 ALA A N 1
ATOM 6104 C CA . ALA A 1 759 ? 11.864 27.986 -4.127 1.00 96.88 759 ALA A CA 1
ATOM 6105 C C . ALA A 1 759 ? 12.623 28.899 -3.151 1.00 96.88 759 ALA A C 1
ATOM 6107 O O . ALA A 1 759 ? 13.776 28.627 -2.826 1.00 96.88 759 ALA A O 1
ATOM 6108 N N . HIS A 1 760 ? 11.990 29.971 -2.672 1.00 96.00 760 HIS A N 1
ATOM 6109 C CA . HIS A 1 760 ? 12.586 30.884 -1.692 1.00 96.00 760 HIS A CA 1
ATOM 6110 C C . HIS A 1 760 ? 11.686 31.012 -0.460 1.00 96.00 760 HIS A C 1
ATOM 6112 O O . HIS A 1 760 ? 10.470 31.158 -0.588 1.00 96.00 760 HIS A O 1
ATOM 6118 N N . PHE A 1 761 ? 12.286 30.965 0.729 1.00 95.12 761 PHE A N 1
ATOM 6119 C CA . PHE A 1 761 ? 11.606 31.094 2.017 1.00 95.12 761 PHE A CA 1
ATOM 6120 C C . PHE A 1 761 ? 12.328 32.147 2.861 1.00 95.12 761 PHE A C 1
ATOM 6122 O O . PHE A 1 761 ? 13.463 31.925 3.278 1.00 95.12 761 PHE A O 1
ATOM 6129 N N . PHE A 1 762 ? 11.702 33.313 3.061 1.00 91.56 762 PHE A N 1
ATOM 6130 C CA . PHE A 1 762 ? 12.357 34.511 3.620 1.00 91.56 762 PHE A CA 1
ATOM 6131 C C . PHE A 1 762 ? 13.717 34.798 2.948 1.00 91.56 762 PHE A C 1
ATOM 6133 O O . PHE A 1 762 ? 14.752 34.886 3.606 1.00 91.56 762 PHE A O 1
ATOM 6140 N N . ASP A 1 763 ? 13.706 34.845 1.611 1.00 93.38 763 ASP A N 1
ATOM 6141 C CA . ASP A 1 763 ? 14.865 35.050 0.726 1.00 93.38 763 ASP A CA 1
ATOM 6142 C C . ASP A 1 763 ? 16.000 34.008 0.850 1.00 93.38 763 ASP A C 1
ATOM 6144 O O . ASP A 1 763 ? 17.069 34.153 0.255 1.00 93.38 763 ASP A O 1
ATOM 6148 N N . VAL A 1 764 ? 15.769 32.904 1.569 1.00 97.62 764 VAL A N 1
ATOM 6149 C CA . VAL A 1 764 ? 16.660 31.737 1.601 1.00 97.62 764 VAL A CA 1
ATOM 6150 C C . VAL A 1 764 ? 16.247 30.749 0.499 1.00 97.62 764 VAL A C 1
ATOM 6152 O O . VAL A 1 764 ? 15.090 30.319 0.501 1.00 97.62 764 VAL A O 1
ATOM 6155 N N . PRO A 1 765 ? 17.140 30.369 -0.435 1.00 97.88 765 PRO A N 1
ATOM 6156 C CA . PRO A 1 765 ? 16.818 29.416 -1.494 1.00 97.88 765 PRO A CA 1
ATOM 6157 C C . PRO A 1 765 ? 16.678 27.985 -0.956 1.00 97.88 765 PRO A C 1
ATOM 6159 O O . PRO A 1 765 ? 17.352 27.576 -0.013 1.00 97.88 765 PRO A O 1
ATOM 6162 N N . TRP A 1 766 ? 15.819 27.195 -1.590 1.00 98.56 766 TRP A N 1
ATOM 6163 C CA . TRP A 1 766 ? 15.520 25.813 -1.224 1.00 98.56 766 TRP A CA 1
ATOM 6164 C C . TRP A 1 766 ? 15.285 24.970 -2.475 1.00 98.56 766 TRP A C 1
ATOM 6166 O O . TRP A 1 766 ? 14.754 25.474 -3.461 1.00 98.56 766 TRP A O 1
ATOM 6176 N N . TYR A 1 767 ? 15.644 23.686 -2.436 1.00 98.69 767 TYR A N 1
ATOM 6177 C CA . TYR A 1 767 ? 15.431 22.758 -3.551 1.00 98.69 767 TYR A CA 1
ATOM 6178 C C . TYR A 1 767 ? 14.263 21.818 -3.231 1.00 98.69 767 TYR A C 1
ATOM 6180 O O . TYR A 1 767 ? 14.326 21.000 -2.312 1.00 98.69 767 TYR A O 1
ATOM 6188 N N . GLU A 1 768 ? 13.166 21.973 -3.963 1.00 98.38 768 GLU A N 1
ATOM 6189 C CA . GLU A 1 768 ? 11.868 21.391 -3.629 1.00 98.38 768 GLU A CA 1
ATOM 6190 C C . GLU A 1 768 ? 11.736 19.902 -3.977 1.00 98.38 768 GLU A C 1
ATOM 6192 O O . GLU A 1 768 ? 11.984 19.481 -5.108 1.00 98.38 768 GLU A O 1
ATOM 6197 N N . GLU A 1 769 ? 11.228 19.093 -3.036 1.00 98.12 769 GLU A N 1
ATOM 6198 C CA . GLU A 1 769 ? 10.729 17.747 -3.369 1.00 98.12 769 GLU A CA 1
ATOM 6199 C C . GLU A 1 769 ? 9.488 17.840 -4.272 1.00 98.12 769 GLU A C 1
ATOM 6201 O O . GLU A 1 769 ? 9.316 17.011 -5.165 1.00 98.12 769 GLU A O 1
ATOM 6206 N N . TYR A 1 770 ? 8.665 18.872 -4.064 1.00 97.56 770 TYR A N 1
ATOM 6207 C CA . TYR A 1 770 ? 7.474 19.193 -4.846 1.00 97.56 770 TYR A CA 1
ATOM 6208 C C . TYR A 1 770 ? 7.486 20.708 -5.131 1.00 97.56 770 TYR A C 1
ATOM 6210 O O . TYR A 1 770 ? 7.228 21.472 -4.202 1.00 97.56 770 TYR A O 1
ATOM 6218 N N . PRO A 1 771 ? 7.800 21.167 -6.360 1.00 96.56 771 PRO A N 1
ATOM 6219 C CA . PRO A 1 771 ? 7.947 22.590 -6.705 1.00 96.56 771 PRO A CA 1
ATOM 6220 C C . PRO A 1 771 ? 6.590 23.314 -6.782 1.00 96.56 771 PRO A C 1
ATOM 6222 O O . PRO A 1 771 ? 6.137 23.742 -7.841 1.00 96.56 771 PRO A O 1
ATOM 6225 N N . THR A 1 772 ? 5.884 23.388 -5.655 1.00 94.56 772 THR A N 1
ATOM 6226 C CA . THR A 1 772 ? 4.552 23.992 -5.547 1.00 94.56 772 THR A CA 1
ATOM 6227 C C . THR A 1 772 ? 4.625 25.514 -5.440 1.00 94.56 772 THR A C 1
ATOM 6229 O O . THR A 1 772 ? 5.667 26.094 -5.148 1.00 94.56 772 THR A O 1
ATOM 6232 N N . THR A 1 773 ? 3.495 26.186 -5.661 1.00 89.12 773 THR A N 1
ATOM 6233 C CA . THR A 1 773 ? 3.338 27.623 -5.394 1.00 89.12 773 THR A CA 1
ATOM 6234 C C . THR A 1 773 ? 2.096 27.834 -4.515 1.00 89.12 773 THR A C 1
ATOM 6236 O O . THR A 1 773 ? 1.002 27.505 -4.972 1.00 89.12 773 THR A O 1
ATOM 6239 N N . PRO A 1 774 ? 2.229 28.353 -3.274 1.00 91.19 774 PRO A N 1
ATOM 6240 C CA . PRO A 1 774 ? 3.484 28.581 -2.542 1.00 91.19 774 PRO A CA 1
ATOM 6241 C C . PRO A 1 774 ? 4.312 27.295 -2.348 1.00 91.19 774 PRO A C 1
ATOM 6243 O O . PRO A 1 774 ? 3.799 26.183 -2.502 1.00 91.19 774 PRO A O 1
ATOM 6246 N N . GLY A 1 775 ? 5.600 27.460 -2.032 1.00 92.12 775 GLY A N 1
ATOM 6247 C CA . GLY A 1 775 ? 6.530 26.346 -1.821 1.00 92.12 775 GLY A CA 1
ATOM 6248 C C . GLY A 1 775 ? 6.099 25.410 -0.687 1.00 92.12 775 GLY A C 1
ATOM 6249 O O . GLY A 1 775 ? 5.374 25.799 0.233 1.00 92.12 775 GLY A O 1
ATOM 6250 N N . SER A 1 776 ? 6.533 24.157 -0.781 1.00 93.94 776 SER A N 1
ATOM 6251 C CA . SER A 1 776 ? 6.245 23.100 0.187 1.00 93.94 776 SER A CA 1
ATOM 6252 C C . SER A 1 776 ? 7.337 22.995 1.252 1.00 93.94 776 SER A C 1
ATOM 6254 O O . SER A 1 776 ? 7.029 22.830 2.433 1.00 93.94 776 SER A O 1
ATOM 6256 N N . PHE A 1 777 ? 8.599 23.158 0.850 1.00 97.75 777 PHE A N 1
ATOM 6257 C CA . PHE A 1 777 ? 9.793 23.084 1.688 1.00 97.75 777 PHE A CA 1
ATOM 6258 C C . PHE A 1 777 ? 9.919 21.753 2.457 1.00 97.75 777 PHE A C 1
ATOM 6260 O O . PHE A 1 777 ? 10.116 21.736 3.671 1.00 97.75 777 PHE A O 1
ATOM 6267 N N . VAL A 1 778 ? 9.783 20.616 1.760 1.00 98.50 778 VAL A N 1
ATOM 6268 C CA . VAL A 1 778 ? 9.963 19.274 2.360 1.00 98.50 778 VAL A CA 1
ATOM 6269 C C . VAL A 1 778 ? 11.428 19.022 2.736 1.00 98.50 778 VAL A C 1
ATOM 6271 O O . VAL A 1 778 ? 12.328 19.160 1.904 1.00 98.50 778 VAL A O 1
ATOM 6274 N N . LEU A 1 779 ? 11.664 18.589 3.980 1.00 98.75 779 LEU A N 1
ATOM 6275 C CA . LEU A 1 779 ? 13.006 18.455 4.557 1.00 98.75 779 LEU A CA 1
ATOM 6276 C C . LEU A 1 779 ? 13.821 17.279 3.990 1.00 98.75 779 LEU A C 1
ATOM 6278 O O . LEU A 1 779 ? 14.977 17.462 3.598 1.00 98.75 779 LEU A O 1
ATOM 6282 N N . ASN A 1 780 ? 13.253 16.068 3.920 1.00 98.25 780 ASN A N 1
ATOM 6283 C CA . ASN A 1 780 ? 14.007 14.898 3.450 1.00 98.25 780 ASN A CA 1
ATOM 6284 C C . ASN A 1 780 ? 14.445 15.038 1.982 1.00 98.25 780 ASN A C 1
ATOM 6286 O O . ASN A 1 780 ? 15.584 14.706 1.658 1.00 98.25 780 ASN A O 1
ATOM 6290 N N . GLY A 1 781 ? 13.566 15.516 1.095 1.00 97.81 781 GLY A N 1
ATOM 6291 C CA . GLY A 1 781 ? 13.854 15.613 -0.334 1.00 97.81 781 GLY A CA 1
ATOM 6292 C C . GLY A 1 781 ? 14.926 16.651 -0.644 1.00 97.81 781 GLY A C 1
ATOM 6293 O O . GLY A 1 781 ? 15.807 16.383 -1.462 1.00 97.81 781 GLY A O 1
ATOM 6294 N N . PHE A 1 782 ? 14.920 17.768 0.089 1.00 98.81 782 PHE A N 1
ATOM 6295 C CA . PHE A 1 782 ? 15.989 18.759 0.044 1.00 98.81 782 PHE A CA 1
ATOM 6296 C C . PHE A 1 782 ? 17.335 18.152 0.449 1.00 98.81 782 PHE A C 1
ATOM 6298 O O . PHE A 1 782 ? 18.276 18.196 -0.340 1.00 98.81 782 PHE A O 1
ATOM 6305 N N . MET A 1 783 ? 17.428 17.494 1.611 1.00 98.75 783 MET A N 1
ATOM 6306 C CA . MET A 1 783 ? 18.687 16.875 2.052 1.00 98.75 783 MET A CA 1
ATOM 6307 C C . MET A 1 783 ? 19.180 15.770 1.100 1.00 98.75 783 MET A C 1
ATOM 6309 O O . MET A 1 783 ? 20.373 15.721 0.813 1.00 98.75 783 MET A O 1
ATOM 6313 N N . TYR A 1 784 ? 18.295 14.937 0.533 1.00 98.56 784 TYR A N 1
ATOM 6314 C CA . TYR A 1 784 ? 18.681 13.989 -0.528 1.00 98.56 784 TYR A CA 1
ATOM 6315 C C . TYR A 1 784 ? 19.207 14.691 -1.791 1.00 98.56 784 TYR A C 1
ATOM 6317 O O . TYR A 1 784 ? 20.110 14.169 -2.444 1.00 98.56 784 TYR A O 1
ATOM 6325 N N . SER A 1 785 ? 18.675 15.869 -2.133 1.00 98.62 785 SER A N 1
ATOM 6326 C CA . SER A 1 785 ? 19.178 16.664 -3.257 1.00 98.62 785 SER A CA 1
ATOM 6327 C C . SER A 1 785 ? 20.600 17.185 -3.016 1.00 98.62 785 SER A C 1
ATOM 6329 O O . SER A 1 785 ? 21.427 17.135 -3.925 1.00 98.62 785 SER A O 1
ATOM 6331 N N . LEU A 1 786 ? 20.925 17.560 -1.770 1.00 98.75 786 LEU A N 1
ATOM 6332 C CA . LEU A 1 786 ? 22.276 17.975 -1.384 1.00 98.75 786 LEU A CA 1
ATOM 6333 C C . LEU A 1 786 ? 23.282 16.824 -1.507 1.00 98.75 786 LEU A C 1
ATOM 6335 O O . LEU A 1 786 ? 24.363 17.039 -2.044 1.00 98.75 786 LEU A O 1
ATOM 6339 N N . ILE A 1 787 ? 22.930 15.598 -1.097 1.00 98.31 787 ILE A N 1
ATOM 6340 C CA . ILE A 1 787 ? 23.820 14.432 -1.273 1.00 98.31 787 ILE A CA 1
ATOM 6341 C C . ILE A 1 787 ? 24.118 14.171 -2.763 1.00 98.31 787 ILE A C 1
ATOM 6343 O O . ILE A 1 787 ? 25.254 13.858 -3.105 1.00 98.31 787 ILE A O 1
ATOM 6347 N N . GLY A 1 788 ? 23.145 14.356 -3.661 1.00 97.94 788 GLY A N 1
ATOM 6348 C CA . GLY A 1 788 ? 23.366 14.216 -5.108 1.00 97.94 788 GLY A CA 1
ATOM 6349 C C . GLY A 1 788 ? 24.289 15.284 -5.703 1.00 97.94 788 GLY A C 1
ATOM 6350 O O . GLY A 1 788 ? 25.192 14.964 -6.476 1.00 97.94 788 GLY A O 1
ATOM 6351 N N . LEU A 1 789 ? 24.105 16.546 -5.299 1.00 98.69 789 LEU A N 1
ATOM 6352 C CA . LEU A 1 789 ? 24.995 17.651 -5.678 1.00 98.69 789 LEU A CA 1
ATOM 6353 C C . LEU A 1 789 ? 26.415 17.461 -5.116 1.00 98.69 789 LEU A C 1
ATOM 6355 O O . LEU A 1 789 ? 27.397 17.758 -5.803 1.00 98.69 789 LEU A O 1
ATOM 6359 N N . TYR A 1 790 ? 26.529 16.920 -3.898 1.00 98.38 790 TYR A N 1
ATOM 6360 C CA . TYR A 1 790 ? 27.801 16.540 -3.292 1.00 98.38 790 TYR A CA 1
ATOM 6361 C C . TYR A 1 790 ? 28.481 15.416 -4.081 1.00 98.38 790 TYR A C 1
ATOM 6363 O O . TYR A 1 790 ? 29.625 15.595 -4.491 1.00 98.38 790 TYR A O 1
ATOM 6371 N N . ASP A 1 791 ? 27.780 14.314 -4.372 1.00 97.56 791 ASP A N 1
ATOM 6372 C CA . ASP A 1 791 ? 28.321 13.175 -5.127 1.00 97.56 791 ASP A CA 1
ATOM 6373 C C . ASP A 1 791 ? 28.935 13.607 -6.469 1.00 97.56 791 ASP A C 1
ATOM 6375 O O . ASP A 1 791 ? 30.025 13.157 -6.824 1.00 97.56 791 ASP A O 1
ATOM 6379 N N . MET A 1 792 ? 28.281 14.530 -7.186 1.00 96.50 792 MET A N 1
ATOM 6380 C CA . MET A 1 792 ? 28.819 15.100 -8.426 1.00 96.50 792 MET A CA 1
ATOM 6381 C C . MET A 1 792 ? 29.983 16.073 -8.184 1.00 96.50 792 MET A C 1
ATOM 6383 O O . MET A 1 792 ? 30.952 16.046 -8.938 1.00 96.50 792 MET A O 1
ATOM 6387 N N . SER A 1 793 ? 29.946 16.887 -7.123 1.00 97.19 793 SER A N 1
ATOM 6388 C CA . SER A 1 793 ? 31.048 17.806 -6.778 1.00 97.19 793 SER A CA 1
ATOM 6389 C C . SER A 1 793 ? 32.361 17.094 -6.424 1.00 97.19 793 SER A C 1
ATOM 6391 O O . SER A 1 793 ? 33.434 17.676 -6.561 1.00 97.19 793 SER A O 1
ATOM 6393 N N . GLN A 1 794 ? 32.286 15.840 -5.962 1.00 96.00 794 GLN A N 1
ATOM 6394 C CA . GLN A 1 794 ? 33.450 15.020 -5.611 1.00 96.00 794 GLN A CA 1
ATOM 6395 C C . GLN A 1 794 ? 33.976 14.185 -6.798 1.00 96.00 794 GLN A C 1
ATOM 6397 O O . GLN A 1 794 ? 34.884 13.368 -6.628 1.00 96.00 794 GLN A O 1
ATOM 6402 N N . LEU A 1 795 ? 33.416 14.345 -8.003 1.00 93.56 795 LEU A N 1
ATOM 6403 C CA . LEU A 1 795 ? 33.765 13.517 -9.154 1.00 93.56 795 LEU A CA 1
ATOM 6404 C C . LEU A 1 795 ? 35.080 13.965 -9.817 1.00 93.56 795 LEU A C 1
ATOM 6406 O O . LEU A 1 795 ? 35.126 14.961 -10.529 1.00 93.56 795 LEU A O 1
ATOM 6410 N N . THR A 1 796 ? 36.154 13.186 -9.670 1.00 90.81 796 THR A N 1
ATOM 6411 C CA . THR A 1 796 ? 37.399 13.416 -10.429 1.00 90.81 796 THR A CA 1
ATOM 6412 C C . THR A 1 796 ? 37.294 12.849 -11.849 1.00 90.81 796 THR A C 1
ATOM 6414 O O . THR A 1 796 ? 37.180 11.631 -12.017 1.00 90.81 796 THR A O 1
ATOM 6417 N N . VAL A 1 797 ? 37.390 13.692 -12.879 1.00 91.25 797 VAL A N 1
ATOM 6418 C CA . VAL A 1 797 ? 37.406 13.283 -14.299 1.00 91.25 797 VAL A CA 1
ATOM 6419 C C . VAL A 1 797 ? 38.816 13.488 -14.886 1.00 91.25 797 VAL A C 1
ATOM 6421 O O . VAL A 1 797 ? 39.297 14.622 -14.897 1.00 91.25 797 VAL A O 1
ATOM 6424 N N . PRO A 1 798 ? 39.514 12.429 -15.350 1.00 87.19 798 PRO A N 1
ATOM 6425 C CA . PRO A 1 798 ? 40.794 12.575 -16.048 1.00 87.19 798 PRO A CA 1
ATOM 6426 C C . PRO A 1 798 ? 40.623 13.374 -17.343 1.00 87.19 798 PRO A C 1
ATOM 6428 O O . PRO A 1 798 ? 39.659 13.159 -18.067 1.00 87.19 798 PRO A O 1
ATOM 6431 N N . ASN A 1 799 ? 41.563 14.273 -17.649 1.00 86.19 799 ASN A N 1
ATOM 6432 C CA . ASN A 1 799 ? 41.552 15.102 -18.867 1.00 86.19 799 ASN A CA 1
ATOM 6433 C C . ASN A 1 799 ? 40.240 15.887 -19.102 1.00 86.19 799 ASN A C 1
ATOM 6435 O O . ASN A 1 799 ? 39.882 16.164 -20.247 1.00 86.19 799 ASN A O 1
ATOM 6439 N N . ALA A 1 800 ? 39.529 16.251 -18.027 1.00 86.25 800 ALA A N 1
ATOM 6440 C CA . ALA A 1 800 ? 38.281 17.005 -18.098 1.00 86.25 800 ALA A CA 1
ATOM 6441 C C . ALA A 1 800 ? 38.424 18.283 -18.939 1.00 86.25 800 ALA A C 1
ATOM 6443 O O . ALA A 1 800 ? 39.336 19.086 -18.728 1.00 86.25 800 ALA A O 1
ATOM 6444 N N . ASN A 1 801 ? 37.484 18.503 -19.860 1.00 91.50 801 ASN A N 1
ATOM 6445 C CA . ASN A 1 801 ? 37.379 19.778 -20.563 1.00 91.50 801 ASN A CA 1
ATOM 6446 C C . ASN A 1 801 ? 36.855 20.888 -19.621 1.00 91.50 801 ASN A C 1
ATOM 6448 O O . ASN A 1 801 ? 36.461 20.634 -18.475 1.00 91.50 801 ASN A O 1
ATOM 6452 N N . SER A 1 802 ? 36.856 22.134 -20.101 1.00 91.31 802 SER A N 1
ATOM 6453 C CA . SER A 1 802 ? 36.395 23.293 -19.326 1.00 91.31 802 SER A CA 1
ATOM 6454 C C . SER A 1 802 ? 34.944 23.150 -18.862 1.00 91.31 802 SER A C 1
ATOM 6456 O O . SER A 1 802 ? 34.674 23.372 -17.689 1.00 91.31 802 SER A O 1
ATOM 6458 N N . THR A 1 803 ? 34.032 22.713 -19.734 1.00 91.88 803 THR A N 1
ATOM 6459 C CA . THR A 1 803 ? 32.599 22.554 -19.434 1.00 91.88 803 THR A CA 1
ATOM 6460 C C . THR A 1 803 ? 32.335 21.498 -18.356 1.00 91.88 803 THR A C 1
ATOM 6462 O O . THR A 1 803 ? 31.553 21.739 -17.440 1.00 91.88 803 THR A O 1
ATOM 6465 N N . VAL A 1 804 ? 33.020 20.351 -18.411 1.00 93.69 804 VAL A N 1
ATOM 6466 C CA . VAL A 1 804 ? 32.946 19.301 -17.377 1.00 93.69 804 VAL A CA 1
ATOM 6467 C C . VAL A 1 804 ? 33.462 19.831 -16.037 1.00 93.69 804 VAL A C 1
ATOM 6469 O O . VAL A 1 804 ? 32.808 19.665 -15.007 1.00 93.69 804 VAL A O 1
ATOM 6472 N N . SER A 1 805 ? 34.612 20.508 -16.054 1.00 94.00 805 SER A N 1
ATOM 6473 C CA . SER A 1 805 ? 35.233 21.087 -14.855 1.00 94.00 805 SER A CA 1
ATOM 6474 C C . SER A 1 805 ? 34.349 22.168 -14.218 1.00 94.00 805 SER A C 1
ATOM 6476 O O . SER A 1 805 ? 34.184 22.207 -12.998 1.00 94.00 805 SER A O 1
ATOM 6478 N N . GLU A 1 806 ? 33.736 23.014 -15.047 1.00 95.19 806 GLU A N 1
ATOM 6479 C CA . GLU A 1 806 ? 32.798 24.051 -14.624 1.00 95.19 806 GLU A CA 1
ATOM 6480 C C . GLU A 1 806 ? 31.534 23.440 -14.007 1.00 95.19 806 GLU A C 1
ATOM 6482 O O . GLU A 1 806 ? 31.153 23.828 -12.906 1.00 95.19 806 GLU A O 1
ATOM 6487 N N . ALA A 1 807 ? 30.920 22.438 -14.645 1.00 95.62 807 ALA A N 1
ATOM 6488 C CA . ALA A 1 807 ? 29.716 21.784 -14.131 1.00 95.62 807 ALA A CA 1
ATOM 6489 C C . ALA A 1 807 ? 29.942 21.101 -12.767 1.00 95.62 807 ALA A C 1
ATOM 6491 O O . ALA A 1 807 ? 29.097 21.198 -11.875 1.00 95.62 807 ALA A O 1
ATOM 6492 N N . ILE A 1 808 ? 31.100 20.459 -12.566 1.00 96.62 808 ILE A N 1
ATOM 6493 C CA . ILE A 1 808 ? 31.491 19.876 -11.270 1.00 96.62 808 ILE A CA 1
ATOM 6494 C C . ILE A 1 808 ? 31.638 20.979 -10.203 1.00 96.62 808 ILE A C 1
ATOM 6496 O O . ILE A 1 808 ? 31.121 20.834 -9.091 1.00 96.62 808 ILE A O 1
ATOM 6500 N N . SER A 1 809 ? 32.258 22.115 -10.551 1.00 97.19 809 SER A N 1
ATOM 6501 C CA . SER A 1 809 ? 32.371 23.281 -9.659 1.00 97.19 809 SER A CA 1
ATOM 6502 C C . SER A 1 809 ? 31.002 23.879 -9.306 1.00 97.19 809 SER A C 1
ATOM 6504 O O . SER A 1 809 ? 30.707 24.079 -8.125 1.00 97.19 809 SER A O 1
ATOM 6506 N N . GLN A 1 810 ? 30.131 24.084 -10.302 1.00 97.75 810 GLN A N 1
ATOM 6507 C CA . GLN A 1 810 ? 28.759 24.576 -10.128 1.00 97.75 810 GLN A CA 1
ATOM 6508 C C . GLN A 1 810 ? 27.933 23.646 -9.223 1.00 97.75 810 GLN A C 1
ATOM 6510 O O . GLN A 1 810 ? 27.220 24.124 -8.341 1.00 97.75 810 GLN A O 1
ATOM 6515 N N . SER A 1 811 ? 28.068 22.320 -9.357 1.00 98.31 811 SER A N 1
ATOM 6516 C CA . SER A 1 811 ? 27.430 21.361 -8.439 1.00 98.31 811 SER A CA 1
ATOM 6517 C C . SER A 1 811 ? 27.898 21.562 -6.990 1.00 98.31 811 SER A C 1
ATOM 6519 O O . SER A 1 811 ? 27.094 21.537 -6.058 1.00 98.31 811 SER A O 1
ATOM 6521 N N . GLY A 1 812 ? 29.190 21.844 -6.790 1.00 98.25 812 GLY A N 1
ATOM 6522 C CA . GLY A 1 812 ? 29.750 22.204 -5.485 1.00 98.25 812 GLY A CA 1
ATOM 6523 C C . GLY A 1 812 ? 29.275 23.561 -4.939 1.00 98.25 812 GLY A C 1
ATOM 6524 O O . GLY A 1 812 ? 29.224 23.738 -3.722 1.00 98.25 812 GLY A O 1
ATOM 6525 N N . GLU A 1 813 ? 28.923 24.522 -5.795 1.00 98.44 813 GLU A N 1
ATOM 6526 C CA . GLU A 1 813 ? 28.350 25.826 -5.409 1.00 98.44 813 GLU A CA 1
ATOM 6527 C C . GLU A 1 813 ? 26.880 25.721 -5.006 1.00 98.44 813 GLU A C 1
ATOM 6529 O O . GLU A 1 813 ? 26.476 26.284 -3.983 1.00 98.44 813 GLU A O 1
ATOM 6534 N N . LEU A 1 814 ? 26.102 24.939 -5.757 1.00 98.75 814 LEU A N 1
ATOM 6535 C CA . LEU A 1 814 ? 24.723 24.585 -5.426 1.00 98.75 814 LEU A CA 1
ATOM 6536 C C . LEU A 1 814 ? 24.673 23.810 -4.100 1.00 98.75 814 LEU A C 1
ATOM 6538 O O . LEU A 1 814 ? 23.907 24.163 -3.205 1.00 98.75 814 LEU A O 1
ATOM 6542 N N . TYR A 1 815 ? 25.563 22.830 -3.906 1.00 98.75 815 TYR A N 1
ATOM 6543 C CA . TYR A 1 815 ? 25.696 22.123 -2.630 1.00 98.75 815 TYR A CA 1
ATOM 6544 C C . TYR A 1 815 ? 25.970 23.082 -1.456 1.00 98.75 815 TYR A C 1
ATOM 6546 O O . TYR A 1 815 ? 25.218 23.088 -0.480 1.00 98.75 815 TYR A O 1
ATOM 6554 N N . ARG A 1 816 ? 26.985 23.955 -1.564 1.00 98.69 816 ARG A N 1
ATOM 6555 C CA . ARG A 1 816 ? 27.324 24.945 -0.519 1.00 98.69 816 ARG A CA 1
ATOM 6556 C C . ARG A 1 816 ? 26.176 25.918 -0.228 1.00 98.69 816 ARG A C 1
ATOM 6558 O O . ARG A 1 816 ? 25.895 26.206 0.937 1.00 98.69 816 ARG A O 1
ATOM 6565 N N . THR A 1 817 ? 25.482 26.385 -1.266 1.00 98.62 817 THR A N 1
ATOM 6566 C CA . THR A 1 817 ? 24.283 27.235 -1.148 1.00 98.62 817 THR A CA 1
ATOM 6567 C C . THR A 1 817 ? 23.164 26.512 -0.399 1.00 98.62 817 THR A C 1
ATOM 6569 O O . THR A 1 817 ? 22.557 27.073 0.519 1.00 98.62 817 THR A O 1
ATOM 6572 N N . GLY A 1 818 ? 22.935 25.241 -0.728 1.00 98.56 818 GLY A N 1
ATOM 6573 C CA . GLY A 1 818 ? 21.968 24.381 -0.059 1.00 98.56 818 GLY A CA 1
ATOM 6574 C C . GLY A 1 818 ? 22.307 24.109 1.410 1.00 98.56 818 GLY A C 1
ATOM 6575 O O . GLY A 1 818 ? 21.433 24.229 2.262 1.00 98.56 818 GLY A O 1
ATOM 6576 N N . ILE A 1 819 ? 23.573 23.844 1.747 1.00 98.69 819 ILE A N 1
ATOM 6577 C CA . ILE A 1 819 ? 24.035 23.665 3.136 1.00 98.69 819 ILE A CA 1
ATOM 6578 C C . ILE A 1 819 ? 23.865 24.946 3.966 1.00 98.69 819 ILE A C 1
ATOM 6580 O O . ILE A 1 819 ? 23.368 24.899 5.097 1.00 98.69 819 ILE A O 1
ATOM 6584 N N . GLY A 1 820 ? 24.216 26.109 3.407 1.00 98.56 820 GLY A N 1
ATOM 6585 C CA . GLY A 1 820 ? 23.980 27.404 4.055 1.00 98.56 820 GLY A CA 1
ATOM 6586 C C . GLY A 1 820 ? 22.492 27.677 4.307 1.00 98.56 820 GLY A C 1
ATOM 6587 O O . GLY A 1 820 ? 22.128 28.263 5.328 1.00 98.56 820 GLY A O 1
ATOM 6588 N N . SER A 1 821 ? 21.631 27.198 3.412 1.00 98.62 821 SER A N 1
ATOM 6589 C CA . SER A 1 821 ? 20.174 27.336 3.498 1.00 98.62 821 SER A CA 1
ATOM 6590 C C . SER A 1 821 ? 19.548 26.348 4.485 1.00 98.62 821 SER A C 1
ATOM 6592 O O . SER A 1 821 ? 18.717 26.748 5.302 1.00 98.62 821 SER A O 1
ATOM 6594 N N . LEU A 1 822 ? 20.034 25.099 4.514 1.00 98.62 822 LEU A N 1
ATOM 6595 C CA . LEU A 1 822 ? 19.706 24.110 5.541 1.00 98.62 822 LEU A CA 1
ATOM 6596 C C . LEU A 1 822 ? 19.978 24.694 6.928 1.00 98.62 822 LEU A C 1
ATOM 6598 O O . LEU A 1 822 ? 19.079 24.726 7.757 1.00 98.62 822 LEU A O 1
ATOM 6602 N N . ARG A 1 823 ? 21.177 25.243 7.164 1.00 98.25 823 ARG A N 1
ATOM 6603 C CA . ARG A 1 823 ? 21.559 25.824 8.463 1.00 98.25 823 ARG A CA 1
ATOM 6604 C C . ARG A 1 823 ? 20.627 26.945 8.934 1.00 98.25 823 ARG A C 1
ATOM 6606 O O . ARG A 1 823 ? 20.352 27.025 10.127 1.00 98.25 823 ARG A O 1
ATOM 6613 N N . LYS A 1 824 ? 20.144 27.793 8.020 1.00 98.06 824 LYS A N 1
ATOM 6614 C CA . LYS A 1 824 ? 19.212 28.887 8.345 1.00 98.06 824 LYS A CA 1
ATOM 6615 C C . LYS A 1 824 ? 17.816 28.381 8.718 1.00 98.06 824 LYS A C 1
ATOM 6617 O O . LYS A 1 824 ? 17.215 28.922 9.640 1.00 98.06 824 LYS A O 1
ATOM 6622 N N . LEU A 1 825 ? 17.301 27.376 8.005 1.00 97.88 825 LEU A N 1
ATOM 6623 C CA . LEU A 1 825 ? 15.900 26.946 8.123 1.00 97.88 825 LEU A CA 1
ATOM 6624 C C . LEU A 1 825 ? 15.691 25.702 9.001 1.00 97.88 825 LEU A C 1
ATOM 6626 O O . LEU A 1 825 ? 14.569 25.468 9.441 1.00 97.88 825 LEU A O 1
ATOM 6630 N N . LEU A 1 826 ? 16.743 24.939 9.325 1.00 98.19 826 LEU A N 1
ATOM 6631 C CA . LEU A 1 826 ? 16.677 23.736 10.168 1.00 98.19 826 LEU A CA 1
ATOM 6632 C C . LEU A 1 826 ? 15.911 23.922 11.499 1.00 98.19 826 LEU A C 1
ATOM 6634 O O . LEU A 1 826 ? 15.149 23.016 11.841 1.00 98.19 826 LEU A O 1
ATOM 6638 N N . PRO A 1 827 ? 16.025 25.056 12.231 1.00 97.56 827 PRO A N 1
ATOM 6639 C CA . PRO A 1 827 ? 15.245 25.277 13.453 1.00 97.56 827 PRO A CA 1
ATOM 6640 C C . PRO A 1 827 ? 13.727 25.237 13.243 1.00 97.56 827 PRO A C 1
ATOM 6642 O O . PRO A 1 827 ? 13.006 24.844 14.151 1.00 97.56 827 PRO A O 1
ATOM 6645 N N . LEU A 1 828 ? 13.233 25.600 12.054 1.00 97.69 828 LEU A N 1
ATOM 6646 C CA . LEU A 1 828 ? 11.798 25.633 11.740 1.00 97.69 828 LEU A CA 1
ATOM 6647 C C . LEU A 1 828 ? 11.186 24.237 11.581 1.00 97.69 828 LEU A C 1
ATOM 6649 O O . LEU A 1 828 ? 9.967 24.100 11.572 1.00 97.69 828 LEU A O 1
ATOM 6653 N N . PHE A 1 829 ? 12.018 23.203 11.454 1.00 98.38 829 PHE A N 1
ATOM 6654 C CA . PHE A 1 829 ? 11.582 21.811 11.396 1.00 98.38 829 PHE A CA 1
ATOM 6655 C C . PHE A 1 829 ? 11.633 21.113 12.758 1.00 98.38 829 PHE A C 1
ATOM 6657 O O . PHE A 1 829 ? 11.208 19.965 12.848 1.00 98.38 829 PHE A O 1
ATOM 6664 N N . ASP A 1 830 ? 12.142 21.766 13.805 1.00 98.12 830 ASP A N 1
ATOM 6665 C CA . ASP A 1 830 ? 12.285 21.207 15.150 1.00 98.12 830 ASP A CA 1
ATOM 6666 C C . ASP A 1 830 ? 11.080 21.591 16.026 1.00 98.12 830 ASP A C 1
ATOM 6668 O O . ASP A 1 830 ? 10.804 22.770 16.238 1.00 98.12 830 ASP A O 1
ATOM 6672 N N . THR A 1 831 ? 10.343 20.603 16.544 1.00 97.25 831 THR A N 1
ATOM 6673 C CA . THR A 1 831 ? 9.165 20.846 17.404 1.00 97.25 831 THR A CA 1
ATOM 6674 C C . THR A 1 831 ? 9.487 20.825 18.900 1.00 97.25 831 THR A C 1
ATOM 6676 O O . THR A 1 831 ? 8.581 20.764 19.735 1.00 97.25 831 THR A O 1
ATOM 6679 N N . GLY A 1 832 ? 10.767 20.742 19.271 1.00 97.06 832 GLY A N 1
ATOM 6680 C CA . GLY A 1 832 ? 11.199 20.475 20.640 1.00 97.06 832 GLY A CA 1
ATOM 6681 C C . GLY A 1 832 ? 10.903 19.048 21.127 1.00 97.06 832 GLY A C 1
ATOM 6682 O O . GLY A 1 832 ? 11.184 18.739 22.283 1.00 97.06 832 GLY A O 1
ATOM 6683 N N . SER A 1 833 ? 10.307 18.186 20.295 1.00 95.81 833 SER A N 1
ATOM 6684 C CA . SER A 1 833 ? 9.855 16.830 20.668 1.00 95.81 833 SER A CA 1
ATOM 6685 C C . SER A 1 833 ? 9.705 15.859 19.481 1.00 95.81 833 SER A C 1
ATOM 6687 O O . SER A 1 833 ? 9.150 14.773 19.623 1.00 95.81 833 SER A O 1
ATOM 6689 N N . GLY A 1 834 ? 10.180 16.251 18.300 1.00 96.50 834 GLY A N 1
ATOM 6690 C CA . GLY A 1 834 ? 10.028 15.551 17.027 1.00 96.50 834 GLY A CA 1
ATOM 6691 C C . GLY A 1 834 ? 10.493 16.455 15.881 1.00 96.50 834 GLY A C 1
ATOM 6692 O O . GLY A 1 834 ? 11.198 17.437 16.118 1.00 96.50 834 GLY A O 1
ATOM 6693 N N . THR A 1 835 ? 10.096 16.150 14.642 1.00 98.38 835 THR A N 1
ATOM 6694 C CA . THR A 1 835 ? 10.295 17.073 13.509 1.00 98.38 835 THR A CA 1
ATOM 6695 C C . THR A 1 835 ? 9.033 17.280 12.682 1.00 98.38 835 THR A C 1
ATOM 6697 O O . THR A 1 835 ? 8.122 16.452 12.675 1.00 98.38 835 THR A O 1
ATOM 6700 N N . ILE A 1 836 ? 8.977 18.405 11.973 1.00 98.19 836 ILE A N 1
ATOM 6701 C CA . ILE A 1 836 ? 7.975 18.697 10.945 1.00 98.19 836 ILE A CA 1
ATOM 6702 C C . ILE A 1 836 ? 8.465 18.109 9.610 1.00 98.19 836 ILE A C 1
ATOM 6704 O O . ILE A 1 836 ? 9.666 18.053 9.349 1.00 98.19 836 ILE A O 1
ATOM 6708 N N . TYR A 1 837 ? 7.550 17.632 8.766 1.00 98.12 837 TYR A N 1
ATOM 6709 C CA . TYR A 1 837 ? 7.866 17.109 7.433 1.00 98.12 837 TYR A CA 1
ATOM 6710 C C . TYR A 1 837 ? 8.160 18.230 6.423 1.00 98.12 837 TYR A C 1
ATOM 6712 O O . TYR A 1 837 ? 9.063 18.104 5.596 1.00 98.12 837 TYR A O 1
ATOM 6720 N N . ASP A 1 838 ? 7.398 19.327 6.501 1.00 97.56 838 ASP A N 1
ATOM 6721 C CA . ASP A 1 838 ? 7.451 20.446 5.558 1.00 97.56 838 ASP A CA 1
ATOM 6722 C C . ASP A 1 838 ? 6.909 21.764 6.155 1.00 97.56 838 ASP A C 1
ATOM 6724 O O . ASP A 1 838 ? 6.212 21.766 7.180 1.00 97.56 838 ASP A O 1
ATOM 6728 N N . LEU A 1 839 ? 7.213 22.897 5.512 1.00 96.88 839 LEU A N 1
ATOM 6729 C CA . LEU A 1 839 ? 6.834 24.233 5.998 1.00 96.88 839 LEU A CA 1
ATOM 6730 C C . LEU A 1 839 ? 5.500 24.751 5.424 1.00 96.88 839 LEU A C 1
ATOM 6732 O O . LE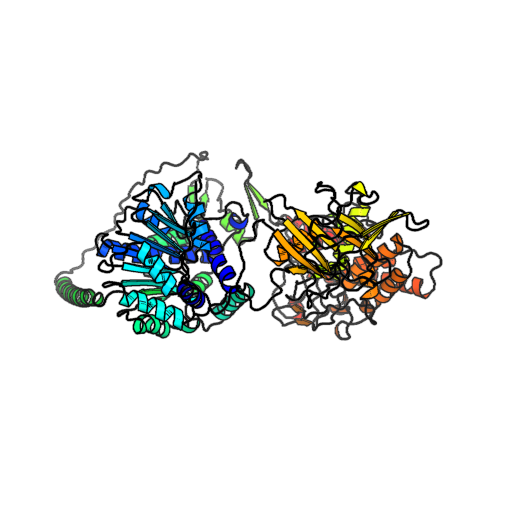U A 1 839 ? 5.202 25.941 5.564 1.00 96.88 839 LEU A O 1
ATOM 6736 N N . ARG A 1 840 ? 4.635 23.886 4.858 1.00 92.12 840 ARG A N 1
ATOM 6737 C CA . ARG A 1 840 ? 3.307 24.300 4.340 1.00 92.12 840 ARG A CA 1
ATOM 6738 C C . ARG A 1 840 ? 2.466 25.033 5.381 1.00 92.12 840 ARG A C 1
ATOM 6740 O O . ARG A 1 840 ? 1.598 25.818 5.029 1.00 92.12 840 ARG A O 1
ATOM 6747 N N . HIS A 1 841 ? 2.701 24.745 6.658 1.00 92.94 841 HIS A N 1
ATOM 6748 C CA . HIS A 1 841 ? 1.980 25.330 7.778 1.00 92.94 841 HIS A CA 1
ATOM 6749 C C . HIS A 1 841 ? 2.175 26.853 7.854 1.00 92.94 841 HIS A C 1
ATOM 6751 O O . HIS A 1 841 ? 1.222 27.567 8.153 1.00 92.94 841 HIS A O 1
ATOM 6757 N N . VAL A 1 842 ? 3.356 27.350 7.464 1.00 92.62 842 VAL A N 1
ATOM 6758 C CA . VAL A 1 842 ? 3.628 28.786 7.301 1.00 92.62 842 VAL A CA 1
ATOM 6759 C C . VAL A 1 842 ? 2.995 29.309 6.007 1.00 92.62 842 VAL A C 1
ATOM 6761 O O . VAL A 1 842 ? 2.252 30.284 6.040 1.00 92.62 842 VAL A O 1
ATOM 6764 N N . GLY A 1 843 ? 3.235 28.640 4.872 1.00 87.56 843 GLY A N 1
ATOM 6765 C CA . GLY A 1 843 ? 2.782 29.105 3.551 1.00 87.56 843 GLY A CA 1
ATOM 6766 C C . GLY A 1 843 ? 1.267 29.044 3.300 1.00 87.56 843 GLY A C 1
ATOM 6767 O O . GLY A 1 843 ? 0.768 29.761 2.437 1.00 87.56 843 GLY A O 1
ATOM 6768 N N . LEU A 1 844 ? 0.532 28.203 4.036 1.00 91.25 844 LEU A N 1
ATOM 6769 C CA . LEU A 1 844 ? -0.920 27.997 3.905 1.00 91.25 844 LEU A CA 1
ATOM 6770 C C . LEU A 1 844 ? -1.713 28.385 5.167 1.00 91.25 844 LEU A C 1
ATOM 6772 O O . LEU A 1 844 ? -2.927 28.185 5.187 1.00 91.25 844 LEU A O 1
ATOM 6776 N N . ALA A 1 845 ? -1.051 28.880 6.222 1.00 91.88 845 ALA A N 1
ATOM 6777 C CA . ALA A 1 845 ? -1.648 29.134 7.540 1.00 91.88 845 ALA A CA 1
ATOM 6778 C C . ALA A 1 845 ? -2.443 27.927 8.100 1.00 91.88 845 ALA A C 1
ATOM 6780 O O . ALA A 1 845 ? -3.576 28.056 8.565 1.00 91.88 845 ALA A O 1
ATOM 6781 N N . THR A 1 846 ? -1.851 26.729 8.038 1.00 90.56 846 THR A N 1
ATOM 6782 C CA . THR A 1 846 ? -2.444 25.473 8.543 1.00 90.56 846 THR A CA 1
ATOM 6783 C C . THR A 1 846 ? -1.677 24.924 9.747 1.00 90.56 846 THR A C 1
ATOM 6785 O O . THR A 1 846 ? -0.594 25.397 10.073 1.00 90.56 846 THR A O 1
ATOM 6788 N N . ALA A 1 847 ? -2.190 23.869 10.388 1.00 92.88 847 ALA A N 1
ATOM 6789 C CA . ALA A 1 847 ? -1.432 23.135 11.402 1.00 92.88 847 ALA A CA 1
ATOM 6790 C C . ALA A 1 847 ? -0.123 22.525 10.828 1.00 92.88 847 ALA A C 1
ATOM 6792 O O . ALA A 1 847 ? -0.094 22.157 9.645 1.00 92.88 847 ALA A O 1
ATOM 6793 N N . PRO A 1 848 ? 0.944 22.380 11.643 1.00 95.00 848 PRO A N 1
ATOM 6794 C CA . PRO A 1 848 ? 2.173 21.675 11.274 1.00 95.00 848 PRO A CA 1
ATOM 6795 C C . PRO A 1 848 ? 1.937 20.261 10.734 1.00 95.00 848 PRO A C 1
ATOM 6797 O O . PRO A 1 848 ? 1.325 19.420 11.391 1.00 95.00 848 PRO A O 1
ATOM 6800 N N . ASN A 1 849 ? 2.488 19.967 9.554 1.00 95.56 849 ASN A N 1
ATOM 6801 C CA . ASN A 1 849 ? 2.508 18.613 9.006 1.00 95.56 849 ASN A CA 1
ATOM 6802 C C . ASN A 1 849 ? 3.633 17.806 9.678 1.00 95.56 849 ASN A C 1
ATOM 6804 O O . ASN A 1 849 ? 4.755 17.766 9.175 1.00 95.56 849 ASN A O 1
ATOM 6808 N N . LEU A 1 850 ? 3.362 17.229 10.851 1.00 95.88 850 LEU A N 1
ATOM 6809 C CA . LEU A 1 850 ? 4.357 16.498 11.645 1.00 95.88 850 LEU A CA 1
ATOM 6810 C C . LEU A 1 850 ? 4.948 15.304 10.875 1.00 95.88 850 LEU A C 1
ATOM 6812 O O . LEU A 1 850 ? 4.228 14.530 10.239 1.00 95.88 850 LEU A O 1
ATOM 6816 N N . ALA A 1 851 ? 6.267 15.125 10.962 1.00 95.69 851 ALA A N 1
ATOM 6817 C CA . ALA A 1 851 ? 6.931 13.952 10.416 1.00 95.69 851 ALA A CA 1
ATOM 6818 C C . ALA A 1 851 ? 6.601 12.729 11.283 1.00 95.69 851 ALA A C 1
ATOM 6820 O O . ALA A 1 851 ? 6.902 12.690 12.476 1.00 95.69 851 ALA A O 1
ATOM 6821 N N . ARG A 1 852 ? 6.012 11.698 10.667 1.00 92.38 852 ARG A N 1
ATOM 6822 C CA . ARG A 1 852 ? 5.879 10.373 11.290 1.00 92.38 852 ARG A CA 1
ATOM 6823 C C . ARG A 1 852 ? 7.260 9.816 11.661 1.00 92.38 852 ARG A C 1
ATOM 6825 O O . ARG A 1 852 ? 8.259 10.169 11.038 1.00 92.38 852 ARG A O 1
ATOM 6832 N N . TRP A 1 853 ? 7.324 8.928 12.656 1.00 92.50 853 TRP A N 1
ATOM 6833 C CA . TRP A 1 853 ? 8.593 8.413 13.191 1.00 92.50 853 TRP A CA 1
ATOM 6834 C C . TRP A 1 853 ? 9.505 7.745 12.146 1.00 92.50 853 TRP A C 1
ATOM 6836 O O . TRP A 1 853 ? 10.720 7.722 12.327 1.00 92.50 853 TRP A O 1
ATOM 6846 N N . ASP A 1 854 ? 8.962 7.210 11.048 1.00 89.81 854 ASP A N 1
ATOM 6847 C CA . ASP A 1 854 ? 9.735 6.735 9.891 1.00 89.81 854 ASP A CA 1
ATOM 6848 C C . ASP A 1 854 ? 10.466 7.876 9.161 1.00 89.81 854 ASP A C 1
ATOM 6850 O O . ASP A 1 854 ? 11.677 7.797 8.955 1.00 89.81 854 ASP A O 1
ATOM 6854 N N . TYR A 1 855 ? 9.774 8.974 8.855 1.00 94.88 855 TYR A N 1
ATOM 6855 C CA . TYR A 1 855 ? 10.385 10.182 8.298 1.00 94.88 855 TYR A CA 1
ATOM 6856 C C . TYR A 1 855 ? 11.293 10.910 9.293 1.00 94.88 855 TYR A C 1
ATOM 6858 O O . TYR A 1 855 ? 12.346 11.396 8.891 1.00 94.88 855 TYR A O 1
ATOM 6866 N N . HIS A 1 856 ? 10.965 10.926 10.586 1.00 97.12 856 HIS A N 1
ATOM 6867 C CA . HIS A 1 856 ? 11.851 11.472 11.617 1.00 97.12 856 HIS A CA 1
ATOM 6868 C C . HIS A 1 856 ? 13.189 10.709 11.671 1.00 97.12 856 HIS A C 1
ATOM 6870 O O . HIS A 1 856 ? 14.249 11.330 11.696 1.00 97.12 856 HIS A O 1
ATOM 6876 N N . ALA A 1 857 ? 13.164 9.372 11.577 1.00 95.50 857 ALA A N 1
ATOM 6877 C CA . ALA A 1 857 ? 14.381 8.562 11.474 1.00 95.50 857 ALA A CA 1
ATOM 6878 C C . ALA A 1 857 ? 15.173 8.828 10.178 1.00 95.50 857 ALA A C 1
ATOM 6880 O O . ALA A 1 857 ? 16.404 8.793 10.191 1.00 95.50 857 ALA A O 1
ATOM 6881 N N . VAL A 1 858 ? 14.494 9.140 9.066 1.00 95.44 858 VAL A N 1
ATOM 6882 C CA . VAL A 1 858 ? 15.146 9.597 7.825 1.00 95.44 858 VAL A CA 1
ATOM 6883 C C . VAL A 1 858 ? 15.779 10.982 8.007 1.00 95.44 858 VAL A C 1
ATOM 6885 O O . VAL A 1 858 ? 16.918 11.168 7.590 1.00 95.44 858 VAL A O 1
ATOM 6888 N N . HIS A 1 859 ? 15.107 11.929 8.671 1.00 98.06 859 HIS A N 1
ATOM 6889 C CA . HIS A 1 859 ? 15.658 13.253 8.988 1.00 98.06 859 HIS A CA 1
ATOM 6890 C C . HIS A 1 859 ? 16.911 13.151 9.869 1.00 98.06 859 HIS A C 1
ATOM 6892 O O . HIS A 1 859 ? 17.930 13.754 9.542 1.00 98.06 859 HIS A O 1
ATOM 6898 N N . VAL A 1 860 ? 16.869 12.331 10.925 1.00 97.44 860 VAL A N 1
ATOM 6899 C CA . VAL A 1 860 ? 18.023 12.002 11.779 1.00 97.44 860 VAL A CA 1
ATOM 6900 C C . VAL A 1 860 ? 19.181 11.424 10.962 1.00 97.44 860 VAL A C 1
ATOM 6902 O O . VAL A 1 860 ? 20.303 11.923 11.058 1.00 97.44 860 VAL A O 1
ATOM 6905 N N . TYR A 1 861 ? 18.919 10.404 10.135 1.00 96.38 861 TYR A N 1
ATOM 6906 C CA . TYR A 1 861 ? 19.963 9.747 9.347 1.00 96.38 861 TYR A CA 1
ATOM 6907 C C . TYR A 1 861 ? 20.617 10.716 8.354 1.00 96.38 861 TYR A C 1
ATOM 6909 O O . TYR A 1 861 ? 21.841 10.796 8.288 1.00 96.38 861 TYR A O 1
ATOM 6917 N N . LEU A 1 862 ? 19.808 11.469 7.601 1.00 97.38 862 LEU A N 1
ATOM 6918 C CA . LEU A 1 862 ? 20.278 12.453 6.622 1.00 97.38 862 LEU A CA 1
ATOM 6919 C C . LEU A 1 862 ? 21.070 13.585 7.285 1.00 97.38 862 LEU A C 1
ATOM 6921 O O . LEU A 1 862 ? 22.128 13.955 6.782 1.00 97.38 862 LEU A O 1
ATOM 6925 N N . LEU A 1 863 ? 20.611 14.099 8.430 1.00 97.75 863 LEU A N 1
ATOM 6926 C CA . LEU A 1 863 ? 21.301 15.183 9.123 1.00 97.75 863 LEU A CA 1
ATOM 6927 C C . LEU A 1 863 ? 22.627 14.719 9.749 1.00 97.75 863 LEU A C 1
ATOM 6929 O O . LEU A 1 863 ? 23.611 15.448 9.656 1.00 97.75 863 LEU A O 1
ATOM 6933 N N . LYS A 1 864 ? 22.707 13.496 10.304 1.00 96.31 864 LYS A N 1
ATOM 6934 C CA . LYS A 1 864 ? 23.999 12.898 10.698 1.00 96.31 864 LYS A CA 1
ATOM 6935 C C . LYS A 1 864 ? 24.916 12.656 9.502 1.00 96.31 864 LYS A C 1
ATOM 6937 O O . LYS A 1 864 ? 26.116 12.874 9.609 1.00 96.31 864 LYS A O 1
ATOM 6942 N N . TRP A 1 865 ? 24.375 12.231 8.364 1.00 95.19 865 TRP A N 1
ATOM 6943 C CA . TRP A 1 865 ? 25.154 12.005 7.146 1.00 95.19 865 TRP A CA 1
ATOM 6944 C C . TRP A 1 865 ? 25.769 13.306 6.620 1.00 95.19 865 TRP A C 1
ATOM 6946 O O . TRP A 1 865 ? 26.968 13.335 6.362 1.00 95.19 865 TRP A O 1
ATOM 6956 N N . ILE A 1 866 ? 24.996 14.396 6.578 1.00 97.06 866 ILE A N 1
ATOM 6957 C CA . ILE A 1 866 ? 25.493 15.740 6.247 1.00 97.06 866 ILE A CA 1
ATOM 6958 C C . ILE A 1 866 ? 26.497 16.234 7.303 1.00 97.06 866 ILE A C 1
ATOM 6960 O O . ILE A 1 866 ? 27.563 16.719 6.937 1.00 97.06 866 ILE A O 1
ATOM 6964 N N . ALA A 1 867 ? 26.229 16.051 8.601 1.00 96.31 867 ALA A N 1
ATOM 6965 C CA . ALA A 1 867 ? 27.171 16.419 9.664 1.00 96.31 867 ALA A CA 1
ATOM 6966 C C . ALA A 1 867 ? 28.527 15.695 9.533 1.00 96.31 867 ALA A C 1
ATOM 6968 O O . ALA A 1 867 ? 29.568 16.317 9.730 1.00 96.31 867 ALA A O 1
ATOM 6969 N N . ASN A 1 868 ? 28.526 14.414 9.144 1.00 94.00 868 ASN A N 1
ATOM 6970 C CA . ASN A 1 868 ? 29.737 13.617 8.908 1.00 94.00 868 ASN A CA 1
ATOM 6971 C C . ASN A 1 868 ? 30.483 14.003 7.610 1.00 94.00 868 ASN A C 1
ATOM 6973 O O . ASN A 1 868 ? 31.673 13.710 7.488 1.00 94.00 868 ASN A O 1
ATOM 6977 N N . ILE A 1 869 ? 29.801 14.622 6.638 1.00 94.94 869 ILE A N 1
ATOM 6978 C CA . ILE A 1 869 ? 30.405 15.149 5.402 1.00 94.94 869 ILE A CA 1
ATOM 6979 C C . ILE A 1 869 ? 31.052 16.514 5.675 1.00 94.94 869 ILE A C 1
ATOM 6981 O O . ILE A 1 869 ? 32.240 16.690 5.414 1.00 94.94 869 ILE A O 1
ATOM 6985 N N . GLU A 1 870 ? 30.291 17.441 6.262 1.00 95.25 870 GLU A N 1
ATOM 6986 C CA . GLU A 1 870 ? 30.722 18.818 6.552 1.00 95.25 870 GLU A CA 1
ATOM 6987 C C . GLU A 1 870 ? 31.647 18.930 7.777 1.00 95.25 870 GLU A C 1
ATOM 6989 O O . GLU A 1 870 ? 32.245 19.981 8.003 1.00 95.25 870 GLU A O 1
ATOM 6994 N N . ASN A 1 871 ? 31.744 17.871 8.593 1.00 93.62 871 ASN A N 1
ATOM 6995 C CA . ASN A 1 871 ? 32.336 17.894 9.936 1.00 93.62 871 ASN A CA 1
ATOM 6996 C C . ASN A 1 871 ? 31.691 18.973 10.841 1.00 93.62 871 ASN A C 1
ATOM 6998 O O . ASN A 1 871 ? 32.370 19.697 11.571 1.00 93.62 871 ASN A O 1
ATOM 7002 N N . ASP A 1 872 ? 30.361 19.104 10.761 1.00 94.06 872 ASP A N 1
ATOM 7003 C CA . ASP A 1 872 ? 29.615 20.211 11.364 1.00 94.06 872 ASP A CA 1
ATOM 7004 C C . ASP A 1 872 ? 28.981 19.860 12.717 1.00 94.06 872 ASP A C 1
ATOM 7006 O O . ASP A 1 872 ? 28.061 19.043 12.823 1.00 94.06 872 ASP A O 1
ATOM 7010 N N . GLU A 1 873 ? 29.430 20.549 13.765 1.00 95.19 873 GLU A N 1
ATOM 7011 C CA . GLU A 1 873 ? 28.981 20.307 15.136 1.00 95.19 873 GLU A CA 1
ATOM 7012 C C . GLU A 1 873 ? 27.517 20.731 15.384 1.00 95.19 873 GLU A C 1
ATOM 7014 O O . GLU A 1 873 ? 26.836 20.136 16.220 1.00 95.19 873 GLU A O 1
ATOM 7019 N N . TYR A 1 874 ? 26.994 21.726 14.657 1.00 97.56 874 TYR A N 1
ATOM 7020 C CA . TYR A 1 874 ? 25.622 22.221 14.829 1.00 97.56 874 TYR A CA 1
ATOM 7021 C C . TYR A 1 874 ? 24.583 21.250 14.243 1.00 97.56 874 TYR A C 1
ATOM 7023 O O . TYR A 1 874 ? 23.581 20.939 14.900 1.00 97.56 874 TYR A O 1
ATOM 7031 N N . PHE A 1 875 ? 24.840 20.721 13.043 1.00 97.94 875 PHE A N 1
ATOM 7032 C CA . PHE A 1 875 ? 24.068 19.624 12.461 1.00 97.94 875 PHE A CA 1
ATOM 7033 C C . PHE A 1 875 ? 24.215 18.356 13.308 1.00 97.94 875 PHE A C 1
ATOM 7035 O O . PHE A 1 875 ? 23.209 17.721 13.624 1.00 97.94 875 PHE A O 1
ATOM 7042 N N . GLY A 1 876 ? 25.436 18.045 13.764 1.00 96.31 876 GLY A N 1
ATOM 7043 C CA . GLY A 1 876 ? 25.719 16.925 14.662 1.00 96.31 876 GLY A CA 1
ATOM 7044 C C . GLY A 1 876 ? 24.854 16.952 15.926 1.00 96.31 876 GLY A C 1
ATOM 7045 O O . GLY A 1 876 ? 24.074 16.020 16.137 1.00 96.31 876 GLY A O 1
ATOM 7046 N N . LYS A 1 877 ? 24.928 18.047 16.698 1.00 97.38 877 LYS A N 1
ATOM 7047 C CA . LYS A 1 877 ? 24.153 18.285 17.933 1.00 97.38 877 LYS A CA 1
ATOM 7048 C C . LYS A 1 877 ? 22.644 18.351 17.701 1.00 97.38 877 LYS A C 1
ATOM 7050 O O . LYS A 1 877 ? 21.873 17.960 18.575 1.00 97.38 877 LYS A O 1
ATOM 7055 N N . THR A 1 878 ? 22.196 18.853 16.550 1.00 98.06 878 THR A N 1
ATOM 7056 C CA . THR A 1 878 ? 20.763 18.874 16.215 1.00 98.06 878 THR A CA 1
ATOM 7057 C C . THR A 1 878 ? 20.241 17.479 15.897 1.00 98.06 878 THR A C 1
ATOM 7059 O O . THR A 1 878 ? 19.184 17.109 16.398 1.00 98.06 878 THR A O 1
ATOM 7062 N N . ALA A 1 879 ? 21.012 16.656 15.187 1.00 97.19 879 ALA A N 1
ATOM 7063 C CA . ALA A 1 879 ? 20.644 15.264 14.973 1.00 97.19 879 ALA A CA 1
ATOM 7064 C C . ALA A 1 879 ? 20.677 14.436 16.272 1.00 97.19 879 ALA A C 1
ATOM 7066 O O . ALA A 1 879 ? 19.803 13.595 16.454 1.00 97.19 879 ALA A O 1
ATOM 7067 N N . ASP A 1 880 ? 21.610 14.692 17.201 1.00 97.12 880 ASP A N 1
ATOM 7068 C CA . ASP A 1 880 ? 21.600 14.051 18.532 1.00 97.12 880 ASP A CA 1
ATOM 7069 C C . ASP A 1 880 ? 20.359 14.438 19.343 1.00 97.12 880 ASP A C 1
ATOM 7071 O O . ASP A 1 880 ? 19.694 13.574 19.910 1.00 97.12 880 ASP A O 1
ATOM 7075 N N . ARG A 1 881 ? 19.984 15.723 19.329 1.00 97.69 881 ARG A N 1
ATOM 7076 C CA . ARG A 1 881 ? 18.745 16.207 19.954 1.00 97.69 881 ARG A CA 1
ATOM 7077 C C . ARG A 1 881 ? 17.496 15.537 19.361 1.00 97.69 881 ARG A C 1
ATOM 7079 O O . ARG A 1 881 ? 16.553 15.263 20.095 1.00 97.69 881 ARG A O 1
ATOM 7086 N N . TRP A 1 882 ? 17.494 15.237 18.063 1.00 97.75 882 TRP A N 1
ATOM 7087 C CA . TRP A 1 882 ? 16.405 14.506 17.405 1.00 97.75 882 TRP A CA 1
ATOM 7088 C C . TRP A 1 882 ? 16.417 13.003 17.735 1.00 97.75 882 TRP A C 1
ATOM 7090 O O . TRP A 1 882 ? 15.363 12.436 18.011 1.00 97.75 882 TRP A O 1
ATOM 7100 N N . ILE A 1 883 ? 17.590 12.363 17.826 1.00 96.88 883 ILE A N 1
ATOM 7101 C CA . ILE A 1 883 ? 17.715 10.992 18.359 1.00 96.88 883 ILE A CA 1
ATOM 7102 C C . ILE A 1 883 ? 17.127 10.919 19.775 1.00 96.88 883 ILE A C 1
ATOM 7104 O O . ILE A 1 883 ? 16.371 10.000 20.078 1.00 96.88 883 ILE A O 1
ATOM 7108 N N . ASP A 1 884 ? 17.405 11.913 20.616 1.00 96.19 884 ASP A N 1
ATOM 7109 C CA . ASP A 1 884 ? 16.862 12.030 21.971 1.00 96.19 884 ASP A CA 1
ATOM 7110 C C . ASP A 1 884 ? 15.320 12.106 22.006 1.00 96.19 884 ASP A C 1
ATOM 7112 O O . ASP A 1 884 ? 14.695 11.514 22.893 1.00 96.19 884 ASP A O 1
ATOM 7116 N N . TYR A 1 885 ? 14.684 12.757 21.023 1.00 95.44 885 TYR A N 1
ATOM 7117 C CA . TYR A 1 885 ? 13.218 12.806 20.896 1.00 95.44 885 TYR A CA 1
ATOM 7118 C C . TYR A 1 885 ? 12.601 11.429 20.631 1.00 95.44 885 TYR A C 1
ATOM 7120 O O . TYR A 1 885 ? 11.529 11.122 21.156 1.00 95.44 885 TYR A O 1
ATOM 7128 N N . ALA A 1 886 ? 13.301 10.554 19.902 1.00 90.81 886 ALA A N 1
ATOM 7129 C CA . ALA A 1 886 ? 12.871 9.172 19.679 1.00 90.81 886 ALA A CA 1
ATOM 7130 C C . ALA A 1 886 ? 12.703 8.372 20.987 1.00 90.81 886 ALA A C 1
ATOM 7132 O O . ALA A 1 886 ? 11.904 7.427 21.026 1.00 90.81 886 ALA A O 1
ATOM 7133 N N . TYR A 1 887 ? 13.422 8.779 22.043 1.00 90.56 887 TYR A N 1
ATOM 7134 C CA . TYR A 1 887 ? 13.411 8.222 23.403 1.00 90.56 887 TYR A CA 1
ATOM 7135 C C . TYR A 1 887 ? 12.645 9.097 24.420 1.00 90.56 887 TYR A C 1
ATOM 7137 O O . TYR A 1 887 ? 12.834 8.961 25.628 1.00 90.56 887 TYR A O 1
ATOM 7145 N N . GLY A 1 888 ? 11.787 10.013 23.955 1.00 89.06 888 GLY A N 1
ATOM 7146 C CA . GLY A 1 888 ? 10.856 10.763 24.807 1.00 89.06 888 GLY A CA 1
ATOM 7147 C C . GLY A 1 888 ? 11.436 11.976 25.531 1.00 89.06 888 GLY A C 1
ATOM 7148 O O . GLY A 1 888 ? 10.696 12.673 26.231 1.00 89.06 888 GLY A O 1
ATOM 7149 N N . ARG A 1 889 ? 12.730 12.270 25.352 1.00 94.00 889 ARG A N 1
ATOM 7150 C CA . ARG A 1 889 ? 13.314 13.543 25.793 1.00 94.00 889 ARG A CA 1
ATOM 7151 C C . ARG A 1 889 ? 12.708 14.690 24.982 1.00 94.00 889 ARG A C 1
ATOM 7153 O O . ARG A 1 889 ? 12.148 14.490 23.906 1.00 94.00 889 ARG A O 1
ATOM 7160 N N . LYS A 1 890 ? 12.808 15.908 25.509 1.00 95.12 890 LYS A N 1
ATOM 7161 C CA . LYS A 1 890 ? 12.274 17.128 24.889 1.00 95.12 890 LYS A CA 1
ATOM 7162 C C . LYS A 1 890 ? 13.278 18.266 25.035 1.00 95.12 890 LYS A C 1
ATOM 7164 O O . LYS A 1 890 ? 14.139 18.227 25.915 1.00 95.12 890 LYS A O 1
ATOM 7169 N N . ALA A 1 891 ? 13.163 19.286 24.190 1.00 95.12 891 ALA A N 1
ATOM 7170 C CA . ALA A 1 891 ? 13.798 20.570 24.452 1.00 95.12 891 ALA A CA 1
ATOM 7171 C C . ALA A 1 891 ? 13.301 21.125 25.798 1.00 95.12 891 ALA A C 1
ATOM 7173 O O . ALA A 1 891 ? 12.154 20.897 26.190 1.00 95.12 891 ALA A O 1
ATOM 7174 N N . LYS A 1 892 ? 14.166 21.854 26.510 1.00 94.62 892 LYS A N 1
ATOM 7175 C CA . LYS A 1 892 ? 13.757 22.558 27.729 1.00 94.62 892 LYS A CA 1
ATOM 7176 C C . LYS A 1 892 ? 12.745 23.645 27.363 1.00 94.62 892 LYS A C 1
ATOM 7178 O O . LYS A 1 892 ? 12.984 24.399 26.421 1.00 94.62 892 LYS A O 1
ATOM 7183 N N . HIS A 1 893 ? 11.658 23.732 28.122 1.00 92.44 893 HIS A N 1
ATOM 7184 C CA . HIS A 1 893 ? 10.854 24.950 28.168 1.00 92.44 893 HIS A CA 1
ATOM 7185 C C . HIS A 1 893 ? 11.589 26.034 28.978 1.00 92.44 893 HIS A C 1
ATOM 7187 O O . HIS A 1 893 ? 12.649 25.779 29.562 1.00 92.44 893 HIS A O 1
ATOM 7193 N N . ASN A 1 894 ? 11.033 27.243 28.959 1.00 88.56 894 ASN A N 1
ATOM 7194 C CA . ASN A 1 894 ? 11.486 28.393 29.743 1.00 88.56 894 ASN A CA 1
ATOM 7195 C C . ASN A 1 894 ? 11.032 28.343 31.213 1.00 88.56 894 ASN A C 1
ATOM 7197 O O . ASN A 1 894 ? 10.296 27.399 31.578 1.00 88.56 894 ASN A O 1
#

pLDDT: mean 81.95, std 18.88, range [23.34, 98.81]

Sequence (894 aa):
MDPEALSSDSFVAETIATRRRSSSVSDDYSVQRTNDDATQCKYYAVQKGYYKDDFIERFANTSSNMAETRRFPEISMGYWARTKIVEKFTVEYLRKYSGNAQIVSLGCGFDTLFWRLAASGEKLAKFVEVDFSSVTSKKIRHIMKPANGPDPTKLFTEKPAIVQHSDLHAGNYHLVGADLRQLNEFHVKLNTCNLDKSLPTIFIAECVLVYMSAQNSADLLKSLSEAFKTCAFVNYEQFRTSDSFTRVMEKNLGDRGIHLHGLQMCESDEKQILRFKTAGFSEVGVYDMN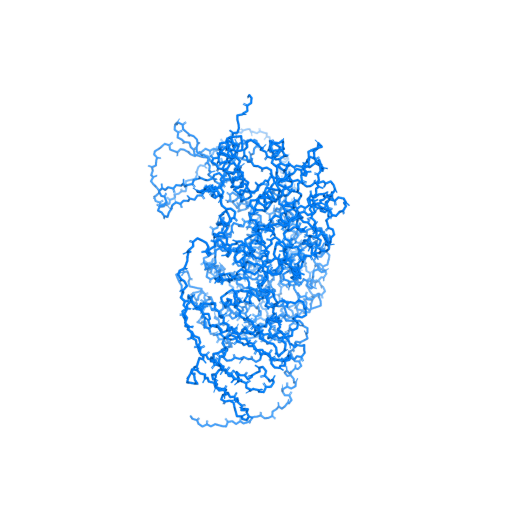VVFKKLLDQSEVERIKKIELLDEIELLEQLLAHYCNIDVPMKWLRRRSVRHKLLLILACVILFAINKYYTQPVEQESAEIVVEETKNECETPEIPDIQTIKCSADNGKPMSCWKNDEDVFLPFSYIRKRFDMSGKLSKDATLFEIFTSYSKMRVPDEKYNPLGVFGHFATYNVERRERVRCISAETDVPMSTQWNPKPYYYPIQIAQYGLQHYSRIKSGSRKMLEVLKGEKSVEWKGAAGMHETTERLFYKDEELGFLVNISTGDAISNAGAYVYLDKSSELHVLSFEWKPMNANASFTVLAKMRDGDLLVLLNYVMQSGNGKCVWNDDVKEKDTFQRMRRKDDQVSYSYSYSAKVNEWNSVTRDILVDVSRALSSAENRKKNDNIVLHPDWLVENQDSTGGWPVPVERSIAERKLVLPPGWHSAMAQGHGLSVLTRAYKLFDKEKYLDAAIRGIDLFKKNSSDGGVVAHFFDVPWYEEYPTTPGSFVLNGFMYSLIGLYDMSQLTVPNANSTVSEAISQSGELYRTGIGSLRKLLPLFDTGSGTIYDLRHVGLATAPNLARWDYHAVHVYLLKWIANIENDEYFGKTADRWIDYAYGRKAKHN

Radius of gyration: 34.73 Å; chains: 1; bounding box: 99×89×92 Å